Protein AF-0000000065790489 (afdb_homodimer)

Solvent-accessible surface area (backbone atoms only — not comparable to full-atom values): 38846 Å² total; per-residue (Å²): 137,84,80,76,77,76,76,76,74,68,75,75,71,74,74,35,59,48,75,38,65,21,32,31,65,16,25,44,58,20,50,25,44,67,69,70,43,40,60,61,49,50,52,52,49,49,54,53,41,60,65,63,57,48,46,33,74,35,44,62,78,34,26,41,40,29,33,64,33,27,44,32,36,67,71,39,66,35,41,21,32,50,19,26,28,32,6,52,31,33,36,32,28,53,80,32,83,47,56,38,61,50,28,33,89,83,52,92,50,84,59,44,51,48,56,62,89,64,18,79,54,50,44,82,49,91,49,67,46,75,47,51,32,74,89,24,43,41,27,41,33,31,29,32,22,26,35,34,52,54,97,80,45,66,34,73,77,38,57,30,37,39,27,57,43,54,27,66,58,57,9,70,38,94,50,21,36,36,41,14,59,22,28,58,73,36,21,68,89,75,42,66,22,57,58,77,68,44,37,87,67,28,70,38,48,27,34,18,40,41,35,44,73,70,86,52,41,54,57,45,39,84,34,32,36,38,20,40,21,37,72,52,72,84,47,25,49,86,66,62,53,70,41,63,46,76,38,77,35,40,58,21,24,64,30,49,29,42,33,38,69,91,46,71,48,68,46,91,37,43,28,23,50,21,54,22,20,43,37,29,24,30,24,57,56,47,49,40,53,51,27,60,64,59,63,37,43,80,35,78,82,76,70,42,38,29,32,59,45,90,43,26,79,68,43,57,42,45,28,38,24,42,81,88,40,80,47,70,37,55,23,59,54,36,37,39,61,38,67,52,71,94,59,30,15,34,43,46,60,40,65,34,22,17,51,60,91,43,49,46,30,35,42,6,40,35,51,33,32,50,23,19,40,34,46,29,62,77,73,50,27,41,28,40,16,51,40,54,57,95,118,136,84,78,76,78,78,75,75,75,69,74,75,70,74,73,37,57,46,76,38,65,21,31,30,66,15,26,43,58,20,49,25,44,69,69,71,43,39,58,62,49,49,52,52,48,51,54,53,42,58,66,65,58,47,48,32,73,37,44,62,78,34,28,42,39,28,34,63,33,28,44,32,35,67,70,39,64,34,41,22,32,49,19,27,28,33,6,51,32,34,38,32,28,51,81,32,83,47,56,37,62,49,29,34,89,83,51,93,46,84,58,42,50,48,55,63,90,64,17,78,55,50,42,81,49,89,50,66,47,75,46,51,31,74,88,24,44,40,27,39,32,31,31,31,22,27,37,35,53,54,96,81,46,66,34,72,77,37,56,31,37,39,27,57,42,54,28,68,58,55,9,69,40,92,50,23,35,37,41,15,57,23,28,57,72,35,20,68,89,74,42,65,22,57,57,75,68,44,37,88,67,27,70,38,49,28,35,18,40,40,36,43,74,71,88,52,41,52,56,44,39,86,34,32,36,38,20,40,22,37,71,50,72,85,46,24,48,85,67,64,54,70,40,63,46,76,38,78,35,41,57,21,25,65,31,48,29,42,34,36,70,90,46,71,48,68,45,90,39,41,28,22,49,23,53,23,19,42,37,29,25,29,24,58,58,48,48,42,52,50,28,60,64,61,64,37,42,81,35,76,82,77,69,42,38,28,32,60,44,88,41,26,78,68,43,59,41,46,30,38,26,41,82,86,39,81,48,69,37,56,22,58,55,36,35,41,62,39,67,50,71,93,59,30,14,34,43,46,60,39,66,34,21,18,51,60,92,43,48,46,30,36,42,6,39,37,50,31,33,50,24,18,40,33,45,30,64,77,75,48,28,42,28,41,15,51,42,54,57,97,118

InterPro domains:
  IPR001461 Aspartic peptidase A1 [PR00792] (71-91)
  IPR001461 Aspartic peptidase A1 [PR00792] (224-237)
  IPR001461 Aspartic peptidase A1 [PR00792] (271-282)
  IPR001461 Aspartic peptidase A1 [PR00792] (361-376)
  IPR001461 Aspartic peptidase A1 [PTHR47966] (35-386)
  IPR001969 Aspartic peptidase, active site [PS00141] (80-91)
  IPR021109 Aspartic peptidase domain superfamily [G3DSA:2.40.70.10] (54-385)
  IPR021109 Aspartic peptidase domain superfamily [G3DSA:2.40.70.10] (64-233)
  IPR021109 Aspartic peptidase domain superfamily [SSF50630] (3-389)
  IPR033121 Peptidase family A1 domain [PF00026] (65-386)
  IPR033121 Peptidase family A1 domain [PS51767] (65-385)
  IPR034164 Pepsin-like domain [cd05471] (65-385)

pLDDT: mean 83.77, std 15.77, range [38.12, 98.69]

Radius of gyration: 28.91 Å; Cα contacts (8 Å, |Δi|>4): 2079; chains: 2; bounding box: 65×139×71 Å

Organism: Caenorhabditis elegans (NCBI:txid6239)

Secondary structure (DSSP, 8-state):
-----------------EEEEEEE---HHHHHHHHT-HHHHHHHHHHHHHHHTTS-----SS--EEEEEEETTTTEEEEEEEETT----EEEBTT--SHHHH--TT---PPP-B-GGG-TT-EEEEEEEEEEETTEEEEEEEEEEEEEEETTEEEEEEEEEEEEEE-HHHHTSS-SEEEE-S-GGG-GGGPPPHHHHHGGGSSSSEEEEEE---SSTT--EEEEEEEETS--TTTB-S--EEEEEEETTTTEEEEEEEEETTEEEEEEEEEEE-TT-SSEEE-HHHHHHHHHHHT-EEETTTTEEEEEGGGTTTSPPEEEEETTEEEEE-HHHHEE----STTEEEE-EEE----TTS-SEEE-HHHHHHEEEEEETTTTEEEEEEBP---/-----------------EEEEEEE---HHHHHHHHT-HHHHHHHHHHHHHHHTTS-----SS--EEEEEEETTTTEEEEEEEETT----EEEBTT--SHHHH--TT---PPP-B-GGG-TT-EEEEEEEEEEETTEEEEEEEEEEEEEEETTEEEEEEEEEEEEEE-HHHHTSS-SEEEE-S-GGG-GGGPPPHHHHHGGGSSSSEEEEEE---SSTT--EEEEEEEETS--TTTB-S--EEEEEEETTTTEEEEEEEEETTEEEEEEEEEEE-TT-SSEEE-HHHHHHHHHHHT-EEETTTTEEEEEGGGTTTSPPEEEEETTEEEEE-HHHHEE----STTEEEE-EEE----TTS-SEEE-HHHHHHEEEEEETTTTEEEEEEBP---

Foldseek 3Di:
DDPPPPPPPPPPPPDPDDDDDDDDPPDPCVVCVVVVNNVVVVVVVVVVVLVVVLAQAFDLQADFDWAWKFWAVVTFIFIAGEKLRAFAWAFEAPPQDDLQLQAPVPQPAGGGGDHQVNHPFKDWDPAKDWHDHPPKIWIAGKIWTKMGRDPPQIQGTFIHHHTNDIDNSNRHDNGRIHQHDAFQSNDTPSGGHPLVSRQVVALASKKKKAFAQDQARPDDDDTIDIGGNDDDPPWWPPDKDKDAAPDRGSLKAWWQWKDFAVDIDGDTFIEHEIQSYQFKAAAPVVVVVLCVQQVWDQDPVVRFTKDALVCQQPGTWIWIQHPNDIQTQGSVLQFHPPPDPPRITTRRYHYDPDDDPDGRMYDYPSRCNQWMWMCHPPRNMIITTGTHYPD/DPPPPPPPPPPPPPDPDDDDDDDDPPDPCVVCVVVVNNVVVVVVVVVVVLVVVLAQAFDLQADFDWAWKFWAVVTFIFIAGEKLRAFAWAFEAPPQDDLQLQAPVPQPAGGGGDHQVNGPFKDWDPAKDWHDHPPKIWIAGKIWAKMGRDPPQIQGTFIHHHTNDIDNSNRHDNGRIHQHDAFQSNDTPSGGHPLVSRQVVALASKKKKAFAQDPARPDDDDTIDIGGNDDDPPWWPPDKDKDAAPDRGQLKAWWQWKDFQVDIDGDTFIEHEIASYQFKAAAPVVVVVLCVQQVWDQDPVVRFTKDALVCQQPGTWIWIQHPNDIQTQGSVLQFHPPPDPPRITTRRYHYDPDDDPDGRMYDYPSRCNQWMWMCHPPRNMIITTGTHYPD

Sequence (782 aa):
MHLIFLLFLAPFCSAAVFQLPTKSTGSLRAKLIRAGKYQEFLITQHAARLNTISQPISDYSDEVYLGNFTVGTPPQPVSLVLDTGSANMWVIDASCDNMFCNGWIGSNYTRQKFDTSKSSSFSRENRKFSIQYGKGLCSGYLGTDTVGLGGGLTIRKQELGIANKLDVDFAVQPMDGIFGLAWPALAVDQITPPMQNLISQLDVPVFSVWLDRKIQASHGGSAGMITYGGIDTKNCDAGVTYVPLTAKTYWQFKMDGFAVGTYSQYGYNQVISDTGSSWISAPYAMINDIATQTHATWDEMNEIYTVKCSTMKTQPDLVFTIGGALFPVKSVEYILDIGLDEGKCALAISPLMASGFGPSWILGDVFIRQYCNIYDIGNARIGFANAHHSFMHLIFLLFLAPFCSAAVFQLPTKSTGSLRAKLIRAGKYQEFLITQHAARLNTISQPISDYSDEVYLGNFTVGTPPQPVSLVLDTGSANMWVIDASCDNMFCNGWIGSNYTRQKFDTSKSSSFSRENRKFSIQYGKGLCSGYLGTDTVGLGGGLTIRKQELGIANKLDVDFAVQPMDGIFGLAWPALAVDQITPPMQNLISQLDVPVFSVWLDRKIQASHGGSAGMITYGGIDTKNCDAGVTYVPLTAKTYWQFKMDGFAVGTYSQYGYNQVISDTGSSWISAPYAMINDIATQTHATWDEMNEIYTVKCSTMKTQPDLVFTIGGALFPVKSVEYILDIGLDEGKCALAISPLMASGFGPSWILGDVFIRQYCNIYDIGNARIGFANAHHSF

Structure (mmCIF, N/CA/C/O backbone):
data_AF-0000000065790489-model_v1
#
loop_
_entity.id
_entity.type
_entity.pdbx_description
1 polymer 'Aspartic protease 17'
#
loop_
_atom_site.group_PDB
_atom_site.id
_atom_site.type_symbol
_atom_site.label_atom_id
_atom_site.label_alt_id
_atom_site.label_comp_id
_atom_site.label_asym_id
_atom_site.label_entity_id
_atom_site.label_seq_id
_atom_site.pdbx_PDB_ins_code
_atom_site.Cartn_x
_atom_site.Cartn_y
_atom_site.Cartn_z
_atom_site.occupancy
_atom_site.B_iso_or_equiv
_atom_site.auth_seq_id
_atom_site.auth_comp_id
_atom_site.auth_asym_id
_atom_site.auth_atom_id
_atom_site.pdbx_PDB_model_num
ATOM 1 N N . MET A 1 1 ? 32.594 71.812 21.078 1 38.12 1 MET A N 1
ATOM 2 C CA . MET A 1 1 ? 32.75 70.312 20.969 1 38.12 1 MET A CA 1
ATOM 3 C C . MET A 1 1 ? 31.391 69.625 21 1 38.12 1 MET A C 1
ATOM 5 O O . MET A 1 1 ? 30.766 69.562 22.062 1 38.12 1 MET A O 1
ATOM 9 N N . HIS A 1 2 ? 30.562 69.812 19.953 1 43.06 2 HIS A N 1
ATOM 10 C CA . HIS A 1 2 ? 29.203 69.312 19.719 1 43.06 2 HIS A CA 1
ATOM 11 C C . HIS A 1 2 ? 29.141 67.812 19.625 1 43.06 2 HIS A C 1
ATOM 13 O O . HIS A 1 2 ? 29.812 67.188 18.781 1 43.06 2 HIS A O 1
ATOM 19 N N . LEU A 1 3 ? 28.891 67.125 20.781 1 44.75 3 LEU A N 1
ATOM 20 C CA . LEU A 1 3 ? 28.641 65.688 20.906 1 44.75 3 LEU A CA 1
ATOM 21 C C . LEU A 1 3 ? 27.453 65.25 20.062 1 44.75 3 LEU A C 1
ATOM 23 O O . LEU A 1 3 ? 26.312 65.625 20.328 1 44.75 3 LEU A O 1
ATOM 27 N N . ILE A 1 4 ? 27.625 65 18.797 1 49.34 4 ILE A N 1
ATOM 28 C CA . ILE A 1 4 ? 26.594 64.375 17.938 1 49.34 4 ILE A CA 1
ATOM 29 C C . ILE A 1 4 ? 26.281 63 18.438 1 49.34 4 ILE A C 1
ATOM 31 O O . ILE A 1 4 ? 27.156 62.125 18.438 1 49.34 4 ILE A O 1
ATOM 35 N N . PHE A 1 5 ? 25.328 62.875 19.328 1 45.75 5 PHE A N 1
ATOM 36 C CA . PHE A 1 5 ? 24.75 61.562 19.672 1 45.75 5 PHE A CA 1
ATOM 37 C C . PHE A 1 5 ? 24.172 60.875 18.453 1 45.75 5 PHE A C 1
ATOM 39 O O . PHE A 1 5 ? 23.203 61.375 17.859 1 45.75 5 PHE A O 1
ATOM 46 N N . LEU A 1 6 ? 24.938 60.094 17.734 1 44.62 6 LEU A N 1
ATOM 47 C CA . LEU A 1 6 ? 24.406 59.219 16.688 1 44.62 6 LEU A CA 1
ATOM 48 C C . LEU A 1 6 ? 23.438 58.188 17.266 1 44.62 6 LEU A C 1
ATOM 50 O O . LEU A 1 6 ? 23.828 57.344 18.062 1 44.62 6 LEU A O 1
ATOM 54 N N . LEU A 1 7 ? 22.203 58.562 17.344 1 43.53 7 LEU A N 1
ATOM 55 C CA . LEU A 1 7 ? 21.156 57.594 17.625 1 43.53 7 LEU A CA 1
ATOM 56 C C . LEU A 1 7 ? 21.188 56.438 16.625 1 43.53 7 LEU A C 1
ATOM 58 O O . LEU A 1 7 ? 20.984 56.656 15.43 1 43.53 7 LEU A O 1
ATOM 62 N N . PHE A 1 8 ? 21.969 55.438 16.906 1 43 8 PHE A N 1
ATOM 63 C CA . PHE A 1 8 ? 21.859 54.188 16.156 1 43 8 PHE A CA 1
ATOM 64 C C . PHE A 1 8 ? 20.422 53.656 16.172 1 43 8 PHE A C 1
ATOM 66 O O . PHE A 1 8 ? 19.906 53.281 17.234 1 43 8 PHE A O 1
ATOM 73 N N . LEU A 1 9 ? 19.578 54.156 15.32 1 42.5 9 LEU A N 1
ATOM 74 C CA . LEU A 1 9 ? 18.312 53.469 15.102 1 42.5 9 LEU A CA 1
ATOM 75 C C . LEU A 1 9 ? 18.547 51.969 14.836 1 42.5 9 LEU A C 1
ATOM 77 O O . LEU A 1 9 ? 19.156 51.625 13.82 1 42.5 9 LEU A O 1
ATOM 81 N N . ALA A 1 10 ? 18.625 51.188 15.844 1 44.78 10 ALA A N 1
ATOM 82 C CA . ALA A 1 10 ? 18.578 49.75 15.641 1 44.78 10 ALA A CA 1
ATOM 83 C C . ALA A 1 10 ? 17.406 49.344 14.766 1 44.78 10 ALA A C 1
ATOM 85 O O . ALA A 1 10 ? 16.25 49.688 15.047 1 44.78 10 ALA A O 1
ATOM 86 N N . PRO A 1 11 ? 17.594 49.094 13.547 1 44.16 11 PRO A N 1
ATOM 87 C CA . PRO A 1 11 ? 16.422 48.562 12.836 1 44.16 11 PRO A CA 1
ATOM 88 C C . PRO A 1 11 ? 15.742 47.438 13.586 1 44.16 11 PRO A C 1
ATOM 90 O O . PRO A 1 11 ? 16.406 46.5 14.07 1 44.16 11 PRO A O 1
ATOM 93 N N . PHE A 1 12 ? 14.711 47.688 14.344 1 42 12 PHE A N 1
ATOM 94 C CA . PHE A 1 12 ? 13.852 46.562 14.75 1 42 12 PHE A CA 1
ATOM 95 C C . PHE A 1 12 ? 13.641 45.594 13.602 1 42 12 PHE A C 1
ATOM 97 O O . PHE A 1 12 ? 12.945 45.906 12.633 1 42 12 PHE A O 1
ATOM 104 N N . CYS A 1 13 ? 14.562 44.812 13.336 1 44.28 13 CYS A N 1
ATOM 105 C CA . CYS A 1 13 ? 14.312 43.75 12.391 1 44.28 13 CYS A CA 1
ATOM 106 C C . CYS A 1 13 ? 13.023 43 12.727 1 44.28 13 CYS A C 1
ATOM 108 O O . CYS A 1 13 ? 12.922 42.375 13.773 1 44.28 13 CYS A O 1
ATOM 110 N N . SER A 1 14 ? 11.867 43.531 12.469 1 48.19 14 SER A N 1
ATOM 111 C CA . SER A 1 14 ? 10.586 42.844 12.633 1 48.19 14 SER A CA 1
ATOM 112 C C . SER A 1 14 ? 10.727 41.344 12.359 1 48.19 14 SER A C 1
ATOM 114 O O . SER A 1 14 ? 11.234 40.938 11.305 1 48.19 14 SER A O 1
ATOM 116 N N . ALA A 1 15 ? 10.773 40.594 13.453 1 61.16 15 ALA A N 1
ATOM 117 C CA . ALA A 1 15 ? 10.844 39.125 13.43 1 61.16 15 ALA A CA 1
ATOM 118 C C . ALA A 1 15 ? 9.812 38.531 12.469 1 61.16 15 ALA A C 1
ATOM 120 O O . ALA A 1 15 ? 8.641 38.906 12.508 1 61.16 15 ALA A O 1
ATOM 121 N N . ALA A 1 16 ? 10.117 38 11.336 1 84.94 16 ALA A N 1
ATOM 122 C CA . ALA A 1 16 ? 9.273 37.438 10.281 1 84.94 16 ALA A CA 1
ATOM 123 C C . ALA A 1 16 ? 8.727 36.062 10.68 1 84.94 16 ALA A C 1
ATOM 125 O O . ALA A 1 16 ? 9.039 35.062 10.047 1 84.94 16 ALA A O 1
ATOM 126 N N . VAL A 1 17 ? 8.219 36.062 12.078 1 86.06 17 VAL A N 1
ATOM 127 C CA . VAL A 1 17 ? 7.441 34.906 12.523 1 86.06 17 VAL A CA 1
ATOM 128 C C . VAL A 1 17 ? 5.949 35.188 12.352 1 86.06 17 VAL A C 1
ATOM 130 O O . VAL A 1 17 ? 5.469 36.25 12.742 1 86.06 17 VAL A O 1
ATOM 133 N N . PHE A 1 18 ? 5.223 34.344 11.758 1 89.62 18 PHE A N 1
ATOM 134 C CA . PHE A 1 18 ? 3.797 34.469 11.484 1 89.62 18 PHE A CA 1
ATOM 135 C C . PHE A 1 18 ? 3.025 33.281 12.039 1 89.62 18 PHE A C 1
ATOM 137 O O . PHE A 1 18 ? 3.492 32.125 11.961 1 89.62 18 PHE A O 1
ATOM 144 N N . GLN A 1 19 ? 1.896 33.594 12.68 1 90.19 19 GLN A N 1
ATOM 145 C CA . GLN A 1 19 ? 1.068 32.531 13.234 1 90.19 19 GLN A CA 1
ATOM 146 C C . GLN A 1 19 ? -0.293 32.469 12.547 1 90.19 19 GLN A C 1
ATOM 148 O O . GLN A 1 19 ? -0.908 33.5 12.289 1 90.19 19 GLN A O 1
ATOM 153 N N . LEU A 1 20 ? -0.746 31.297 12.18 1 87 20 LEU A N 1
ATOM 154 C CA . LEU A 1 20 ? -2.055 31.016 11.594 1 87 20 LEU A CA 1
ATOM 155 C C . LEU A 1 20 ? -2.85 30.062 12.477 1 87 20 LEU A C 1
ATOM 157 O O . LEU A 1 20 ? -2.541 28.875 12.539 1 87 20 LEU A O 1
ATOM 161 N N . PRO A 1 21 ? -3.885 30.609 13.25 1 86.19 21 PRO A N 1
ATOM 162 C CA . PRO A 1 21 ? -4.734 29.672 13.992 1 86.19 21 PRO A CA 1
ATOM 163 C C . PRO A 1 21 ? -5.43 28.672 13.086 1 86.19 21 PRO A C 1
ATOM 165 O O . PRO A 1 21 ? -5.773 28.984 11.945 1 86.19 21 PRO A O 1
ATOM 168 N N . THR A 1 22 ? -5.57 27.422 13.609 1 85.75 22 THR A N 1
ATOM 169 C CA . THR A 1 22 ? -6.25 26.391 12.836 1 85.75 22 THR A CA 1
ATOM 170 C C . THR A 1 22 ? -7.551 25.969 13.516 1 85.75 22 THR A C 1
ATOM 172 O O . THR A 1 22 ? -7.715 26.156 14.727 1 85.75 22 THR A O 1
ATOM 175 N N . LYS A 1 23 ? -8.492 25.531 12.688 1 80.31 23 LYS A N 1
ATOM 176 C CA . LYS A 1 23 ? -9.781 25.031 13.156 1 80.31 23 LYS A CA 1
ATOM 177 C C . LYS A 1 23 ? -9.953 23.562 12.812 1 80.31 23 LYS A C 1
ATOM 179 O O . LYS A 1 23 ? -9.641 23.141 11.695 1 80.31 23 LYS A O 1
ATOM 184 N N . SER A 1 24 ? -10.305 22.7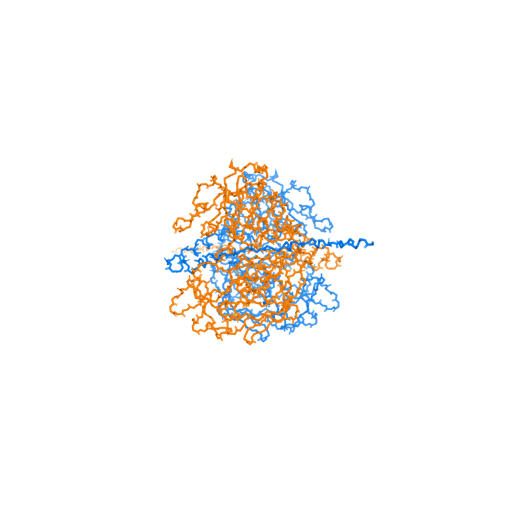81 13.805 1 78.56 24 SER A N 1
ATOM 185 C CA . SER A 1 24 ? -10.641 21.375 13.57 1 78.56 24 SER A CA 1
ATOM 186 C C . SER A 1 24 ? -12.039 21.234 12.969 1 78.56 24 SER A C 1
ATOM 188 O O . SER A 1 24 ? -12.961 21.938 13.359 1 78.56 24 SER A O 1
ATOM 190 N N . THR A 1 25 ? -12.211 20.344 12.031 1 77.06 25 THR A N 1
ATOM 191 C CA . THR A 1 25 ? -13.523 20.078 11.453 1 77.06 25 THR A CA 1
ATOM 192 C C . THR A 1 25 ? -14.352 19.188 12.391 1 77.06 25 THR A C 1
ATOM 194 O O . THR A 1 25 ? -15.562 19.047 12.203 1 77.06 25 THR A O 1
ATOM 197 N N . GLY A 1 26 ? -13.695 18.703 13.406 1 76.88 26 GLY A N 1
ATOM 198 C CA . GLY A 1 26 ? -14.312 17.609 14.141 1 76.88 26 GLY A CA 1
ATOM 199 C C . GLY A 1 26 ? -14.234 16.281 13.406 1 76.88 26 GLY A C 1
ATOM 200 O O . GLY A 1 26 ? -14.039 16.25 12.188 1 76.88 26 GLY A O 1
ATOM 201 N N . SER A 1 27 ? -14.383 15.172 14.117 1 76.75 27 SER A N 1
ATOM 202 C CA . SER A 1 27 ? -14.289 13.828 13.555 1 76.75 27 SER A CA 1
ATOM 203 C C . SER A 1 27 ? -15.492 13.516 12.672 1 76.75 27 SER A C 1
ATOM 205 O O . SER A 1 27 ? -16.641 13.547 13.141 1 76.75 27 SER A O 1
ATOM 207 N N . LEU A 1 28 ? -15.234 13.273 11.406 1 75.56 28 LEU A N 1
ATOM 208 C CA . LEU A 1 28 ? -16.297 12.844 10.5 1 75.56 28 LEU A CA 1
ATOM 209 C C . LEU A 1 28 ? -16.891 11.516 10.953 1 75.56 28 LEU A C 1
ATOM 211 O O . LEU A 1 28 ? -18.109 11.32 10.883 1 75.56 28 LEU A O 1
ATOM 215 N N . ARG A 1 29 ? -16.016 10.586 11.438 1 76.44 29 ARG A N 1
ATOM 216 C CA . ARG A 1 29 ? -16.484 9.32 11.977 1 76.44 29 ARG A CA 1
ATOM 217 C C . ARG A 1 29 ? -17.531 9.539 13.078 1 76.44 29 ARG A C 1
ATOM 219 O O . ARG A 1 29 ? -18.594 8.93 13.062 1 76.44 29 ARG A O 1
ATOM 226 N N . ALA A 1 30 ? -17.156 10.414 13.977 1 76.81 30 ALA A N 1
ATOM 227 C CA . ALA A 1 30 ? -18.047 10.695 15.094 1 76.81 30 ALA A CA 1
ATOM 228 C C . ALA A 1 30 ? -19.375 11.273 14.609 1 76.81 30 ALA A C 1
ATOM 230 O O . ALA A 1 30 ? -20.438 10.875 15.078 1 76.81 30 ALA A O 1
ATOM 231 N N . LYS A 1 31 ? -19.312 12.203 13.672 1 78.5 31 LYS A N 1
ATOM 232 C CA . LYS A 1 31 ? -20.516 12.844 13.141 1 78.5 31 LYS A CA 1
ATOM 233 C C . LYS A 1 31 ? -21.422 11.82 12.453 1 78.5 31 LYS A C 1
ATOM 235 O O . LYS A 1 31 ? -22.641 11.836 12.633 1 78.5 31 LYS A O 1
ATOM 240 N N . LEU A 1 32 ? -20.812 10.891 11.695 1 76.75 32 LEU A N 1
ATOM 241 C CA . LEU A 1 32 ? -21.578 9.898 10.945 1 76.75 32 LEU A CA 1
ATOM 242 C C . LEU A 1 32 ? -22.188 8.859 11.883 1 76.75 32 LEU A C 1
ATOM 244 O O . LEU A 1 32 ? -23.297 8.383 11.648 1 76.75 32 LEU A O 1
ATOM 248 N N . ILE A 1 33 ? -21.406 8.461 12.883 1 76.25 33 ILE A N 1
ATOM 249 C CA . ILE A 1 33 ? -21.922 7.504 13.867 1 76.25 33 ILE A CA 1
ATOM 250 C C . ILE A 1 33 ? -23.125 8.102 14.586 1 76.25 33 ILE A C 1
ATOM 252 O O . ILE A 1 33 ? -24.156 7.438 14.727 1 76.25 33 ILE A O 1
ATOM 256 N N . ARG A 1 34 ? -23.016 9.359 14.977 1 79.12 34 ARG A N 1
ATOM 257 C CA . ARG A 1 34 ? -24.125 10.039 15.648 1 79.12 34 ARG A CA 1
ATOM 258 C C . ARG A 1 34 ? -25.344 10.133 14.75 1 79.12 34 ARG A C 1
ATOM 260 O O . ARG A 1 34 ? -26.484 10 15.219 1 79.12 34 ARG A O 1
ATOM 267 N N . ALA A 1 35 ? -25.141 10.305 13.469 1 79.25 35 ALA A N 1
ATOM 268 C CA . ALA A 1 35 ? -26.234 10.461 12.5 1 79.25 35 ALA A CA 1
ATOM 269 C C . ALA A 1 35 ? -26.75 9.102 12.039 1 79.25 35 ALA A C 1
ATOM 271 O O . ALA A 1 35 ? -27.734 9.023 11.289 1 79.25 35 ALA A O 1
ATOM 272 N N . GLY A 1 36 ? -26.078 7.941 12.43 1 78.19 36 GLY A N 1
ATOM 273 C CA . GLY A 1 36 ? -26.484 6.609 12.008 1 78.19 36 GLY A CA 1
ATOM 274 C C . GLY A 1 36 ? -26.125 6.312 10.562 1 78.19 36 GLY A C 1
ATOM 275 O O . GLY A 1 36 ? -26.781 5.488 9.914 1 78.19 36 GLY A O 1
ATOM 276 N N . LYS A 1 37 ? -25.156 7.039 10.016 1 76.06 37 LYS A N 1
ATOM 277 C CA . LYS A 1 37 ? -24.844 6.934 8.594 1 76.06 37 LYS A CA 1
ATOM 278 C C . LYS A 1 37 ? -23.453 6.332 8.383 1 76.06 37 LYS A C 1
ATOM 280 O O . LYS A 1 37 ? -22.984 6.219 7.25 1 76.06 37 LYS A O 1
ATOM 285 N N . TYR A 1 38 ? -22.781 5.934 9.477 1 79.94 38 TYR A N 1
ATOM 286 C CA . TYR A 1 38 ? -21.391 5.492 9.383 1 79.94 38 TYR A CA 1
ATOM 287 C C . TYR A 1 38 ? -21.297 4.18 8.617 1 79.94 38 TYR A C 1
ATOM 289 O O . TYR A 1 38 ? -20.359 3.973 7.844 1 79.94 38 TYR A O 1
ATOM 297 N N . GLN A 1 39 ? -22.266 3.273 8.711 1 71.88 39 GLN A N 1
ATOM 298 C CA . GLN A 1 39 ? -22.234 2 7.996 1 71.88 39 GLN A CA 1
ATOM 299 C C . GLN A 1 39 ? -22.344 2.211 6.492 1 71.88 39 GLN A C 1
ATOM 301 O O . GLN A 1 39 ? -21.672 1.548 5.711 1 71.88 39 GLN A O 1
ATOM 306 N N . GLU A 1 40 ? -23.266 3.098 6.184 1 71.06 40 GLU A N 1
ATOM 307 C CA . GLU A 1 40 ? -23.406 3.43 4.77 1 71.06 40 GLU A CA 1
ATOM 308 C C . GLU A 1 40 ? -22.109 4.008 4.203 1 71.06 40 GLU A C 1
ATOM 310 O O . GLU A 1 40 ? -21.703 3.664 3.092 1 71.06 40 GLU A O 1
ATOM 315 N N . PHE A 1 41 ? -21.5 4.816 4.988 1 74.38 41 PHE A N 1
ATOM 316 C CA . PHE A 1 41 ? -20.219 5.406 4.602 1 74.38 41 PHE A CA 1
ATOM 317 C C . PHE A 1 41 ? -19.172 4.324 4.391 1 74.38 41 PHE A C 1
ATOM 319 O O . PHE A 1 41 ? -18.453 4.34 3.393 1 74.38 41 PHE A O 1
ATOM 326 N N . LEU A 1 42 ? -19.109 3.365 5.234 1 65.5 42 LEU A N 1
ATOM 327 C CA . LEU A 1 42 ? -18.141 2.277 5.141 1 65.5 42 LEU A CA 1
ATOM 328 C C . LEU A 1 42 ? -18.375 1.449 3.883 1 65.5 42 LEU A C 1
ATOM 330 O O . LEU A 1 42 ? -17.422 1.04 3.219 1 65.5 42 LEU A O 1
ATOM 334 N N . ILE A 1 43 ? -19.609 1.235 3.561 1 60.94 43 ILE A N 1
ATOM 335 C CA . ILE A 1 43 ? -19.953 0.472 2.367 1 60.94 43 ILE A CA 1
ATOM 336 C C . ILE A 1 43 ? -19.438 1.193 1.124 1 60.94 43 ILE A C 1
ATOM 338 O O . ILE A 1 43 ? -18.844 0.569 0.234 1 60.94 43 ILE A O 1
ATOM 342 N N . THR A 1 44 ? -19.656 2.523 1.151 1 62.22 44 THR A N 1
ATOM 343 C CA . THR A 1 44 ? -19.188 3.32 0.022 1 62.22 44 THR A CA 1
ATOM 344 C C . THR A 1 44 ? -17.656 3.305 -0.057 1 62.22 44 THR A C 1
ATOM 346 O O . THR A 1 44 ? -17.094 3.223 -1.147 1 62.22 44 THR A O 1
ATOM 349 N N . GLN A 1 45 ? -17.078 3.354 1.103 1 62.81 45 GLN A N 1
ATOM 350 C CA . GLN A 1 45 ? -15.625 3.324 1.15 1 62.81 45 GLN A CA 1
ATOM 351 C C . GLN A 1 45 ? -15.086 1.989 0.645 1 62.81 45 GLN A C 1
ATOM 353 O O . GLN A 1 45 ? -14.102 1.953 -0.093 1 62.81 45 GLN A O 1
ATOM 358 N N . HIS A 1 46 ? -15.703 0.992 1.03 1 56.38 46 HIS A N 1
ATOM 359 C CA . HIS A 1 46 ? -15.297 -0.337 0.594 1 56.38 46 HIS A CA 1
ATOM 360 C C . HIS A 1 46 ? -15.438 -0.491 -0.917 1 56.38 46 HIS A C 1
ATOM 362 O O . HIS A 1 46 ? -14.562 -1.057 -1.574 1 56.38 46 HIS A O 1
ATOM 368 N N . ALA A 1 47 ? -16.5 0.001 -1.373 1 51.69 47 ALA A N 1
ATOM 369 C CA . ALA A 1 47 ? -16.75 -0.059 -2.812 1 51.69 47 ALA A CA 1
ATOM 370 C C . ALA A 1 47 ? -15.68 0.721 -3.578 1 51.69 47 ALA A C 1
ATOM 372 O O . ALA A 1 47 ? -15.18 0.257 -4.605 1 51.69 47 ALA A O 1
ATOM 373 N N . ALA A 1 48 ? -15.391 1.904 -3.016 1 52.03 48 ALA A N 1
ATOM 374 C CA . ALA A 1 48 ? -14.375 2.748 -3.643 1 52.03 48 ALA A CA 1
ATOM 375 C C . ALA A 1 48 ? -13.008 2.066 -3.631 1 52.03 48 ALA A C 1
ATOM 377 O O . ALA A 1 48 ? -12.25 2.166 -4.598 1 52.03 48 ALA A O 1
ATOM 378 N N . ARG A 1 49 ? -12.75 1.38 -2.58 1 50.97 49 ARG A N 1
ATOM 379 C CA . ARG A 1 49 ? -11.492 0.661 -2.426 1 50.97 49 ARG A CA 1
ATOM 380 C C . ARG A 1 49 ? -11.383 -0.471 -3.441 1 50.97 49 ARG A C 1
ATOM 382 O O . ARG A 1 49 ? -10.297 -0.728 -3.975 1 50.97 49 ARG A O 1
ATOM 389 N N . LEU A 1 50 ? -12.406 -1.13 -3.51 1 44.53 50 LEU A N 1
ATOM 390 C CA . LEU A 1 50 ? -12.422 -2.217 -4.48 1 44.53 50 LEU A CA 1
ATOM 391 C C . LEU A 1 50 ? -12.055 -1.712 -5.871 1 44.53 50 LEU A C 1
ATOM 393 O O . LEU A 1 50 ? -11.383 -2.414 -6.633 1 44.53 50 LEU A O 1
ATOM 397 N N . ASN A 1 51 ? -12.398 -0.451 -6.051 1 45.03 51 ASN A N 1
ATOM 398 C CA . ASN A 1 51 ? -12.102 0.124 -7.355 1 45.03 51 ASN A CA 1
ATOM 399 C C . ASN A 1 51 ? -10.617 0.457 -7.5 1 45.03 51 ASN A C 1
ATOM 401 O O . ASN A 1 51 ? -10.094 0.514 -8.609 1 45.03 51 ASN A O 1
ATOM 405 N N . THR A 1 52 ? -10.008 0.697 -6.285 1 44.56 52 THR A N 1
ATOM 406 C CA . THR A 1 52 ? -8.594 1.06 -6.332 1 44.56 52 THR A CA 1
ATOM 407 C C . THR A 1 52 ? -7.711 -0.183 -6.25 1 44.56 52 THR A C 1
ATOM 409 O O . THR A 1 52 ? -6.559 -0.163 -6.688 1 44.56 52 THR A O 1
ATOM 412 N N . ILE A 1 53 ? -8.281 -1.275 -5.594 1 42.75 53 ILE A N 1
ATOM 413 C CA . ILE A 1 53 ? -7.559 -2.525 -5.391 1 42.75 53 ILE A CA 1
ATOM 414 C C . ILE A 1 53 ? -7.238 -3.166 -6.738 1 42.75 53 ILE A C 1
ATOM 416 O O . ILE A 1 53 ? -6.531 -4.176 -6.805 1 42.75 53 ILE A O 1
ATOM 420 N N . SER A 1 54 ? -7.543 -2.447 -7.719 1 47.03 54 SER A N 1
ATOM 421 C CA . SER A 1 54 ? -7.441 -3.211 -8.961 1 47.03 54 SER A CA 1
ATOM 422 C C . SER A 1 54 ? -5.984 -3.424 -9.359 1 47.03 54 SER A C 1
ATOM 424 O O . SER A 1 54 ? -5.703 -3.982 -10.422 1 47.03 54 SER A O 1
ATOM 426 N N . GLN A 1 55 ? -5.102 -3.16 -8.312 1 49.53 55 GLN A N 1
ATOM 427 C CA . GLN A 1 55 ? -3.779 -3.361 -8.891 1 49.53 55 GLN A CA 1
ATOM 428 C C . GLN A 1 55 ? -3.166 -4.68 -8.422 1 49.53 55 GLN A C 1
ATOM 430 O O . GLN A 1 55 ? -3.268 -5.031 -7.246 1 49.53 55 GLN A O 1
ATOM 435 N N . PRO A 1 56 ? -2.682 -5.496 -9.43 1 46.84 56 PRO A N 1
ATOM 436 C CA . PRO A 1 56 ? -1.98 -6.727 -9.062 1 46.84 56 PRO A CA 1
ATOM 437 C C . PRO A 1 56 ? -0.91 -6.5 -7.996 1 46.84 56 PRO A C 1
ATOM 439 O O . PRO A 1 56 ? -0.345 -5.41 -7.906 1 46.84 56 PRO A O 1
ATOM 442 N N . ILE A 1 57 ? -0.758 -7.34 -6.918 1 48.94 57 ILE A N 1
ATOM 443 C CA . ILE A 1 57 ? 0.181 -7.234 -5.805 1 48.94 57 ILE A CA 1
ATOM 444 C C . ILE A 1 57 ? 1.37 -8.164 -6.043 1 48.94 57 ILE A C 1
ATOM 446 O O . ILE A 1 57 ? 2.277 -8.242 -5.211 1 48.94 57 ILE A O 1
ATOM 450 N N . SER A 1 58 ? 1.625 -8.656 -7.223 1 53.53 58 SER A N 1
ATOM 451 C CA . SER A 1 58 ? 2.68 -9.641 -7.445 1 53.53 58 SER A CA 1
ATOM 452 C C . SER A 1 58 ? 4.051 -8.977 -7.504 1 53.53 58 SER A C 1
ATOM 454 O O . SER A 1 58 ? 4.184 -7.852 -7.992 1 53.53 58 SER A O 1
ATOM 456 N N . ASP A 1 59 ? 5.035 -9.531 -6.691 1 57.47 59 ASP A N 1
ATOM 457 C CA . ASP A 1 59 ? 6.438 -9.133 -6.754 1 57.47 59 ASP A CA 1
ATOM 458 C C . ASP A 1 59 ? 7.254 -10.117 -7.59 1 57.47 59 ASP A C 1
ATOM 460 O O . ASP A 1 59 ? 7.703 -11.141 -7.082 1 57.47 59 ASP A O 1
ATOM 464 N N . TYR A 1 60 ? 7.402 -9.711 -8.93 1 53.78 60 TYR A N 1
ATOM 465 C CA . TYR A 1 60 ? 8.133 -10.578 -9.852 1 53.78 60 TYR A CA 1
ATOM 466 C C . TYR A 1 60 ? 9.633 -10.352 -9.75 1 53.78 60 TYR A C 1
ATOM 468 O O . TYR A 1 60 ? 10.398 -10.812 -10.594 1 53.78 60 TYR A O 1
ATOM 476 N N . SER A 1 61 ? 9.984 -9.641 -8.648 1 61.06 61 SER A N 1
ATOM 477 C CA . SER A 1 61 ? 11.344 -9.109 -8.656 1 61.06 61 SER A CA 1
ATOM 478 C C . SER A 1 61 ? 12.352 -10.156 -8.18 1 61.06 61 SER A C 1
ATOM 480 O O . SER A 1 61 ? 13.492 -9.82 -7.859 1 61.06 61 SER A O 1
ATOM 482 N N . ASP A 1 62 ? 11.844 -11.406 -8.156 1 75.75 62 ASP A N 1
ATOM 483 C CA . ASP A 1 62 ? 12.766 -12.461 -7.77 1 75.75 62 ASP A CA 1
ATOM 484 C C . ASP A 1 62 ? 12.469 -13.758 -8.523 1 75.75 62 ASP A C 1
ATOM 486 O O . ASP A 1 62 ? 12.484 -13.781 -9.75 1 75.75 62 ASP A O 1
ATOM 490 N N . GLU A 1 63 ? 12.211 -14.781 -7.789 1 82.06 63 GLU A N 1
ATOM 491 C CA . GLU A 1 63 ? 11.93 -16.062 -8.422 1 82.06 63 GLU A CA 1
ATOM 492 C C . GLU A 1 63 ? 10.469 -16.156 -8.844 1 82.06 63 GLU A C 1
ATOM 494 O O . GLU A 1 63 ? 9.57 -15.742 -8.109 1 82.06 63 GLU A O 1
ATOM 499 N N . VAL A 1 64 ? 10.328 -16.594 -10.102 1 85.44 64 VAL A N 1
ATOM 500 C CA . VAL A 1 64 ? 8.977 -16.875 -10.57 1 85.44 64 VAL A CA 1
ATOM 501 C C . VAL A 1 64 ? 8.938 -18.266 -11.188 1 85.44 64 VAL A C 1
ATOM 503 O O . VAL A 1 64 ? 9.977 -18.828 -11.562 1 85.44 64 VAL A O 1
ATOM 506 N N . TYR A 1 65 ? 7.809 -18.859 -11.266 1 88.5 65 TYR A N 1
ATOM 507 C CA . TYR A 1 65 ? 7.582 -20.172 -11.859 1 88.5 65 TYR A CA 1
ATOM 508 C C . TYR A 1 65 ? 6.844 -20.047 -13.188 1 88.5 65 TYR A C 1
ATOM 510 O O . TYR A 1 65 ? 5.801 -19.391 -13.266 1 88.5 65 TYR A O 1
ATOM 518 N N . LEU A 1 66 ? 7.43 -20.688 -14.18 1 90.56 66 LEU A N 1
ATOM 519 C CA . LEU A 1 66 ? 6.957 -20.547 -15.555 1 90.56 66 LEU A CA 1
ATOM 520 C C . LEU A 1 66 ? 6.289 -21.844 -16.031 1 90.56 66 LEU A C 1
ATOM 522 O O . LEU A 1 66 ? 6.75 -22.938 -15.711 1 90.56 66 LEU A O 1
ATOM 526 N N . GLY A 1 67 ? 5.242 -21.672 -16.766 1 93.06 67 GLY A N 1
ATOM 527 C CA . GLY A 1 67 ? 4.652 -22.734 -17.578 1 93.06 67 GLY A CA 1
ATOM 528 C C . GLY A 1 67 ? 4.809 -22.5 -19.062 1 93.06 67 GLY A C 1
ATOM 529 O O . GLY A 1 67 ? 4.895 -21.359 -19.516 1 93.06 67 GLY A O 1
ATOM 530 N N . ASN A 1 68 ? 4.902 -23.625 -19.766 1 93.25 68 ASN A N 1
ATOM 531 C CA . ASN A 1 68 ? 4.988 -23.531 -21.219 1 93.25 68 ASN A CA 1
ATOM 532 C C . ASN A 1 68 ? 3.604 -23.562 -21.875 1 93.25 68 ASN A C 1
ATOM 534 O O . ASN A 1 68 ? 2.799 -24.453 -21.594 1 93.25 68 ASN A O 1
ATOM 538 N N . PHE A 1 69 ? 3.367 -22.531 -22.688 1 96.88 69 PHE A N 1
ATOM 539 C CA . PHE A 1 69 ? 2.111 -22.359 -23.406 1 96.88 69 PHE A CA 1
ATOM 540 C C . PHE A 1 69 ? 2.363 -22.156 -24.891 1 96.88 69 PHE A C 1
ATOM 542 O O . PHE A 1 69 ? 3.514 -22.078 -25.328 1 96.88 69 PHE A O 1
ATOM 549 N N . THR A 1 70 ? 1.324 -22.219 -25.625 1 97.62 70 THR A N 1
ATOM 550 C CA . THR A 1 70 ? 1.336 -21.75 -27.016 1 97.62 70 THR A CA 1
ATOM 551 C C . THR A 1 70 ? 0.213 -20.75 -27.25 1 97.62 70 THR A C 1
ATOM 553 O O . THR A 1 70 ? -0.825 -20.797 -26.578 1 97.62 70 THR A O 1
ATOM 556 N N . VAL A 1 71 ? 0.452 -19.812 -28.141 1 98.56 71 VAL A N 1
ATOM 557 C CA . VAL A 1 71 ? -0.559 -18.828 -28.516 1 98.56 71 VAL A CA 1
ATOM 558 C C . VAL A 1 71 ? -0.687 -18.781 -30.031 1 98.56 71 VAL A C 1
ATOM 560 O O . VAL A 1 71 ? 0.319 -18.75 -30.75 1 98.56 71 VAL A O 1
ATOM 563 N N . GLY A 1 72 ? -1.975 -18.875 -30.5 1 98.56 72 GLY A N 1
ATOM 564 C CA . GLY A 1 72 ? -2.23 -18.625 -31.906 1 98.56 72 GLY A CA 1
ATOM 565 C C . GLY A 1 72 ? -2.299 -19.906 -32.75 1 98.56 72 GLY A C 1
ATOM 566 O O . GLY A 1 72 ? -2.148 -21 -32.219 1 98.56 72 GLY A O 1
ATOM 567 N N . THR A 1 73 ? -2.627 -19.578 -34 1 98.19 73 THR A N 1
ATOM 568 C CA . THR A 1 73 ? -2.676 -20.594 -35.062 1 98.19 73 THR A CA 1
ATOM 569 C C . THR A 1 73 ? -1.852 -20.172 -36.25 1 98.19 73 THR A C 1
ATOM 571 O O . THR A 1 73 ? -2.23 -19.25 -37 1 98.19 73 THR A O 1
ATOM 574 N N . PRO A 1 74 ? -0.76 -21 -36.625 1 97.94 74 PRO A N 1
ATOM 575 C CA . PRO A 1 74 ? -0.266 -22.125 -35.844 1 97.94 74 PRO A CA 1
ATOM 576 C C . PRO A 1 74 ? 0.261 -21.719 -34.469 1 97.94 74 PRO A C 1
ATOM 578 O O . PRO A 1 74 ? 0.481 -20.531 -34.219 1 97.94 74 PRO A O 1
ATOM 581 N N . PRO A 1 75 ? 0.431 -22.688 -33.594 1 97.94 75 PRO A N 1
ATOM 582 C CA . PRO A 1 75 ? 0.858 -22.375 -32.219 1 97.94 75 PRO A CA 1
ATOM 583 C C . PRO A 1 75 ? 2.264 -21.781 -32.156 1 97.94 75 PRO A C 1
ATOM 585 O O . PRO A 1 75 ? 3.174 -22.281 -32.844 1 97.94 75 PRO A O 1
ATOM 588 N N . GLN A 1 76 ? 2.428 -20.672 -31.406 1 98.5 76 GLN A N 1
ATOM 589 C CA . GLN A 1 76 ? 3.709 -20.047 -31.078 1 98.5 76 GLN A CA 1
ATOM 590 C C . GLN A 1 76 ? 4.055 -20.234 -29.609 1 98.5 76 GLN A C 1
ATOM 592 O O . GLN A 1 76 ? 3.248 -19.906 -28.734 1 98.5 76 GLN A O 1
ATOM 597 N N . PRO A 1 77 ? 5.238 -20.766 -29.297 1 96.56 77 PRO A N 1
ATOM 598 C CA . PRO A 1 77 ? 5.57 -21.078 -27.906 1 96.56 77 PRO A CA 1
ATOM 599 C C . PRO A 1 77 ? 5.863 -19.828 -27.078 1 96.56 77 PRO A C 1
ATOM 601 O O . PRO A 1 77 ? 6.477 -18.891 -27.578 1 96.56 77 PRO A O 1
ATOM 604 N N . VAL A 1 78 ? 5.391 -19.797 -25.859 1 96.62 78 VAL A N 1
ATOM 605 C CA . VAL A 1 78 ? 5.684 -18.766 -24.875 1 96.62 78 VAL A CA 1
ATOM 606 C C . VAL A 1 78 ? 5.812 -19.391 -23.5 1 96.62 78 VAL A C 1
ATOM 608 O O . VAL A 1 78 ? 5.113 -20.359 -23.172 1 96.62 78 VAL A O 1
ATOM 611 N N . SER A 1 79 ? 6.664 -18.875 -22.656 1 93.19 79 SER A N 1
ATOM 612 C CA . SER A 1 79 ? 6.789 -19.234 -21.25 1 93.19 79 SER A CA 1
ATOM 613 C C . SER A 1 79 ? 6.199 -18.156 -20.344 1 93.19 79 SER A C 1
ATOM 615 O O . SER A 1 79 ? 6.688 -17.031 -20.328 1 93.19 79 SER A O 1
ATOM 617 N N . LEU A 1 80 ? 5.172 -18.516 -19.594 1 95.38 80 LEU A N 1
ATOM 618 C CA . LEU A 1 80 ? 4.414 -17.516 -18.859 1 95.38 80 LEU A CA 1
ATOM 619 C C . LEU A 1 80 ? 4.477 -17.781 -17.344 1 95.38 80 LEU A C 1
ATOM 621 O O . LEU A 1 80 ? 4.457 -18.922 -16.906 1 95.38 80 LEU A O 1
ATOM 625 N N . VAL A 1 81 ? 4.516 -16.672 -16.609 1 92.69 81 VAL A N 1
ATOM 626 C CA . VAL A 1 81 ? 4.426 -16.766 -15.156 1 92.69 81 VAL A CA 1
ATOM 627 C C . VAL A 1 81 ? 3.016 -17.188 -14.75 1 92.69 81 VAL A C 1
ATOM 629 O O . VAL A 1 81 ? 2.031 -16.609 -15.219 1 92.69 81 VAL A O 1
ATOM 632 N N . LEU A 1 82 ? 2.898 -18.203 -13.969 1 94 82 LEU A N 1
ATOM 633 C CA . LEU A 1 82 ? 1.631 -18.609 -13.375 1 94 82 LEU A CA 1
ATOM 634 C C . LEU A 1 82 ? 1.328 -17.797 -12.125 1 94 82 LEU A C 1
ATOM 636 O O . LEU A 1 82 ? 1.963 -18 -11.086 1 94 82 LEU A O 1
ATOM 640 N N . ASP A 1 83 ? 0.371 -16.922 -12.227 1 93.88 83 ASP A N 1
ATOM 641 C CA . ASP A 1 83 ? 0.264 -15.898 -11.188 1 93.88 83 ASP A CA 1
ATOM 642 C C . ASP A 1 83 ? -1.146 -15.852 -10.609 1 93.88 83 ASP A C 1
ATOM 644 O O . ASP A 1 83 ? -2.096 -15.469 -11.289 1 93.88 83 ASP A O 1
ATOM 648 N N . THR A 1 84 ? -1.269 -16.172 -9.352 1 95.25 84 THR A N 1
ATOM 649 C CA . THR A 1 84 ? -2.549 -16.094 -8.656 1 95.25 84 THR A CA 1
ATOM 650 C C . THR A 1 84 ? -2.746 -14.719 -8.047 1 95.25 84 THR A C 1
ATOM 652 O O . THR A 1 84 ? -3.771 -14.453 -7.41 1 95.25 84 THR A O 1
ATOM 655 N N . GLY A 1 85 ? -1.802 -13.836 -8.25 1 89.94 85 GLY A N 1
ATOM 656 C CA . GLY A 1 85 ? -1.905 -12.469 -7.766 1 89.94 85 GLY A CA 1
ATOM 657 C C . GLY A 1 85 ? -2.357 -11.492 -8.836 1 89.94 85 GLY A C 1
ATOM 658 O O . GLY A 1 85 ? -2.41 -10.289 -8.594 1 89.94 85 GLY A O 1
ATOM 659 N N . SER A 1 86 ? -2.613 -11.93 -9.984 1 89.31 86 SER A N 1
ATOM 660 C CA . SER A 1 86 ? -3.156 -11.141 -11.086 1 89.31 86 SER A CA 1
ATOM 661 C C . SER A 1 86 ? -4.098 -11.977 -11.945 1 89.31 86 SER A C 1
ATOM 663 O O . SER A 1 86 ? -4.055 -13.203 -11.914 1 89.31 86 SER A O 1
ATOM 665 N N . ALA A 1 87 ? -4.941 -11.266 -12.742 1 91.38 87 ALA A N 1
ATOM 666 C CA . ALA A 1 87 ? -6.004 -11.984 -13.445 1 91.38 87 ALA A CA 1
ATOM 667 C C . ALA A 1 87 ? -5.754 -12 -14.953 1 91.38 87 ALA A C 1
ATOM 669 O O . ALA A 1 87 ? -6.117 -12.961 -15.633 1 91.38 87 ALA A O 1
ATOM 670 N N . ASN A 1 88 ? -5.113 -11.008 -15.445 1 93.06 88 ASN A N 1
ATOM 671 C CA . ASN A 1 88 ? -4.957 -10.891 -16.891 1 93.06 88 ASN A CA 1
ATOM 672 C C . ASN A 1 88 ? -3.877 -11.844 -17.422 1 93.06 88 ASN A C 1
ATOM 674 O O . ASN A 1 88 ? -2.861 -12.055 -16.75 1 93.06 88 ASN A O 1
ATOM 678 N N . MET A 1 89 ? -4.184 -12.312 -18.594 1 96.75 89 MET A N 1
ATOM 679 C CA . MET A 1 89 ? -3.107 -12.891 -19.406 1 96.75 89 MET A CA 1
ATOM 680 C C . MET A 1 89 ? -2.539 -11.852 -20.375 1 96.75 89 MET A C 1
ATOM 682 O O . MET A 1 89 ? -3.289 -11.078 -20.969 1 96.75 89 MET A O 1
ATOM 686 N N . TRP A 1 90 ? -1.269 -11.852 -20.516 1 96.69 90 TRP A N 1
ATOM 687 C CA . TRP A 1 90 ? -0.667 -11.047 -21.578 1 96.69 90 TRP A CA 1
ATOM 688 C C . TRP A 1 90 ? 0.646 -11.656 -22.047 1 96.69 90 TRP A C 1
ATOM 690 O O . TRP A 1 90 ? 1.271 -12.438 -21.328 1 96.69 90 TRP A O 1
ATOM 700 N N . VAL A 1 91 ? 1.016 -11.406 -23.281 1 97.56 91 VAL A N 1
ATOM 701 C CA . VAL A 1 91 ? 2.264 -11.82 -23.922 1 97.56 91 VAL A CA 1
ATOM 702 C C . VAL A 1 91 ? 2.938 -10.617 -24.578 1 97.56 91 VAL A C 1
ATOM 704 O O . VAL A 1 91 ? 2.307 -9.57 -24.766 1 97.56 91 VAL A O 1
ATOM 707 N N . ILE A 1 92 ? 4.184 -10.805 -24.859 1 95.81 92 ILE A N 1
ATOM 708 C CA . ILE A 1 92 ? 4.945 -9.719 -25.469 1 95.81 92 ILE A CA 1
ATOM 709 C C . ILE A 1 92 ? 4.715 -9.711 -26.984 1 95.81 92 ILE A C 1
ATOM 711 O O . ILE A 1 92 ? 4.797 -10.758 -27.641 1 95.81 92 ILE A O 1
ATOM 715 N N . ASP A 1 93 ? 4.449 -8.523 -27.469 1 97.12 93 ASP A N 1
ATOM 716 C CA . ASP A 1 93 ? 4.254 -8.328 -28.906 1 97.12 93 ASP A CA 1
ATOM 717 C C . ASP A 1 93 ? 5.566 -8.484 -29.672 1 97.12 93 ASP A C 1
ATOM 719 O O . ASP A 1 93 ? 6.586 -7.906 -29.281 1 97.12 93 ASP A O 1
ATOM 723 N N . ALA A 1 94 ? 5.52 -9.25 -30.75 1 95.69 94 ALA A N 1
ATOM 724 C CA . ALA A 1 94 ? 6.723 -9.422 -31.562 1 95.69 94 ALA A CA 1
ATOM 725 C C . ALA A 1 94 ? 7.199 -8.094 -32.125 1 95.69 94 ALA A C 1
ATOM 727 O O . ALA A 1 94 ? 8.383 -7.926 -32.406 1 95.69 94 ALA A O 1
ATOM 728 N N . SER A 1 95 ? 6.371 -7.152 -32.25 1 93 95 SER A N 1
ATOM 729 C CA . SER A 1 95 ? 6.715 -5.852 -32.812 1 93 95 SER A CA 1
ATOM 730 C C . SER A 1 95 ? 7.41 -4.965 -31.781 1 93 95 SER A C 1
ATOM 732 O O . SER A 1 95 ? 7.988 -3.934 -32.125 1 93 95 SER A O 1
ATOM 734 N N . CYS A 1 96 ? 7.273 -5.344 -30.531 1 90.88 96 CYS A N 1
ATOM 735 C CA . CYS A 1 96 ? 7.961 -4.594 -29.484 1 90.88 96 CYS A CA 1
ATOM 736 C C . CYS A 1 96 ? 9.469 -4.789 -29.578 1 90.88 96 CYS A C 1
ATOM 738 O O . CYS A 1 96 ? 9.977 -5.883 -29.312 1 90.88 96 CYS A O 1
ATOM 740 N N . ASP A 1 97 ? 10.141 -3.721 -30 1 84.69 97 ASP A N 1
ATOM 741 C CA . ASP A 1 97 ? 11.57 -3.857 -30.266 1 84.69 97 ASP A CA 1
ATOM 742 C C . ASP A 1 97 ? 12.375 -2.834 -29.469 1 84.69 97 ASP A C 1
ATOM 744 O O . ASP A 1 97 ? 12.828 -1.828 -30.016 1 84.69 97 ASP A O 1
ATOM 748 N N . ASN A 1 98 ? 12.523 -3.062 -28.219 1 80.38 98 ASN A N 1
ATOM 749 C CA . ASN A 1 98 ? 13.375 -2.289 -27.328 1 80.38 98 ASN A CA 1
ATOM 750 C C . ASN A 1 98 ? 14 -3.168 -26.25 1 80.38 98 ASN A C 1
ATOM 752 O O . ASN A 1 98 ? 13.719 -4.367 -26.188 1 80.38 98 ASN A O 1
ATOM 756 N N . MET A 1 99 ? 14.812 -2.654 -25.516 1 71.44 99 MET A N 1
ATOM 757 C CA . MET A 1 99 ? 15.602 -3.428 -24.547 1 71.44 99 MET A CA 1
ATOM 758 C C . MET A 1 99 ? 14.703 -4.059 -23.5 1 71.44 99 MET A C 1
ATOM 760 O O . MET A 1 99 ? 15.008 -5.137 -22.984 1 71.44 99 MET A O 1
ATOM 764 N N . PHE A 1 100 ? 13.602 -3.496 -23.172 1 74.94 100 PHE A N 1
ATOM 765 C CA . PHE A 1 100 ? 12.711 -4.016 -22.156 1 74.94 100 PHE A CA 1
ATOM 766 C C . PHE A 1 100 ? 11.961 -5.242 -22.656 1 74.94 100 PHE A C 1
ATOM 768 O O . PHE A 1 100 ? 11.742 -6.199 -21.906 1 74.94 100 PHE A O 1
ATOM 775 N N . CYS A 1 101 ? 11.633 -5.199 -23.953 1 82.38 101 CYS A N 1
ATOM 776 C CA . CYS A 1 101 ? 10.883 -6.297 -24.547 1 82.38 101 CYS A CA 1
ATOM 777 C C . CYS A 1 101 ? 11.812 -7.43 -24.969 1 82.38 101 CYS A C 1
ATOM 779 O O . CYS A 1 101 ? 11.406 -8.594 -25 1 82.38 101 CYS A O 1
ATOM 781 N N . ASN A 1 102 ? 13.008 -7.102 -25.203 1 80.75 102 ASN A N 1
ATOM 782 C CA . ASN A 1 102 ? 13.969 -8.094 -25.672 1 80.75 102 ASN A CA 1
ATOM 783 C C . ASN A 1 102 ? 14.719 -8.734 -24.516 1 80.75 102 ASN A C 1
ATOM 785 O O . ASN A 1 102 ? 15.305 -9.812 -24.672 1 80.75 102 ASN A O 1
ATOM 789 N N . GLY A 1 103 ? 14.578 -8.125 -23.391 1 74.12 103 GLY A N 1
ATOM 790 C CA . GLY A 1 103 ? 15.367 -8.555 -22.25 1 74.12 103 GLY A CA 1
ATOM 791 C C . GLY A 1 103 ? 16.547 -7.656 -21.969 1 74.12 103 GLY A C 1
ATOM 792 O O . GLY A 1 103 ? 17.109 -7.051 -22.891 1 74.12 103 GLY A O 1
ATOM 793 N N . TRP A 1 104 ? 16.703 -7.461 -20.688 1 59.75 104 TRP A N 1
ATOM 794 C CA . TRP A 1 104 ? 17.797 -6.586 -20.281 1 59.75 104 TRP A CA 1
ATOM 795 C C . TRP A 1 104 ? 19.125 -7.078 -20.828 1 59.75 104 TRP A C 1
ATOM 797 O O . TRP A 1 104 ? 19.344 -8.289 -20.953 1 59.75 104 TRP A O 1
ATOM 807 N N . ILE A 1 105 ? 19.875 -6.047 -21.25 1 51.06 105 ILE A N 1
ATOM 808 C CA . ILE A 1 105 ? 21.188 -6.324 -21.828 1 51.06 105 ILE A CA 1
ATOM 809 C C . ILE A 1 105 ? 22 -7.188 -20.859 1 51.06 105 ILE A C 1
ATOM 811 O O . ILE A 1 105 ? 22.125 -6.852 -19.688 1 51.06 105 ILE A O 1
ATOM 815 N N . GLY A 1 106 ? 22.375 -8.242 -21.328 1 53.53 106 GLY A N 1
ATOM 816 C CA . GLY A 1 106 ? 23.172 -9.172 -20.562 1 53.53 106 GLY A CA 1
ATOM 817 C C . GLY A 1 106 ? 22.359 -10.273 -19.906 1 53.53 106 GLY A C 1
ATOM 818 O O . GLY A 1 106 ? 22.906 -11.148 -19.234 1 53.53 106 GLY A O 1
ATOM 819 N N . SER A 1 107 ? 21.125 -10.055 -20.156 1 59.53 107 SER A N 1
ATOM 820 C CA . SER A 1 107 ? 20.328 -11.172 -19.672 1 59.53 107 SER A CA 1
ATOM 821 C C . SER A 1 107 ? 20.5 -12.398 -20.547 1 59.53 107 SER A C 1
ATOM 823 O O . SER A 1 107 ? 20.766 -12.281 -21.75 1 59.53 107 SER A O 1
ATOM 825 N N . ASN A 1 108 ? 21.031 -13.445 -20.203 1 62.53 108 ASN A N 1
ATOM 826 C CA . ASN A 1 108 ? 21.266 -14.664 -20.969 1 62.53 108 ASN A CA 1
ATOM 827 C C . ASN A 1 108 ? 19.969 -15.367 -21.344 1 62.53 108 ASN A C 1
ATOM 829 O O . ASN A 1 108 ? 19.938 -16.594 -21.484 1 62.53 108 ASN A O 1
ATOM 833 N N . TYR A 1 109 ? 18.859 -14.586 -21.422 1 67.69 109 TYR A N 1
ATOM 834 C CA . TYR A 1 109 ? 17.656 -15.297 -21.828 1 67.69 109 TYR A CA 1
ATOM 835 C C . TYR A 1 109 ? 17.047 -14.664 -23.078 1 67.69 109 TYR A C 1
ATOM 837 O O . TYR A 1 109 ? 17.172 -13.461 -23.297 1 67.69 109 TYR A O 1
ATOM 845 N N . THR A 1 110 ? 16.672 -15.523 -24.016 1 75.12 110 THR A N 1
ATOM 846 C CA . THR A 1 110 ? 15.945 -15.117 -25.219 1 75.12 110 THR A CA 1
ATOM 847 C C . THR A 1 110 ? 14.438 -15.141 -24.984 1 75.12 110 THR A C 1
ATOM 849 O O . THR A 1 110 ? 13.883 -16.172 -24.578 1 75.12 110 THR A O 1
ATOM 852 N N . ARG A 1 111 ? 13.797 -14.055 -25.203 1 86.44 111 ARG A N 1
ATOM 853 C CA . ARG A 1 111 ? 12.359 -13.961 -24.984 1 86.44 111 ARG A CA 1
ATOM 854 C C . ARG A 1 111 ? 11.594 -14.453 -26.219 1 86.44 111 ARG A C 1
ATOM 856 O O . ARG A 1 111 ? 12 -14.203 -27.344 1 86.44 111 ARG A O 1
ATOM 863 N N . GLN A 1 112 ? 10.664 -15.242 -25.969 1 90.75 112 GLN A N 1
ATOM 864 C CA . GLN A 1 112 ? 9.703 -15.609 -27.016 1 90.75 112 GLN A CA 1
ATOM 865 C C . GLN A 1 112 ? 8.57 -14.594 -27.094 1 90.75 112 GLN A C 1
ATOM 867 O O . GLN A 1 112 ? 7.938 -14.273 -26.078 1 90.75 112 GLN A O 1
ATOM 872 N N . LYS A 1 113 ? 8.391 -14.039 -28.25 1 95.69 113 LYS A N 1
ATOM 873 C CA . LYS A 1 113 ? 7.363 -13.031 -28.469 1 95.69 113 LYS A CA 1
ATOM 874 C C . LYS A 1 113 ? 6.273 -13.555 -29.406 1 95.69 113 LYS A C 1
ATOM 876 O O . LYS A 1 113 ? 6.504 -14.484 -30.172 1 95.69 113 LYS A O 1
ATOM 881 N N . PHE A 1 114 ? 5.145 -12.953 -29.312 1 98.25 114 PHE A N 1
ATOM 882 C CA . PHE A 1 114 ? 4.004 -13.406 -30.094 1 98.25 114 PHE A CA 1
ATOM 883 C C . PHE A 1 114 ? 3.828 -12.555 -31.344 1 98.25 114 PHE A C 1
ATOM 885 O O . PHE A 1 114 ? 3.621 -11.344 -31.25 1 98.25 114 PHE A O 1
ATOM 892 N N . ASP A 1 115 ? 3.971 -13.219 -32.469 1 98.31 115 ASP A N 1
ATOM 893 C CA . ASP A 1 115 ? 3.74 -12.562 -33.75 1 98.31 115 ASP A CA 1
ATOM 894 C C . ASP A 1 115 ? 2.283 -12.695 -34.188 1 98.31 115 ASP A C 1
ATOM 896 O O . ASP A 1 115 ? 1.882 -13.727 -34.719 1 98.31 115 ASP A O 1
ATOM 900 N N . THR A 1 116 ? 1.509 -11.648 -34 1 98.12 116 THR A N 1
ATOM 901 C CA . THR A 1 116 ? 0.074 -11.68 -34.281 1 98.12 116 THR A CA 1
ATOM 902 C C . THR A 1 116 ? -0.203 -11.883 -35.75 1 98.12 116 THR A C 1
ATOM 904 O O . THR A 1 116 ? -1.235 -12.438 -36.125 1 98.12 116 THR A O 1
ATOM 907 N N . SER A 1 117 ? 0.66 -11.461 -36.594 1 97.75 117 SER A N 1
ATOM 908 C CA . SER A 1 117 ? 0.464 -11.555 -38.031 1 97.75 117 SER A CA 1
ATOM 909 C C . SER A 1 117 ? 0.565 -13 -38.531 1 97.75 117 SER A C 1
ATOM 911 O O . SER A 1 117 ? 0.112 -13.32 -39.625 1 97.75 117 SER A O 1
ATOM 913 N N . LYS A 1 118 ? 1.145 -13.82 -37.75 1 98.19 118 LYS A N 1
ATOM 914 C CA . LYS A 1 118 ? 1.342 -15.211 -38.125 1 98.19 118 LYS A CA 1
ATOM 915 C C . LYS A 1 118 ? 0.201 -16.094 -37.625 1 98.19 118 LYS A C 1
ATOM 917 O O . LYS A 1 118 ? 0.169 -17.297 -37.906 1 98.19 118 LYS A O 1
ATOM 922 N N . SER A 1 119 ? -0.665 -15.539 -36.875 1 98.5 119 SER A N 1
ATOM 923 C CA . SER A 1 119 ? -1.767 -16.312 -36.344 1 98.5 119 SER A CA 1
ATOM 924 C C . SER A 1 119 ? -3.061 -16.062 -37.094 1 98.5 119 SER A C 1
ATOM 926 O O . SER A 1 119 ? -3.586 -14.953 -37.094 1 98.5 119 SER A O 1
ATOM 928 N N . SER A 1 120 ? -3.654 -17.078 -37.656 1 98.44 120 SER A N 1
ATOM 929 C CA . SER A 1 120 ? -4.906 -16.969 -38.406 1 98.44 120 SER A CA 1
ATOM 930 C C . SER A 1 120 ? -6.094 -16.812 -37.469 1 98.44 120 SER A C 1
ATOM 932 O O . SER A 1 120 ? -7.176 -16.406 -37.875 1 98.44 120 SER A O 1
ATOM 934 N N . SER A 1 121 ? -5.953 -17.109 -36.188 1 98.31 121 SER A N 1
ATOM 935 C CA . SER A 1 121 ? -7.062 -17.031 -35.25 1 98.31 121 SER A CA 1
ATOM 936 C C . SER A 1 121 ? -7.023 -15.742 -34.438 1 98.31 121 SER A C 1
ATOM 938 O O . SER A 1 121 ? -7.914 -15.484 -33.656 1 98.31 121 SER A O 1
ATOM 940 N N . PHE A 1 122 ? -6.027 -14.945 -34.688 1 98.44 122 PHE A N 1
ATOM 941 C CA . PHE A 1 122 ? -5.891 -13.711 -33.938 1 98.44 122 PHE A CA 1
ATOM 942 C C . PHE A 1 122 ? -6.906 -12.672 -34.406 1 98.44 122 PHE A C 1
ATOM 944 O O . PHE A 1 122 ? -7.105 -12.484 -35.594 1 98.44 122 PHE A O 1
ATOM 951 N N . SER A 1 123 ? -7.535 -12.055 -33.438 1 98.12 123 SER A N 1
ATOM 952 C CA . SER A 1 123 ? -8.391 -10.898 -33.656 1 98.12 123 SER A CA 1
ATOM 953 C C . SER A 1 123 ? -8 -9.727 -32.781 1 98.12 123 SER A C 1
ATOM 955 O O . SER A 1 123 ? -8.086 -9.828 -31.547 1 98.12 123 SER A O 1
ATOM 957 N N . ARG A 1 124 ? -7.59 -8.672 -33.375 1 96.25 124 ARG A N 1
ATOM 958 C CA . ARG A 1 124 ? -7.211 -7.477 -32.625 1 96.25 124 ARG A CA 1
ATOM 959 C C . ARG A 1 124 ? -8.445 -6.719 -32.156 1 96.25 124 ARG A C 1
ATOM 961 O O . ARG A 1 124 ? -9.43 -6.598 -32.875 1 96.25 124 ARG A O 1
ATOM 968 N N . GLU A 1 125 ? -8.336 -6.32 -30.906 1 95.25 125 GLU A N 1
ATOM 969 C CA . GLU A 1 125 ? -9.383 -5.449 -30.391 1 95.25 125 GLU A CA 1
ATOM 970 C C . GLU A 1 125 ? -8.953 -3.986 -30.422 1 95.25 125 GLU A C 1
ATOM 972 O O . GLU A 1 125 ? -7.773 -3.684 -30.594 1 95.25 125 GLU A O 1
ATOM 977 N N . ASN A 1 126 ? -9.883 -3.057 -30.312 1 89.94 126 ASN A N 1
ATOM 978 C CA . ASN A 1 126 ? -9.578 -1.63 -30.25 1 89.94 126 ASN A CA 1
ATOM 979 C C . ASN A 1 126 ? -9.172 -1.2 -28.844 1 89.94 126 ASN A C 1
ATOM 981 O O . ASN A 1 126 ? -8.477 -0.198 -28.672 1 89.94 126 ASN A O 1
ATOM 985 N N . ARG A 1 127 ? -9.477 -2.01 -27.953 1 91 127 ARG A N 1
ATOM 986 C CA . ARG A 1 127 ? -9.18 -1.664 -26.562 1 91 127 ARG A CA 1
ATOM 987 C C . ARG A 1 127 ? -7.684 -1.774 -26.281 1 91 127 ARG A C 1
ATOM 989 O O . ARG A 1 127 ? -7.02 -2.689 -26.766 1 91 127 ARG A O 1
ATOM 996 N N . LYS A 1 128 ? -7.242 -0.756 -25.516 1 85.62 128 LYS A N 1
ATOM 997 C CA . LYS A 1 128 ? -5.891 -0.797 -24.969 1 85.62 128 LYS A CA 1
ATOM 998 C C . LYS A 1 128 ? -5.895 -1.282 -23.516 1 85.62 128 LYS A C 1
ATOM 1000 O O . LYS A 1 128 ? -6.953 -1.367 -22.891 1 85.62 128 LYS A O 1
ATOM 1005 N N . PHE A 1 129 ? -4.703 -1.876 -23.109 1 84.75 129 PHE A N 1
ATOM 1006 C CA . PHE A 1 129 ? -4.609 -2.221 -21.703 1 84.75 129 PHE A CA 1
ATOM 1007 C C . PHE A 1 129 ? -3.342 -1.641 -21.078 1 84.75 129 PHE A C 1
ATOM 1009 O O . PHE A 1 129 ? -2.367 -1.373 -21.781 1 84.75 129 PHE A O 1
ATOM 1016 N N . SER A 1 130 ? -3.418 -1.29 -19.812 1 81.44 130 SER A N 1
ATOM 1017 C CA . SER A 1 130 ? -2.307 -0.863 -18.969 1 81.44 130 SER A CA 1
ATOM 1018 C C . SER A 1 130 ? -2.445 -1.411 -17.547 1 81.44 130 SER A C 1
ATOM 1020 O O . SER A 1 130 ? -3.443 -1.152 -16.875 1 81.44 130 SER A O 1
ATOM 1022 N N . ILE A 1 131 ? -1.465 -2.209 -17.203 1 78.62 131 ILE A N 1
ATOM 1023 C CA . ILE A 1 131 ? -1.514 -2.818 -15.883 1 78.62 131 ILE A CA 1
ATOM 1024 C C . ILE A 1 131 ? -0.276 -2.418 -15.078 1 78.62 131 ILE A C 1
ATOM 1026 O O . ILE A 1 131 ? 0.85 -2.521 -15.578 1 78.62 131 ILE A O 1
ATOM 1030 N N . GLN A 1 132 ? -0.494 -1.96 -13.938 1 70.5 132 GLN A N 1
ATOM 1031 C CA . GLN A 1 132 ? 0.574 -1.669 -12.992 1 70.5 132 GLN A CA 1
ATOM 1032 C C . GLN A 1 132 ? 0.701 -2.779 -11.953 1 70.5 132 GLN A C 1
ATOM 1034 O O . GLN A 1 132 ? -0.271 -3.113 -11.266 1 70.5 132 GLN A O 1
ATOM 1039 N N . TYR A 1 133 ? 1.865 -3.41 -12.031 1 67.12 133 TYR A N 1
ATOM 1040 C CA . TYR A 1 133 ? 2.176 -4.449 -11.055 1 67.12 133 TYR A CA 1
ATOM 1041 C C . TYR A 1 133 ? 3.076 -3.906 -9.953 1 67.12 133 TYR A C 1
ATOM 1043 O O . TYR A 1 133 ? 4.305 -3.945 -10.07 1 67.12 133 TYR A O 1
ATOM 1051 N N . GLY A 1 134 ? 2.48 -3.52 -8.891 1 57.25 134 GLY A N 1
ATOM 1052 C CA . GLY A 1 134 ? 3.367 -2.879 -7.938 1 57.25 134 GLY A CA 1
ATOM 1053 C C . GLY A 1 134 ? 4.285 -1.851 -8.57 1 57.25 134 GLY A C 1
ATOM 1054 O O . GLY A 1 134 ? 3.893 -0.699 -8.773 1 57.25 134 GLY A O 1
ATOM 1055 N N . LYS A 1 135 ? 5.559 -2.529 -8.969 1 52.03 135 LYS A N 1
ATOM 1056 C CA . LYS A 1 135 ? 6.617 -1.644 -9.445 1 52.03 135 LYS A CA 1
ATOM 1057 C C . LYS A 1 135 ? 6.715 -1.668 -10.969 1 52.03 135 LYS A C 1
ATOM 1059 O O . LYS A 1 135 ? 7.453 -0.876 -11.562 1 52.03 135 LYS A O 1
ATOM 1064 N N . GLY A 1 136 ? 6.023 -2.52 -11.57 1 60.19 136 GLY A N 1
ATOM 1065 C CA . GLY A 1 136 ? 6.199 -2.654 -13.008 1 60.19 136 GLY A CA 1
ATOM 1066 C C . GLY A 1 136 ? 4.938 -2.357 -13.797 1 60.19 136 GLY A C 1
ATOM 1067 O O . GLY A 1 136 ? 3.83 -2.648 -13.336 1 60.19 136 GLY A O 1
ATOM 1068 N N . LEU A 1 137 ? 5.219 -1.627 -14.867 1 66.12 137 LEU A N 1
ATOM 1069 C CA . LEU A 1 137 ? 4.113 -1.31 -15.758 1 66.12 137 LEU A CA 1
ATOM 1070 C C . LEU A 1 137 ? 4.184 -2.15 -17.031 1 66.12 137 LEU A C 1
ATOM 1072 O O . LEU A 1 137 ? 5.27 -2.377 -17.562 1 66.12 137 LEU A O 1
ATOM 1076 N N . CYS A 1 138 ? 3.086 -2.633 -17.5 1 83 138 CYS A N 1
ATOM 1077 C CA . CYS A 1 138 ? 2.908 -3.318 -18.766 1 83 138 CYS A CA 1
ATOM 1078 C C . CYS A 1 138 ? 1.704 -2.766 -19.516 1 83 138 CYS A C 1
ATOM 1080 O O . CYS A 1 138 ? 0.629 -2.598 -18.938 1 83 138 CYS A O 1
ATOM 1082 N N . SER A 1 139 ? 2.002 -2.33 -20.75 1 87.06 139 SER A N 1
ATOM 1083 C CA . SER A 1 139 ? 0.87 -1.801 -21.516 1 87.06 139 SER A CA 1
ATOM 1084 C C . SER A 1 139 ? 0.951 -2.195 -22.984 1 87.06 139 SER A C 1
ATOM 1086 O O . SER A 1 139 ? 1.998 -2.645 -23.453 1 87.06 139 SER A O 1
ATOM 1088 N N . GLY A 1 140 ? -0.149 -2.094 -23.734 1 93.44 140 GLY A N 1
ATOM 1089 C CA . GLY A 1 140 ? -0.317 -2.43 -25.141 1 93.44 140 GLY A CA 1
ATOM 1090 C C . GLY A 1 140 ? -1.765 -2.406 -25.578 1 93.44 140 GLY A C 1
ATOM 1091 O O . GLY A 1 140 ? -2.498 -1.461 -25.281 1 93.44 140 GLY A O 1
ATOM 1092 N N . TYR A 1 141 ? -2.129 -3.4 -26.391 1 94 141 TYR A N 1
ATOM 1093 C CA . TYR A 1 141 ? -3.506 -3.516 -26.859 1 94 141 TYR A CA 1
ATOM 1094 C C . TYR A 1 141 ? -4.059 -4.91 -26.578 1 94 141 TYR A C 1
ATOM 1096 O O . TYR A 1 141 ? -3.305 -5.836 -26.281 1 94 141 TYR A O 1
ATOM 1104 N N . LEU A 1 142 ? -5.41 -5.031 -26.641 1 96.12 142 LEU A N 1
ATOM 1105 C CA . LEU A 1 142 ? -6.059 -6.312 -26.375 1 96.12 142 LEU A CA 1
ATOM 1106 C C . LEU A 1 142 ? -6.32 -7.066 -27.672 1 96.12 142 LEU A C 1
ATOM 1108 O O . LEU A 1 142 ? -6.457 -6.457 -28.734 1 96.12 142 LEU A O 1
ATOM 1112 N N . GLY A 1 143 ? -6.305 -8.344 -27.609 1 97.94 143 GLY A N 1
ATOM 1113 C CA . GLY A 1 143 ? -6.703 -9.25 -28.688 1 97.94 14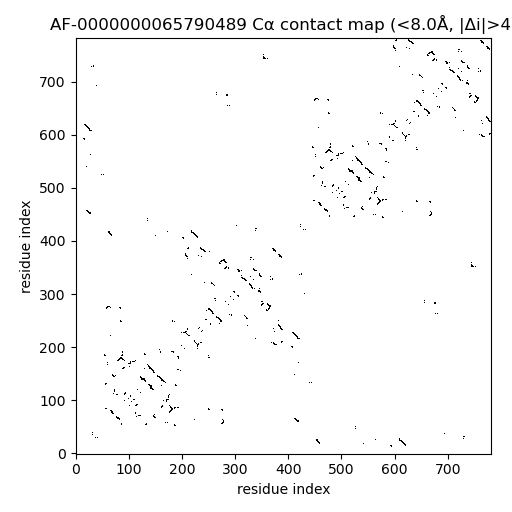3 GLY A CA 1
ATOM 1114 C C . GLY A 1 143 ? -7.246 -10.57 -28.172 1 97.94 143 GLY A C 1
ATOM 1115 O O . GLY A 1 143 ? -7.312 -10.797 -26.953 1 97.94 143 GLY A O 1
ATOM 1116 N N . THR A 1 144 ? -7.75 -11.312 -29.094 1 98.25 144 THR A N 1
ATOM 1117 C CA . THR A 1 144 ? -8.258 -12.648 -28.781 1 98.25 144 THR A CA 1
ATOM 1118 C C . THR A 1 144 ? -7.57 -13.703 -29.656 1 98.25 144 THR A C 1
ATOM 1120 O O . THR A 1 144 ? -7.352 -13.484 -30.844 1 98.25 144 THR A O 1
ATOM 1123 N N . ASP A 1 145 ? -7.172 -14.82 -29.031 1 98.69 145 ASP A N 1
ATOM 1124 C CA . ASP A 1 145 ? -6.551 -15.898 -29.797 1 98.69 145 ASP A CA 1
ATOM 1125 C C . ASP A 1 145 ? -6.648 -17.219 -29.062 1 98.69 145 ASP A C 1
ATOM 1127 O O . ASP A 1 145 ? -7.211 -17.297 -27.953 1 98.69 145 ASP A O 1
ATOM 1131 N N . THR A 1 146 ? -6.215 -18.25 -29.719 1 98.44 146 THR A N 1
ATOM 1132 C CA . THR A 1 146 ? -6.152 -19.594 -29.156 1 98.44 146 THR A CA 1
ATOM 1133 C C . THR A 1 146 ? -4.945 -19.719 -28.219 1 98.44 146 THR A C 1
ATOM 1135 O O . THR A 1 146 ? -3.855 -19.234 -28.547 1 98.44 146 THR A O 1
ATOM 1138 N N . VAL A 1 147 ? -5.156 -20.312 -27.047 1 98.44 147 VAL A N 1
ATOM 1139 C CA . VAL A 1 147 ? -4.078 -20.547 -26.094 1 98.44 147 VAL A CA 1
ATOM 1140 C C . VAL A 1 147 ? -4.004 -22.031 -25.766 1 98.44 147 VAL A C 1
ATOM 1142 O O . VAL A 1 147 ? -5.004 -22.641 -25.375 1 98.44 147 VAL A O 1
ATOM 1145 N N . GLY A 1 148 ? -2.834 -22.609 -25.984 1 97.25 148 GLY A N 1
ATOM 1146 C CA . GLY A 1 148 ? -2.6 -24 -25.625 1 97.25 148 GLY A CA 1
ATOM 1147 C C . GLY A 1 148 ? -1.832 -24.156 -24.328 1 97.25 148 GLY A C 1
ATOM 1148 O O . GLY A 1 148 ? -0.851 -23.453 -24.094 1 97.25 148 GLY A O 1
ATOM 1149 N N . LEU A 1 149 ? -2.283 -25.078 -23.438 1 95.25 149 LEU A N 1
ATOM 1150 C CA . LEU A 1 149 ? -1.64 -25.328 -22.156 1 95.25 149 LEU A CA 1
ATOM 1151 C C . LEU A 1 149 ? -0.9 -26.656 -22.156 1 95.25 149 LEU A C 1
ATOM 1153 O O . LEU A 1 149 ? -0.295 -27.031 -21.156 1 95.25 149 LEU A O 1
ATOM 1157 N N . GLY A 1 150 ? -0.917 -27.328 -23.219 1 85.31 150 GLY A N 1
ATOM 1158 C CA . GLY A 1 150 ? -0.312 -28.656 -23.297 1 85.31 150 GLY A CA 1
ATOM 1159 C C . GLY A 1 150 ? -1.294 -29.781 -23.031 1 85.31 150 GLY A C 1
ATOM 1160 O O . GLY A 1 150 ? -2.387 -29.547 -22.5 1 85.31 150 GLY A O 1
ATOM 1161 N N . GLY A 1 151 ? -1.019 -31.031 -23.375 1 81.31 151 GLY A N 1
ATOM 1162 C CA . GLY A 1 151 ? -1.817 -32.219 -23.109 1 81.31 151 GLY A CA 1
ATOM 1163 C C . GLY A 1 151 ? -3.191 -32.156 -23.75 1 81.31 151 GLY A C 1
ATOM 1164 O O . GLY A 1 151 ? -4.137 -32.781 -23.25 1 81.31 151 GLY A O 1
ATOM 1165 N N . GLY A 1 152 ? -3.34 -31.359 -24.641 1 85.94 152 GLY A N 1
ATOM 1166 C CA . GLY A 1 152 ? -4.609 -31.266 -25.344 1 85.94 152 GLY A CA 1
ATOM 1167 C C . GLY A 1 152 ? -5.535 -30.219 -24.781 1 85.94 152 GLY A C 1
ATOM 1168 O O . GLY A 1 152 ? -6.605 -29.953 -25.328 1 85.94 152 GLY A O 1
ATOM 1169 N N . LEU A 1 153 ? -5.188 -29.625 -23.703 1 92.31 153 LEU A N 1
ATOM 1170 C CA . LEU A 1 153 ? -5.996 -28.562 -23.109 1 92.31 153 LEU A CA 1
ATOM 1171 C C . LEU A 1 153 ? -5.785 -27.25 -23.859 1 92.31 153 LEU A C 1
ATOM 1173 O O . LEU A 1 153 ? -4.648 -26.797 -24 1 92.31 153 LEU A O 1
ATOM 1177 N N . THR A 1 154 ? -6.883 -26.719 -24.391 1 95.5 154 THR A N 1
ATOM 1178 C CA . THR A 1 154 ? -6.793 -25.516 -25.219 1 95.5 154 THR A CA 1
ATOM 1179 C C . THR A 1 154 ? -7.953 -24.578 -24.938 1 95.5 154 THR A C 1
ATOM 1181 O O . THR A 1 154 ? -9.086 -25.016 -24.75 1 95.5 154 THR A O 1
ATOM 1184 N N . ILE A 1 155 ? -7.66 -23.297 -24.859 1 97.38 155 ILE A N 1
ATOM 1185 C CA . ILE A 1 155 ? -8.672 -22.25 -24.875 1 97.38 155 ILE A CA 1
ATOM 1186 C C . ILE A 1 155 ? -8.789 -21.656 -26.281 1 97.38 155 ILE A C 1
ATOM 1188 O O . ILE A 1 155 ? -7.879 -20.969 -26.75 1 97.38 155 ILE A O 1
ATOM 1192 N N . ARG A 1 156 ? -9.875 -21.859 -26.891 1 96.56 156 ARG A N 1
ATOM 1193 C CA . ARG A 1 156 ? -10.016 -21.469 -28.297 1 96.56 156 ARG A CA 1
ATOM 1194 C C . ARG A 1 156 ? -10.102 -19.953 -28.438 1 96.56 156 ARG A C 1
ATOM 1196 O O . ARG A 1 156 ? -9.633 -19.406 -29.438 1 96.56 156 ARG A O 1
ATOM 1203 N N . LYS A 1 157 ? -10.758 -19.344 -27.469 1 97.12 157 LYS A N 1
ATOM 1204 C CA . LYS A 1 157 ? -10.922 -17.906 -27.5 1 97.12 157 LYS A CA 1
ATOM 1205 C C . LYS A 1 157 ? -10.547 -17.281 -26.156 1 97.12 157 LYS A C 1
ATOM 1207 O O . LYS A 1 157 ? -11.391 -17.125 -25.266 1 97.12 157 LYS A O 1
ATOM 1212 N N . GLN A 1 158 ? -9.336 -16.844 -26.062 1 98.25 158 GLN A N 1
ATOM 1213 C CA . GLN A 1 158 ? -8.852 -16.141 -24.875 1 98.25 158 GLN A CA 1
ATOM 1214 C C . GLN A 1 158 ? -8.523 -14.688 -25.188 1 98.25 158 GLN A C 1
ATOM 1216 O O . GLN A 1 158 ? -7.703 -14.398 -26.062 1 98.25 158 GLN A O 1
ATOM 1221 N N . GLU A 1 159 ? -9.234 -13.812 -24.516 1 97.44 159 GLU A N 1
ATOM 1222 C CA . GLU A 1 159 ? -8.812 -12.414 -24.562 1 97.44 159 GLU A CA 1
ATOM 1223 C C . GLU A 1 159 ? -7.523 -12.203 -23.766 1 97.44 159 GLU A C 1
ATOM 1225 O O . GLU A 1 159 ? -7.379 -12.719 -22.656 1 97.44 159 GLU A O 1
ATOM 1230 N N . LEU A 1 160 ? -6.566 -11.539 -24.391 1 97.88 160 LEU A N 1
ATOM 1231 C CA . LEU A 1 160 ? -5.277 -11.336 -23.75 1 97.88 160 LEU A CA 1
ATOM 1232 C C . LEU A 1 160 ? -4.668 -9.992 -24.141 1 97.88 160 LEU A C 1
ATOM 1234 O O . LEU A 1 160 ? -5.059 -9.414 -25.172 1 97.88 160 LEU A O 1
ATOM 1238 N N . GLY A 1 161 ? -3.791 -9.508 -23.312 1 97.31 161 GLY A N 1
ATOM 1239 C CA . GLY A 1 161 ? -3.01 -8.336 -23.656 1 97.31 161 GLY A CA 1
ATOM 1240 C C . GLY A 1 161 ? -1.839 -8.641 -24.578 1 97.31 161 GLY A C 1
ATOM 1241 O O . GLY A 1 161 ? -1.128 -9.625 -24.359 1 97.31 161 GLY A O 1
ATOM 1242 N N . ILE A 1 162 ? -1.732 -7.828 -25.562 1 97.81 162 ILE A N 1
ATOM 1243 C CA . ILE A 1 162 ? -0.553 -7.812 -26.422 1 97.81 162 ILE A CA 1
ATOM 1244 C C . ILE A 1 162 ? 0.333 -6.621 -26.062 1 97.81 162 ILE A C 1
ATOM 1246 O O . ILE A 1 162 ? 0.085 -5.496 -26.5 1 97.81 162 ILE A O 1
ATOM 1250 N N . ALA A 1 163 ? 1.376 -6.969 -25.266 1 95.12 163 ALA A N 1
ATOM 1251 C CA . ALA A 1 163 ? 2.174 -5.914 -24.641 1 95.12 163 ALA A CA 1
ATOM 1252 C C . ALA A 1 163 ? 3.219 -5.371 -25.609 1 95.12 163 ALA A C 1
ATOM 1254 O O . ALA A 1 163 ? 4.016 -6.133 -26.172 1 95.12 163 ALA A O 1
ATOM 1255 N N . ASN A 1 164 ? 3.273 -4.09 -25.781 1 92.25 164 ASN A N 1
ATOM 1256 C CA . ASN A 1 164 ? 4.305 -3.451 -26.594 1 92.25 164 ASN A CA 1
ATOM 1257 C C . ASN A 1 164 ? 5.059 -2.385 -25.812 1 92.25 164 ASN A C 1
ATOM 1259 O O . ASN A 1 164 ? 5.867 -1.646 -26.375 1 92.25 164 ASN A O 1
ATOM 1263 N N . LYS A 1 165 ? 4.789 -2.285 -24.562 1 86.31 165 LYS A N 1
ATOM 1264 C CA . LYS A 1 165 ? 5.539 -1.473 -23.609 1 86.31 165 LYS A CA 1
ATOM 1265 C C . LYS A 1 165 ? 5.707 -2.203 -22.281 1 86.31 165 LYS A C 1
ATOM 1267 O O . LYS A 1 165 ? 4.727 -2.658 -21.688 1 86.31 165 LYS A O 1
ATOM 1272 N N . LEU A 1 166 ? 6.922 -2.424 -21.844 1 83.69 166 LEU A N 1
ATOM 1273 C CA . LEU A 1 166 ? 7.262 -3.043 -20.578 1 83.69 166 LEU A CA 1
ATOM 1274 C C . LEU A 1 166 ? 8.203 -2.154 -19.766 1 83.69 166 LEU A C 1
ATOM 1276 O O . LEU A 1 166 ? 9.062 -1.479 -20.344 1 83.69 166 LEU A O 1
ATOM 1280 N N . ASP A 1 167 ? 7.996 -2.225 -18.5 1 71.31 167 ASP A N 1
ATOM 1281 C CA . ASP A 1 167 ? 8.938 -1.513 -17.641 1 71.31 167 ASP A CA 1
ATOM 1282 C C . ASP A 1 167 ? 10.133 -2.4 -17.281 1 71.31 167 ASP A C 1
ATOM 1284 O O . ASP A 1 167 ? 10.18 -3.57 -17.672 1 71.31 167 ASP A O 1
ATOM 1288 N N . VAL A 1 168 ? 11.039 -1.858 -16.578 1 64.56 168 VAL A N 1
ATOM 1289 C CA . VAL A 1 168 ? 12.344 -2.469 -16.312 1 64.56 168 VAL A CA 1
ATOM 1290 C C . VAL A 1 168 ? 12.156 -3.723 -15.453 1 64.56 168 VAL A C 1
ATOM 1292 O O . VAL A 1 168 ? 12.898 -4.699 -15.609 1 64.56 168 VAL A O 1
ATOM 1295 N N . ASP A 1 169 ? 11.172 -3.789 -14.641 1 66.19 169 ASP A N 1
ATOM 1296 C CA . ASP A 1 169 ? 10.977 -4.922 -13.75 1 66.19 169 ASP A CA 1
ATOM 1297 C C . ASP A 1 169 ? 10.703 -6.203 -14.531 1 66.19 169 ASP A C 1
ATOM 1299 O O . ASP A 1 169 ? 11.094 -7.293 -14.117 1 66.19 169 ASP A O 1
ATOM 1303 N N . PHE A 1 170 ? 10.039 -5.992 -15.648 1 75.38 170 PHE A N 1
ATOM 1304 C CA . PHE A 1 170 ? 9.734 -7.164 -16.453 1 75.38 170 PHE A CA 1
ATOM 1305 C C . PHE A 1 170 ? 10.883 -7.488 -17.406 1 75.38 170 PHE A C 1
ATOM 1307 O O . PHE A 1 170 ? 11.023 -8.625 -17.859 1 75.38 170 PHE A O 1
ATOM 1314 N N . ALA A 1 171 ? 11.711 -6.523 -17.594 1 70.19 171 ALA A N 1
ATOM 1315 C CA . ALA A 1 171 ? 12.797 -6.688 -18.562 1 70.19 171 ALA A CA 1
ATOM 1316 C C . ALA A 1 171 ? 13.875 -7.621 -18.016 1 70.19 171 ALA A C 1
ATOM 1318 O O . ALA A 1 171 ? 14.57 -8.289 -18.797 1 70.19 171 ALA A O 1
ATOM 1319 N N . VAL A 1 172 ? 13.914 -7.703 -16.734 1 71.31 172 VAL A N 1
ATOM 1320 C CA . VAL A 1 172 ? 15.031 -8.438 -16.156 1 71.31 172 VAL A CA 1
ATOM 1321 C C . VAL A 1 172 ? 14.609 -9.867 -15.844 1 71.31 172 VAL A C 1
ATOM 1323 O O . VAL A 1 172 ? 15.422 -10.68 -15.398 1 71.31 172 VAL A O 1
ATOM 1326 N N . GLN A 1 173 ? 13.406 -10.195 -16 1 77.19 173 GLN A N 1
ATOM 1327 C CA . GLN A 1 173 ? 12.898 -11.531 -15.719 1 77.19 173 GLN A CA 1
ATOM 1328 C C . GLN A 1 173 ? 12.781 -12.359 -17 1 77.19 173 GLN A C 1
ATOM 1330 O O . GLN A 1 173 ? 12.336 -11.852 -18.031 1 77.19 173 GLN A O 1
ATOM 1335 N N . PRO A 1 174 ? 13.344 -13.578 -16.953 1 81.19 174 PRO A N 1
ATOM 1336 C CA . PRO A 1 174 ? 13.203 -14.445 -18.125 1 81.19 174 PRO A CA 1
ATOM 1337 C C . PRO A 1 174 ? 11.789 -14.977 -18.312 1 81.19 174 PRO A C 1
ATOM 1339 O O . PRO A 1 174 ? 11.555 -16.188 -18.188 1 81.19 174 PRO A O 1
ATOM 1342 N N . MET A 1 175 ? 10.859 -14.141 -18.578 1 87.69 175 MET A N 1
ATOM 1343 C CA . MET A 1 175 ? 9.445 -14.453 -18.781 1 87.69 175 MET A CA 1
ATOM 1344 C C . MET A 1 175 ? 8.938 -13.836 -20.078 1 87.69 175 MET A C 1
ATOM 1346 O O . MET A 1 175 ? 9.461 -12.812 -20.531 1 87.69 175 MET A O 1
ATOM 1350 N N . ASP A 1 176 ? 8 -14.484 -20.672 1 93.31 176 ASP A N 1
ATOM 1351 C CA . ASP A 1 176 ? 7.434 -13.992 -21.938 1 93.31 176 ASP A CA 1
ATOM 1352 C C . ASP A 1 176 ? 6.07 -13.352 -21.703 1 93.31 176 ASP A C 1
ATOM 1354 O O . ASP A 1 176 ? 5.418 -12.914 -22.656 1 93.31 176 ASP A O 1
ATOM 1358 N N . GLY A 1 177 ? 5.625 -13.375 -20.484 1 94.06 177 GLY A N 1
ATOM 1359 C CA . GLY A 1 177 ? 4.32 -12.844 -20.125 1 94.06 177 GLY A CA 1
ATOM 1360 C C . GLY A 1 177 ? 3.773 -13.43 -18.844 1 94.06 177 GLY A C 1
ATOM 1361 O O . GLY A 1 177 ? 4.52 -14.008 -18.047 1 94.06 177 GLY A O 1
ATOM 1362 N N . ILE A 1 178 ? 2.518 -13.18 -18.641 1 94.19 178 ILE A N 1
ATOM 1363 C CA . ILE A 1 178 ? 1.862 -13.648 -17.422 1 94.19 178 ILE A CA 1
ATOM 1364 C C . ILE A 1 178 ? 0.588 -14.414 -17.781 1 94.19 178 ILE A C 1
ATOM 1366 O O . ILE A 1 178 ? -0.154 -14.008 -18.672 1 94.19 178 ILE A O 1
ATOM 1370 N N . PHE A 1 179 ? 0.416 -15.539 -17.188 1 96.25 179 PHE A N 1
ATOM 1371 C CA . PHE A 1 179 ? -0.837 -16.281 -17.172 1 96.25 179 PHE A CA 1
ATOM 1372 C C . PHE A 1 179 ? -1.586 -16.062 -15.859 1 96.25 179 PHE A C 1
ATOM 1374 O O . PHE A 1 179 ? -1.346 -16.766 -14.875 1 96.25 179 PHE A O 1
ATOM 1381 N N . GLY A 1 180 ? -2.502 -15.133 -15.867 1 96 180 GLY A N 1
ATOM 1382 C CA . GLY A 1 180 ? -3.213 -14.75 -14.656 1 96 180 GLY A CA 1
ATOM 1383 C C . GLY A 1 180 ? -4.168 -15.82 -14.164 1 96 180 GLY A C 1
ATOM 1384 O O . GLY A 1 180 ? -4.957 -16.359 -14.938 1 96 180 GLY A O 1
ATOM 1385 N N . LEU A 1 181 ? -4.098 -16.078 -12.875 1 96.56 181 LEU A N 1
ATOM 1386 C CA . LEU A 1 181 ? -4.871 -17.172 -12.281 1 96.56 181 LEU A CA 1
ATOM 1387 C C . LEU A 1 181 ? -5.77 -16.656 -11.164 1 96.56 181 LEU A C 1
ATOM 1389 O O . LEU A 1 181 ? -6.375 -17.438 -10.43 1 96.56 181 LEU A O 1
ATOM 1393 N N . ALA A 1 182 ? -5.812 -15.312 -11.039 1 94.69 182 ALA A N 1
ATOM 1394 C CA . ALA A 1 182 ? -6.668 -14.727 -10.008 1 94.69 182 ALA A CA 1
ATOM 1395 C C . ALA A 1 182 ? -8.109 -14.617 -10.492 1 94.69 182 ALA A C 1
ATOM 1397 O O . ALA A 1 182 ? -8.477 -15.211 -11.508 1 94.69 182 ALA A O 1
ATOM 1398 N N . TRP A 1 183 ? -8.945 -14.023 -9.727 1 92.69 183 TRP A N 1
ATOM 1399 C CA . TRP A 1 183 ? -10.375 -13.938 -9.984 1 92.69 183 TRP A CA 1
ATOM 1400 C C . TRP A 1 183 ? -10.688 -12.797 -10.953 1 92.69 183 TRP A C 1
ATOM 1402 O O . TRP A 1 183 ? -9.914 -11.852 -11.078 1 92.69 183 TRP A O 1
ATOM 1412 N N . PRO A 1 184 ? -11.852 -12.852 -11.57 1 89.81 184 PRO A N 1
ATOM 1413 C CA . PRO A 1 184 ? -12.25 -11.844 -12.555 1 89.81 184 PRO A CA 1
ATOM 1414 C C . PRO A 1 184 ? -12.297 -10.438 -11.969 1 89.81 184 PRO A C 1
ATOM 1416 O O . PRO A 1 184 ? -12.047 -9.461 -12.688 1 89.81 184 PRO A O 1
ATOM 1419 N N . ALA A 1 185 ? -12.461 -10.352 -10.727 1 83.25 185 ALA A N 1
ATOM 1420 C CA . ALA A 1 185 ? -12.562 -9.047 -10.078 1 83.25 185 ALA A CA 1
ATOM 1421 C C . ALA A 1 185 ? -11.266 -8.258 -10.227 1 83.25 185 ALA A C 1
ATOM 1423 O O . ALA A 1 185 ? -11.266 -7.023 -10.125 1 83.25 185 ALA A O 1
ATOM 1424 N N . LEU A 1 186 ? -10.195 -8.938 -10.516 1 82.06 186 LEU A N 1
ATOM 1425 C CA . LEU A 1 186 ? -8.898 -8.281 -10.648 1 82.06 186 LEU A CA 1
ATOM 1426 C C . LEU A 1 186 ? -8.562 -8.031 -12.109 1 82.06 186 LEU A C 1
ATOM 1428 O O . LEU A 1 186 ? -7.52 -7.445 -12.422 1 82.06 186 LEU A O 1
ATOM 1432 N N . ALA A 1 187 ? -9.406 -8.461 -12.969 1 86.31 187 ALA A N 1
ATOM 1433 C CA . ALA A 1 187 ? -9.109 -8.336 -14.391 1 86.31 187 ALA A CA 1
ATOM 1434 C C . ALA A 1 187 ? -9.219 -6.883 -14.844 1 86.31 187 ALA A C 1
ATOM 1436 O O . ALA A 1 187 ? -10.227 -6.215 -14.578 1 86.31 187 ALA A O 1
ATOM 1437 N N . VAL A 1 188 ? -8.195 -6.461 -15.391 1 78.25 188 VAL A N 1
ATOM 1438 C CA . VAL A 1 188 ? -8.203 -5.125 -15.977 1 78.25 188 VAL A CA 1
ATOM 1439 C C . VAL A 1 188 ? -8.93 -5.156 -17.312 1 78.25 188 VAL A C 1
ATOM 1441 O O . VAL A 1 188 ? -8.805 -6.117 -18.078 1 78.25 188 VAL A O 1
ATOM 1444 N N . ASP A 1 189 ? -9.742 -4.09 -17.547 1 78.12 189 ASP A N 1
ATOM 1445 C CA . ASP A 1 189 ? -10.492 -3.898 -18.797 1 78.12 189 ASP A CA 1
ATOM 1446 C C . ASP A 1 189 ? -11.57 -4.961 -18.953 1 78.12 189 ASP A C 1
ATOM 1448 O O . ASP A 1 189 ? -11.945 -5.309 -20.078 1 78.12 189 ASP A O 1
ATOM 1452 N N . GLN A 1 190 ? -11.969 -5.617 -17.922 1 81.25 190 GLN A N 1
ATOM 1453 C CA . GLN A 1 190 ? -13.102 -6.531 -17.828 1 81.25 190 GLN A CA 1
ATOM 1454 C C . GLN A 1 190 ? -12.891 -7.746 -18.734 1 81.25 190 GLN A C 1
ATOM 1456 O O . GLN A 1 190 ? -13.82 -8.203 -19.406 1 81.25 190 GLN A O 1
ATOM 1461 N N . ILE A 1 191 ? -11.727 -8.188 -18.828 1 90.06 191 ILE A N 1
ATOM 1462 C CA . ILE A 1 191 ? -11.477 -9.406 -19.594 1 90.06 191 ILE A CA 1
ATOM 1463 C C . ILE A 1 191 ? -11.781 -10.633 -18.734 1 90.06 191 ILE A C 1
ATOM 1465 O O . ILE A 1 191 ? -11.789 -10.547 -17.516 1 90.06 191 ILE A O 1
ATOM 1469 N N . THR A 1 192 ? -12.062 -11.703 -19.391 1 93 192 THR A N 1
ATOM 1470 C CA . THR A 1 192 ? -12.234 -12.977 -18.688 1 93 192 THR A CA 1
ATOM 1471 C C . THR A 1 192 ? -10.891 -13.664 -18.484 1 93 192 THR A C 1
ATOM 1473 O O . THR A 1 192 ? -10.18 -13.961 -19.453 1 93 192 THR A O 1
ATOM 1476 N N . PRO A 1 193 ? -10.547 -13.922 -17.234 1 96.06 193 PRO A N 1
ATOM 1477 C CA . PRO A 1 193 ? -9.273 -14.617 -17 1 96.06 193 PRO A CA 1
ATOM 1478 C C . PRO A 1 193 ? -9.258 -16.031 -17.562 1 96.06 193 PRO A C 1
ATOM 1480 O O . PRO A 1 193 ? -10.32 -16.609 -17.812 1 96.06 193 PRO A O 1
ATOM 1483 N N . PRO A 1 194 ? -8.094 -16.609 -17.781 1 97.25 194 PRO A N 1
ATOM 1484 C CA . PRO A 1 194 ? -7.949 -17.906 -18.453 1 97.25 194 PRO A CA 1
ATOM 1485 C C . PRO A 1 194 ? -8.703 -19.031 -17.75 1 97.25 194 PRO A C 1
ATOM 1487 O O . PRO A 1 194 ? -9.336 -19.859 -18.406 1 97.25 194 PRO A O 1
ATOM 1490 N N . MET A 1 195 ? -8.711 -19.062 -16.438 1 96.44 195 MET A N 1
ATOM 1491 C CA . MET A 1 195 ? -9.328 -20.188 -15.742 1 96.44 195 MET A CA 1
ATOM 1492 C C . MET A 1 195 ? -10.828 -20.234 -16 1 96.44 195 MET A C 1
ATOM 1494 O O . MET A 1 195 ? -11.406 -21.312 -16.125 1 96.44 195 MET A O 1
ATOM 1498 N N . GLN A 1 196 ? -11.422 -19.078 -16.094 1 96.25 196 GLN A N 1
ATOM 1499 C CA . GLN A 1 196 ? -12.859 -19.016 -16.359 1 96.25 196 GLN A CA 1
ATOM 1500 C C . GLN A 1 196 ? -13.188 -19.578 -17.734 1 96.25 196 GLN A C 1
ATOM 1502 O O . GLN A 1 196 ? -14.273 -20.125 -17.953 1 96.25 196 GLN A O 1
ATOM 1507 N N . ASN A 1 197 ? -12.273 -19.5 -18.625 1 96.62 197 ASN A N 1
ATOM 1508 C CA . ASN A 1 197 ? -12.469 -20.062 -19.953 1 96.62 197 ASN A CA 1
ATOM 1509 C C . ASN A 1 197 ? -12.109 -21.547 -20 1 96.62 197 ASN A C 1
ATOM 1511 O O . ASN A 1 197 ? -12.453 -22.25 -20.953 1 96.62 197 ASN A O 1
ATOM 1515 N N . LEU A 1 198 ? -11.461 -22.062 -18.984 1 95.69 198 LEU A N 1
ATOM 1516 C CA . LEU A 1 198 ? -10.969 -23.438 -18.969 1 95.69 198 LEU A CA 1
ATOM 1517 C C . LEU A 1 198 ? -11.914 -24.344 -18.188 1 95.69 198 LEU A C 1
ATOM 1519 O O . LEU A 1 198 ? -11.93 -25.547 -18.391 1 95.69 198 LEU A O 1
ATOM 1523 N N . ILE A 1 199 ? -12.688 -23.812 -17.312 1 95.19 199 ILE A N 1
ATOM 1524 C CA . ILE A 1 199 ? -13.391 -24.562 -16.281 1 95.19 199 ILE A CA 1
ATOM 1525 C C . ILE A 1 199 ? -14.312 -25.594 -16.922 1 95.19 199 ILE A C 1
ATOM 1527 O O . ILE A 1 199 ? -14.477 -26.703 -16.406 1 95.19 199 ILE A O 1
ATOM 1531 N N . SER A 1 200 ? -14.938 -25.297 -18.062 1 94.19 200 SER A N 1
ATOM 1532 C CA . SER A 1 200 ? -15.914 -26.172 -18.703 1 94.19 200 SER A CA 1
ATOM 1533 C C . SER A 1 200 ? -15.25 -27.438 -19.219 1 94.19 200 SER A C 1
ATOM 1535 O O . SER A 1 200 ? -15.922 -28.438 -19.5 1 94.19 200 SER A O 1
ATOM 1537 N N . GLN A 1 201 ? -13.953 -27.438 -19.328 1 94.31 201 GLN A N 1
ATOM 1538 C CA . GLN A 1 201 ? -13.219 -28.578 -19.891 1 94.31 201 GLN A CA 1
ATOM 1539 C C . GLN A 1 201 ? -12.656 -29.453 -18.766 1 94.31 201 GLN A C 1
ATOM 1541 O O . GLN A 1 201 ? -12.078 -30.516 -19.047 1 94.31 201 GLN A O 1
ATOM 1546 N N . LEU A 1 202 ? -12.812 -29.062 -17.547 1 95 202 LEU A N 1
ATOM 1547 C CA . LEU A 1 202 ? -12.188 -29.734 -16.422 1 95 202 LEU A CA 1
ATOM 1548 C C . LEU A 1 202 ? -13.195 -30.594 -15.664 1 95 202 LEU A C 1
ATOM 1550 O O . LEU A 1 202 ? -14.391 -30.297 -15.656 1 95 202 LEU A O 1
ATOM 1554 N N . ASP A 1 203 ? -12.719 -31.641 -15.031 1 93.75 203 ASP A N 1
ATOM 1555 C CA . ASP A 1 203 ? -13.578 -32.5 -14.219 1 93.75 203 ASP A CA 1
ATOM 1556 C C . ASP A 1 203 ? -14.227 -31.734 -13.078 1 93.75 203 ASP A C 1
ATOM 1558 O O . ASP A 1 203 ? -15.414 -31.891 -12.805 1 93.75 203 ASP A O 1
ATOM 1562 N N . VAL A 1 204 ? -13.383 -30.938 -12.43 1 95.31 204 VAL A N 1
ATOM 1563 C CA . VAL A 1 204 ? -13.852 -30.078 -11.352 1 95.31 204 VAL A CA 1
ATOM 1564 C C . VAL A 1 204 ? -13.219 -28.688 -11.492 1 95.31 204 VAL A C 1
ATOM 1566 O O . VAL A 1 204 ? -12.109 -28.562 -12.008 1 95.31 204 VAL A O 1
ATOM 1569 N N . PRO A 1 205 ? -13.852 -27.625 -11.086 1 97 205 PRO A N 1
ATOM 1570 C CA . PRO A 1 205 ? -13.344 -26.266 -11.234 1 97 205 PRO A CA 1
ATOM 1571 C C . PRO A 1 205 ? -12.273 -25.922 -10.203 1 97 205 PRO A C 1
ATOM 1573 O O . PRO A 1 205 ? -12.445 -24.984 -9.422 1 97 205 PRO A O 1
ATOM 1576 N N . VAL A 1 206 ? -11.25 -26.734 -10.219 1 97.06 206 VAL A N 1
ATOM 1577 C CA . VAL A 1 206 ? -10.148 -26.641 -9.266 1 97.06 206 VAL A CA 1
ATOM 1578 C C . VAL A 1 206 ? -8.82 -26.672 -10.016 1 97.06 206 VAL A C 1
ATOM 1580 O O . VAL A 1 206 ? -8.703 -27.312 -11.062 1 97.06 206 VAL A O 1
ATOM 1583 N N . PHE A 1 207 ? -7.891 -25.906 -9.531 1 97.25 207 PHE A N 1
ATOM 1584 C CA . PHE A 1 207 ? -6.5 -26.188 -9.875 1 97.25 207 PHE A CA 1
ATOM 1585 C C . PHE A 1 207 ? -5.629 -26.203 -8.625 1 97.25 207 PHE A C 1
ATOM 1587 O O . PHE A 1 207 ? -5.969 -25.578 -7.613 1 97.25 207 PHE A O 1
ATOM 1594 N N . SER A 1 208 ? -4.582 -26.938 -8.664 1 97.69 208 SER A N 1
ATOM 1595 C CA . SER A 1 208 ? -3.658 -27.031 -7.535 1 97.69 208 SER A CA 1
ATOM 1596 C C . SER A 1 208 ? -2.225 -26.734 -7.969 1 97.69 208 SER A C 1
ATOM 1598 O O . SER A 1 208 ? -1.875 -26.922 -9.133 1 97.69 208 SER A O 1
ATOM 1600 N N . VAL A 1 209 ? -1.473 -26.203 -7.062 1 97.25 209 VAL A N 1
ATOM 1601 C CA . VAL A 1 209 ? -0.085 -25.844 -7.324 1 97.25 209 VAL A CA 1
ATOM 1602 C C . VAL A 1 209 ? 0.833 -26.531 -6.32 1 97.25 209 VAL A C 1
ATOM 1604 O O . VAL A 1 209 ? 0.625 -26.438 -5.109 1 97.25 209 VAL A O 1
ATOM 1607 N N . TRP A 1 210 ? 1.753 -27.266 -6.84 1 95.69 210 TRP A N 1
ATOM 1608 C CA . TRP A 1 210 ? 2.857 -27.844 -6.086 1 95.69 210 TRP A CA 1
ATOM 1609 C C . TRP A 1 210 ? 4.191 -27.234 -6.512 1 95.69 210 TRP A C 1
ATOM 1611 O O . TRP A 1 210 ? 4.465 -27.109 -7.703 1 95.69 210 TRP A O 1
ATOM 1621 N N . LEU A 1 211 ? 4.941 -26.75 -5.535 1 92.44 211 LEU A N 1
ATOM 1622 C CA . LEU A 1 211 ? 6.301 -26.297 -5.789 1 92.44 211 LEU A CA 1
ATOM 1623 C C . LEU A 1 211 ? 7.316 -27.156 -5.047 1 92.44 211 LEU A C 1
ATOM 1625 O O . LEU A 1 211 ? 7.09 -27.547 -3.896 1 92.44 211 LEU A O 1
ATOM 1629 N N . ASP A 1 212 ? 8.32 -27.516 -5.703 1 88.06 212 ASP A N 1
ATOM 1630 C CA . ASP A 1 212 ? 9.344 -28.359 -5.098 1 88.06 212 ASP A CA 1
ATOM 1631 C C . ASP A 1 212 ? 10.328 -27.516 -4.273 1 88.06 212 ASP A C 1
ATOM 1633 O O . ASP A 1 212 ? 10.383 -26.297 -4.414 1 88.06 212 ASP A O 1
ATOM 1637 N N . ARG A 1 213 ? 11.023 -28.266 -3.357 1 77.94 213 ARG A N 1
ATOM 1638 C CA . ARG A 1 213 ? 11.992 -27.609 -2.488 1 77.94 213 ARG A CA 1
ATOM 1639 C C . ARG A 1 213 ? 13.258 -27.234 -3.258 1 77.94 213 ARG A C 1
ATOM 1641 O O . ARG A 1 213 ? 13.727 -28 -4.094 1 77.94 213 ARG A O 1
ATOM 1648 N N . LYS A 1 214 ? 13.57 -25.859 -3.145 1 62.22 214 LYS A N 1
ATOM 1649 C CA . LYS A 1 214 ? 14.781 -25.344 -3.781 1 62.22 214 LYS A CA 1
ATOM 1650 C C . LYS A 1 214 ? 16 -25.594 -2.912 1 62.22 214 LYS A C 1
ATOM 1652 O O . LYS A 1 214 ? 16 -25.297 -1.715 1 62.22 214 LYS A O 1
ATOM 1657 N N . ILE A 1 215 ? 16.984 -26.453 -3.318 1 57.66 215 ILE A N 1
ATOM 1658 C CA . ILE A 1 215 ? 18.172 -26.5 -2.479 1 57.66 215 ILE A CA 1
ATOM 1659 C C . ILE A 1 215 ? 19.172 -25.438 -2.936 1 57.66 215 ILE A C 1
ATOM 1661 O O . ILE A 1 215 ? 19.844 -24.812 -2.111 1 57.66 215 ILE A O 1
ATOM 1665 N N . GLN A 1 216 ? 19.125 -25.172 -4.246 1 62.44 216 GLN A N 1
ATOM 1666 C CA . GLN A 1 216 ? 20.031 -24.109 -4.691 1 62.44 216 GLN A CA 1
ATOM 1667 C C . GLN A 1 216 ? 19.25 -22.953 -5.32 1 62.44 216 GLN A C 1
ATOM 1669 O O . GLN A 1 216 ? 18.719 -23.094 -6.434 1 62.44 216 GLN A O 1
ATOM 1674 N N . ALA A 1 217 ? 19.188 -21.797 -4.688 1 62.75 217 ALA A N 1
ATOM 1675 C CA . ALA A 1 217 ? 18.297 -20.688 -4.996 1 62.75 217 ALA A CA 1
ATOM 1676 C C . ALA A 1 217 ? 18.594 -20.109 -6.371 1 62.75 217 ALA A C 1
ATOM 1678 O O . ALA A 1 217 ? 17.703 -19.641 -7.078 1 62.75 217 ALA A O 1
ATOM 1679 N N . SER A 1 218 ? 19.828 -20.188 -6.785 1 60.12 218 SER A N 1
ATOM 1680 C CA . SER A 1 218 ? 20.219 -19.484 -8.008 1 60.12 218 SER A CA 1
ATOM 1681 C C . SER A 1 218 ? 19.969 -20.344 -9.234 1 60.12 218 SER A C 1
ATOM 1683 O O . SER A 1 218 ? 19.953 -19.844 -10.359 1 60.12 218 SER A O 1
ATOM 1685 N N . HIS A 1 219 ? 19.719 -21.625 -8.914 1 62.34 219 HIS A N 1
ATOM 1686 C CA . HIS A 1 219 ? 19.594 -22.484 -10.078 1 62.34 219 HIS A CA 1
ATOM 1687 C C . HIS A 1 219 ? 18.125 -22.766 -10.406 1 62.34 219 HIS A C 1
ATOM 1689 O O . HIS A 1 219 ? 17.344 -23.125 -9.523 1 62.34 219 HIS A O 1
ATOM 1695 N N . GLY A 1 220 ? 17.703 -22.203 -11.461 1 63.5 220 GLY A N 1
ATOM 1696 C CA . GLY A 1 220 ? 16.375 -22.484 -11.977 1 63.5 220 GLY A CA 1
ATOM 1697 C C . GLY A 1 220 ? 16.219 -23.906 -12.461 1 63.5 220 GLY A C 1
ATOM 1698 O O . GLY A 1 220 ? 17.094 -24.75 -12.234 1 63.5 220 GLY A O 1
ATOM 1699 N N . GLY A 1 221 ? 15.055 -24.406 -12.789 1 66.69 221 GLY A N 1
ATOM 1700 C CA . GLY A 1 221 ? 14.758 -25.719 -13.352 1 66.69 221 GLY A CA 1
ATOM 1701 C C . GLY A 1 221 ? 13.398 -26.25 -12.945 1 66.69 221 GLY A C 1
ATOM 1702 O O . GLY A 1 221 ? 12.547 -25.484 -12.477 1 66.69 221 GLY A O 1
ATOM 1703 N N . SER A 1 222 ? 13.305 -27.516 -13.312 1 68.31 222 SER A N 1
ATOM 1704 C CA . SER A 1 222 ? 12.023 -28.141 -13 1 68.31 222 SER A CA 1
ATOM 1705 C C . SER A 1 222 ? 11.711 -28.047 -11.508 1 68.31 222 SER A C 1
ATOM 1707 O O . SER A 1 222 ? 12.5 -28.469 -10.672 1 68.31 222 SER A O 1
ATOM 1709 N N . ALA A 1 223 ? 10.562 -27.312 -11.25 1 79.25 223 ALA A N 1
ATOM 1710 C CA . ALA A 1 223 ? 10.461 -27.047 -9.82 1 79.25 223 ALA A CA 1
ATOM 1711 C C . ALA A 1 223 ? 9 -27 -9.375 1 79.25 223 ALA A C 1
ATOM 1713 O O . ALA A 1 223 ? 8.695 -26.5 -8.289 1 79.25 223 ALA A O 1
ATOM 1714 N N . GLY A 1 224 ? 8.086 -27.547 -10.203 1 90.19 224 GLY A N 1
ATOM 1715 C CA . GLY A 1 224 ? 6.707 -27.5 -9.734 1 90.19 224 GLY A CA 1
ATOM 1716 C C . GLY A 1 224 ? 5.711 -28.062 -10.727 1 90.19 224 GLY A C 1
ATOM 1717 O O . GLY A 1 224 ? 6.098 -28.547 -11.789 1 90.19 224 GLY A O 1
ATOM 1718 N N . MET A 1 225 ? 4.504 -28.109 -10.289 1 92.44 225 MET A N 1
ATOM 1719 C CA . MET A 1 225 ? 3.408 -28.641 -11.086 1 92.44 225 MET A CA 1
ATOM 1720 C C . MET A 1 225 ? 2.113 -27.891 -10.812 1 92.44 225 MET A C 1
ATOM 1722 O O . MET A 1 225 ? 1.796 -27.578 -9.664 1 92.44 225 MET A O 1
ATOM 1726 N N . ILE A 1 226 ? 1.521 -27.422 -11.859 1 95.19 226 ILE A N 1
ATOM 1727 C CA . ILE A 1 226 ? 0.13 -27 -11.727 1 95.19 226 ILE A CA 1
ATOM 1728 C C . ILE A 1 226 ? -0.791 -28.078 -12.281 1 95.19 226 ILE A C 1
ATOM 1730 O O . ILE A 1 226 ? -0.525 -28.656 -13.344 1 95.19 226 ILE A O 1
ATOM 1734 N N . THR A 1 227 ? -1.761 -28.469 -11.539 1 95.25 227 THR A N 1
ATOM 1735 C CA . THR A 1 227 ? -2.758 -29.453 -11.93 1 95.25 227 THR A CA 1
ATOM 1736 C C . THR A 1 227 ? -4.129 -28.797 -12.094 1 95.25 227 THR A C 1
ATOM 1738 O O . THR A 1 227 ? -4.691 -28.266 -11.141 1 95.25 227 THR A O 1
ATOM 1741 N N . TYR A 1 228 ? -4.598 -28.844 -13.312 1 95.88 228 TYR A N 1
ATOM 1742 C CA . TYR A 1 228 ? -5.926 -28.312 -13.609 1 95.88 228 TYR A CA 1
ATOM 1743 C C . TYR A 1 228 ? -6.98 -29.406 -13.516 1 95.88 228 TYR A C 1
ATOM 1745 O O . TYR A 1 228 ? -6.762 -30.531 -13.984 1 95.88 228 TYR A O 1
ATOM 1753 N N . GLY A 1 229 ? -8.078 -29.141 -12.883 1 95.81 229 GLY A N 1
ATOM 1754 C CA . GLY A 1 229 ? -9.188 -30.078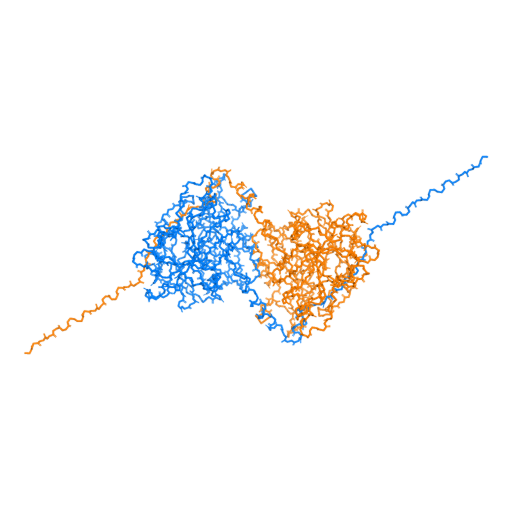 -12.805 1 95.81 229 GLY A CA 1
ATOM 1755 C C . GLY A 1 229 ? -9.047 -31.062 -11.664 1 95.81 229 GLY A C 1
ATOM 1756 O O . GLY A 1 229 ? -9.773 -32.062 -11.609 1 95.81 229 GLY A O 1
ATOM 1757 N N . GLY A 1 230 ? -8.047 -30.797 -10.82 1 94.69 230 GLY A N 1
ATOM 1758 C CA . GLY A 1 230 ? -7.863 -31.719 -9.711 1 94.69 230 GLY A CA 1
ATOM 1759 C C . GLY A 1 230 ? -6.668 -31.359 -8.844 1 94.69 230 GLY A C 1
ATOM 1760 O O . GLY A 1 230 ? -6.133 -30.266 -8.922 1 94.69 230 GLY A O 1
ATOM 1761 N N . ILE A 1 231 ? -6.375 -32.312 -7.918 1 94.56 231 ILE A N 1
ATOM 1762 C CA . ILE A 1 231 ? -5.246 -32.188 -7 1 94.56 231 ILE A CA 1
ATOM 1763 C C . ILE A 1 231 ? -4.102 -33.094 -7.461 1 94.56 231 ILE A C 1
ATOM 1765 O O . ILE A 1 231 ? -4.332 -34.188 -7.941 1 94.56 231 ILE A O 1
ATOM 1769 N N . ASP A 1 232 ? -2.912 -32.625 -7.402 1 94.12 232 ASP A N 1
ATOM 1770 C CA . ASP A 1 232 ? -1.722 -33.438 -7.637 1 94.12 232 ASP A CA 1
ATOM 1771 C C . ASP A 1 232 ? -1.595 -34.531 -6.586 1 94.12 232 ASP A C 1
ATOM 1773 O O . ASP A 1 232 ? -1.006 -34.344 -5.523 1 94.12 232 ASP A O 1
ATOM 1777 N N . THR A 1 233 ? -2.018 -35.688 -6.871 1 92.44 233 THR A N 1
ATOM 1778 C CA . THR A 1 233 ? -2.078 -36.781 -5.883 1 92.44 233 THR A CA 1
ATOM 1779 C C . THR A 1 233 ? -0.696 -37.375 -5.656 1 92.44 233 THR A C 1
ATOM 1781 O O . THR A 1 233 ? -0.493 -38.125 -4.703 1 92.44 233 THR A O 1
ATOM 1784 N N . LYS A 1 234 ? 0.206 -37.125 -6.48 1 91.5 234 LYS A N 1
ATOM 1785 C CA . LYS A 1 234 ? 1.564 -37.625 -6.324 1 91.5 234 LYS A CA 1
ATOM 1786 C C . LYS A 1 234 ? 2.369 -36.75 -5.355 1 91.5 234 LYS A C 1
ATOM 1788 O O . LYS A 1 234 ? 3.014 -37.281 -4.441 1 91.5 234 LYS A O 1
ATOM 1793 N N . ASN A 1 235 ? 2.279 -35.438 -5.484 1 93.88 235 ASN A N 1
ATOM 1794 C CA . ASN A 1 235 ? 3.18 -34.531 -4.77 1 93.88 235 ASN A CA 1
ATOM 1795 C C . ASN A 1 235 ? 2.498 -33.906 -3.562 1 93.88 235 ASN A C 1
ATOM 1797 O O . ASN A 1 235 ? 3.146 -33.219 -2.762 1 93.88 235 ASN A O 1
ATOM 1801 N N . CYS A 1 236 ? 1.193 -34.094 -3.432 1 95.88 236 CYS A N 1
ATOM 1802 C CA . CYS A 1 236 ? 0.443 -33.469 -2.338 1 95.88 236 CYS A CA 1
ATOM 1803 C C . CYS A 1 236 ? -0.248 -34.531 -1.495 1 95.88 236 CYS A C 1
ATOM 1805 O O . CYS A 1 236 ? -0.712 -35.562 -2.023 1 95.88 236 CYS A O 1
ATOM 1807 N N . ASP A 1 237 ? -0.363 -34.281 -0.224 1 96.19 237 ASP A N 1
ATOM 1808 C CA . ASP A 1 237 ? -1.134 -35.156 0.647 1 96.19 237 ASP A CA 1
ATOM 1809 C C . ASP A 1 237 ? -2.607 -35.156 0.25 1 96.19 237 ASP A C 1
ATOM 1811 O O . ASP A 1 237 ? -3.111 -34.188 -0.319 1 96.19 237 ASP A O 1
ATOM 1815 N N . ALA A 1 238 ? -3.23 -36.25 0.642 1 92.94 238 ALA A N 1
ATOM 1816 C CA . ALA A 1 238 ? -4.656 -36.406 0.373 1 92.94 238 ALA A CA 1
ATOM 1817 C C . ALA A 1 238 ? -5.488 -35.531 1.302 1 92.94 238 ALA A C 1
ATOM 1819 O O . ALA A 1 238 ? -6.559 -35.031 0.92 1 92.94 238 ALA A O 1
ATOM 1820 N N . GLY A 1 239 ? -5.004 -35.406 2.516 1 95.06 239 GLY A N 1
ATOM 1821 C CA . GLY A 1 239 ? -5.723 -34.562 3.459 1 95.06 239 GLY A CA 1
ATOM 1822 C C . GLY A 1 239 ? -5.566 -33.062 3.172 1 95.06 239 GLY A C 1
ATOM 1823 O O . GLY A 1 239 ? -4.457 -32.531 3.221 1 95.06 239 GLY A O 1
ATOM 1824 N N . VAL A 1 240 ? -6.699 -32.469 2.811 1 97.12 240 VAL A N 1
ATOM 1825 C CA . VAL A 1 240 ? -6.699 -31.031 2.496 1 97.12 240 VAL A CA 1
ATOM 1826 C C . VAL A 1 240 ? -7.527 -30.266 3.533 1 97.12 240 VAL A C 1
ATOM 1828 O O . VAL A 1 240 ? -8.641 -30.688 3.869 1 97.12 240 VAL A O 1
ATOM 1831 N N . THR A 1 241 ? -6.98 -29.25 4.082 1 97.75 241 THR A N 1
ATOM 1832 C CA . THR A 1 241 ? -7.73 -28.328 4.922 1 97.75 241 THR A CA 1
ATOM 1833 C C . THR A 1 241 ? -8.219 -27.125 4.102 1 97.75 241 THR A C 1
ATOM 1835 O O . THR A 1 241 ? -7.406 -26.344 3.596 1 97.75 241 THR A O 1
ATOM 1838 N N . TYR A 1 242 ? -9.523 -26.984 4.051 1 98 242 TYR A N 1
ATOM 1839 C CA . TYR A 1 242 ? -10.102 -25.906 3.262 1 98 242 TYR A CA 1
ATOM 1840 C C . TYR A 1 242 ? -10.57 -24.766 4.16 1 98 242 TYR A C 1
ATOM 1842 O O . TYR A 1 242 ? -11.031 -25 5.281 1 98 242 TYR A O 1
ATOM 1850 N N . VAL A 1 243 ? -10.445 -23.547 3.654 1 97.62 243 VAL A N 1
ATOM 1851 C CA . VAL A 1 243 ? -11.039 -22.375 4.281 1 97.62 243 VAL A CA 1
ATOM 1852 C C . VAL A 1 243 ? -11.734 -21.516 3.219 1 97.62 243 VAL A C 1
ATOM 1854 O O . VAL A 1 243 ? -11.281 -21.453 2.076 1 97.62 243 VAL A O 1
ATOM 1857 N N . PRO A 1 244 ? -12.836 -20.859 3.59 1 96.12 244 PRO A N 1
ATOM 1858 C CA . PRO A 1 244 ? -13.492 -19.984 2.615 1 96.12 244 PRO A CA 1
ATOM 1859 C C . PRO A 1 244 ? -12.68 -18.719 2.309 1 96.12 244 PRO A C 1
ATOM 1861 O O . PRO A 1 244 ? -11.945 -18.234 3.17 1 96.12 244 PRO A O 1
ATOM 1864 N N . LEU A 1 245 ? -12.828 -18.234 1.1 1 92.62 245 LEU A N 1
ATOM 1865 C CA . LEU A 1 245 ? -12.258 -16.938 0.761 1 92.62 245 LEU A CA 1
ATOM 1866 C C . LEU A 1 245 ? -13.047 -15.812 1.411 1 92.62 245 LEU A C 1
ATOM 1868 O O . LEU A 1 245 ? -14.273 -15.891 1.523 1 92.62 245 LEU A O 1
ATOM 1872 N N . THR A 1 246 ? -12.336 -14.805 1.816 1 86.19 246 THR A N 1
ATOM 1873 C CA . THR A 1 246 ? -13 -13.586 2.279 1 86.19 246 THR A CA 1
ATOM 1874 C C . THR A 1 246 ? -13.227 -12.625 1.122 1 86.19 246 THR A C 1
ATOM 1876 O O . THR A 1 246 ? -14.086 -11.75 1.197 1 86.19 246 THR A O 1
ATOM 1879 N N . ALA A 1 247 ? -12.422 -12.781 0.113 1 82 247 ALA A N 1
ATOM 1880 C CA . ALA A 1 247 ? -12.609 -11.992 -1.102 1 82 247 ALA A CA 1
ATOM 1881 C C . ALA A 1 247 ? -12.18 -12.773 -2.338 1 82 247 ALA A C 1
ATOM 1883 O O . ALA A 1 247 ? -11.102 -13.383 -2.354 1 82 247 ALA A O 1
ATOM 1884 N N . LYS A 1 248 ? -13.039 -12.75 -3.408 1 88.06 248 LYS A N 1
ATOM 1885 C CA . LYS A 1 248 ? -12.734 -13.344 -4.703 1 88.06 248 LYS A CA 1
ATOM 1886 C C . LYS A 1 248 ? -11.93 -12.383 -5.574 1 88.06 248 LYS A C 1
ATOM 1888 O O . LYS A 1 248 ? -12.398 -11.945 -6.625 1 88.06 248 LYS A O 1
ATOM 1893 N N . THR A 1 249 ? -10.727 -12.102 -5.082 1 86.69 249 THR A N 1
ATOM 1894 C CA . THR A 1 249 ? -9.75 -11.242 -5.742 1 86.69 249 THR A CA 1
ATOM 1895 C C . THR A 1 249 ? -8.406 -11.945 -5.871 1 86.69 249 THR A C 1
ATOM 1897 O O . THR A 1 249 ? -8.211 -12.789 -6.754 1 86.69 249 THR A O 1
ATOM 1900 N N . TYR A 1 250 ? -7.555 -11.773 -4.773 1 84.56 250 TYR A N 1
ATOM 1901 C CA . TYR A 1 250 ? -6.242 -12.398 -4.695 1 84.56 250 TYR A CA 1
ATOM 1902 C C . TYR A 1 250 ? -6.297 -13.688 -3.881 1 84.56 250 TYR A C 1
ATOM 1904 O O . TYR A 1 250 ? -5.434 -13.938 -3.039 1 84.56 250 TYR A O 1
ATOM 1912 N N . TRP A 1 251 ? -7.355 -14.406 -4.133 1 93.75 251 TRP A N 1
ATOM 1913 C CA . TRP A 1 251 ? -7.465 -15.602 -3.299 1 93.75 251 TRP A CA 1
ATOM 1914 C C . TRP A 1 251 ? -7.23 -15.258 -1.831 1 93.75 251 TRP A C 1
ATOM 1916 O O . TRP A 1 251 ? -6.406 -15.891 -1.165 1 93.75 251 TRP A O 1
ATOM 1926 N N . GLN A 1 252 ? -7.988 -14.289 -1.357 1 89.44 252 GLN A N 1
ATOM 1927 C CA . GLN A 1 252 ? -7.824 -13.734 -0.017 1 89.44 252 GLN A CA 1
ATOM 1928 C C . GLN A 1 252 ? -8.602 -14.547 1.012 1 89.44 252 GLN A C 1
ATOM 1930 O O . GLN A 1 252 ? -9.742 -14.953 0.762 1 89.44 252 GLN A O 1
ATOM 1935 N N . PHE A 1 253 ? -7.969 -14.758 2.168 1 91.81 253 PHE A N 1
ATOM 1936 C CA . PHE A 1 253 ? -8.602 -15.516 3.242 1 91.81 253 PHE A CA 1
ATOM 1937 C C . PHE A 1 253 ? -8.125 -15.023 4.605 1 91.81 253 PHE A C 1
ATOM 1939 O O . PHE A 1 253 ? -7.23 -14.18 4.688 1 91.81 253 PHE A O 1
ATOM 1946 N N . LYS A 1 254 ? -8.773 -15.578 5.578 1 87.12 254 LYS A N 1
ATOM 1947 C CA . LYS A 1 254 ? -8.508 -15.148 6.945 1 87.12 254 LYS A CA 1
ATOM 1948 C C . LYS A 1 254 ? -7.379 -15.961 7.57 1 87.12 254 LYS A C 1
ATOM 1950 O O . LYS A 1 254 ? -7.312 -17.188 7.395 1 87.12 254 LYS A O 1
ATOM 1955 N N . MET A 1 255 ? -6.465 -15.281 8.18 1 90 255 MET A N 1
ATOM 1956 C CA . MET A 1 255 ? -5.477 -15.875 9.078 1 90 255 MET A CA 1
ATOM 1957 C C . MET A 1 255 ? -5.754 -15.484 10.523 1 90 255 MET A C 1
ATOM 1959 O O . MET A 1 255 ? -5.828 -14.297 10.852 1 90 255 MET A O 1
ATOM 1963 N N . ASP A 1 256 ? -5.793 -16.5 11.398 1 86.19 256 ASP A N 1
ATOM 1964 C CA . ASP A 1 256 ? -6.242 -16.312 12.773 1 86.19 256 ASP A CA 1
ATOM 1965 C C . ASP A 1 256 ? -5.074 -15.945 13.688 1 86.19 256 ASP A C 1
ATOM 1967 O O . ASP A 1 256 ? -5.273 -15.367 14.758 1 86.19 256 ASP A O 1
ATOM 1971 N N . GLY A 1 257 ? -3.951 -16.375 13.273 1 88.12 257 GLY A N 1
ATOM 1972 C CA . GLY A 1 257 ? -2.811 -16.141 14.141 1 88.12 257 GLY A CA 1
ATOM 1973 C C . GLY A 1 257 ? -1.484 -16.5 13.492 1 88.12 257 GLY A C 1
ATOM 1974 O O . GLY A 1 257 ? -1.454 -17.078 12.406 1 88.12 257 GLY A O 1
ATOM 1975 N N . PHE A 1 258 ? -0.429 -16.047 14.195 1 92.38 258 PHE A N 1
ATOM 1976 C CA . PHE A 1 258 ? 0.943 -16.297 13.773 1 92.38 258 PHE A CA 1
ATOM 1977 C C . PHE A 1 258 ? 1.852 -16.5 14.984 1 92.38 258 PHE A C 1
ATOM 1979 O O . PHE A 1 258 ? 1.68 -15.836 16.016 1 92.38 258 PHE A O 1
ATOM 1986 N N . ALA A 1 259 ? 2.789 -17.469 14.789 1 94.38 259 ALA A N 1
ATOM 1987 C CA . ALA A 1 259 ? 3.74 -17.688 15.875 1 94.38 259 ALA A CA 1
ATOM 1988 C C . ALA A 1 259 ? 5.117 -18.047 15.328 1 94.38 259 ALA A C 1
ATOM 1990 O O . ALA A 1 259 ? 5.234 -18.625 14.25 1 94.38 259 ALA A O 1
ATOM 1991 N N . VAL A 1 260 ? 6.152 -17.688 16.094 1 96.12 260 VAL A N 1
ATOM 1992 C CA . VAL A 1 260 ? 7.539 -18.047 15.812 1 96.12 260 VAL A CA 1
ATOM 1993 C C . VAL A 1 260 ? 8.352 -18.031 17.109 1 96.12 260 VAL A C 1
ATOM 1995 O O . VAL A 1 260 ? 8.359 -17.031 17.828 1 96.12 260 VAL A O 1
ATOM 1998 N N . GLY A 1 261 ? 9 -19.172 17.359 1 95.88 261 GLY A N 1
ATOM 1999 C CA . GLY A 1 261 ? 9.688 -19.25 18.641 1 95.88 261 GLY A CA 1
ATOM 2000 C C . GLY A 1 261 ? 8.766 -19.016 19.812 1 95.88 261 GLY A C 1
ATOM 2001 O O . GLY A 1 261 ? 7.762 -19.719 19.984 1 95.88 261 GLY A O 1
ATOM 2002 N N . THR A 1 262 ? 9.094 -17.984 20.578 1 93.06 262 THR A N 1
ATOM 2003 C CA . THR A 1 262 ? 8.297 -17.703 21.781 1 93.06 262 THR A CA 1
ATOM 2004 C C . THR A 1 262 ? 7.27 -16.609 21.484 1 93.06 262 THR A C 1
ATOM 2006 O O . THR A 1 262 ? 6.461 -16.266 22.359 1 93.06 262 THR A O 1
ATOM 2009 N N . TYR A 1 263 ? 7.355 -16.141 20.328 1 86.38 263 TYR A N 1
ATOM 2010 C CA . TYR A 1 263 ? 6.414 -15.086 19.953 1 86.38 263 TYR A CA 1
ATOM 2011 C C . TYR A 1 263 ? 5.137 -15.68 19.375 1 86.38 263 TYR A C 1
ATOM 2013 O O . TYR A 1 263 ? 5.191 -16.641 18.594 1 86.38 263 TYR A O 1
ATOM 2021 N N . SER A 1 264 ? 3.988 -15.117 19.797 1 87.5 264 SER A N 1
ATOM 2022 C CA . SER A 1 264 ? 2.711 -15.484 19.203 1 87.5 264 SER A CA 1
ATOM 2023 C C . SER A 1 264 ? 1.746 -14.297 19.188 1 87.5 264 SER A C 1
ATOM 2025 O O . SER A 1 264 ? 1.79 -13.453 20.094 1 87.5 264 SER A O 1
ATOM 2027 N N . GLN A 1 265 ? 1.022 -14.188 18.125 1 76.12 265 GLN A N 1
ATOM 2028 C CA . GLN A 1 265 ? -0.016 -13.172 17.984 1 76.12 265 GLN A CA 1
ATOM 2029 C C . GLN A 1 265 ? -1.298 -13.773 17.422 1 76.12 265 GLN A C 1
ATOM 2031 O O . GLN A 1 265 ? -1.249 -14.609 16.516 1 76.12 265 GLN A O 1
ATOM 2036 N N . TYR A 1 266 ? -2.359 -13.43 18.094 1 75.75 266 TYR A N 1
ATOM 2037 C CA . TYR A 1 266 ? -3.672 -13.805 17.578 1 75.75 266 TYR A CA 1
ATOM 2038 C C . TYR A 1 266 ? -4.469 -12.578 17.156 1 75.75 266 TYR A C 1
ATOM 2040 O O . TYR A 1 266 ? -4.355 -11.516 17.781 1 75.75 266 TYR A O 1
ATOM 2048 N N . GLY A 1 267 ? -5.168 -12.734 16.047 1 70.56 267 GLY A N 1
ATOM 2049 C CA . GLY A 1 267 ? -6.008 -11.664 15.531 1 70.56 267 GLY A CA 1
ATOM 2050 C C . GLY A 1 267 ? -6.422 -11.883 14.086 1 70.56 267 GLY A C 1
ATOM 2051 O O . GLY A 1 267 ? -6.105 -12.914 13.492 1 70.56 267 GLY A O 1
ATOM 2052 N N . TYR A 1 268 ? -7.199 -10.953 13.648 1 63.09 268 TYR A N 1
ATOM 2053 C CA . TYR A 1 268 ? -7.762 -11.047 12.305 1 63.09 268 TYR A CA 1
ATOM 2054 C C . TYR A 1 268 ? -6.816 -10.438 11.273 1 63.09 268 TYR A C 1
ATOM 2056 O O . TYR A 1 268 ? -6.438 -9.266 11.391 1 63.09 268 TYR A O 1
ATOM 2064 N N . ASN A 1 269 ? -6.273 -11.305 10.469 1 74 269 ASN A N 1
ATOM 2065 C CA . ASN A 1 269 ? -5.48 -10.859 9.328 1 74 269 ASN A CA 1
ATOM 2066 C C . ASN A 1 269 ? -6.07 -11.352 8.008 1 74 269 ASN A C 1
ATOM 2068 O O . ASN A 1 269 ? -6.676 -12.422 7.953 1 74 269 ASN A O 1
ATOM 2072 N N . GLN A 1 270 ? -6.023 -10.469 7.051 1 79.69 270 GLN A N 1
ATOM 2073 C CA . GLN A 1 270 ? -6.332 -10.883 5.688 1 79.69 270 GLN A CA 1
ATOM 2074 C C . GLN A 1 270 ? -5.059 -11.211 4.91 1 79.69 270 GLN A C 1
ATOM 2076 O O . GLN A 1 270 ? -4.117 -10.422 4.883 1 79.69 270 GLN A O 1
ATOM 2081 N N . VAL A 1 271 ? -5.098 -12.43 4.402 1 89.25 271 VAL A N 1
ATOM 2082 C CA . VAL A 1 271 ? -3.893 -12.961 3.777 1 89.25 271 VAL A CA 1
ATOM 2083 C C . VAL A 1 271 ? -4.223 -13.477 2.375 1 89.25 271 VAL A C 1
ATOM 2085 O O . VAL A 1 271 ? -5.371 -13.82 2.088 1 89.25 271 VAL A O 1
ATOM 2088 N N . ILE A 1 272 ? -3.191 -13.453 1.465 1 91.31 272 ILE A N 1
ATOM 2089 C CA . ILE A 1 272 ? -3.393 -14.016 0.132 1 91.31 272 ILE A CA 1
ATOM 2090 C C . ILE A 1 272 ? -2.334 -15.078 -0.149 1 91.31 272 ILE A C 1
ATOM 2092 O O . ILE A 1 272 ? -1.253 -15.055 0.445 1 91.31 272 ILE A O 1
ATOM 2096 N N . SER A 1 273 ? -2.73 -16.031 -0.933 1 93.12 273 SER A N 1
ATOM 2097 C CA . SER A 1 273 ? -1.781 -16.922 -1.589 1 93.12 273 SER A CA 1
ATOM 2098 C C . SER A 1 273 ? -1.381 -16.391 -2.961 1 93.12 273 SER A C 1
ATOM 2100 O O . SER A 1 273 ? -2.236 -16.172 -3.818 1 93.12 273 SER A O 1
ATOM 2102 N N . ASP A 1 274 ? -0.125 -16.219 -3.131 1 93 274 ASP A N 1
ATOM 2103 C CA . ASP A 1 274 ? 0.325 -15.602 -4.375 1 93 274 ASP A CA 1
ATOM 2104 C C . ASP A 1 274 ? 1.512 -16.359 -4.965 1 93 274 ASP A C 1
ATOM 2106 O O . ASP A 1 274 ? 2.637 -16.234 -4.473 1 93 274 ASP A O 1
ATOM 2110 N N . THR A 1 275 ? 1.271 -17 -6.094 1 94.06 275 THR A N 1
ATOM 2111 C CA . THR A 1 275 ? 2.311 -17.781 -6.758 1 94.06 275 THR A CA 1
ATOM 2112 C C . THR A 1 275 ? 3.299 -16.859 -7.473 1 94.06 275 THR A C 1
ATOM 2114 O O . THR A 1 275 ? 4.371 -17.312 -7.895 1 94.06 275 THR A O 1
ATOM 2117 N N . GLY A 1 276 ? 3.021 -15.648 -7.559 1 89 276 GLY A N 1
ATOM 2118 C CA . GLY A 1 276 ? 3.91 -14.703 -8.211 1 89 276 GLY A CA 1
ATOM 2119 C C . GLY A 1 276 ? 4.895 -14.047 -7.262 1 89 276 GLY A C 1
ATOM 2120 O O . GLY A 1 276 ? 5.73 -13.242 -7.68 1 89 276 GLY A O 1
ATOM 2121 N N . SER A 1 277 ? 4.812 -14.391 -5.996 1 87.75 277 SER A N 1
ATOM 2122 C CA . SER A 1 277 ? 5.703 -13.836 -4.984 1 87.75 277 SER A CA 1
ATOM 2123 C C . SER A 1 277 ? 6.648 -14.898 -4.438 1 87.75 277 SER A C 1
ATOM 2125 O O . SER A 1 277 ? 6.207 -15.93 -3.916 1 87.75 277 SER A O 1
ATOM 2127 N N . SER A 1 278 ? 7.938 -14.625 -4.5 1 87.75 278 SER A N 1
ATOM 2128 C CA . SER A 1 278 ? 8.938 -15.633 -4.145 1 87.75 278 SER A CA 1
ATOM 2129 C C . SER A 1 278 ? 9.055 -15.781 -2.633 1 87.75 278 SER A C 1
ATOM 2131 O O . SER A 1 278 ? 9.398 -16.859 -2.139 1 87.75 278 SER A O 1
ATOM 2133 N N . TRP A 1 279 ? 8.906 -14.68 -1.902 1 90.62 279 TRP A N 1
ATOM 2134 C CA . TRP A 1 279 ? 9.055 -14.688 -0.451 1 90.62 279 TRP A CA 1
ATOM 2135 C C . TRP A 1 279 ? 7.711 -14.484 0.236 1 90.62 279 TRP A C 1
ATOM 2137 O O . TRP A 1 279 ? 6.699 -14.234 -0.426 1 90.62 279 TRP A O 1
ATOM 2147 N N . ILE A 1 280 ? 7.695 -14.68 1.525 1 93.44 280 ILE A N 1
ATOM 2148 C CA . ILE A 1 280 ? 6.574 -14.234 2.342 1 93.44 280 ILE A CA 1
ATOM 2149 C C . ILE A 1 280 ? 6.66 -12.727 2.557 1 93.44 280 ILE A C 1
ATOM 2151 O O . ILE A 1 280 ? 7.742 -12.188 2.799 1 93.44 280 ILE A O 1
ATOM 2155 N N . SER A 1 281 ? 5.551 -12.07 2.314 1 87.75 281 SER A N 1
ATOM 2156 C CA . SER A 1 281 ? 5.469 -10.656 2.658 1 87.75 281 SER A CA 1
ATOM 2157 C C . SER A 1 281 ? 4.602 -10.43 3.893 1 87.75 281 SER A C 1
ATOM 2159 O O . SER A 1 281 ? 3.52 -11.016 4.008 1 87.75 281 SER A O 1
ATOM 2161 N N . ALA A 1 282 ? 5.176 -9.648 4.797 1 84.31 282 ALA A N 1
ATOM 2162 C CA . ALA A 1 282 ? 4.512 -9.414 6.078 1 84.31 282 ALA A CA 1
ATOM 2163 C C . ALA A 1 282 ? 4.648 -7.961 6.512 1 84.31 282 ALA A C 1
ATOM 2165 O O . ALA A 1 282 ? 5.48 -7.223 5.98 1 84.31 282 ALA A O 1
ATOM 2166 N N . PRO A 1 283 ? 3.77 -7.566 7.465 1 72.12 283 PRO A N 1
ATOM 2167 C CA . PRO A 1 283 ? 3.971 -6.242 8.055 1 72.12 283 PRO A CA 1
ATOM 2168 C C . PRO A 1 283 ? 5.328 -6.098 8.734 1 72.12 283 PRO A C 1
ATOM 2170 O O . PRO A 1 283 ? 5.852 -7.066 9.289 1 72.12 283 PRO A O 1
ATOM 2173 N N . TYR A 1 284 ? 5.836 -4.855 8.727 1 65.19 284 TYR A N 1
ATOM 2174 C CA . TYR A 1 284 ? 7.148 -4.578 9.297 1 65.19 284 TYR A CA 1
ATOM 2175 C C . TYR A 1 284 ? 7.238 -5.078 10.734 1 65.19 284 TYR A C 1
ATOM 2177 O O . TYR A 1 284 ? 8.25 -5.648 11.133 1 65.19 284 TYR A O 1
ATOM 2185 N N . ALA A 1 285 ? 6.227 -4.793 11.523 1 68.38 285 ALA A N 1
ATOM 2186 C CA . ALA A 1 285 ? 6.234 -5.211 12.922 1 68.38 285 ALA A CA 1
ATOM 2187 C C . ALA A 1 285 ? 6.445 -6.719 13.047 1 68.38 285 ALA A C 1
ATOM 2189 O O . ALA A 1 285 ? 7.18 -7.18 13.922 1 68.38 285 ALA A O 1
ATOM 2190 N N . MET A 1 286 ? 5.805 -7.449 12.172 1 80.12 286 MET A N 1
ATOM 2191 C CA . MET A 1 286 ? 5.938 -8.898 12.195 1 80.12 286 MET A CA 1
ATOM 2192 C C . MET A 1 286 ? 7.34 -9.328 11.766 1 80.12 286 MET A C 1
ATOM 2194 O O . MET A 1 286 ? 7.902 -10.266 12.32 1 80.12 286 MET A O 1
ATOM 2198 N N . ILE A 1 287 ? 7.848 -8.648 10.797 1 81.94 287 ILE A N 1
ATOM 2199 C CA . ILE A 1 287 ? 9.195 -8.953 10.32 1 81.94 287 ILE A CA 1
ATOM 2200 C C . ILE A 1 287 ? 10.203 -8.742 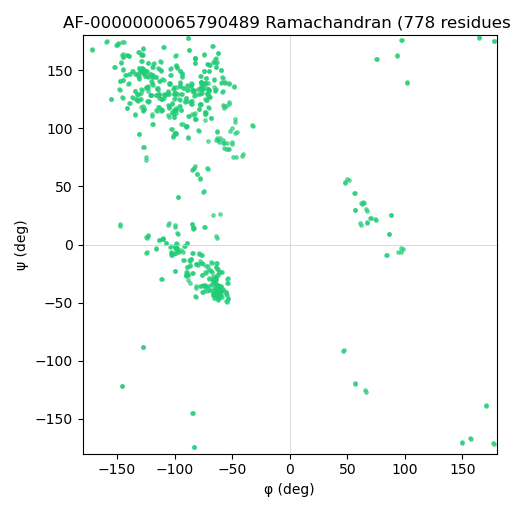11.445 1 81.94 287 ILE A C 1
ATOM 2202 O O . ILE A 1 287 ? 11.125 -9.547 11.617 1 81.94 287 ILE A O 1
ATOM 2206 N N . ASN A 1 288 ? 9.992 -7.68 12.164 1 74.31 288 ASN A N 1
ATOM 2207 C CA . ASN A 1 288 ? 10.883 -7.41 13.289 1 74.31 288 ASN A CA 1
ATOM 2208 C C . ASN A 1 288 ? 10.805 -8.516 14.336 1 74.31 288 ASN A C 1
ATOM 2210 O O . ASN A 1 288 ? 11.828 -8.922 14.898 1 74.31 288 ASN A O 1
ATOM 2214 N N . ASP A 1 289 ? 9.625 -9 14.664 1 81.81 289 ASP A N 1
ATOM 2215 C CA . ASP A 1 289 ? 9.469 -10.086 15.625 1 81.81 289 ASP A CA 1
ATOM 2216 C C . ASP A 1 289 ? 10.117 -11.367 15.109 1 81.81 289 ASP A C 1
ATOM 2218 O O . ASP A 1 289 ? 10.766 -12.094 15.875 1 81.81 289 ASP A O 1
ATOM 2222 N N . ILE A 1 290 ? 9.953 -11.656 13.844 1 91.62 290 ILE A N 1
ATOM 2223 C CA . ILE A 1 290 ? 10.594 -12.828 13.242 1 91.62 290 ILE A CA 1
ATOM 2224 C C . ILE A 1 290 ? 12.109 -12.688 13.328 1 91.62 290 ILE A C 1
ATOM 2226 O O . ILE A 1 290 ? 12.805 -13.641 13.688 1 91.62 290 ILE A O 1
ATOM 2230 N N . ALA A 1 291 ? 12.539 -11.461 13.008 1 88.75 291 ALA A N 1
ATOM 2231 C CA . ALA A 1 291 ? 13.977 -11.203 13.062 1 88.75 291 ALA A CA 1
ATOM 2232 C C . ALA A 1 291 ? 14.516 -11.422 14.477 1 88.75 291 ALA A C 1
ATOM 2234 O O . ALA A 1 291 ? 15.578 -12.016 14.648 1 88.75 291 ALA A O 1
ATOM 2235 N N . THR A 1 292 ? 13.805 -10.953 15.422 1 86.81 292 THR A N 1
ATOM 2236 C CA . THR A 1 292 ? 14.219 -11.125 16.812 1 86.81 292 THR A CA 1
ATOM 2237 C C . THR A 1 292 ? 14.281 -12.602 17.188 1 86.81 292 THR A C 1
ATOM 2239 O O . THR A 1 292 ? 15.273 -13.055 17.766 1 86.81 292 THR A O 1
ATOM 2242 N N . GLN A 1 293 ? 13.25 -13.422 16.859 1 93.31 293 GLN A N 1
ATOM 2243 C CA . GLN A 1 293 ? 13.141 -14.82 17.25 1 93.31 293 GLN A CA 1
ATOM 2244 C C . GLN A 1 293 ? 14.164 -15.68 16.5 1 93.31 293 GLN A C 1
ATOM 2246 O O . GLN A 1 293 ? 14.57 -16.734 17 1 93.31 293 GLN A O 1
ATOM 2251 N N . THR A 1 294 ? 14.664 -15.211 15.359 1 95.88 294 THR A N 1
ATOM 2252 C CA . THR A 1 294 ? 15.633 -15.961 14.57 1 95.88 294 THR A CA 1
ATOM 2253 C C . THR A 1 294 ? 17.047 -15.406 14.766 1 95.88 294 THR A C 1
ATOM 2255 O O . THR A 1 294 ? 18 -15.914 14.18 1 95.88 294 THR A O 1
ATOM 2258 N N . HIS A 1 295 ? 17.125 -14.273 15.469 1 94.38 295 HIS A N 1
ATOM 2259 C CA . HIS A 1 295 ? 18.375 -13.562 15.664 1 94.38 295 HIS A CA 1
ATOM 2260 C C . HIS A 1 295 ? 18.953 -13.062 14.344 1 94.38 295 HIS A C 1
ATOM 2262 O O . HIS A 1 295 ? 20.156 -13.141 14.117 1 94.38 295 HIS A O 1
ATOM 2268 N N . ALA A 1 296 ? 18.016 -12.703 13.5 1 92.81 296 ALA A N 1
ATOM 2269 C CA . ALA A 1 296 ? 18.438 -12.164 12.203 1 92.81 296 ALA A CA 1
ATOM 2270 C C . ALA A 1 296 ? 18.969 -10.742 12.359 1 92.81 296 ALA A C 1
ATOM 2272 O O . ALA A 1 296 ? 18.578 -10.016 13.273 1 92.81 296 ALA A O 1
ATOM 2273 N N . THR A 1 297 ? 19.891 -10.383 11.508 1 86.94 297 THR A N 1
ATOM 2274 C CA . THR A 1 297 ? 20.453 -9.039 11.469 1 86.94 297 THR A CA 1
ATOM 2275 C C . THR A 1 297 ? 20.141 -8.352 10.148 1 86.94 297 THR A C 1
ATOM 2277 O O . THR A 1 297 ? 20.141 -8.984 9.094 1 86.94 297 THR A O 1
ATOM 2280 N N . TRP A 1 298 ? 19.922 -7.137 10.258 1 79.44 298 TRP A N 1
ATOM 2281 C CA . TRP A 1 298 ? 19.609 -6.359 9.062 1 79.44 298 TRP A CA 1
ATOM 2282 C C . TRP A 1 298 ? 20.875 -6.066 8.258 1 79.44 298 TRP A C 1
ATOM 2284 O O . TRP A 1 298 ? 21.859 -5.539 8.789 1 79.44 298 TRP A O 1
ATOM 2294 N N . ASP A 1 299 ? 20.859 -6.539 7.012 1 78.56 299 ASP A N 1
ATOM 2295 C CA . ASP A 1 299 ? 21.906 -6.215 6.047 1 78.56 299 ASP A CA 1
ATOM 2296 C C . ASP A 1 299 ? 21.547 -4.957 5.254 1 78.56 299 ASP A C 1
ATOM 2298 O O . ASP A 1 299 ? 20.766 -5.012 4.312 1 78.56 299 ASP A O 1
ATOM 2302 N N . GLU A 1 300 ? 22.141 -3.842 5.609 1 64.25 300 GLU A N 1
ATOM 2303 C CA . GLU A 1 300 ? 21.828 -2.545 5.02 1 64.25 300 GLU A CA 1
ATOM 2304 C C . GLU A 1 300 ? 22.156 -2.52 3.529 1 64.25 300 GLU A C 1
ATOM 2306 O O . GLU A 1 300 ? 21.438 -1.899 2.738 1 64.25 300 GLU A O 1
ATOM 2311 N N . MET A 1 301 ? 23.234 -3.139 3.236 1 64.94 301 MET A N 1
ATOM 2312 C CA . MET A 1 301 ? 23.719 -3.119 1.856 1 64.94 301 MET A CA 1
ATOM 2313 C C . MET A 1 301 ? 22.734 -3.838 0.931 1 64.94 301 MET A C 1
ATOM 2315 O O . MET A 1 301 ? 22.453 -3.357 -0.167 1 64.94 301 MET A O 1
ATOM 2319 N N . ASN A 1 302 ? 22.25 -4.977 1.381 1 74.81 302 ASN A N 1
ATOM 2320 C CA . ASN A 1 302 ? 21.375 -5.785 0.541 1 74.81 302 ASN A CA 1
ATOM 2321 C C . ASN A 1 302 ? 19.906 -5.586 0.907 1 74.81 302 ASN A C 1
ATOM 2323 O O . ASN A 1 302 ? 19.016 -6.086 0.216 1 74.81 302 ASN A O 1
ATOM 2327 N N . GLU A 1 303 ? 19.656 -4.887 1.961 1 72.5 303 GLU A N 1
ATOM 2328 C CA . GLU A 1 303 ? 18.312 -4.57 2.439 1 72.5 303 GLU A CA 1
ATOM 2329 C C . GLU A 1 303 ? 17.5 -5.836 2.68 1 72.5 303 GLU A C 1
ATOM 2331 O O . GLU A 1 303 ? 16.359 -5.949 2.207 1 72.5 303 GLU A O 1
ATOM 2336 N N . ILE A 1 304 ? 18.141 -6.785 3.312 1 80 304 ILE A N 1
ATOM 2337 C CA . ILE A 1 304 ? 17.5 -8.047 3.68 1 80 304 ILE A CA 1
ATOM 2338 C C . ILE A 1 304 ? 17.953 -8.461 5.074 1 80 304 ILE A C 1
ATOM 2340 O O . ILE A 1 304 ? 19.062 -8.117 5.508 1 80 304 ILE A O 1
ATOM 2344 N N . TYR A 1 305 ? 17.125 -9.086 5.812 1 85.81 305 TYR A N 1
ATOM 2345 C CA . TYR A 1 305 ? 17.531 -9.727 7.059 1 85.81 305 TYR A CA 1
ATOM 2346 C C . TYR A 1 305 ? 18.312 -11.008 6.781 1 85.81 305 TYR A C 1
ATOM 2348 O O . TYR A 1 305 ? 17.953 -11.781 5.891 1 85.81 305 TYR A O 1
ATOM 2356 N N . THR A 1 306 ? 19.422 -11.211 7.57 1 91.44 306 THR A N 1
ATOM 2357 C CA . THR A 1 306 ? 20.281 -12.359 7.344 1 91.44 306 THR A CA 1
ATOM 2358 C C . THR A 1 306 ? 20.484 -13.156 8.633 1 91.44 306 THR A C 1
ATOM 2360 O O . THR A 1 306 ? 20.312 -12.609 9.734 1 91.44 306 THR A O 1
ATOM 2363 N N . VAL A 1 307 ? 20.703 -14.406 8.484 1 95.69 307 VAL A N 1
ATOM 2364 C CA . VAL A 1 307 ? 21.109 -15.328 9.539 1 95.69 307 VAL A CA 1
ATOM 2365 C C . VAL A 1 307 ? 22.297 -16.156 9.07 1 95.69 307 VAL A C 1
ATOM 2367 O O . VAL A 1 307 ? 22.656 -16.125 7.895 1 95.69 307 VAL A O 1
ATOM 2370 N N . LYS A 1 308 ? 22.938 -16.828 10.078 1 96.19 308 LYS A N 1
ATOM 2371 C CA . LYS A 1 308 ? 23.969 -17.781 9.68 1 96.19 308 LYS A CA 1
ATOM 2372 C C . LYS A 1 308 ? 23.375 -18.953 8.906 1 96.19 308 LYS A C 1
ATOM 2374 O O . LYS A 1 308 ? 22.375 -19.547 9.328 1 96.19 308 LYS A O 1
ATOM 2379 N N . CYS A 1 309 ? 24 -19.344 7.832 1 93.81 309 CYS A N 1
ATOM 2380 C CA . CYS A 1 309 ? 23.5 -20.438 7.008 1 93.81 309 CYS A CA 1
ATOM 2381 C C . CYS A 1 309 ? 23.484 -21.75 7.789 1 93.81 309 CYS A C 1
ATOM 2383 O O . CYS A 1 309 ? 22.656 -22.609 7.539 1 93.81 309 CYS A O 1
ATOM 2385 N N . SER A 1 310 ? 24.328 -21.797 8.711 1 95.88 310 SER A N 1
ATOM 2386 C CA . SER A 1 310 ? 24.422 -23.016 9.523 1 95.88 310 SER A CA 1
ATOM 2387 C C . SER A 1 310 ? 23.125 -23.25 10.297 1 95.88 310 SER A C 1
ATOM 2389 O O . SER A 1 310 ? 22.891 -24.344 10.797 1 95.88 310 SER A O 1
ATOM 2391 N N . THR A 1 311 ? 22.266 -22.203 10.406 1 95.62 311 THR A N 1
ATOM 2392 C CA . THR A 1 311 ? 21.047 -22.344 11.18 1 95.62 311 THR A CA 1
ATOM 2393 C C . THR A 1 311 ? 19.859 -22.656 10.266 1 95.62 311 THR A C 1
ATOM 2395 O O . THR A 1 311 ? 18.719 -22.688 10.711 1 95.62 311 THR A O 1
ATOM 2398 N N . MET A 1 312 ? 20.062 -22.938 9.055 1 93.56 312 MET A N 1
ATOM 2399 C CA . MET A 1 312 ? 19.047 -23.141 8.023 1 93.56 312 MET A CA 1
ATOM 2400 C C . MET A 1 312 ? 18.031 -24.188 8.453 1 93.56 312 MET A C 1
ATOM 2402 O O . MET A 1 312 ? 16.844 -24.047 8.172 1 93.56 312 MET A O 1
ATOM 2406 N N . LYS A 1 313 ? 18.484 -25.172 9.203 1 93.88 313 LYS A N 1
ATOM 2407 C CA . LYS A 1 313 ? 17.578 -26.281 9.508 1 93.88 313 LYS A CA 1
ATOM 2408 C C . LYS A 1 313 ? 17.172 -26.266 10.977 1 93.88 313 LYS A C 1
ATOM 2410 O O . LYS A 1 313 ? 16.438 -27.156 11.438 1 93.88 313 LYS A O 1
ATOM 2415 N N . THR A 1 314 ? 17.578 -25.219 11.727 1 96.56 314 THR A N 1
ATOM 2416 C CA . THR A 1 314 ? 17.391 -25.312 13.172 1 96.56 314 THR A CA 1
ATOM 2417 C C . THR A 1 314 ? 16.594 -24.109 13.68 1 96.56 314 THR A C 1
ATOM 2419 O O . THR A 1 314 ? 16.25 -24.031 14.859 1 96.56 314 THR A O 1
ATOM 2422 N N . GLN A 1 315 ? 16.359 -23.188 12.812 1 97.44 315 GLN A N 1
ATOM 2423 C CA . GLN A 1 315 ? 15.547 -22.062 13.234 1 97.44 315 GLN A CA 1
ATOM 2424 C C . GLN A 1 315 ? 14.117 -22.5 13.539 1 97.44 315 GLN A C 1
ATOM 2426 O O . GLN A 1 315 ? 13.664 -23.547 13.062 1 97.44 315 GLN A O 1
ATOM 2431 N N . PRO A 1 316 ? 13.406 -21.719 14.367 1 98.06 316 PRO A N 1
ATOM 2432 C CA . PRO A 1 316 ? 12.023 -22.094 14.68 1 98.06 316 PRO A CA 1
ATOM 2433 C C . PRO A 1 316 ? 11.117 -22.062 13.445 1 98.06 316 PRO A C 1
ATOM 2435 O O . PRO A 1 316 ? 11.383 -21.312 12.5 1 98.06 316 PRO A O 1
ATOM 2438 N N . ASP A 1 317 ? 10.078 -22.891 13.516 1 98.12 317 ASP A N 1
ATOM 2439 C CA . ASP A 1 317 ? 9.07 -22.859 12.461 1 98.12 317 ASP A CA 1
ATOM 2440 C C . ASP A 1 317 ? 8.312 -21.531 12.461 1 98.12 317 ASP A C 1
ATOM 2442 O O . ASP A 1 317 ? 8.109 -20.922 13.516 1 98.12 317 ASP A O 1
ATOM 2446 N N . LEU A 1 318 ? 7.984 -21.016 11.289 1 98.19 318 LEU A N 1
ATOM 2447 C CA . LEU A 1 318 ? 6.914 -20.031 11.164 1 98.19 318 LEU A CA 1
ATOM 2448 C C . LEU A 1 318 ? 5.551 -20.703 11.188 1 98.19 318 LEU A C 1
ATOM 2450 O O . LEU A 1 318 ? 5.211 -21.453 10.266 1 98.19 318 LEU A O 1
ATOM 2454 N N . VAL A 1 319 ? 4.746 -20.422 12.172 1 98 319 VAL A N 1
ATOM 2455 C CA . VAL A 1 319 ? 3.496 -21.156 12.32 1 98 319 VAL A CA 1
ATOM 2456 C C . VAL A 1 319 ? 2.312 -20.234 12.023 1 98 319 VAL A C 1
ATOM 2458 O O . VAL A 1 319 ? 2.039 -19.297 12.781 1 98 319 VAL A O 1
ATOM 2461 N N . PHE A 1 320 ? 1.613 -20.547 11.023 1 97.5 320 PHE A N 1
ATOM 2462 C CA . PHE A 1 320 ? 0.406 -19.828 10.633 1 97.5 320 PHE A CA 1
ATOM 2463 C C . PHE A 1 320 ? -0.84 -20.562 11.102 1 97.5 320 PHE A C 1
ATOM 2465 O O . PHE A 1 320 ? -0.956 -21.781 10.922 1 97.5 320 PHE A O 1
ATOM 2472 N N . THR A 1 321 ? -1.7 -19.875 11.727 1 96.31 321 THR A N 1
ATOM 2473 C CA . THR A 1 321 ? -2.988 -20.438 12.102 1 96.31 321 THR A CA 1
ATOM 2474 C C . THR A 1 321 ? -4.074 -20.031 11.109 1 96.31 321 THR A C 1
ATOM 2476 O O . THR A 1 321 ? -4.426 -18.844 11.031 1 96.31 321 THR A O 1
ATOM 2479 N N . ILE A 1 322 ? -4.59 -21 10.453 1 96.44 322 ILE A N 1
ATOM 2480 C CA . ILE A 1 322 ? -5.59 -20.75 9.414 1 96.44 322 ILE A CA 1
ATOM 2481 C C . ILE A 1 322 ? -6.758 -21.719 9.594 1 96.44 322 ILE A C 1
ATOM 2483 O O . ILE A 1 322 ? -6.57 -22.938 9.609 1 96.44 322 ILE A O 1
ATOM 2487 N N . GLY A 1 323 ? -7.941 -21.188 9.695 1 93.19 323 GLY A N 1
ATOM 2488 C CA . GLY A 1 323 ? -9.102 -22.047 9.906 1 93.19 323 GLY A CA 1
ATOM 2489 C C . GLY A 1 323 ? -8.984 -22.922 11.133 1 93.19 323 GLY A C 1
ATOM 2490 O O . GLY A 1 323 ? -9.414 -24.078 11.117 1 93.19 323 GLY A O 1
ATOM 2491 N N . GLY A 1 324 ? -8.297 -22.453 12.062 1 92.5 324 GLY A N 1
ATOM 2492 C CA . GLY A 1 324 ? -8.141 -23.203 13.305 1 92.5 324 GLY A CA 1
ATOM 2493 C C . GLY A 1 324 ? -7.027 -24.234 13.242 1 92.5 324 GLY A C 1
ATOM 2494 O O . GLY A 1 324 ? -6.656 -24.812 14.266 1 92.5 324 GLY A O 1
ATOM 2495 N N . ALA A 1 325 ? -6.473 -24.484 12.117 1 96.31 325 ALA A N 1
ATOM 2496 C CA . ALA A 1 325 ? -5.395 -25.453 11.953 1 96.31 325 ALA A CA 1
ATOM 2497 C C . ALA A 1 325 ? -4.035 -24.766 11.93 1 96.31 325 ALA A C 1
ATOM 2499 O O . ALA A 1 325 ? -3.932 -23.594 11.547 1 96.31 325 ALA A O 1
ATOM 2500 N N . LEU A 1 326 ? -3.025 -25.484 12.344 1 97.62 326 LEU A N 1
ATOM 2501 C CA . LEU A 1 326 ? -1.661 -24.953 12.352 1 97.62 326 LEU A CA 1
ATOM 2502 C C . LEU A 1 326 ? -0.924 -25.359 11.078 1 97.62 326 LEU A C 1
ATOM 2504 O O . LEU A 1 326 ? -1.01 -26.516 10.641 1 97.62 326 LEU A O 1
ATOM 2508 N N . PHE A 1 327 ? -0.246 -24.469 10.539 1 98.31 327 PHE A N 1
ATOM 2509 C CA . PHE A 1 327 ? 0.564 -24.688 9.344 1 98.31 327 PHE A CA 1
ATOM 2510 C C . PHE A 1 327 ? 1.999 -24.234 9.578 1 98.31 327 PHE A C 1
ATOM 2512 O O . PHE A 1 327 ? 2.363 -23.109 9.203 1 98.31 327 PHE A O 1
ATOM 2519 N N . PRO A 1 328 ? 2.805 -25.031 10.148 1 98.44 328 PRO A N 1
ATOM 2520 C CA . PRO A 1 328 ? 4.215 -24.688 10.336 1 98.44 328 PRO A CA 1
ATOM 2521 C C . PRO A 1 328 ? 5.004 -24.703 9.023 1 98.44 328 PRO A C 1
ATOM 2523 O O . PRO A 1 328 ? 4.855 -25.641 8.227 1 98.44 328 PRO A O 1
ATOM 2526 N N . VAL A 1 329 ? 5.785 -23.719 8.781 1 97.5 329 VAL A N 1
ATOM 2527 C CA . VAL A 1 329 ? 6.758 -23.672 7.695 1 97.5 329 VAL A CA 1
ATOM 2528 C C . VAL A 1 329 ? 8.164 -23.859 8.25 1 97.5 329 VAL A C 1
ATOM 2530 O O . VAL A 1 329 ? 8.633 -23.062 9.062 1 97.5 329 VAL A O 1
ATOM 2533 N N . LYS A 1 330 ? 8.781 -24.859 7.793 1 95.38 330 LYS A N 1
ATOM 2534 C CA . LYS A 1 330 ? 10.117 -25.188 8.289 1 95.38 330 LYS A CA 1
ATOM 2535 C C . LYS A 1 330 ? 11.148 -24.156 7.836 1 95.38 330 LYS A C 1
ATOM 2537 O O . LYS A 1 330 ? 11.008 -23.562 6.77 1 95.38 330 LYS A O 1
ATOM 2542 N N . SER A 1 331 ? 12.203 -24.062 8.625 1 95.44 331 SER A N 1
ATOM 2543 C CA . SER A 1 331 ? 13.188 -23.016 8.383 1 95.44 331 SER A CA 1
ATOM 2544 C C . SER A 1 331 ? 13.938 -23.234 7.078 1 95.44 331 SER A C 1
ATOM 2546 O O . SER A 1 331 ? 14.398 -22.281 6.449 1 95.44 331 SER A O 1
ATOM 2548 N N . VAL A 1 332 ? 14.008 -24.453 6.582 1 92.06 332 VAL A N 1
ATOM 2549 C CA . VAL A 1 332 ? 14.688 -24.75 5.32 1 92.06 332 VAL A CA 1
ATOM 2550 C C . VAL A 1 332 ? 13.984 -24.016 4.18 1 92.06 332 VAL A C 1
ATOM 2552 O O . VAL A 1 332 ? 14.594 -23.734 3.148 1 92.06 332 VAL A O 1
ATOM 2555 N N . GLU A 1 333 ? 12.711 -23.641 4.406 1 92.69 333 GLU A N 1
ATOM 2556 C CA . GLU A 1 333 ? 11.945 -22.984 3.354 1 92.69 333 GLU A CA 1
ATOM 2557 C C . GLU A 1 333 ? 12.141 -21.469 3.404 1 92.69 333 GLU A C 1
ATOM 2559 O O . GLU A 1 333 ? 12.016 -20.781 2.385 1 92.69 333 GLU A O 1
ATOM 2564 N N . TYR A 1 334 ? 12.461 -20.938 4.617 1 94.62 334 TYR A N 1
ATOM 2565 C CA . TYR A 1 334 ? 12.469 -19.469 4.676 1 94.62 334 TYR A CA 1
ATOM 2566 C C . TYR A 1 334 ? 13.859 -18.938 4.965 1 94.62 334 TYR A C 1
ATOM 2568 O O . TYR A 1 334 ? 14.078 -17.734 4.992 1 94.62 334 TYR A O 1
ATOM 2576 N N . ILE A 1 335 ? 14.805 -19.812 5.184 1 93.69 335 ILE A N 1
ATOM 2577 C CA . ILE A 1 335 ? 16.219 -19.453 5.191 1 93.69 335 ILE A CA 1
ATOM 2578 C C . ILE A 1 335 ? 16.859 -19.891 3.875 1 93.69 335 ILE A C 1
ATOM 2580 O O . ILE A 1 335 ? 17.016 -21.078 3.609 1 93.69 335 ILE A O 1
ATOM 2584 N N . LEU A 1 336 ? 17.297 -18.938 3.049 1 90 336 LEU A N 1
ATOM 2585 C CA . LEU A 1 336 ? 17.719 -19.234 1.688 1 90 336 LEU A CA 1
ATOM 2586 C C . LEU A 1 336 ? 19.172 -18.812 1.473 1 90 336 LEU A C 1
ATOM 2588 O O . LEU A 1 336 ? 19.547 -17.688 1.799 1 90 336 LEU A O 1
ATOM 2592 N N . ASP A 1 337 ? 19.938 -19.688 0.988 1 89.12 337 ASP A N 1
ATOM 2593 C CA . ASP A 1 337 ? 21.281 -19.344 0.552 1 89.12 337 ASP A CA 1
ATOM 2594 C C . ASP A 1 337 ? 21.266 -18.672 -0.821 1 89.12 337 ASP A C 1
ATOM 2596 O O . ASP A 1 337 ? 21.219 -19.359 -1.848 1 89.12 337 ASP A O 1
ATOM 2600 N N . ILE A 1 338 ? 21.312 -17.375 -0.775 1 84.38 338 ILE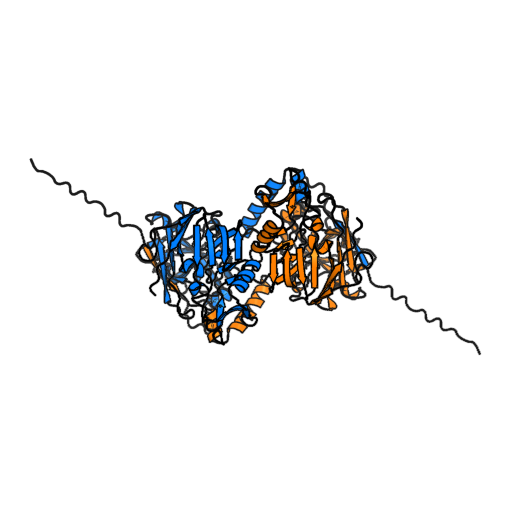 A N 1
ATOM 2601 C CA . ILE A 1 338 ? 21.266 -16.656 -2.039 1 84.38 338 ILE A CA 1
ATOM 2602 C C . ILE A 1 338 ? 22.656 -16.125 -2.396 1 84.38 338 ILE A C 1
ATOM 2604 O O . ILE A 1 338 ? 22.781 -15.172 -3.162 1 84.38 338 ILE A O 1
ATOM 2608 N N . GLY A 1 339 ? 23.641 -16.672 -1.783 1 83.19 339 GLY A N 1
ATOM 2609 C CA . GLY A 1 339 ? 25.031 -16.375 -2.146 1 83.19 339 GLY A CA 1
ATOM 2610 C C . GLY A 1 339 ? 25.594 -15.172 -1.425 1 83.19 339 GLY A C 1
ATOM 2611 O O . GLY A 1 339 ? 26.5 -14.508 -1.928 1 83.19 339 GLY A O 1
ATOM 2612 N N . LEU A 1 340 ? 25.031 -14.891 -0.262 1 83.75 340 LEU A N 1
ATOM 2613 C CA . LEU A 1 340 ? 25.562 -13.789 0.533 1 83.75 340 LEU A CA 1
ATOM 2614 C C . LEU A 1 340 ? 26.922 -14.148 1.114 1 83.75 340 LEU A C 1
ATOM 2616 O O . LEU A 1 340 ? 27.25 -15.328 1.265 1 83.75 340 LEU A O 1
ATOM 2620 N N . ASP A 1 341 ? 27.734 -13.188 1.407 1 84.25 341 ASP A N 1
ATOM 2621 C CA . ASP A 1 341 ? 29.078 -13.383 1.945 1 84.25 341 ASP A CA 1
ATOM 2622 C C . ASP A 1 341 ? 29.031 -13.797 3.414 1 84.25 341 ASP A C 1
ATOM 2624 O O . ASP A 1 341 ? 27.969 -13.742 4.043 1 84.25 341 ASP A O 1
ATOM 2628 N N . GLU A 1 342 ? 30.188 -14.352 3.924 1 87.94 342 GLU A N 1
ATOM 2629 C CA . GLU A 1 342 ? 30.438 -14.594 5.34 1 87.94 342 GLU A CA 1
ATOM 2630 C C . GLU A 1 342 ? 29.516 -15.672 5.891 1 87.94 342 GLU A C 1
ATOM 2632 O O . GLU A 1 342 ? 29.094 -15.609 7.055 1 87.94 342 GLU A O 1
ATOM 2637 N N . GLY A 1 343 ? 29.094 -16.609 5.004 1 92.25 343 GLY A N 1
ATOM 2638 C CA . GLY A 1 343 ? 28.281 -17.703 5.473 1 92.25 343 GLY A CA 1
ATOM 2639 C C . GLY A 1 343 ? 26.875 -17.281 5.863 1 92.25 343 GLY A C 1
ATOM 2640 O O . GLY A 1 343 ? 26.219 -17.953 6.668 1 92.25 343 GLY A O 1
ATOM 2641 N N . LYS A 1 344 ? 26.406 -16.172 5.336 1 92.25 344 LYS A N 1
ATOM 2642 C CA . LYS A 1 344 ? 25.078 -15.6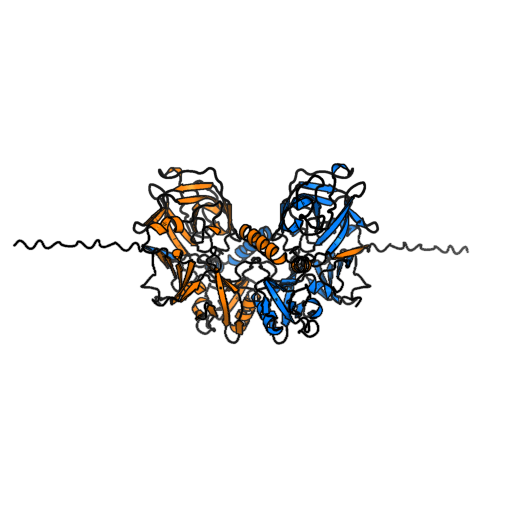56 5.676 1 92.25 344 LYS A CA 1
ATOM 2643 C C . LYS A 1 344 ? 24.031 -16.141 4.676 1 92.25 344 LYS A C 1
ATOM 2645 O O . LYS A 1 344 ? 24.328 -16.297 3.49 1 92.25 344 LYS A O 1
ATOM 2650 N N . CYS A 1 345 ? 22.875 -16.375 5.191 1 93.19 345 CYS A N 1
ATOM 2651 C CA . CYS A 1 345 ? 21.672 -16.688 4.406 1 93.19 345 CYS A CA 1
ATOM 2652 C C . CYS A 1 345 ? 20.594 -15.641 4.629 1 93.19 345 CYS A C 1
ATOM 2654 O O . CYS A 1 345 ? 20.609 -14.93 5.637 1 93.19 345 CYS A O 1
ATOM 2656 N N . ALA A 1 346 ? 19.734 -15.539 3.639 1 91 346 ALA A N 1
ATOM 2657 C CA . ALA A 1 346 ? 18.656 -14.562 3.711 1 91 346 ALA A CA 1
ATOM 2658 C C . ALA A 1 346 ? 17.453 -15.125 4.453 1 91 346 ALA A C 1
ATOM 2660 O O . ALA A 1 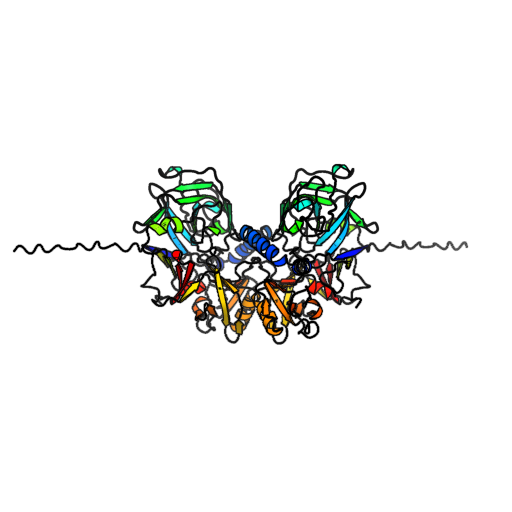346 ? 17.094 -16.297 4.273 1 91 346 ALA A O 1
ATOM 2661 N N . LEU A 1 347 ? 16.891 -14.312 5.305 1 93.56 347 LEU A N 1
ATOM 2662 C CA . LEU A 1 347 ? 15.516 -14.531 5.75 1 93.56 347 LEU A CA 1
ATOM 2663 C C . LEU A 1 347 ? 14.523 -14.164 4.648 1 93.56 347 LEU A C 1
ATOM 2665 O O . LEU A 1 347 ? 14.422 -12.992 4.266 1 93.56 347 LEU A O 1
ATOM 2669 N N . ALA A 1 348 ? 13.805 -15.156 4.086 1 92.12 348 ALA A N 1
ATOM 2670 C CA . ALA A 1 348 ? 12.953 -14.953 2.92 1 92.12 348 ALA A CA 1
ATOM 2671 C C . ALA A 1 348 ? 11.609 -14.352 3.318 1 92.12 348 ALA A C 1
ATOM 2673 O O . ALA A 1 348 ? 10.555 -14.938 3.057 1 92.12 348 ALA A O 1
ATOM 2674 N N . ILE A 1 349 ? 11.68 -13.195 3.891 1 90.44 349 ILE A N 1
ATOM 2675 C CA . ILE A 1 349 ? 10.531 -12.398 4.312 1 90.44 349 ILE A CA 1
ATOM 2676 C C . ILE A 1 349 ? 10.758 -10.938 3.932 1 90.44 349 ILE A C 1
ATOM 2678 O O . ILE A 1 349 ? 11.836 -10.391 4.152 1 90.44 349 ILE A O 1
ATOM 2682 N N . SER A 1 350 ? 9.781 -10.461 3.25 1 81.88 350 SER A N 1
ATOM 2683 C CA . SER A 1 350 ? 9.891 -9.078 2.811 1 81.88 350 SER A CA 1
ATOM 2684 C C . SER A 1 350 ? 8.75 -8.227 3.373 1 81.88 350 SER A C 1
ATOM 2686 O O . SER A 1 350 ? 7.684 -8.75 3.703 1 81.88 350 SER A O 1
ATOM 2688 N N . PRO A 1 351 ? 9.039 -7.023 3.502 1 72.94 351 PRO A N 1
ATOM 2689 C CA . PRO A 1 351 ? 7.965 -6.164 4.004 1 72.94 351 PRO A CA 1
ATOM 2690 C C . PRO A 1 351 ? 6.852 -5.949 2.982 1 72.94 351 PRO A C 1
ATOM 2692 O O . PRO A 1 351 ? 7.125 -5.848 1.782 1 72.94 351 PRO A O 1
ATOM 2695 N N . LEU A 1 352 ? 5.66 -6.199 3.418 1 69.62 352 LEU A N 1
ATOM 2696 C CA . LEU A 1 352 ? 4.496 -5.848 2.609 1 69.62 352 LEU A CA 1
ATOM 2697 C C . LEU A 1 352 ? 3.955 -4.477 3.004 1 69.62 352 LEU A C 1
ATOM 2699 O O . LEU A 1 352 ? 3.645 -4.242 4.172 1 69.62 352 LEU A O 1
ATOM 2703 N N . MET A 1 353 ? 4.109 -3.672 1.958 1 49.5 353 MET A N 1
ATOM 2704 C CA . MET A 1 353 ? 3.559 -2.338 2.184 1 49.5 353 MET A CA 1
ATOM 2705 C C . MET A 1 353 ? 2.057 -2.318 1.929 1 49.5 353 MET A C 1
ATOM 2707 O O . MET A 1 353 ? 1.617 -2.379 0.779 1 49.5 353 MET A O 1
ATOM 2711 N N . ALA A 1 354 ? 1.339 -3.008 2.781 1 48.19 354 ALA A N 1
ATOM 2712 C CA . ALA A 1 354 ? -0.096 -3.145 2.545 1 48.19 354 ALA A CA 1
ATOM 2713 C C . ALA A 1 354 ? -0.771 -1.777 2.467 1 48.19 354 ALA A C 1
ATOM 2715 O O . ALA A 1 354 ? -0.352 -0.832 3.139 1 48.19 354 ALA A O 1
ATOM 2716 N N . SER A 1 355 ? -1.364 -1.523 1.361 1 42.59 355 SER A N 1
ATOM 2717 C CA . SER A 1 355 ? -2.227 -0.357 1.2 1 42.59 355 SER A CA 1
ATOM 2718 C C . SER A 1 355 ? -3.643 -0.644 1.688 1 42.59 355 SER A C 1
ATOM 2720 O O . SER A 1 355 ? -4.297 -1.569 1.203 1 42.59 355 SER A O 1
ATOM 2722 N N . GLY A 1 356 ? -4.137 0.006 2.842 1 42.84 356 GLY A N 1
ATOM 2723 C CA . GLY A 1 356 ? -5.539 0.007 3.227 1 42.84 356 GLY A CA 1
ATOM 2724 C C . GLY A 1 356 ? -6.059 -1.371 3.59 1 42.84 356 GLY A C 1
ATOM 2725 O O . GLY A 1 356 ? -5.5 -2.041 4.461 1 42.84 356 GLY A O 1
ATOM 2726 N N . PHE A 1 357 ? -7.141 -1.72 2.887 1 45.19 357 PHE A N 1
ATOM 2727 C CA . PHE A 1 357 ? -7.934 -2.926 3.078 1 45.19 357 PHE A CA 1
ATOM 2728 C C . PHE A 1 357 ? -7.336 -4.098 2.309 1 45.19 357 PHE A C 1
ATOM 2730 O O . PHE A 1 357 ? -7.941 -5.168 2.227 1 45.19 357 PHE A O 1
ATOM 2737 N N . GLY A 1 358 ? -6.199 -3.859 2.018 1 59.78 358 GLY A N 1
ATOM 2738 C CA . GLY A 1 358 ? -5.605 -4.961 1.277 1 59.78 358 GLY A CA 1
ATOM 2739 C C . GLY A 1 358 ? -4.984 -6.016 2.174 1 59.78 358 GLY A C 1
ATOM 2740 O O . GLY A 1 358 ? -5.004 -5.883 3.4 1 59.78 358 GLY A O 1
ATOM 2741 N N . PRO A 1 359 ? -4.691 -7.078 1.622 1 72.25 359 PRO A N 1
ATOM 2742 C CA . PRO A 1 359 ? -4.066 -8.156 2.391 1 72.25 359 PRO A CA 1
ATOM 2743 C C . PRO A 1 359 ? -2.824 -7.695 3.152 1 72.25 359 PRO A C 1
ATOM 2745 O O . PRO A 1 359 ? -2.07 -6.852 2.658 1 72.25 359 PRO A O 1
ATOM 2748 N N . SER A 1 360 ? -2.764 -8.211 4.383 1 75.38 360 SER A N 1
ATOM 2749 C CA . SER A 1 360 ? -1.636 -7.832 5.227 1 75.38 360 SER A CA 1
ATOM 2750 C C . SER A 1 360 ? -0.46 -8.781 5.043 1 75.38 360 SER A C 1
ATOM 2752 O O . SER A 1 360 ? 0.66 -8.484 5.461 1 75.38 360 SER A O 1
ATOM 2754 N N . TRP A 1 361 ? -0.775 -9.953 4.516 1 86.88 361 TRP A N 1
ATOM 2755 C CA . TRP A 1 361 ? 0.263 -10.945 4.258 1 86.88 361 TRP A CA 1
ATOM 2756 C C . TRP A 1 361 ? 0.147 -11.5 2.842 1 86.88 361 TRP A C 1
ATOM 2758 O O . TRP A 1 361 ? -0.958 -11.656 2.318 1 86.88 361 TRP A O 1
ATOM 2768 N N . ILE A 1 362 ? 1.259 -11.781 2.285 1 90.06 362 ILE A N 1
ATOM 2769 C CA . ILE A 1 362 ? 1.33 -12.602 1.081 1 90.06 362 ILE A CA 1
ATOM 2770 C C . ILE A 1 362 ? 2.076 -13.898 1.385 1 90.06 362 ILE A C 1
ATOM 2772 O O . ILE A 1 362 ? 3.238 -13.867 1.796 1 90.06 362 ILE A O 1
ATOM 2776 N N . LEU A 1 363 ? 1.361 -14.938 1.273 1 95.56 363 LEU A N 1
ATOM 2777 C CA . LEU A 1 363 ? 1.996 -16.25 1.373 1 95.56 363 LEU A CA 1
ATOM 2778 C C . LEU A 1 363 ? 2.477 -16.719 0.006 1 95.56 363 LEU A C 1
ATOM 2780 O O . LEU A 1 363 ? 1.736 -17.391 -0.716 1 95.56 363 LEU A O 1
ATOM 2784 N N . GLY A 1 364 ? 3.703 -16.422 -0.304 1 94.38 364 GLY A N 1
ATOM 2785 C CA . GLY A 1 364 ? 4.305 -16.75 -1.587 1 94.38 364 GLY A CA 1
ATOM 2786 C C . GLY A 1 364 ? 4.867 -18.156 -1.637 1 94.38 364 GLY A C 1
ATOM 2787 O O . GLY A 1 364 ? 4.328 -19.062 -1.01 1 94.38 364 GLY A O 1
ATOM 2788 N N . ASP A 1 365 ? 6 -18.297 -2.383 1 92.44 365 ASP A N 1
ATOM 2789 C CA . ASP A 1 365 ? 6.586 -19.594 -2.693 1 92.44 365 ASP A CA 1
ATOM 2790 C C . ASP A 1 365 ? 7.051 -20.312 -1.425 1 92.44 365 ASP A C 1
ATOM 2792 O O . ASP A 1 365 ? 6.996 -21.531 -1.341 1 92.44 365 ASP A O 1
ATOM 2796 N N . VAL A 1 366 ? 7.535 -19.484 -0.511 1 93.5 366 VAL A N 1
ATOM 2797 C CA . VAL A 1 366 ? 8.031 -20.062 0.74 1 93.5 366 VAL A CA 1
ATOM 2798 C C . VAL A 1 366 ? 6.945 -20.906 1.389 1 93.5 366 VAL A C 1
ATOM 2800 O O . VAL A 1 366 ? 7.219 -22 1.88 1 93.5 366 VAL A O 1
ATOM 2803 N N . PHE A 1 367 ? 5.734 -20.438 1.402 1 96.94 367 PHE A N 1
ATOM 2804 C CA . PHE A 1 367 ? 4.605 -21.156 1.971 1 96.94 367 PHE A CA 1
ATOM 2805 C C . PHE A 1 367 ? 4.152 -22.266 1.033 1 96.94 367 PHE A C 1
ATOM 2807 O O . PHE A 1 367 ? 3.857 -23.391 1.477 1 96.94 367 PHE A O 1
ATOM 2814 N N . ILE A 1 368 ? 4.125 -22 -0.212 1 96.12 368 ILE A N 1
ATOM 2815 C CA . ILE A 1 368 ? 3.576 -22.922 -1.198 1 96.12 368 ILE A CA 1
ATOM 2816 C C . ILE A 1 368 ? 4.5 -24.125 -1.343 1 96.12 368 ILE A C 1
ATOM 2818 O O . ILE A 1 368 ? 4.039 -25.25 -1.61 1 96.12 368 ILE A O 1
ATOM 2822 N N . ARG A 1 369 ? 5.77 -23.984 -1.122 1 93.69 369 ARG A N 1
ATOM 2823 C CA . ARG A 1 369 ? 6.68 -25.109 -1.147 1 93.69 369 ARG A CA 1
ATOM 2824 C C . ARG A 1 369 ? 6.391 -26.078 0.001 1 93.69 369 ARG A C 1
ATOM 2826 O O . ARG A 1 369 ? 6.605 -27.281 -0.122 1 93.69 369 ARG A O 1
ATOM 2833 N N . GLN A 1 370 ? 5.926 -25.531 1.098 1 95.56 370 GLN A N 1
ATOM 2834 C CA . GLN A 1 370 ? 5.602 -26.375 2.248 1 95.56 370 GLN A CA 1
ATOM 2835 C C . GLN A 1 370 ? 4.23 -27.016 2.088 1 95.56 370 GLN A C 1
ATOM 2837 O O . GLN A 1 370 ? 4.023 -28.172 2.498 1 95.56 370 GLN A O 1
ATOM 2842 N N . TYR A 1 371 ? 3.314 -26.312 1.515 1 97.56 371 TYR A N 1
ATOM 2843 C CA . TYR A 1 371 ? 1.941 -26.781 1.361 1 97.56 371 TYR A CA 1
ATOM 2844 C C . TYR A 1 371 ? 1.466 -26.609 -0.078 1 97.56 371 TYR A C 1
ATOM 2846 O O . TYR A 1 371 ? 1.47 -25.5 -0.614 1 97.56 371 TYR A O 1
ATOM 2854 N N . CYS A 1 372 ? 1 -27.766 -0.634 1 97.56 372 CYS A N 1
ATOM 2855 C CA . CYS A 1 372 ? 0.243 -27.609 -1.871 1 97.56 372 CYS A CA 1
ATOM 2856 C C . CYS A 1 372 ? -0.969 -26.703 -1.657 1 97.56 372 CYS A C 1
ATOM 2858 O O . CYS A 1 372 ? -1.673 -26.828 -0.653 1 97.56 372 CYS A O 1
ATOM 2860 N N . ASN A 1 373 ? -1.104 -25.781 -2.549 1 98.56 373 ASN A N 1
ATOM 2861 C CA . ASN A 1 373 ? -2.287 -24.922 -2.494 1 98.56 373 ASN A CA 1
ATOM 2862 C C . ASN A 1 373 ? -3.342 -25.359 -3.506 1 98.56 373 ASN A C 1
ATOM 2864 O O . ASN A 1 373 ? -3.027 -25.594 -4.676 1 98.56 373 ASN A O 1
ATOM 2868 N N . ILE A 1 374 ? -4.539 -25.594 -3.037 1 98.56 374 ILE A N 1
ATOM 2869 C CA . ILE A 1 374 ? -5.676 -26 -3.855 1 98.56 374 ILE A CA 1
ATOM 2870 C C . ILE A 1 374 ? -6.633 -24.828 -4.035 1 98.56 374 ILE A C 1
ATOM 2872 O O . ILE A 1 374 ? -7.238 -24.359 -3.07 1 98.56 374 ILE A O 1
ATOM 2876 N N . TYR A 1 375 ? -6.703 -24.312 -5.207 1 98.44 375 TYR A N 1
ATOM 2877 C CA . TYR A 1 375 ? -7.562 -23.188 -5.566 1 98.44 375 TYR A CA 1
ATOM 2878 C C . TYR A 1 375 ? -8.898 -23.688 -6.109 1 98.44 375 TYR A C 1
ATOM 2880 O O . TYR A 1 375 ? -8.984 -24.141 -7.25 1 98.44 375 TYR A O 1
ATOM 2888 N N . ASP A 1 376 ? -9.898 -23.609 -5.312 1 98.5 376 ASP A N 1
ATOM 2889 C CA . ASP A 1 376 ? -11.219 -24.141 -5.621 1 98.5 376 ASP A CA 1
ATOM 2890 C C . ASP A 1 376 ? -12.18 -23.047 -6.055 1 98.5 376 ASP A C 1
ATOM 2892 O O . ASP A 1 376 ? -12.875 -22.453 -5.227 1 98.5 376 ASP A O 1
ATOM 2896 N N . ILE A 1 377 ? -12.203 -22.875 -7.336 1 97.56 377 ILE A N 1
ATOM 2897 C CA . ILE A 1 377 ? -13.023 -21.812 -7.918 1 97.56 377 ILE A CA 1
ATOM 2898 C C . ILE A 1 377 ? -14.5 -22.109 -7.684 1 97.56 377 ILE A C 1
ATOM 2900 O O . ILE A 1 377 ? -15.281 -21.219 -7.355 1 97.56 377 ILE A O 1
ATOM 2904 N N . GLY A 1 378 ? -14.93 -23.328 -7.832 1 96.88 378 GLY A N 1
ATOM 2905 C CA . GLY A 1 378 ? -16.312 -23.75 -7.719 1 96.88 378 GLY A CA 1
ATOM 2906 C C . GLY A 1 378 ? -16.922 -23.422 -6.367 1 96.88 378 GLY A C 1
ATOM 2907 O O . GLY A 1 378 ? -18.094 -23.031 -6.281 1 96.88 378 GLY A O 1
ATOM 2908 N N . ASN A 1 379 ? -16.125 -23.578 -5.359 1 97.31 379 ASN A N 1
ATOM 2909 C CA . ASN A 1 379 ? -16.656 -23.391 -4.012 1 97.31 379 ASN A CA 1
ATOM 2910 C C . ASN A 1 379 ? -16.109 -22.125 -3.359 1 97.31 379 ASN A C 1
ATOM 2912 O O . ASN A 1 379 ? -16.328 -21.891 -2.172 1 97.31 379 ASN A O 1
ATOM 2916 N N . ALA A 1 380 ? -15.367 -21.344 -4.043 1 96.5 380 ALA A N 1
ATOM 2917 C CA . ALA A 1 380 ? -14.773 -20.109 -3.555 1 96.5 380 ALA A CA 1
ATOM 2918 C C . ALA A 1 380 ? -14.031 -20.328 -2.242 1 96.5 380 ALA A C 1
ATOM 2920 O O . ALA A 1 380 ? -14.289 -19.656 -1.249 1 96.5 380 ALA A O 1
ATOM 2921 N N . ARG A 1 381 ? -13.141 -21.25 -2.311 1 98.06 381 ARG A N 1
ATOM 2922 C CA . ARG A 1 381 ? -12.328 -21.578 -1.148 1 98.06 381 ARG A CA 1
ATOM 2923 C C . ARG A 1 381 ? -10.914 -21.969 -1.566 1 98.06 381 ARG A C 1
ATOM 2925 O O . ARG A 1 381 ? -10.648 -22.203 -2.75 1 98.06 381 ARG A O 1
ATOM 2932 N N . ILE A 1 382 ? -10.023 -21.969 -0.631 1 98.56 382 ILE A N 1
ATOM 2933 C CA . ILE A 1 382 ? -8.648 -22.406 -0.854 1 98.56 382 ILE A CA 1
ATOM 2934 C C . ILE A 1 382 ? -8.305 -23.531 0.125 1 98.56 382 ILE A C 1
ATOM 2936 O O . ILE A 1 382 ? -8.797 -23.547 1.254 1 98.56 382 ILE A O 1
ATOM 2940 N N . GLY A 1 383 ? -7.496 -24.484 -0.336 1 98.56 383 GLY A N 1
ATOM 2941 C CA . GLY A 1 383 ? -7.07 -25.609 0.476 1 98.56 383 GLY A CA 1
ATOM 2942 C C . GLY A 1 383 ? -5.562 -25.734 0.585 1 98.56 383 GLY A C 1
ATOM 2943 O O . GLY A 1 383 ? -4.832 -25.281 -0.3 1 98.56 383 GLY A O 1
ATOM 2944 N N . PHE A 1 384 ? -5.176 -26.391 1.65 1 98.56 384 PHE A N 1
ATOM 2945 C CA . PHE A 1 384 ? -3.756 -26.609 1.902 1 98.56 384 PHE A CA 1
ATOM 2946 C C . PHE A 1 384 ? -3.486 -28.062 2.273 1 98.56 384 PHE A C 1
ATOM 2948 O O . PHE A 1 384 ? -4.188 -28.641 3.111 1 98.56 384 PHE A O 1
ATOM 2955 N N . ALA A 1 385 ? -2.521 -28.656 1.607 1 97.88 385 ALA A N 1
ATOM 2956 C CA . ALA A 1 385 ? -2.047 -30 1.881 1 97.88 385 ALA A CA 1
ATOM 2957 C C . ALA A 1 385 ? -0.524 -30.047 1.967 1 97.88 385 ALA A C 1
ATOM 2959 O O . ALA A 1 385 ? 0.164 -29.297 1.266 1 97.88 385 ALA A O 1
ATOM 2960 N N . ASN A 1 386 ? -0.052 -30.891 2.777 1 97 386 ASN A N 1
ATOM 2961 C CA . ASN A 1 386 ? 1.398 -31.031 2.861 1 97 386 ASN A CA 1
ATOM 2962 C C . ASN A 1 386 ? 2.006 -31.406 1.51 1 97 386 ASN A C 1
ATOM 2964 O O . ASN A 1 386 ? 1.456 -32.219 0.785 1 97 386 ASN A O 1
ATOM 2968 N N . ALA A 1 387 ? 3.121 -30.812 1.217 1 95.75 387 ALA A N 1
ATOM 2969 C CA . ALA A 1 387 ? 3.836 -31.094 -0.023 1 95.75 387 ALA A CA 1
ATOM 2970 C C . ALA A 1 387 ? 4.891 -32.188 0.193 1 95.75 387 ALA A C 1
ATOM 2972 O O . ALA A 1 387 ? 5.527 -32.219 1.248 1 95.75 387 ALA A O 1
ATOM 2973 N N . HIS A 1 388 ? 5.059 -32.906 -0.846 1 92.31 388 HIS A N 1
ATOM 2974 C CA . HIS A 1 388 ? 6.152 -33.875 -0.89 1 92.31 388 HIS A CA 1
ATOM 2975 C C . HIS A 1 388 ? 7.34 -33.344 -1.672 1 92.31 388 HIS A C 1
ATOM 2977 O O . HIS A 1 388 ? 7.16 -32.656 -2.691 1 92.31 388 HIS A O 1
ATOM 2983 N N . HIS A 1 389 ? 8.477 -33.594 -1.02 1 86 389 HIS A N 1
ATOM 2984 C CA . HIS A 1 389 ? 9.672 -33.125 -1.719 1 86 389 HIS A CA 1
ATOM 2985 C C . HIS A 1 389 ? 10.602 -34.281 -2.057 1 86 389 HIS A C 1
ATOM 2987 O O . HIS A 1 389 ? 10.547 -35.344 -1.417 1 86 389 HIS A O 1
ATOM 2993 N N . SER A 1 390 ? 11.273 -34.188 -3.193 1 64.19 390 SER A N 1
ATOM 2994 C CA . SER A 1 390 ? 12.188 -35.25 -3.654 1 64.19 390 SER A CA 1
ATOM 2995 C C . SER A 1 390 ? 13.359 -35.406 -2.688 1 64.19 390 SER A C 1
ATOM 2997 O O . SER A 1 390 ? 13.938 -36.5 -2.6 1 64.19 390 SER A O 1
ATOM 2999 N N . PHE A 1 391 ? 13.805 -34.375 -2.098 1 58.59 391 PHE A N 1
ATOM 3000 C CA . PHE A 1 391 ? 14.93 -34.531 -1.185 1 58.59 391 PHE A CA 1
ATOM 3001 C C . PHE A 1 391 ? 14.656 -33.844 0.145 1 58.59 391 PHE A C 1
ATOM 3003 O O . PHE A 1 391 ? 13.828 -32.938 0.217 1 58.59 391 PHE A O 1
ATOM 3010 N N . MET B 1 1 ? -32.625 -69.438 -26.312 1 38.75 1 MET B N 1
ATOM 3011 C CA . MET B 1 1 ? -32.594 -68.375 -25.328 1 38.75 1 MET B CA 1
ATOM 3012 C C . MET B 1 1 ? -31.234 -67.688 -25.344 1 38.75 1 MET B C 1
ATOM 3014 O O . MET B 1 1 ? -30.234 -68.188 -24.891 1 38.75 1 MET B O 1
ATOM 3018 N N . HIS B 1 2 ? -30.938 -66.875 -26.406 1 44.53 2 HIS B N 1
ATOM 3019 C CA . HIS B 1 2 ? -29.719 -66.188 -26.766 1 44.53 2 HIS B CA 1
ATOM 3020 C C . HIS B 1 2 ? -29.453 -65 -25.781 1 44.53 2 HIS B C 1
ATOM 3022 O O . HIS B 1 2 ? -30.281 -64.125 -25.641 1 44.53 2 HIS B O 1
ATOM 3028 N N . LEU B 1 3 ? -28.75 -65.312 -24.688 1 47.03 3 LEU B N 1
ATOM 3029 C CA . LEU B 1 3 ? -28.266 -64.375 -23.719 1 47.03 3 LEU B CA 1
ATOM 3030 C C . LEU B 1 3 ? -27.406 -63.281 -24.375 1 47.03 3 LEU B C 1
ATOM 3032 O O . LEU B 1 3 ? -26.328 -63.594 -24.891 1 47.03 3 LEU B O 1
ATOM 3036 N N . ILE B 1 4 ? -28 -62.281 -24.922 1 48.66 4 ILE B N 1
ATOM 3037 C CA . ILE B 1 4 ? -27.281 -61.094 -25.422 1 48.66 4 ILE B CA 1
ATOM 3038 C C . ILE B 1 4 ? -26.594 -60.375 -24.25 1 48.66 4 ILE B C 1
ATOM 3040 O O . ILE B 1 4 ? -27.266 -59.938 -23.328 1 48.66 4 ILE B O 1
ATOM 3044 N N . PHE B 1 5 ? -25.375 -60.75 -23.969 1 46.47 5 PHE B N 1
ATOM 3045 C CA . PHE B 1 5 ? -24.516 -60 -23.062 1 46.47 5 PHE B CA 1
ATOM 3046 C C . PHE B 1 5 ? -24.328 -58.562 -23.547 1 46.47 5 PHE B C 1
ATOM 3048 O O . PHE B 1 5 ? -23.75 -58.344 -24.609 1 46.47 5 PHE B O 1
ATOM 3055 N N . LEU B 1 6 ? -25.219 -57.625 -23.188 1 44.94 6 LEU B N 1
ATOM 3056 C CA . LEU B 1 6 ? -24.984 -56.219 -23.438 1 44.94 6 LEU B CA 1
ATOM 3057 C C . LEU B 1 6 ? -23.719 -55.75 -22.719 1 44.94 6 LEU B C 1
ATOM 3059 O O . LEU B 1 6 ? -23.672 -55.75 -21.484 1 44.94 6 LEU B O 1
ATOM 3063 N N . LEU B 1 7 ? -22.609 -55.812 -23.375 1 42.75 7 LEU B N 1
ATOM 3064 C CA . LEU B 1 7 ? -21.406 -55.156 -22.906 1 42.75 7 LEU B CA 1
ATOM 3065 C C . LEU B 1 7 ? -21.641 -53.656 -22.719 1 42.75 7 LEU B C 1
ATOM 3067 O O . LEU B 1 7 ? -21.922 -52.938 -23.672 1 42.75 7 LEU B O 1
ATOM 3071 N N . PHE B 1 8 ? -22.125 -53.25 -21.547 1 45.22 8 PHE B N 1
ATOM 3072 C CA . PHE B 1 8 ? -22.109 -51.844 -21.188 1 45.22 8 PHE B CA 1
ATOM 3073 C C . PHE B 1 8 ? -20.719 -51.25 -21.344 1 45.22 8 PHE B C 1
ATOM 3075 O O . PHE B 1 8 ? -19.797 -51.594 -20.609 1 45.22 8 PHE B O 1
ATOM 3082 N N . LEU B 1 9 ? -20.359 -50.875 -22.562 1 44.34 9 LEU B N 1
ATOM 3083 C CA . LEU B 1 9 ? -19.188 -50.031 -22.672 1 44.34 9 LEU B CA 1
ATOM 3084 C C . LEU B 1 9 ? -19.281 -48.844 -21.719 1 44.34 9 LEU B C 1
ATOM 3086 O O . LEU B 1 9 ? -20.156 -48 -21.875 1 44.34 9 LEU B O 1
ATOM 3090 N N . ALA B 1 10 ? -18.844 -48.969 -20.547 1 47.91 10 ALA B N 1
ATOM 3091 C CA . ALA B 1 10 ? -18.672 -47.844 -19.656 1 47.91 10 ALA B CA 1
ATOM 3092 C C . ALA B 1 10 ? -17.844 -46.75 -20.344 1 47.91 10 ALA B C 1
ATOM 3094 O O . ALA B 1 10 ? -16.719 -46.969 -20.781 1 47.91 10 ALA B O 1
ATOM 3095 N N . PRO B 1 11 ? -18.422 -45.812 -20.875 1 43.91 11 PRO B N 1
ATOM 3096 C CA . PRO B 1 11 ? -17.531 -44.75 -21.359 1 43.91 11 PRO B CA 1
ATOM 3097 C C . PRO B 1 11 ? -16.453 -44.344 -20.359 1 43.91 11 PRO B C 1
ATOM 3099 O O . PRO B 1 11 ? -16.75 -44.156 -19.172 1 43.91 11 PRO B O 1
ATOM 3102 N N . PHE B 1 12 ? -15.25 -44.875 -20.469 1 41.03 12 PHE B N 1
ATOM 3103 C CA . PHE B 1 12 ? -14.156 -44.25 -19.734 1 41.03 12 PHE B CA 1
ATOM 3104 C C . PHE B 1 12 ? -14.25 -42.75 -19.812 1 41.03 12 PHE B C 1
ATOM 3106 O O . PHE B 1 12 ? -14.023 -42.156 -20.859 1 41.03 12 PHE B O 1
ATOM 3113 N N . CYS B 1 13 ? -15.125 -42.188 -19.078 1 44.12 13 CYS B N 1
ATOM 3114 C CA . CYS B 1 13 ? -15.094 -40.75 -18.969 1 44.12 13 CYS B CA 1
ATOM 3115 C C . CYS B 1 13 ? -13.68 -40.25 -18.719 1 44.12 13 CYS B C 1
ATOM 3117 O O . CYS B 1 13 ? -13.086 -40.531 -17.688 1 44.12 13 CYS B O 1
ATOM 3119 N N . SER B 1 14 ? -12.82 -40.219 -19.688 1 48.22 14 SER B N 1
ATOM 3120 C CA . SER B 1 14 ? -11.484 -39.625 -19.578 1 48.22 14 SER B CA 1
ATOM 3121 C C . SER B 1 14 ? -11.477 -38.438 -18.625 1 48.22 14 SER B C 1
ATOM 3123 O O . SER B 1 14 ? -12.289 -37.531 -18.766 1 48.22 14 SER B O 1
ATOM 3125 N N . ALA B 1 15 ? -10.977 -38.719 -17.453 1 60.88 15 ALA B N 1
ATOM 3126 C CA . ALA B 1 15 ? -10.797 -37.75 -16.391 1 60.88 15 ALA B CA 1
ATOM 3127 C C . ALA B 1 15 ? -10.133 -36.469 -16.922 1 60.88 15 ALA B C 1
ATOM 3129 O O . ALA B 1 15 ? -9.102 -36.531 -17.578 1 60.88 15 ALA B O 1
ATOM 3130 N N . ALA B 1 16 ? -10.727 -35.344 -17.125 1 84.88 16 ALA B N 1
ATOM 3131 C CA . ALA B 1 16 ? -10.258 -34.062 -17.672 1 84.88 16 ALA B CA 1
ATOM 3132 C C . ALA B 1 16 ? -9.383 -33.312 -16.672 1 84.88 16 ALA B C 1
ATOM 3134 O O . ALA B 1 16 ? -9.75 -32.219 -16.203 1 84.88 16 ALA B O 1
ATOM 3135 N N . VAL B 1 17 ? -8.391 -34.188 -16.047 1 86.19 17 VAL B N 1
ATOM 3136 C CA . VAL B 1 17 ? -7.324 -33.594 -15.25 1 86.19 17 VAL B CA 1
ATOM 3137 C C . VAL B 1 17 ? -6.086 -33.375 -16.125 1 86.19 17 VAL B C 1
ATOM 3139 O O . VAL B 1 17 ? -5.672 -34.281 -16.844 1 86.19 17 VAL B O 1
ATOM 3142 N N . PHE B 1 18 ? -5.523 -32.25 -16.141 1 89.81 18 PHE B N 1
ATOM 3143 C CA . PHE B 1 18 ? -4.359 -31.875 -16.938 1 89.81 18 PHE B CA 1
ATOM 3144 C C . PHE B 1 18 ? -3.246 -31.328 -16.047 1 89.81 18 PHE B C 1
ATOM 3146 O O . PHE B 1 18 ? -3.51 -30.594 -15.086 1 89.81 18 PHE B O 1
ATOM 3153 N N . GLN B 1 19 ? -2.025 -31.797 -16.312 1 90.44 19 GLN B N 1
ATOM 3154 C CA . GLN B 1 19 ? -0.882 -31.344 -15.539 1 90.44 19 GLN B CA 1
ATOM 3155 C C . GLN B 1 19 ? 0.097 -30.562 -16.406 1 90.44 19 GLN B C 1
ATOM 3157 O O . GLN B 1 19 ? 0.385 -30.953 -17.547 1 90.44 19 GLN B O 1
ATOM 3162 N N . LEU B 1 20 ? 0.55 -29.422 -15.953 1 87.75 20 LEU B N 1
ATOM 3163 C CA . LEU B 1 20 ? 1.557 -28.578 -16.594 1 87.75 20 LEU B CA 1
ATOM 3164 C C . LEU B 1 20 ? 2.779 -28.422 -15.688 1 87.75 20 LEU B C 1
ATOM 3166 O O . LEU B 1 20 ? 2.727 -27.734 -14.68 1 87.75 20 LEU B O 1
ATOM 3170 N N . PRO B 1 21 ? 3.92 -29.172 -16.031 1 86.62 21 PRO B N 1
ATOM 3171 C CA . PRO B 1 21 ? 5.137 -28.922 -15.25 1 86.62 21 PRO B CA 1
ATOM 3172 C C . PRO B 1 21 ? 5.59 -27.469 -15.305 1 86.62 21 PRO B C 1
ATOM 3174 O O . PRO B 1 21 ? 5.406 -26.797 -16.328 1 86.62 21 PRO B O 1
ATOM 3177 N N . THR B 1 22 ? 6.121 -26.984 -14.156 1 86.19 22 THR B N 1
ATOM 3178 C CA . THR B 1 22 ? 6.609 -25.609 -14.109 1 86.19 22 THR B CA 1
ATOM 3179 C C . THR B 1 22 ? 8.125 -25.578 -13.914 1 86.19 22 THR B C 1
ATOM 3181 O O . THR B 1 22 ? 8.703 -26.547 -13.422 1 86.19 22 THR B O 1
ATOM 3184 N N . LYS B 1 23 ? 8.719 -24.516 -14.438 1 81 23 LYS B N 1
ATOM 3185 C CA . LYS B 1 23 ? 10.148 -24.281 -14.297 1 81 23 LYS B CA 1
ATOM 3186 C C . LYS B 1 23 ? 10.422 -23.016 -13.492 1 81 23 LYS B C 1
ATOM 3188 O O . LYS B 1 23 ? 9.773 -21.984 -13.703 1 81 23 LYS B O 1
ATOM 3193 N N . SER B 1 24 ? 11.266 -23.141 -12.484 1 79.25 24 SER B N 1
ATOM 3194 C CA . SER B 1 24 ? 11.711 -21.969 -11.734 1 79.25 24 SER B CA 1
ATOM 3195 C C . SER B 1 24 ? 12.766 -21.188 -12.516 1 79.25 24 SER B C 1
ATOM 3197 O O . SER B 1 24 ? 13.641 -21.781 -13.148 1 79.25 24 SER B O 1
ATOM 3199 N N . THR B 1 25 ? 12.703 -19.875 -12.484 1 77.31 25 THR B N 1
ATOM 3200 C CA . THR B 1 25 ? 13.711 -19.047 -13.125 1 77.31 25 THR B CA 1
ATOM 3201 C C . THR B 1 25 ? 14.969 -18.969 -12.266 1 77.31 25 THR B C 1
ATOM 3203 O O . THR B 1 25 ? 16.016 -18.516 -12.727 1 77.31 25 THR B O 1
ATOM 3206 N N . GLY B 1 26 ? 14.867 -19.516 -11.078 1 77.12 26 GLY B N 1
ATOM 3207 C CA . GLY B 1 26 ? 15.898 -19.188 -10.102 1 77.12 26 GLY B CA 1
ATOM 3208 C C . GLY B 1 26 ? 15.758 -17.781 -9.523 1 77.12 26 GLY B C 1
ATOM 3209 O O . GLY B 1 26 ? 15.109 -16.922 -10.125 1 77.12 26 GLY B O 1
ATOM 3210 N N . SER B 1 27 ? 16.344 -17.531 -8.375 1 77.25 27 SER B N 1
ATOM 3211 C CA . SER B 1 27 ? 16.281 -16.25 -7.691 1 77.25 27 SER B CA 1
ATOM 3212 C C . SER B 1 27 ? 17.078 -15.18 -8.422 1 77.25 27 SER B C 1
ATOM 3214 O O . SER B 1 27 ? 18.297 -15.328 -8.609 1 77.25 27 SER B O 1
ATOM 3216 N N . LEU B 1 28 ? 16.391 -14.148 -8.875 1 75.88 28 LEU B N 1
ATOM 3217 C CA . LEU B 1 28 ? 17.078 -13.016 -9.492 1 75.88 28 LEU B CA 1
ATOM 3218 C C . LEU B 1 28 ? 18.016 -12.344 -8.492 1 75.88 28 LEU B C 1
ATOM 3220 O O . LEU B 1 28 ? 19.125 -11.938 -8.859 1 75.88 28 LEU B O 1
ATOM 3224 N N . ARG B 1 29 ? 17.562 -12.242 -7.207 1 76.69 29 ARG B N 1
ATOM 3225 C CA . ARG B 1 29 ? 18.422 -11.688 -6.16 1 76.69 29 ARG B CA 1
ATOM 3226 C C . ARG B 1 29 ? 19.75 -12.438 -6.086 1 76.69 29 ARG B C 1
ATOM 3228 O O . ARG B 1 29 ? 20.812 -11.82 -6.066 1 76.69 29 ARG B O 1
ATOM 3235 N N . ALA B 1 30 ? 19.609 -13.742 -6.055 1 77.12 30 ALA B N 1
ATOM 3236 C CA . ALA B 1 30 ? 20.812 -14.578 -5.957 1 77.12 30 ALA B CA 1
ATOM 3237 C C . ALA B 1 30 ? 21.719 -14.375 -7.164 1 77.12 30 ALA B C 1
ATOM 3239 O O . ALA B 1 30 ? 22.938 -14.25 -7.016 1 77.12 30 ALA B O 1
ATOM 3240 N N . LYS B 1 31 ? 21.156 -14.328 -8.344 1 78.56 31 LYS B N 1
ATOM 3241 C CA . LYS B 1 31 ? 21.922 -14.156 -9.57 1 78.56 31 LYS B CA 1
ATOM 3242 C C . LYS B 1 31 ? 22.641 -12.805 -9.578 1 78.56 31 LYS B C 1
ATOM 3244 O O . LYS B 1 31 ? 23.812 -12.727 -9.945 1 78.56 31 LYS B O 1
ATOM 3249 N N . LEU B 1 32 ? 21.969 -11.758 -9.109 1 76.88 32 LEU B N 1
ATOM 3250 C CA . LEU B 1 32 ? 22.531 -10.414 -9.125 1 76.88 32 LEU B CA 1
ATOM 3251 C C . LEU B 1 32 ? 23.609 -10.281 -8.055 1 76.88 32 LEU B C 1
ATOM 3253 O O . LEU B 1 32 ? 24.609 -9.586 -8.273 1 76.88 32 LEU B O 1
ATOM 3257 N N . ILE B 1 33 ? 23.359 -10.891 -6.902 1 76.5 33 ILE B N 1
ATOM 3258 C CA . ILE B 1 33 ? 24.359 -10.859 -5.844 1 76.5 33 ILE B CA 1
ATOM 3259 C C . ILE B 1 33 ? 25.641 -11.555 -6.316 1 76.5 33 ILE B C 1
ATOM 3261 O O . ILE B 1 33 ? 26.734 -11.023 -6.152 1 76.5 33 ILE B O 1
ATOM 3265 N N . ARG B 1 34 ? 25.5 -12.695 -6.965 1 79.31 34 ARG B N 1
ATOM 3266 C CA . ARG B 1 34 ? 26.641 -13.438 -7.488 1 79.31 34 ARG B CA 1
ATO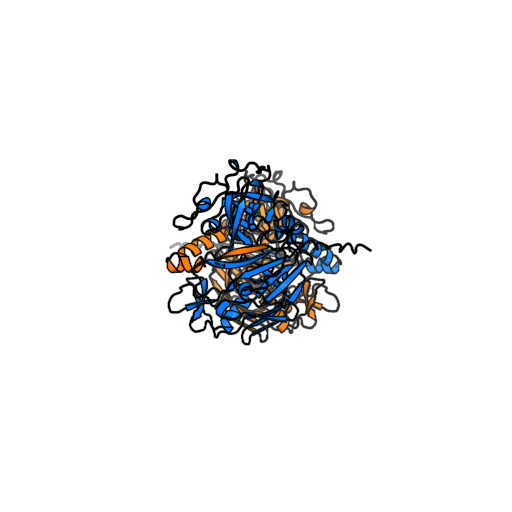M 3267 C C . ARG B 1 34 ? 27.375 -12.625 -8.539 1 79.31 34 ARG B C 1
ATOM 3269 O O . ARG B 1 34 ? 28.609 -12.664 -8.609 1 79.31 34 ARG B O 1
ATOM 3276 N N . ALA B 1 35 ? 26.672 -11.859 -9.328 1 79.44 35 ALA B N 1
ATOM 3277 C CA . ALA B 1 35 ? 27.25 -11.07 -10.414 1 79.44 35 ALA B CA 1
ATOM 3278 C C . ALA B 1 35 ? 27.781 -9.727 -9.898 1 79.44 35 ALA B C 1
ATOM 3280 O O . ALA B 1 35 ? 28.391 -8.961 -10.648 1 79.44 35 ALA B O 1
ATOM 3281 N N . GLY B 1 36 ? 27.531 -9.344 -8.578 1 78.25 36 GLY B N 1
ATOM 3282 C CA . GLY B 1 36 ? 27.953 -8.078 -8.016 1 78.25 36 GLY B CA 1
ATOM 3283 C C . GLY B 1 36 ? 27.125 -6.902 -8.492 1 78.25 36 GLY B C 1
ATOM 3284 O O . GLY B 1 36 ? 27.594 -5.766 -8.523 1 78.25 36 GLY B O 1
ATOM 3285 N N . LYS B 1 37 ? 25.906 -7.176 -8.953 1 76.31 37 LYS B N 1
ATOM 3286 C CA . LYS B 1 37 ? 25.078 -6.145 -9.578 1 76.31 37 LYS B CA 1
ATOM 3287 C C . LYS B 1 37 ? 23.844 -5.844 -8.734 1 76.31 37 LYS B C 1
ATOM 3289 O O . LYS B 1 37 ? 23 -5.039 -9.125 1 76.31 37 LYS B O 1
ATOM 3294 N N . TYR B 1 38 ? 23.734 -6.48 -7.555 1 80.06 38 TYR B N 1
ATOM 3295 C CA . TYR B 1 38 ? 22.516 -6.367 -6.762 1 80.06 38 TYR B CA 1
ATOM 3296 C C . TYR B 1 38 ? 22.344 -4.953 -6.219 1 80.06 38 TYR B C 1
ATOM 3298 O O . TYR B 1 38 ? 21.219 -4.434 -6.156 1 80.06 38 TYR B O 1
ATOM 3306 N N . GLN B 1 39 ? 23.422 -4.25 -5.867 1 71.44 39 GLN B N 1
ATOM 3307 C CA . GLN B 1 39 ? 23.328 -2.891 -5.344 1 71.44 39 GLN B CA 1
ATOM 3308 C C . GLN B 1 39 ? 22.812 -1.926 -6.414 1 71.44 39 GLN B C 1
ATOM 3310 O O . GLN B 1 39 ? 22 -1.046 -6.125 1 71.44 39 GLN B O 1
ATOM 3315 N N . GLU B 1 40 ? 23.375 -2.129 -7.582 1 71.12 40 GLU B N 1
ATOM 3316 C CA . GLU B 1 40 ? 22.906 -1.31 -8.695 1 71.12 40 GLU B CA 1
ATOM 3317 C C . GLU B 1 40 ? 21.406 -1.53 -8.945 1 71.12 40 GLU B C 1
ATOM 3319 O O . GLU B 1 40 ? 20.672 -0.575 -9.18 1 71.12 40 GLU B O 1
ATOM 3324 N N . PHE B 1 41 ? 21.016 -2.746 -8.844 1 74.44 41 PHE B N 1
ATOM 3325 C CA . PHE B 1 41 ? 19.625 -3.098 -9.008 1 74.44 41 PHE B CA 1
ATOM 3326 C C . PHE B 1 41 ? 18.766 -2.416 -7.949 1 74.44 41 PHE B C 1
ATOM 3328 O O . PHE B 1 41 ? 17.719 -1.847 -8.258 1 74.44 41 PHE B O 1
ATOM 3335 N N . LEU B 1 42 ? 19.203 -2.396 -6.738 1 65.69 42 LEU B N 1
ATOM 3336 C CA . LEU B 1 42 ? 18.469 -1.776 -5.637 1 65.69 42 LEU B CA 1
ATOM 3337 C C . LEU B 1 42 ? 18.328 -0.273 -5.859 1 65.69 42 LEU B C 1
ATOM 3339 O O . LEU B 1 42 ? 17.266 0.302 -5.586 1 65.69 42 LEU B O 1
ATOM 3343 N N . ILE B 1 43 ? 19.344 0.324 -6.367 1 61.06 43 ILE B N 1
ATOM 3344 C CA . ILE B 1 43 ? 19.328 1.758 -6.637 1 61.06 43 ILE B CA 1
ATOM 3345 C C . ILE B 1 43 ? 18.25 2.07 -7.676 1 61.06 43 ILE B C 1
ATOM 3347 O O . ILE B 1 43 ? 17.484 3.021 -7.52 1 61.06 43 ILE B O 1
ATOM 3351 N N . THR B 1 44 ? 18.234 1.206 -8.711 1 62.22 44 THR B N 1
ATOM 3352 C CA . THR B 1 44 ? 17.234 1.397 -9.758 1 62.22 44 THR B CA 1
ATOM 3353 C C . THR B 1 44 ? 15.82 1.184 -9.211 1 62.22 44 THR B C 1
ATOM 3355 O O . THR B 1 44 ? 14.898 1.916 -9.562 1 62.22 44 THR B O 1
ATOM 3358 N N . GLN B 1 45 ? 15.75 0.218 -8.352 1 62.84 45 GLN B N 1
ATOM 3359 C CA . GLN B 1 45 ? 14.453 -0.066 -7.742 1 62.84 45 GLN B CA 1
ATOM 3360 C C . GLN B 1 45 ? 13.992 1.094 -6.863 1 62.84 45 GLN B C 1
ATOM 3362 O O . GLN B 1 45 ? 12.812 1.466 -6.887 1 62.84 45 GLN B O 1
ATOM 3367 N N . HIS B 1 46 ? 14.875 1.593 -6.164 1 56.59 46 HIS B N 1
ATOM 3368 C CA . HIS B 1 46 ? 14.555 2.725 -5.301 1 56.59 46 HIS B CA 1
ATOM 3369 C C . HIS B 1 46 ? 14.125 3.938 -6.121 1 56.59 46 HIS B C 1
ATOM 3371 O O . HIS B 1 46 ? 13.172 4.629 -5.758 1 56.59 46 HIS B O 1
ATOM 3377 N N . ALA B 1 47 ? 14.828 4.137 -7.152 1 51.91 47 ALA B N 1
ATOM 3378 C CA . ALA B 1 47 ? 14.492 5.25 -8.039 1 51.91 47 ALA B CA 1
ATOM 3379 C C . ALA B 1 47 ? 13.102 5.074 -8.633 1 51.91 47 ALA B C 1
ATOM 3381 O O . ALA B 1 47 ? 12.328 6.031 -8.711 1 51.91 47 ALA B O 1
ATOM 3382 N N . ALA B 1 48 ? 12.883 3.848 -9.047 1 52.72 48 ALA B N 1
ATOM 3383 C CA . ALA B 1 48 ? 11.578 3.545 -9.633 1 52.72 48 ALA B CA 1
ATOM 3384 C C . ALA B 1 48 ? 10.461 3.744 -8.609 1 52.72 48 ALA B C 1
ATOM 3386 O O . ALA B 1 48 ? 9.383 4.238 -8.953 1 52.72 48 ALA B O 1
ATOM 3387 N N . ARG B 1 49 ? 10.75 3.387 -7.418 1 51.09 49 ARG B N 1
ATOM 3388 C CA . ARG B 1 49 ? 9.789 3.529 -6.332 1 51.09 49 ARG B CA 1
ATOM 3389 C C . ARG B 1 49 ? 9.484 5 -6.059 1 51.09 49 ARG B C 1
ATOM 3391 O O . ARG B 1 49 ? 8.336 5.359 -5.77 1 51.09 49 ARG B O 1
ATOM 3398 N N . LEU B 1 50 ? 10.492 5.668 -6.016 1 44.75 50 LEU B N 1
ATOM 3399 C CA . LEU B 1 50 ? 10.312 7.102 -5.801 1 44.75 50 LEU B CA 1
ATOM 3400 C C . LEU B 1 50 ? 9.367 7.691 -6.836 1 44.75 50 LEU B C 1
ATOM 3402 O O . LEU B 1 50 ? 8.578 8.586 -6.52 1 44.75 50 LEU B O 1
ATOM 3406 N N . ASN B 1 51 ? 9.406 7.047 -7.977 1 44.88 51 ASN B N 1
ATOM 3407 C CA . ASN B 1 51 ? 8.539 7.543 -9.039 1 44.88 51 ASN B CA 1
ATOM 3408 C C . ASN B 1 51 ? 7.086 7.152 -8.805 1 44.88 51 ASN B C 1
ATOM 3410 O O . ASN B 1 51 ? 6.172 7.816 -9.297 1 44.88 51 ASN B O 1
ATOM 3414 N N . THR B 1 52 ? 6.965 6.016 -8.047 1 44.53 52 THR B N 1
ATOM 3415 C CA . THR B 1 52 ? 5.602 5.551 -7.801 1 44.53 52 THR B CA 1
ATOM 3416 C C . THR B 1 52 ? 5.043 6.172 -6.523 1 44.53 52 THR B C 1
ATOM 3418 O O . THR B 1 52 ? 3.824 6.262 -6.355 1 44.53 52 THR B O 1
ATOM 3421 N N . ILE B 1 53 ? 5.992 6.535 -5.57 1 42.75 53 ILE B N 1
ATOM 3422 C CA . ILE B 1 53 ? 5.621 7.094 -4.277 1 42.75 53 ILE B CA 1
ATOM 3423 C C . ILE B 1 53 ? 4.922 8.438 -4.477 1 42.75 53 ILE B C 1
ATOM 3425 O O . ILE B 1 53 ? 4.434 9.039 -3.516 1 42.75 53 ILE B O 1
ATOM 3429 N N . SER B 1 54 ? 4.688 8.695 -5.695 1 46.66 54 SER B N 1
ATOM 3430 C CA . SER B 1 54 ? 4.242 10.078 -5.828 1 46.66 54 SER B CA 1
ATOM 3431 C C . SER B 1 54 ? 2.818 10.25 -5.316 1 46.66 54 SER B C 1
ATOM 3433 O O . SER B 1 54 ? 2.242 11.336 -5.422 1 46.66 54 SER B O 1
ATOM 3435 N N . GLN B 1 55 ? 2.395 9.164 -4.555 1 49.16 55 GLN B N 1
ATOM 3436 C CA . GLN B 1 55 ? 1.013 9.492 -4.219 1 49.16 55 GLN B CA 1
ATOM 3437 C C . GLN B 1 55 ? 0.888 9.906 -2.758 1 49.16 55 GLN B C 1
ATOM 3439 O O . GLN B 1 55 ? 1.503 9.305 -1.877 1 49.16 55 GLN B O 1
ATOM 3444 N N . PRO B 1 56 ? 0.216 11.102 -2.549 1 46.12 56 PRO B N 1
ATOM 3445 C CA . PRO B 1 56 ? -0.04 11.523 -1.172 1 46.12 56 PRO B CA 1
ATOM 3446 C C . PRO B 1 56 ? -0.638 10.414 -0.312 1 46.12 56 PRO B C 1
ATOM 3448 O O . PRO B 1 56 ? -1.313 9.523 -0.831 1 46.12 56 PRO B O 1
ATOM 3451 N N . ILE B 1 57 ? -0.213 10.172 0.979 1 48.16 57 ILE B N 1
ATOM 3452 C CA . ILE B 1 57 ? -0.654 9.133 1.9 1 48.16 57 ILE B CA 1
ATOM 3453 C C . ILE B 1 57 ? -1.658 9.711 2.893 1 48.16 57 ILE B C 1
ATOM 3455 O O . ILE B 1 57 ? -2.15 9 3.773 1 48.16 57 ILE B O 1
ATOM 3459 N N . SER B 1 58 ? -2.23 10.867 2.689 1 53 58 SER B N 1
ATOM 3460 C CA . SER B 1 58 ? -3.088 11.508 3.686 1 53 58 SER B CA 1
ATOM 3461 C C . SER B 1 58 ? -4.477 10.875 3.699 1 53 58 SER B C 1
ATOM 3463 O O . SER B 1 58 ? -4.992 10.469 2.654 1 53 58 SER B O 1
ATOM 3465 N N . ASP B 1 59 ? -4.949 10.5 4.934 1 56.53 59 ASP B N 1
ATOM 3466 C CA . ASP B 1 59 ? -6.316 10.039 5.152 1 56.53 59 ASP B CA 1
ATOM 3467 C C . ASP B 1 59 ? -7.191 11.164 5.695 1 56.53 59 ASP B C 1
ATOM 3469 O O . ASP B 1 59 ? -7.215 11.414 6.902 1 56.53 59 ASP B O 1
ATOM 3473 N N . TYR B 1 60 ? -7.914 11.828 4.703 1 52.66 60 TYR B N 1
ATOM 3474 C CA . TYR B 1 60 ? -8.758 12.953 5.082 1 52.66 60 TYR B CA 1
ATOM 3475 C C . TYR B 1 60 ? -10.125 12.477 5.562 1 52.66 60 TYR B C 1
ATOM 3477 O O . TYR B 1 60 ? -11.055 13.273 5.711 1 52.66 60 TYR B O 1
ATOM 3485 N N . SER B 1 61 ? -10.164 11.148 5.816 1 60.25 61 SER B N 1
ATOM 3486 C CA . SER B 1 61 ? -11.5 10.578 5.957 1 60.25 61 SER B CA 1
ATOM 3487 C C . SER B 1 61 ? -12.031 10.766 7.371 1 60.25 61 SER B C 1
ATOM 3489 O O . SER B 1 61 ? -13.008 10.117 7.762 1 60.25 61 SER B O 1
ATOM 3491 N N . ASP B 1 62 ? -11.336 11.664 8.086 1 75.25 62 ASP B N 1
ATOM 3492 C CA . ASP B 1 62 ? -11.836 11.938 9.43 1 75.25 62 ASP B CA 1
ATOM 3493 C C . ASP B 1 62 ? -11.617 13.398 9.812 1 75.25 62 ASP B C 1
ATOM 3495 O O . ASP B 1 62 ? -12.102 14.305 9.125 1 75.25 62 ASP B O 1
ATOM 3499 N N . GLU B 1 63 ? -10.914 13.602 10.859 1 81.5 63 GLU B N 1
ATOM 3500 C CA . GLU B 1 63 ? -10.664 14.969 11.312 1 81.5 63 GLU B CA 1
ATOM 3501 C C . GLU B 1 63 ? -9.484 15.594 10.57 1 81.5 63 GLU B C 1
ATOM 3503 O O . GLU B 1 63 ? -8.469 14.93 10.344 1 81.5 63 GLU B O 1
ATOM 3508 N N . VAL B 1 64 ? -9.75 16.812 10.094 1 85.19 64 VAL B N 1
ATOM 3509 C CA . VAL B 1 64 ? -8.648 17.578 9.508 1 85.19 64 VAL B CA 1
ATOM 3510 C C . VAL B 1 64 ? -8.594 18.953 10.141 1 85.19 64 VAL B C 1
ATOM 3512 O O . VAL B 1 64 ? -9.578 19.422 10.719 1 85.19 64 VAL B O 1
ATOM 3515 N N . TYR B 1 65 ? -7.492 19.594 10.086 1 88.38 65 TYR B N 1
ATOM 3516 C CA . TYR B 1 65 ? -7.277 20.938 10.594 1 88.38 65 TYR B CA 1
ATOM 3517 C C . TYR B 1 65 ? -7.137 21.938 9.453 1 88.38 65 TYR B C 1
ATOM 3519 O O . TYR B 1 65 ? -6.34 21.734 8.539 1 88.38 65 TYR B O 1
ATOM 3527 N N . LEU B 1 66 ? -7.93 23.016 9.578 1 90.44 66 LEU B N 1
ATOM 3528 C CA . LEU B 1 66 ? -8.039 23.984 8.5 1 90.44 66 LEU B CA 1
ATOM 3529 C C . LEU B 1 66 ? -7.383 25.312 8.898 1 90.44 66 LEU B C 1
ATOM 3531 O O . LEU B 1 66 ? -7.477 25.734 10.047 1 90.44 66 LEU B O 1
ATOM 3535 N N . GLY B 1 67 ? -6.75 25.906 7.949 1 92.88 67 GLY B N 1
ATOM 3536 C CA . GLY B 1 67 ? -6.328 27.297 8.023 1 92.88 67 GLY B CA 1
ATOM 3537 C C . GLY B 1 67 ? -7.074 28.188 7.059 1 92.88 67 GLY B C 1
ATOM 3538 O O . GLY B 1 67 ? -7.527 27.75 6.004 1 92.88 67 GLY B O 1
ATOM 3539 N N . ASN B 1 68 ? -7.215 29.453 7.492 1 93.25 68 ASN B N 1
ATOM 3540 C CA . ASN B 1 68 ? -7.859 30.422 6.617 1 93.25 68 ASN B CA 1
ATOM 3541 C C . ASN B 1 68 ? -6.844 31.141 5.723 1 93.25 68 ASN B C 1
ATOM 3543 O O . ASN B 1 68 ? -5.844 31.672 6.211 1 93.25 68 ASN B O 1
ATOM 3547 N N . PHE B 1 69 ? -7.133 31.078 4.422 1 96.81 69 PHE B N 1
ATOM 3548 C CA . PHE B 1 69 ? -6.297 31.688 3.4 1 96.81 69 PHE B CA 1
ATOM 3549 C C . PHE B 1 69 ? -7.125 32.594 2.488 1 96.81 69 PHE B C 1
ATOM 3551 O O . PHE B 1 69 ? -8.352 32.656 2.621 1 96.81 69 PHE B O 1
ATOM 3558 N N . THR B 1 70 ? -6.445 33.344 1.713 1 97.62 70 THR B N 1
ATOM 3559 C CA . THR B 1 70 ? -7.066 34.031 0.58 1 97.62 70 THR B CA 1
ATOM 3560 C C . THR B 1 70 ? -6.32 33.688 -0.714 1 97.62 70 THR B C 1
ATOM 3562 O O . THR B 1 70 ? -5.121 33.438 -0.693 1 97.62 70 THR B O 1
ATOM 3565 N N . VAL B 1 71 ? -7.055 33.688 -1.812 1 98.56 71 VAL B N 1
ATOM 3566 C CA . VAL B 1 71 ? -6.457 33.469 -3.127 1 98.56 71 VAL B CA 1
ATOM 3567 C C . VAL B 1 71 ? -6.93 34.531 -4.098 1 98.56 71 VAL B C 1
ATOM 3569 O O . VAL B 1 71 ? -8.117 34.875 -4.137 1 98.56 71 VAL B O 1
ATOM 3572 N N . GLY B 1 72 ? -5.918 35.156 -4.793 1 98.56 72 GLY B N 1
ATOM 3573 C CA . GLY B 1 72 ? -6.266 36.062 -5.887 1 98.56 72 GLY B CA 1
ATOM 3574 C C . GLY B 1 72 ? -6.285 37.531 -5.477 1 98.56 72 GLY B C 1
ATOM 3575 O O . GLY B 1 72 ? -6.012 37.844 -4.32 1 98.56 72 GLY B O 1
ATOM 3576 N N . THR B 1 73 ? -6.535 38.281 -6.559 1 98.19 73 THR B N 1
ATOM 3577 C CA . THR B 1 73 ? -6.695 39.719 -6.449 1 98.19 73 THR B CA 1
ATOM 3578 C C . THR B 1 73 ? -7.977 40.188 -7.137 1 98.19 73 THR B C 1
ATOM 3580 O O . THR B 1 73 ? -8.07 40.156 -8.367 1 98.19 73 THR B O 1
ATOM 3583 N N . PRO B 1 74 ? -8.945 40.812 -6.336 1 97.94 74 PRO B N 1
ATOM 3584 C CA . PRO B 1 74 ? -8.891 40.906 -4.875 1 97.94 74 PRO B CA 1
ATOM 3585 C C . PRO B 1 74 ? -8.93 39.562 -4.18 1 97.94 74 PRO B C 1
ATOM 3587 O O . PRO B 1 74 ? -9.25 38.562 -4.805 1 97.94 74 PRO B O 1
ATOM 3590 N N . PRO B 1 75 ? -8.57 39.562 -2.906 1 97.94 75 PRO B N 1
ATOM 3591 C CA . PRO B 1 75 ? -8.492 38.281 -2.178 1 97.94 75 PRO B CA 1
ATOM 3592 C C . PRO B 1 75 ? -9.852 37.594 -2.027 1 97.94 75 PRO B C 1
ATOM 3594 O O . PRO B 1 75 ? -10.844 38.281 -1.71 1 97.94 75 PRO B O 1
ATOM 3597 N N . GLN B 1 76 ? -9.938 36.281 -2.32 1 98.44 76 GLN B N 1
ATOM 3598 C CA . GLN B 1 76 ? -11.086 35.438 -2.084 1 98.44 76 GLN B CA 1
ATOM 3599 C C . GLN B 1 76 ? -10.805 34.406 -0.968 1 98.44 76 GLN B C 1
ATOM 3601 O O . GLN B 1 76 ? -9.805 33.719 -1.006 1 98.44 76 GLN B O 1
ATOM 3606 N N . PRO B 1 77 ? -11.648 34.375 0.055 1 96.44 77 PRO B N 1
ATOM 3607 C CA . PRO B 1 77 ? -11.367 33.5 1.21 1 96.44 77 PRO B CA 1
ATOM 3608 C C . PRO B 1 77 ? -11.547 32.031 0.903 1 96.44 77 PRO B C 1
ATOM 3610 O O . PRO B 1 77 ? -12.469 31.641 0.177 1 96.44 77 PRO B O 1
ATOM 3613 N N . VAL B 1 78 ? -10.664 31.203 1.399 1 96.56 78 VAL B N 1
ATOM 3614 C CA . VAL B 1 78 ? -10.75 29.75 1.338 1 96.56 78 VAL B CA 1
ATOM 3615 C C . VAL B 1 78 ? -10.219 29.141 2.637 1 96.56 78 VAL B C 1
ATOM 3617 O O . VAL B 1 78 ? -9.289 29.672 3.244 1 96.56 78 VAL B O 1
ATOM 3620 N N . SER B 1 79 ? -10.773 28.047 3.086 1 93 79 SER B N 1
ATOM 3621 C CA . SER B 1 79 ? -10.289 27.25 4.203 1 93 79 SER B CA 1
ATOM 3622 C C . SER B 1 79 ? -9.609 25.969 3.713 1 93 79 SER B C 1
ATOM 3624 O O . SER B 1 79 ? -10.25 25.125 3.104 1 93 79 SER B O 1
ATOM 3626 N N . LEU B 1 80 ? -8.32 25.844 4.02 1 95.19 80 LEU B N 1
ATOM 3627 C CA . LEU B 1 80 ? -7.539 24.766 3.43 1 95.19 80 LEU B CA 1
ATOM 3628 C C . LEU B 1 80 ? -6.98 23.844 4.508 1 95.19 80 LEU B C 1
ATOM 3630 O O . LEU B 1 80 ? -6.59 24.297 5.582 1 95.19 80 LEU B O 1
ATOM 3634 N N . VAL B 1 81 ? -6.941 22.562 4.156 1 92.56 81 VAL B N 1
ATOM 3635 C CA . VAL B 1 81 ? -6.289 21.578 5.027 1 92.56 81 VAL B CA 1
ATOM 3636 C C . VAL B 1 81 ? -4.777 21.812 5.016 1 92.56 81 VAL B C 1
ATOM 3638 O O . VAL B 1 81 ? -4.168 21.938 3.951 1 92.56 81 VAL B O 1
ATOM 3641 N N . LEU B 1 82 ? -4.188 21.953 6.152 1 93.88 82 LEU B N 1
ATOM 3642 C CA . LEU B 1 82 ? -2.738 22.016 6.301 1 93.88 82 LEU B CA 1
ATOM 3643 C C . LEU B 1 82 ? -2.141 20.609 6.32 1 93.88 82 LEU B C 1
ATOM 3645 O O . LEU B 1 82 ? -2.281 19.891 7.309 1 93.88 82 LEU B O 1
ATOM 3649 N N . ASP B 1 83 ? -1.466 20.25 5.266 1 93.88 83 ASP B N 1
ATOM 3650 C CA . ASP B 1 83 ? -1.167 18.844 5.082 1 93.88 83 ASP B CA 1
ATOM 3651 C C . ASP B 1 83 ? 0.324 18.625 4.84 1 93.88 83 ASP B C 1
ATOM 3653 O O . ASP B 1 83 ? 0.854 19.016 3.797 1 93.88 83 ASP B O 1
ATOM 3657 N N . THR B 1 84 ? 0.973 17.953 5.762 1 95.19 84 THR B N 1
ATOM 3658 C CA . THR B 1 84 ? 2.383 17.609 5.609 1 95.19 84 THR B CA 1
ATOM 3659 C C . THR B 1 84 ? 2.539 16.266 4.891 1 95.19 84 THR B C 1
ATOM 3661 O O . THR B 1 84 ? 3.66 15.805 4.664 1 95.19 84 THR B O 1
ATOM 3664 N N . GLY B 1 85 ? 1.442 15.664 4.512 1 89.88 85 GLY B N 1
ATOM 3665 C CA . GLY B 1 85 ? 1.467 14.422 3.764 1 89.88 85 GLY B CA 1
ATOM 3666 C C . GLY B 1 85 ? 1.295 14.617 2.268 1 89.88 85 GLY B C 1
ATOM 3667 O O . GLY B 1 85 ? 1.224 13.641 1.513 1 89.88 85 GLY B O 1
ATOM 3668 N N . SER B 1 86 ? 1.165 15.781 1.816 1 89.31 86 SER B N 1
ATOM 3669 C CA . SER B 1 86 ? 1.096 16.141 0.403 1 89.31 86 SER B CA 1
ATOM 3670 C C . SER B 1 86 ? 1.775 17.469 0.138 1 89.31 86 SER B C 1
ATOM 3672 O O . SER B 1 86 ? 1.972 18.266 1.06 1 89.31 86 SER B O 1
ATOM 3674 N N . ALA B 1 87 ? 2.119 17.719 -1.161 1 91.31 87 ALA B N 1
ATOM 3675 C CA . ALA B 1 87 ? 2.951 18.875 -1.46 1 91.31 87 ALA B CA 1
ATOM 3676 C C . ALA B 1 87 ? 2.156 19.938 -2.219 1 91.31 87 ALA B C 1
ATOM 3678 O O . ALA B 1 87 ? 2.41 21.141 -2.068 1 91.31 87 ALA B O 1
ATOM 3679 N N . ASN B 1 88 ? 1.205 19.531 -2.967 1 92.88 88 ASN B N 1
ATOM 3680 C CA . ASN B 1 88 ? 0.492 20.469 -3.822 1 92.88 88 ASN B CA 1
ATOM 3681 C C . ASN B 1 88 ? -0.51 21.297 -3.027 1 92.88 88 ASN B C 1
ATOM 3683 O O . ASN B 1 88 ? -1.138 20.797 -2.094 1 92.88 88 ASN B O 1
ATOM 3687 N N . MET B 1 89 ? -0.595 22.516 -3.486 1 96.62 89 MET B N 1
ATOM 3688 C CA . MET B 1 89 ? -1.77 23.312 -3.121 1 96.62 89 MET B CA 1
ATOM 3689 C C . MET B 1 89 ? -2.84 23.219 -4.203 1 96.62 89 MET B C 1
ATOM 3691 O O . MET B 1 89 ? -2.527 23.25 -5.395 1 96.62 89 MET B O 1
ATOM 3695 N N . TRP B 1 90 ? -4.051 23.125 -3.809 1 96.56 90 TRP B N 1
ATOM 3696 C CA . TRP B 1 90 ? -5.145 23.25 -4.766 1 96.56 90 TRP B CA 1
ATOM 3697 C C . TRP B 1 90 ? -6.406 23.781 -4.094 1 96.56 90 TRP B C 1
ATOM 3699 O O . TRP B 1 90 ? -6.555 23.672 -2.873 1 96.56 90 TRP B O 1
ATOM 3709 N N . VAL B 1 91 ? -7.258 24.453 -4.84 1 97.5 91 VAL B N 1
ATOM 3710 C CA . VAL B 1 91 ? -8.555 24.984 -4.422 1 97.5 91 VAL B CA 1
ATOM 3711 C C . VAL B 1 91 ? -9.633 24.531 -5.402 1 97.5 91 VAL B C 1
ATOM 3713 O O . VAL B 1 91 ? -9.328 24.094 -6.516 1 97.5 91 VAL B O 1
ATOM 3716 N N . ILE B 1 92 ? -10.844 24.656 -4.961 1 95.81 92 ILE B N 1
ATOM 3717 C CA . ILE B 1 92 ? -11.961 24.25 -5.797 1 95.81 92 ILE B CA 1
ATOM 3718 C C . ILE B 1 92 ? -12.328 25.375 -6.758 1 95.81 92 ILE B C 1
ATOM 3720 O O . ILE B 1 92 ? -12.461 26.531 -6.348 1 95.81 92 ILE B O 1
ATOM 3724 N N . ASP B 1 93 ? -12.492 24.969 -7.988 1 97.12 93 ASP B N 1
ATOM 3725 C CA . ASP B 1 93 ? -12.891 25.922 -9.031 1 97.12 93 ASP B CA 1
ATOM 3726 C C . ASP B 1 93 ? -14.344 26.344 -8.844 1 97.12 93 ASP B C 1
ATOM 3728 O O . ASP B 1 93 ? -15.227 25.516 -8.648 1 97.12 93 ASP B O 1
ATOM 3732 N N . ALA B 1 94 ? -14.578 27.641 -8.938 1 95.69 94 ALA B N 1
ATOM 3733 C CA . ALA B 1 94 ? -15.938 28.156 -8.812 1 95.69 94 ALA B CA 1
ATOM 3734 C C . ALA B 1 94 ? -16.828 27.594 -9.914 1 95.69 94 ALA B C 1
ATOM 3736 O O . ALA B 1 94 ? -18.047 27.484 -9.742 1 95.69 94 ALA B O 1
ATOM 3737 N N . SER B 1 95 ? -16.297 27.188 -10.977 1 93 95 SER B N 1
ATOM 3738 C CA . SER B 1 95 ? -17.062 26.656 -12.109 1 93 95 SER B CA 1
ATOM 3739 C C . SER B 1 95 ? -17.469 25.203 -11.883 1 93 95 SER B C 1
ATOM 3741 O O . SER B 1 95 ? -18.312 24.672 -12.602 1 93 95 SER B O 1
ATOM 3743 N N . CYS B 1 96 ? -16.797 24.578 -10.945 1 90.94 96 CYS B N 1
ATOM 3744 C CA . CYS B 1 96 ? -17.156 23.203 -10.617 1 90.94 96 CYS B CA 1
ATOM 3745 C C . CYS B 1 96 ? -18.531 23.156 -9.945 1 90.94 96 CYS B C 1
ATOM 3747 O O . CYS B 1 96 ? -18.688 23.609 -8.812 1 90.94 96 CYS B O 1
ATOM 3749 N N . ASP B 1 97 ? -19.484 22.641 -10.688 1 84.62 97 ASP B N 1
ATOM 3750 C CA . ASP B 1 97 ? -20.859 22.688 -10.188 1 84.62 97 ASP B CA 1
ATOM 3751 C C . ASP B 1 97 ? -21.484 21.297 -10.148 1 84.62 97 ASP B C 1
ATOM 3753 O O . ASP B 1 97 ? -22.312 20.953 -11 1 84.62 97 ASP B O 1
ATOM 3757 N N . ASN B 1 98 ? -21.078 20.516 -9.242 1 80.38 98 ASN B N 1
ATOM 3758 C CA . ASN B 1 98 ? -21.672 19.203 -8.953 1 80.38 98 ASN B CA 1
ATOM 3759 C C . ASN B 1 98 ? -21.656 18.906 -7.453 1 80.38 98 ASN B C 1
ATOM 3761 O O . ASN B 1 98 ? -21.156 19.703 -6.66 1 80.38 98 ASN B O 1
ATOM 3765 N N . MET B 1 99 ? -22.219 17.891 -7.078 1 71.56 99 MET B N 1
ATOM 3766 C CA . MET B 1 99 ? -22.422 17.594 -5.668 1 71.56 99 MET B CA 1
ATOM 3767 C C . MET B 1 99 ? -21.094 17.391 -4.949 1 71.56 99 MET B C 1
ATOM 3769 O O . MET B 1 99 ? -20.969 17.688 -3.762 1 71.56 99 MET B O 1
ATOM 3773 N N . PHE B 1 100 ? -20.078 16.953 -5.59 1 74.88 100 PHE B N 1
ATOM 3774 C CA . PHE B 1 100 ? -18.781 16.703 -4.973 1 74.88 100 PHE B CA 1
ATOM 3775 C C . PHE B 1 100 ? -18.062 18.016 -4.672 1 74.88 100 PHE B C 1
ATOM 3777 O O . PHE B 1 100 ? -17.406 18.141 -3.641 1 74.88 100 PHE B O 1
ATOM 3784 N N . CYS B 1 101 ? -18.281 18.984 -5.582 1 82.38 101 CYS B N 1
ATOM 3785 C CA . CYS B 1 101 ? -17.625 20.281 -5.426 1 82.38 101 CYS B CA 1
ATOM 3786 C C . CYS B 1 101 ? -18.422 21.188 -4.492 1 82.38 101 CYS B C 1
ATOM 3788 O O . CYS B 1 101 ? -17.844 22.047 -3.828 1 82.38 101 CYS B O 1
ATOM 3790 N N . ASN B 1 102 ? -19.641 20.938 -4.391 1 80.75 102 ASN B N 1
ATOM 3791 C CA . ASN B 1 102 ? -20.516 21.781 -3.574 1 80.75 102 ASN B CA 1
ATOM 3792 C C . ASN B 1 102 ? -20.641 21.25 -2.152 1 80.75 102 ASN B C 1
ATOM 3794 O O . ASN B 1 102 ? -21.016 21.984 -1.237 1 80.75 102 ASN B O 1
ATOM 3798 N N . GLY B 1 103 ? -20.188 20.047 -2.006 1 74.31 103 GLY B N 1
ATOM 3799 C CA . GLY B 1 103 ? -20.391 19.375 -0.732 1 74.31 103 GLY B CA 1
ATOM 3800 C C . GLY B 1 103 ? -21.531 18.359 -0.765 1 74.31 103 GLY B C 1
ATOM 3801 O O . GLY B 1 103 ? -22.5 18.531 -1.508 1 74.31 103 GLY B O 1
ATOM 3802 N N . TRP B 1 104 ? -21.219 17.297 -0.108 1 59.75 104 TRP B N 1
ATOM 3803 C CA . TRP B 1 104 ? -22.203 16.219 -0.078 1 59.75 104 TRP B CA 1
ATOM 3804 C C . TRP B 1 104 ? -23.531 16.734 0.476 1 59.75 104 TRP B C 1
ATOM 3806 O O . TRP B 1 104 ? -23.562 17.594 1.356 1 59.75 104 TRP B O 1
ATOM 3816 N N . ILE B 1 105 ? -24.562 16.234 -0.229 1 51.06 105 ILE B N 1
ATOM 3817 C CA . ILE B 1 105 ? -25.906 16.625 0.155 1 51.06 105 ILE B CA 1
ATOM 3818 C C . ILE B 1 105 ? -26.125 16.359 1.646 1 51.06 105 ILE B C 1
ATOM 3820 O O . ILE B 1 105 ? -25.859 15.258 2.133 1 51.06 105 ILE B O 1
ATOM 3824 N N . GLY B 1 106 ? -26.422 17.344 2.283 1 53.5 106 GLY B N 1
ATOM 3825 C CA . GLY B 1 106 ? -26.672 17.266 3.715 1 53.5 106 GLY B CA 1
ATOM 3826 C C . GLY B 1 106 ? -25.469 17.672 4.555 1 53.5 106 GLY B C 1
ATOM 3827 O O . GLY B 1 106 ? -25.547 17.672 5.785 1 53.5 106 GLY B O 1
ATOM 3828 N N . SER B 1 107 ? -24.5 17.906 3.764 1 59.53 107 SER B N 1
ATOM 3829 C CA . SER B 1 107 ? -23.375 18.422 4.531 1 59.53 107 SER B CA 1
ATOM 3830 C C . SER B 1 107 ? -23.625 19.859 4.977 1 59.53 107 SER B C 1
ATOM 3832 O O . SER B 1 107 ? -24.344 20.609 4.309 1 59.53 107 SER B O 1
ATOM 3834 N N . ASN B 1 108 ? -23.875 20.203 6.113 1 62 108 ASN B N 1
ATOM 3835 C CA . ASN B 1 108 ? -24.156 21.531 6.648 1 62 108 ASN B CA 1
ATOM 3836 C C . ASN B 1 108 ? -22.984 22.484 6.434 1 62 108 ASN B C 1
ATOM 3838 O O . ASN B 1 108 ? -22.797 23.438 7.195 1 62 108 ASN B O 1
ATOM 3842 N N . TYR B 1 109 ? -22.156 22.219 5.391 1 67.88 109 TYR B N 1
ATOM 3843 C CA . TYR B 1 109 ? -21.062 23.172 5.203 1 67.88 109 TYR B CA 1
ATOM 3844 C C . TYR B 1 109 ? -21.094 23.766 3.805 1 67.88 109 TYR B C 1
ATOM 3846 O O . TYR B 1 109 ? -21.531 23.109 2.852 1 67.88 109 TYR B O 1
ATOM 3854 N N . THR B 1 110 ? -20.984 25.094 3.75 1 75.19 110 THR B N 1
ATOM 3855 C CA . THR B 1 110 ? -20.859 25.828 2.492 1 75.19 110 THR B CA 1
ATOM 3856 C C . THR B 1 110 ? -19.406 25.922 2.066 1 75.19 110 THR B C 1
ATOM 3858 O O . THR B 1 110 ? -18.562 26.438 2.812 1 75.19 110 THR B O 1
ATOM 3861 N N . ARG B 1 111 ? -19.094 25.453 0.911 1 86.38 111 ARG B N 1
ATOM 3862 C CA . ARG B 1 111 ? -17.734 25.484 0.412 1 86.38 111 ARG B CA 1
ATOM 3863 C C . ARG B 1 111 ? -17.406 26.812 -0.24 1 86.38 111 ARG B C 1
ATOM 3865 O O . ARG B 1 111 ? -18.25 27.406 -0.925 1 86.38 111 ARG B O 1
ATOM 3872 N N . GLN B 1 112 ? -16.328 27.344 0.106 1 90.88 112 GLN B N 1
ATOM 3873 C CA . GLN B 1 112 ? -15.789 28.5 -0.603 1 90.88 112 GLN B CA 1
ATOM 3874 C C . GLN B 1 112 ? -14.977 28.062 -1.818 1 90.88 112 GLN B C 1
ATOM 3876 O O . GLN B 1 112 ? -14.086 27.219 -1.705 1 90.88 112 GLN B O 1
ATOM 3881 N N . LYS B 1 113 ? -15.344 28.547 -2.957 1 95.62 113 LYS B N 1
ATOM 3882 C CA . LYS B 1 113 ? -14.68 28.219 -4.215 1 95.62 113 LYS B CA 1
ATOM 3883 C C . LYS B 1 113 ? -13.945 29.422 -4.793 1 95.62 113 LYS B C 1
ATOM 3885 O O . LYS B 1 113 ? -14.273 30.562 -4.469 1 95.62 113 LYS B O 1
ATOM 3890 N N . PHE B 1 114 ? -13.008 29.156 -5.59 1 98.19 114 PHE B N 1
ATOM 3891 C CA . PHE B 1 114 ? -12.18 30.219 -6.16 1 98.19 114 PHE B CA 1
ATOM 3892 C C . PHE B 1 114 ? -12.656 30.578 -7.562 1 98.19 114 PHE B C 1
ATOM 3894 O O . PHE B 1 114 ? -12.648 29.734 -8.461 1 98.19 114 PHE B O 1
ATOM 3901 N N . ASP B 1 115 ? -13.086 31.812 -7.695 1 98.31 115 ASP B N 1
ATOM 3902 C CA . ASP B 1 115 ? -13.484 32.344 -9 1 98.31 115 ASP B CA 1
ATOM 3903 C C . ASP B 1 115 ? -12.305 32.969 -9.719 1 98.31 115 ASP B C 1
ATOM 3905 O O . ASP B 1 115 ? -11.953 34.125 -9.438 1 98.31 115 ASP B O 1
ATOM 3909 N N . THR B 1 116 ? -11.742 32.281 -10.656 1 98.12 116 THR B N 1
ATOM 3910 C CA . THR B 1 116 ? -10.531 32.719 -11.336 1 98.12 116 THR B CA 1
ATOM 3911 C C . THR B 1 116 ? -10.812 33.969 -12.164 1 98.12 116 THR B C 1
ATOM 3913 O O . THR B 1 116 ? -9.914 34.781 -12.375 1 98.12 116 THR B O 1
ATOM 3916 N N . SER B 1 117 ? -11.977 34.188 -12.609 1 97.69 117 SER B N 1
ATOM 3917 C CA . SER B 1 117 ? -12.336 35.312 -13.453 1 97.69 117 SER B CA 1
ATOM 3918 C C . SER B 1 117 ? -12.344 36.594 -12.648 1 97.69 117 SER B C 1
ATOM 3920 O O . SER B 1 117 ? -12.281 37.688 -13.227 1 97.69 117 SER B O 1
ATOM 3922 N N . LYS B 1 118 ? -12.414 36.5 -11.391 1 98.19 118 LYS B N 1
ATOM 3923 C CA . LYS B 1 118 ? -12.492 37.688 -10.539 1 98.19 118 LYS B CA 1
ATOM 3924 C C . LYS B 1 118 ? -11.102 38.094 -10.062 1 98.19 118 LYS B C 1
ATOM 3926 O O . LYS B 1 118 ? -10.961 39.125 -9.375 1 98.19 118 LYS B O 1
ATOM 3931 N N . SER B 1 119 ? -10.133 37.344 -10.367 1 98.5 119 SER B N 1
ATOM 3932 C CA . SER B 1 119 ? -8.781 37.625 -9.914 1 98.5 119 SER B CA 1
ATOM 3933 C C . SER B 1 119 ? -7.945 38.25 -11.031 1 98.5 119 SER B C 1
ATOM 3935 O O . SER B 1 119 ? -7.668 37.594 -12.039 1 98.5 119 SER B O 1
ATOM 3937 N N . SER B 1 120 ? -7.422 39.438 -10.852 1 98.44 120 SER B N 1
ATOM 3938 C CA . SER B 1 120 ? -6.586 40.125 -11.836 1 98.44 120 SER B CA 1
ATOM 3939 C C . SER B 1 120 ? -5.184 39.531 -11.875 1 98.44 120 SER B C 1
ATOM 3941 O O . SER B 1 120 ? -4.438 39.719 -12.828 1 98.44 120 SER B O 1
ATOM 3943 N N . SER B 1 121 ? -4.781 38.781 -10.875 1 98.31 121 SER B N 1
ATOM 3944 C CA . SER B 1 121 ? -3.432 38.219 -10.812 1 98.31 121 SER B CA 1
ATOM 3945 C C . SER B 1 121 ? -3.398 36.781 -11.258 1 98.31 121 SER B C 1
ATOM 3947 O O . SER B 1 121 ? -2.33 36.156 -11.328 1 98.31 121 SER B O 1
ATOM 3949 N N . PHE B 1 122 ? -4.543 36.25 -11.609 1 98.38 122 PHE B N 1
ATOM 3950 C CA . PHE B 1 122 ? -4.602 34.844 -12 1 98.38 122 PHE B CA 1
ATOM 3951 C C . PHE B 1 122 ? -4.047 34.656 -13.406 1 98.38 122 PHE B C 1
ATOM 3953 O O . PHE B 1 122 ? -4.359 35.438 -14.312 1 98.38 122 PHE B O 1
ATOM 3960 N N . SER B 1 123 ? -3.219 33.656 -13.531 1 98.06 123 SER B N 1
ATOM 3961 C CA . SER B 1 123 ? -2.746 33.188 -14.828 1 98.06 123 SER B CA 1
ATOM 3962 C C . SER B 1 123 ? -2.98 31.688 -15.008 1 98.06 123 SER B C 1
ATOM 3964 O O . SER B 1 123 ? -2.428 30.875 -14.258 1 98.06 123 SER B O 1
ATOM 3966 N N . ARG B 1 124 ? -3.783 31.359 -15.961 1 96.19 124 ARG B N 1
ATOM 3967 C CA . ARG B 1 124 ? -4.07 29.969 -16.25 1 96.19 124 ARG B CA 1
ATOM 3968 C C . ARG B 1 124 ? -2.91 29.312 -16.984 1 96.19 124 ARG B C 1
ATOM 3970 O O . ARG B 1 124 ? -2.309 29.922 -17.875 1 96.19 124 ARG B O 1
ATOM 3977 N N . GLU B 1 125 ? -2.609 28.125 -16.516 1 95.19 125 GLU B N 1
ATOM 3978 C CA . GLU B 1 125 ? -1.622 27.328 -17.25 1 95.19 125 GLU B CA 1
ATOM 3979 C C . GLU B 1 125 ? -2.295 26.297 -18.141 1 95.19 125 GLU B C 1
ATOM 3981 O O . GLU B 1 125 ? -3.488 26.031 -18 1 95.19 125 GLU B O 1
ATOM 3986 N N . ASN B 1 126 ? -1.592 25.766 -19.109 1 89.69 126 ASN B N 1
ATOM 3987 C CA . ASN B 1 126 ? -2.107 24.719 -19.984 1 89.69 126 ASN B CA 1
ATOM 3988 C C . ASN B 1 126 ? -2.016 23.344 -19.328 1 89.69 126 ASN B C 1
ATOM 3990 O O . ASN B 1 126 ? -2.754 22.422 -19.688 1 89.69 126 ASN B O 1
ATOM 3994 N N . ARG B 1 127 ? -1.252 23.281 -18.359 1 90.81 127 ARG B N 1
ATOM 3995 C CA . ARG B 1 127 ? -1.056 22 -17.688 1 90.81 127 ARG B CA 1
ATOM 3996 C C . ARG B 1 127 ? -2.283 21.625 -16.875 1 90.81 127 ARG B C 1
ATOM 3998 O O . ARG B 1 127 ? -2.906 22.469 -16.234 1 90.81 127 ARG B O 1
ATOM 4005 N N . LYS B 1 128 ? -2.576 20.312 -16.984 1 85.44 128 LYS B N 1
ATOM 4006 C CA . LYS B 1 128 ? -3.588 19.703 -16.125 1 85.44 128 LYS B CA 1
ATOM 4007 C C . LYS B 1 128 ? -2.943 18.984 -14.938 1 85.44 128 LYS B C 1
ATOM 4009 O O . LYS B 1 128 ? -1.73 18.766 -14.93 1 85.44 128 LYS B O 1
ATOM 4014 N N . PHE B 1 129 ? -3.752 18.891 -13.812 1 84.5 129 PHE B N 1
ATOM 4015 C CA . PHE B 1 129 ? -3.238 18.078 -12.711 1 84.5 129 PHE B CA 1
ATOM 4016 C C . PHE B 1 129 ? -4.262 17.031 -12.281 1 84.5 129 PHE B C 1
ATOM 4018 O O . PHE B 1 129 ? -5.461 17.203 -12.516 1 84.5 129 PHE B O 1
ATOM 4025 N N . SER B 1 130 ? -3.787 15.898 -11.836 1 81.12 130 SER B N 1
ATOM 4026 C CA . SER B 1 130 ? -4.551 14.812 -11.227 1 81.12 130 SER B CA 1
ATOM 4027 C C . SER B 1 130 ? -3.785 14.18 -10.07 1 81.12 130 SER B C 1
ATOM 4029 O O . SER B 1 130 ? -2.67 13.688 -10.25 1 81.12 130 SER B O 1
ATOM 4031 N N . ILE B 1 131 ? -4.402 14.312 -8.914 1 78.31 131 ILE B N 1
ATOM 4032 C CA . ILE B 1 131 ? -3.74 13.773 -7.734 1 78.31 131 ILE B CA 1
ATOM 4033 C C . ILE B 1 131 ? -4.633 12.719 -7.082 1 78.31 131 ILE B C 1
ATOM 4035 O O . ILE B 1 131 ? -5.82 12.961 -6.848 1 78.31 131 ILE B O 1
ATOM 4039 N N . GLN B 1 132 ? -4.09 11.609 -6.84 1 70 132 GLN B N 1
ATOM 4040 C CA . GLN B 1 132 ? -4.75 10.547 -6.086 1 70 132 GLN B CA 1
ATOM 4041 C C . GLN B 1 132 ? -4.27 10.523 -4.641 1 70 132 GLN B C 1
ATOM 4043 O O . GLN B 1 132 ? -3.066 10.422 -4.383 1 70 132 GLN B O 1
ATOM 4048 N N . TYR B 1 133 ? -5.242 10.805 -3.781 1 67.06 133 TYR B N 1
ATOM 4049 C CA . TYR B 1 133 ? -4.961 10.742 -2.352 1 67.06 133 TYR B CA 1
ATOM 4050 C C . TYR B 1 133 ? -5.461 9.43 -1.755 1 67.06 133 TYR B C 1
ATOM 4052 O O . TYR B 1 133 ? -6.609 9.344 -1.313 1 67.06 133 TYR B O 1
ATOM 4060 N N . GLY B 1 134 ? -4.594 8.508 -1.655 1 56.81 134 GLY B N 1
ATOM 4061 C CA . GLY B 1 134 ? -5.152 7.238 -1.22 1 56.81 134 GLY B CA 1
ATOM 4062 C C . GLY B 1 134 ? -6.414 6.852 -1.969 1 56.81 134 GLY B C 1
ATOM 4063 O O . GLY B 1 134 ? -6.344 6.289 -3.064 1 56.81 134 GLY B O 1
ATOM 4064 N N . LYS B 1 135 ? -7.602 7.391 -1.211 1 52.19 135 LYS B N 1
ATOM 4065 C CA . LYS B 1 135 ? -8.898 6.957 -1.715 1 52.19 135 LYS B CA 1
ATOM 4066 C C . LYS B 1 135 ? -9.562 8.062 -2.535 1 52.19 135 LYS B C 1
ATOM 4068 O O . LYS B 1 135 ? -10.609 7.84 -3.152 1 52.19 135 LYS B O 1
ATOM 4073 N N . GLY B 1 136 ? -9.008 9.18 -2.541 1 60.12 136 GLY B N 1
ATOM 4074 C CA . GLY B 1 136 ? -9.695 10.273 -3.209 1 60.12 136 GLY B CA 1
ATOM 4075 C C . GLY B 1 136 ? -8.898 10.859 -4.363 1 60.12 136 GLY B C 1
ATOM 4076 O O . GLY B 1 136 ? -7.664 10.906 -4.312 1 60.12 136 GLY B O 1
ATOM 4077 N N . LEU B 1 137 ? -9.688 11.102 -5.402 1 66 137 LEU B N 1
ATOM 4078 C CA . LEU B 1 137 ? -9.086 11.727 -6.574 1 66 137 LEU B CA 1
ATOM 4079 C C . LEU B 1 137 ? -9.477 13.195 -6.676 1 66 137 LEU B C 1
ATOM 4081 O O . LEU B 1 137 ? -10.625 13.555 -6.41 1 66 137 LEU B O 1
ATOM 4085 N N . CYS B 1 138 ? -8.555 14.031 -7.012 1 82.94 138 CYS B N 1
ATOM 4086 C CA . CYS B 1 138 ? -8.75 15.445 -7.316 1 82.94 138 CYS B CA 1
ATOM 4087 C C . CYS B 1 138 ? -8.047 15.828 -8.617 1 82.94 138 CYS B C 1
ATOM 4089 O O . CYS B 1 138 ? -6.883 15.484 -8.82 1 82.94 138 CYS B O 1
ATOM 4091 N N . SER B 1 139 ? -8.859 16.375 -9.531 1 86.81 139 SER B N 1
ATOM 4092 C CA . SER B 1 139 ? -8.219 16.75 -10.781 1 86.81 139 SER B CA 1
ATOM 4093 C C . SER B 1 139 ? -8.781 18.062 -11.312 1 86.81 139 SER B C 1
ATOM 4095 O O . SER B 1 139 ? -9.828 18.531 -10.859 1 86.81 139 SER B O 1
ATOM 4097 N N . GLY B 1 140 ? -8.094 18.734 -12.25 1 93.38 140 GLY B N 1
ATOM 4098 C CA . GLY B 1 140 ? -8.406 20 -12.883 1 93.38 140 GLY B CA 1
ATOM 4099 C C . GLY B 1 140 ? -7.27 20.547 -13.719 1 93.38 140 GLY B C 1
ATOM 4100 O O . GLY B 1 140 ? -6.668 19.828 -14.516 1 93.38 140 GLY B O 1
ATOM 4101 N N . TYR B 1 141 ? -7.059 21.859 -13.602 1 93.94 141 TYR B N 1
ATOM 4102 C CA . TYR B 1 141 ? -5.961 22.5 -14.32 1 93.94 141 TYR B CA 1
ATOM 4103 C C . TYR B 1 141 ? -5.102 23.328 -13.375 1 93.94 141 TYR B C 1
ATOM 4105 O O . TYR B 1 141 ? -5.5 23.609 -12.242 1 93.94 141 TYR B O 1
ATOM 4113 N N . LEU B 1 142 ? -3.869 23.672 -13.852 1 96 142 LEU B N 1
ATOM 4114 C CA . LEU B 1 142 ? -2.949 24.438 -13.023 1 96 142 LEU B CA 1
ATOM 4115 C C . LEU B 1 142 ? -3.064 25.922 -13.328 1 96 142 LEU B C 1
ATOM 4117 O O . LEU B 1 142 ? -3.459 26.312 -14.438 1 96 142 LEU B O 1
ATOM 4121 N N . GLY B 1 143 ? -2.824 26.75 -12.367 1 97.88 143 GLY B N 1
ATOM 4122 C CA . GLY B 1 143 ? -2.699 28.188 -12.484 1 97.88 143 GLY B CA 1
ATOM 4123 C C . GLY B 1 143 ? -1.771 28.797 -11.453 1 97.88 143 GLY B C 1
ATOM 4124 O O . GLY B 1 143 ? -1.206 28.078 -10.625 1 97.88 143 GLY B O 1
ATOM 4125 N N . THR B 1 144 ? -1.527 30.047 -11.648 1 98.25 144 THR B N 1
ATOM 4126 C CA . THR B 1 144 ? -0.706 30.797 -10.711 1 98.25 144 THR B CA 1
ATOM 4127 C C . THR B 1 144 ? -1.467 32 -10.188 1 98.25 144 THR B C 1
ATOM 4129 O O . THR B 1 144 ? -2.162 32.688 -10.938 1 98.25 144 THR B O 1
ATOM 4132 N N . ASP B 1 145 ? -1.382 32.25 -8.867 1 98.69 145 ASP B N 1
ATOM 4133 C CA . ASP B 1 145 ? -2.037 33.438 -8.297 1 98.69 145 ASP B CA 1
ATOM 4134 C C . ASP B 1 145 ? -1.418 33.781 -6.949 1 98.69 145 ASP B C 1
ATOM 4136 O O . ASP B 1 145 ? -0.479 33.156 -6.488 1 98.69 145 ASP B O 1
ATOM 4140 N N . THR B 1 146 ? -1.883 34.906 -6.438 1 98.44 146 THR B N 1
ATOM 4141 C CA . THR B 1 146 ? -1.478 35.375 -5.113 1 98.44 146 THR B CA 1
ATOM 4142 C C . THR B 1 146 ? -2.199 34.594 -4.02 1 98.44 146 THR B C 1
ATOM 4144 O O . THR B 1 146 ? -3.398 34.312 -4.125 1 98.44 146 THR B O 1
ATOM 4147 N N . VAL B 1 147 ? -1.448 34.156 -3.006 1 98.44 147 VAL B N 1
ATOM 4148 C CA . VAL B 1 147 ? -2.021 33.438 -1.866 1 98.44 147 VAL B CA 1
ATOM 4149 C C . VAL B 1 147 ? -1.691 34.188 -0.574 1 98.44 147 VAL B C 1
ATOM 4151 O O . VAL B 1 147 ? -0.524 34.469 -0.297 1 98.44 147 VAL B O 1
ATOM 4154 N N . GLY B 1 148 ? -2.734 34.531 0.169 1 97.31 148 GLY B N 1
ATOM 4155 C CA . GLY B 1 148 ? -2.557 35.188 1.465 1 97.31 148 GLY B CA 1
ATOM 4156 C C . GLY B 1 148 ? -2.729 34.219 2.627 1 97.31 148 GLY B C 1
ATOM 4157 O O . GLY B 1 148 ? -3.656 33.406 2.639 1 97.31 148 GLY B O 1
ATOM 4158 N N . LEU B 1 149 ? -1.812 34.25 3.633 1 95.31 149 LEU B N 1
ATOM 4159 C CA . LEU B 1 149 ? -1.862 33.375 4.797 1 95.31 149 LEU B CA 1
ATOM 4160 C C . LEU B 1 149 ? -2.287 34.156 6.043 1 95.31 149 LEU B C 1
ATOM 4162 O O . LEU B 1 149 ? -2.375 33.594 7.133 1 95.31 149 LEU B O 1
ATOM 4166 N N . GLY B 1 150 ? -2.551 35.375 5.91 1 85.38 150 GLY B N 1
ATOM 4167 C CA . GLY B 1 150 ? -2.889 36.219 7.047 1 85.38 150 GLY B CA 1
ATOM 4168 C C . GLY B 1 150 ? -1.689 36.938 7.633 1 85.38 150 GLY B C 1
ATOM 4169 O O . GLY B 1 150 ? -0.544 36.594 7.34 1 85.38 150 GLY B O 1
ATOM 4170 N N . GLY B 1 151 ? -1.844 38 8.438 1 81.62 151 GLY B N 1
ATOM 4171 C CA . GLY B 1 151 ? -0.805 38.75 9.133 1 81.62 151 GLY B CA 1
ATOM 4172 C C . GLY B 1 151 ? 0.188 39.406 8.195 1 81.62 151 GLY B C 1
ATOM 4173 O O . GLY B 1 151 ? 1.341 39.625 8.562 1 81.62 151 GLY B O 1
ATOM 4174 N N . GLY B 1 152 ? -0.163 39.5 7.047 1 86.06 152 GLY B N 1
ATOM 4175 C CA . GLY B 1 152 ? 0.704 40.188 6.082 1 86.06 152 GLY B CA 1
ATOM 4176 C C . GLY B 1 152 ? 1.57 39.219 5.297 1 86.06 152 GLY B C 1
ATOM 4177 O O . GLY B 1 152 ? 2.279 39.625 4.375 1 86.06 152 GLY B O 1
ATOM 4178 N N . LEU B 1 153 ? 1.56 37.969 5.633 1 92.38 153 LEU B N 1
ATOM 4179 C CA . LEU B 1 153 ? 2.32 36.969 4.895 1 92.38 153 LEU B CA 1
ATOM 4180 C C . LEU B 1 153 ? 1.605 36.594 3.604 1 92.38 153 LEU B C 1
ATOM 4182 O O . LEU B 1 153 ? 0.439 36.188 3.629 1 92.38 153 LEU B O 1
ATOM 4186 N N . THR B 1 154 ? 2.305 36.812 2.486 1 95.5 154 THR B N 1
ATOM 4187 C CA . THR B 1 154 ? 1.687 36.594 1.183 1 95.5 154 THR B CA 1
ATOM 4188 C C . THR B 1 154 ? 2.674 35.938 0.216 1 95.5 154 THR B C 1
ATOM 4190 O O . THR B 1 154 ? 3.855 36.312 0.201 1 95.5 154 THR B O 1
ATOM 4193 N N . ILE B 1 155 ? 2.193 35 -0.556 1 97.38 155 ILE B N 1
ATOM 4194 C CA . ILE B 1 155 ? 2.916 34.469 -1.71 1 97.38 155 ILE B CA 1
ATOM 4195 C C . ILE B 1 155 ? 2.381 35.094 -2.988 1 97.38 155 ILE B C 1
ATOM 4197 O O . ILE B 1 155 ? 1.254 34.844 -3.404 1 97.38 155 ILE B O 1
ATOM 4201 N N . ARG B 1 156 ? 3.174 35.875 -3.613 1 96.56 156 ARG B N 1
ATOM 4202 C CA . ARG B 1 156 ? 2.703 36.656 -4.75 1 96.56 156 ARG B CA 1
ATOM 4203 C C . ARG B 1 156 ? 2.449 35.75 -5.961 1 96.56 156 ARG B C 1
ATOM 4205 O O . ARG B 1 156 ? 1.544 36.031 -6.754 1 96.56 156 ARG B O 1
ATOM 4212 N N . LYS B 1 157 ? 3.297 34.75 -6.086 1 97 157 LYS B N 1
ATOM 4213 C CA . LYS B 1 157 ? 3.176 33.844 -7.211 1 97 157 LYS B CA 1
ATOM 4214 C C . LYS B 1 157 ? 3.219 32.375 -6.742 1 97 157 LYS B C 1
ATOM 4216 O O . LYS B 1 157 ? 4.289 31.766 -6.688 1 97 157 LYS B O 1
ATOM 4221 N N . GLN B 1 158 ? 2.078 31.812 -6.543 1 98.25 158 GLN B N 1
ATOM 4222 C CA . GLN B 1 158 ? 1.958 30.406 -6.172 1 98.25 158 GLN B CA 1
ATOM 4223 C C . GLN B 1 158 ? 1.277 29.609 -7.273 1 98.25 158 GLN B C 1
ATOM 4225 O O . GLN B 1 158 ? 0.147 29.906 -7.664 1 98.25 158 GLN B O 1
ATOM 4230 N N . GLU B 1 159 ? 2.012 28.656 -7.785 1 97.38 159 GLU B N 1
ATOM 4231 C CA . GLU B 1 159 ? 1.359 27.688 -8.648 1 97.38 159 GLU B CA 1
ATOM 4232 C C . GLU B 1 159 ? 0.45 26.75 -7.852 1 97.38 159 GLU B C 1
ATOM 4234 O O . GLU B 1 159 ? 0.832 26.281 -6.781 1 97.38 159 GLU B O 1
ATOM 4239 N N . LEU B 1 160 ? -0.781 26.594 -8.32 1 97.81 160 LEU B N 1
ATOM 4240 C CA . LEU B 1 160 ? -1.744 25.781 -7.594 1 97.81 160 LEU B CA 1
ATOM 4241 C C . LEU B 1 160 ? -2.693 25.078 -8.555 1 97.81 160 LEU B C 1
ATOM 4243 O O . LEU B 1 160 ? -2.838 25.484 -9.703 1 97.81 160 LEU B O 1
ATOM 4247 N N . GLY B 1 161 ? -3.254 24 -8.086 1 97.25 161 GLY B N 1
ATOM 4248 C CA . GLY B 1 161 ? -4.312 23.328 -8.828 1 97.25 161 GLY B CA 1
ATOM 4249 C C . GLY B 1 161 ? -5.664 24 -8.68 1 97.25 161 GLY B C 1
ATOM 4250 O O . GLY B 1 161 ? -6.051 24.391 -7.574 1 97.25 161 GLY B O 1
ATOM 4251 N N . ILE B 1 162 ? -6.285 24.156 -9.781 1 97.81 162 ILE B N 1
ATOM 4252 C CA . ILE B 1 162 ? -7.68 24.562 -9.836 1 97.81 162 ILE B CA 1
ATOM 4253 C C . ILE B 1 162 ? -8.57 23.359 -10.133 1 97.81 162 ILE B C 1
ATOM 4255 O O . ILE B 1 162 ? -8.719 22.969 -11.297 1 97.81 162 ILE B O 1
ATOM 4259 N N . ALA B 1 163 ? -9.156 22.844 -9.039 1 95.06 163 ALA B N 1
ATOM 4260 C CA . ALA B 1 163 ? -9.836 21.547 -9.125 1 95.06 163 ALA B CA 1
ATOM 4261 C C . ALA B 1 163 ? -11.25 21.719 -9.664 1 95.06 163 ALA B C 1
ATOM 4263 O O . ALA B 1 163 ? -12.047 22.5 -9.133 1 95.06 163 ALA B O 1
ATOM 4264 N N . ASN B 1 164 ? -11.602 20.984 -10.664 1 92.19 164 ASN B N 1
ATOM 4265 C CA . ASN B 1 164 ? -12.961 20.969 -11.188 1 92.19 164 ASN B CA 1
ATOM 4266 C C . ASN B 1 164 ? -13.547 19.562 -11.203 1 92.19 164 ASN B C 1
ATOM 4268 O O . ASN B 1 164 ? -14.633 19.344 -11.75 1 92.19 164 ASN B O 1
ATOM 4272 N N . LYS B 1 165 ? -12.852 18.641 -10.68 1 86.12 165 LYS B N 1
ATOM 4273 C CA . LYS B 1 165 ? -13.32 17.281 -10.422 1 86.12 165 LYS B CA 1
ATOM 4274 C C . LYS B 1 165 ? -12.828 16.781 -9.062 1 86.12 165 LYS B C 1
ATOM 4276 O O . LYS B 1 165 ? -11.633 16.828 -8.781 1 86.12 165 LYS B O 1
ATOM 4281 N N . LEU B 1 166 ? -13.727 16.406 -8.188 1 83.69 166 LEU B N 1
ATOM 4282 C CA . LEU B 1 166 ? -13.438 15.844 -6.871 1 83.69 166 LEU B CA 1
ATOM 4283 C C . LEU B 1 166 ? -14.148 14.516 -6.68 1 83.69 166 LEU B C 1
ATOM 4285 O O . LEU B 1 166 ? -15.266 14.328 -7.168 1 83.69 166 LEU B O 1
ATOM 4289 N N . ASP B 1 167 ? -13.461 13.672 -5.973 1 71.25 167 ASP B N 1
ATOM 4290 C CA . ASP B 1 167 ? -14.117 12.422 -5.621 1 71.25 167 ASP B CA 1
ATOM 4291 C C . ASP B 1 167 ? -14.898 12.555 -4.312 1 71.25 167 ASP B C 1
ATOM 4293 O O . ASP B 1 167 ? -14.867 13.609 -3.676 1 71.25 167 ASP B O 1
ATOM 4297 N N . VAL B 1 168 ? -15.555 11.523 -3.943 1 64.5 168 VAL B N 1
ATOM 4298 C CA . VAL B 1 168 ? -16.516 11.523 -2.848 1 64.5 168 VAL B CA 1
ATOM 4299 C C . VAL B 1 168 ? -15.797 11.773 -1.525 1 64.5 168 VAL B C 1
ATOM 4301 O O . VAL B 1 168 ? -16.344 12.422 -0.626 1 64.5 168 VAL B O 1
ATOM 4304 N N . ASP B 1 169 ? -14.578 11.391 -1.396 1 66.12 169 ASP B N 1
ATOM 4305 C CA . ASP B 1 169 ? -13.852 11.539 -0.138 1 66.12 169 ASP B CA 1
ATOM 4306 C C . ASP B 1 169 ? -13.664 13.016 0.217 1 66.12 169 ASP B C 1
ATOM 4308 O O . ASP B 1 169 ? -13.656 13.375 1.395 1 66.12 169 ASP B O 1
ATOM 4312 N N . PHE B 1 170 ? -13.531 13.789 -0.831 1 75.25 170 PHE B N 1
ATOM 4313 C CA . PHE B 1 170 ? -13.344 15.211 -0.58 1 75.25 170 PHE B CA 1
ATOM 4314 C C . PHE B 1 170 ? -14.688 15.914 -0.444 1 75.25 170 PHE B C 1
ATOM 4316 O O . PHE B 1 170 ? -14.773 16.984 0.167 1 75.25 170 PHE B O 1
ATOM 4323 N N . ALA B 1 171 ? -15.688 15.273 -0.931 1 69.81 171 ALA B N 1
ATOM 4324 C CA . ALA B 1 171 ? -17.016 15.898 -0.947 1 69.81 171 ALA B CA 1
ATOM 4325 C C . ALA B 1 171 ? -17.609 15.945 0.455 1 69.81 171 ALA B C 1
ATOM 4327 O O . ALA B 1 171 ? -18.406 16.828 0.765 1 69.81 171 ALA B O 1
ATOM 4328 N N . VAL B 1 172 ? -17.141 15.062 1.257 1 71.12 172 VAL B N 1
ATOM 4329 C CA . VAL B 1 172 ? -17.797 14.945 2.553 1 71.12 172 VAL B CA 1
ATOM 4330 C C . VAL B 1 172 ? -17.031 15.75 3.598 1 71.12 172 VAL B C 1
ATOM 4332 O O . VAL B 1 172 ? -17.469 15.859 4.75 1 71.12 172 VAL B O 1
ATOM 4335 N N . GLN B 1 173 ? -15.945 16.266 3.287 1 77.12 173 GLN B N 1
ATOM 4336 C CA . GLN B 1 173 ? -15.125 17.047 4.211 1 77.12 173 GLN B CA 1
ATOM 4337 C C . GLN B 1 173 ? -15.367 18.547 4.023 1 77.12 173 GLN B C 1
ATOM 4339 O O . GLN B 1 173 ? -15.445 19.016 2.893 1 77.12 173 GLN B O 1
ATOM 4344 N N . PRO B 1 174 ? -15.633 19.234 5.148 1 81 174 PRO B N 1
ATOM 4345 C CA . PRO B 1 174 ? -15.805 20.688 5.043 1 81 174 PRO B CA 1
ATOM 4346 C C . PRO B 1 174 ? -14.484 21.406 4.773 1 81 174 PRO B C 1
ATOM 4348 O O . PRO B 1 174 ? -14.016 22.172 5.625 1 81 174 PRO B O 1
ATOM 4351 N N . MET B 1 175 ? -13.898 21.203 3.662 1 87.56 175 MET B N 1
ATOM 4352 C CA . MET B 1 175 ? -12.641 21.812 3.225 1 87.56 175 MET B CA 1
ATOM 4353 C C . MET B 1 175 ? -12.781 22.422 1.832 1 87.56 175 MET B C 1
ATOM 4355 O O . MET B 1 175 ? -13.617 21.984 1.042 1 87.56 175 MET B O 1
ATOM 4359 N N . ASP B 1 176 ? -12.039 23.453 1.588 1 93.25 176 ASP B N 1
ATOM 4360 C CA . ASP B 1 176 ? -12.094 24.125 0.297 1 93.25 176 ASP B CA 1
ATOM 4361 C C . ASP B 1 176 ? -10.891 23.766 -0.566 1 93.25 176 ASP B C 1
ATOM 4363 O O . ASP B 1 176 ? -10.742 24.266 -1.685 1 93.25 176 ASP B O 1
ATOM 4367 N N . GLY B 1 177 ? -10.016 22.969 -0.023 1 93.88 177 GLY B N 1
ATOM 4368 C CA . GLY B 1 177 ? -8.797 22.562 -0.701 1 93.88 177 GLY B CA 1
ATOM 4369 C C . GLY B 1 177 ? -7.699 22.125 0.253 1 93.88 177 GLY B C 1
ATOM 4370 O O . GLY B 1 177 ? -7.969 21.812 1.416 1 93.88 177 GLY B O 1
ATOM 4371 N N . ILE B 1 178 ? -6.527 22.031 -0.294 1 94.06 178 ILE B N 1
ATOM 4372 C CA . ILE B 1 178 ? -5.383 21.578 0.49 1 94.06 178 ILE B CA 1
ATOM 4373 C C . ILE B 1 178 ? -4.227 22.562 0.336 1 94.06 178 ILE B C 1
ATOM 4375 O O . ILE B 1 178 ? -3.967 23.047 -0.763 1 94.06 178 ILE B O 1
ATOM 4379 N N . PHE B 1 179 ? -3.629 22.906 1.426 1 96.19 179 PHE B N 1
ATOM 4380 C CA . PHE B 1 179 ? -2.352 23.609 1.484 1 96.19 179 PHE B CA 1
ATOM 4381 C C . PHE B 1 179 ? -1.217 22.641 1.79 1 96.19 179 PHE B C 1
ATOM 4383 O O . PHE B 1 179 ? -0.933 22.359 2.955 1 96.19 179 PHE B O 1
ATOM 4390 N N . GLY B 1 180 ? -0.562 22.172 0.759 1 95.94 180 GLY B N 1
ATOM 4391 C CA . GLY B 1 180 ? 0.471 21.156 0.906 1 95.94 180 GLY B CA 1
ATOM 4392 C C . GLY B 1 180 ? 1.722 21.672 1.59 1 95.94 180 GLY B C 1
ATOM 4393 O O . GLY B 1 180 ? 2.246 22.734 1.222 1 95.94 180 GLY B O 1
ATOM 4394 N N . LEU B 1 181 ? 2.193 20.906 2.551 1 96.56 181 LEU B N 1
ATOM 4395 C CA . LEU B 1 181 ? 3.32 21.344 3.371 1 96.56 181 LEU B CA 1
ATOM 4396 C C . LEU B 1 181 ? 4.461 20.328 3.297 1 96.56 181 LEU B C 1
ATOM 4398 O O . LEU B 1 181 ? 5.438 20.438 4.043 1 96.56 181 LEU B O 1
ATOM 4402 N N . ALA B 1 182 ? 4.297 19.344 2.389 1 94.69 182 ALA B N 1
ATOM 4403 C CA . ALA B 1 182 ? 5.355 18.344 2.234 1 94.69 182 ALA B CA 1
ATOM 4404 C C . ALA B 1 182 ? 6.457 18.859 1.315 1 94.69 182 ALA B C 1
ATOM 4406 O O . ALA B 1 182 ? 6.516 20.047 1.005 1 94.69 182 ALA B O 1
ATOM 4407 N N . TRP B 1 183 ? 7.387 18.047 1.005 1 92.62 183 TRP B N 1
ATOM 4408 C CA . TRP B 1 183 ? 8.578 18.406 0.242 1 92.62 183 TRP B CA 1
ATOM 4409 C C . TRP B 1 183 ? 8.289 18.406 -1.255 1 92.62 183 TRP B C 1
ATOM 4411 O O . TRP B 1 183 ? 7.363 17.719 -1.71 1 92.62 183 TRP B O 1
ATOM 4421 N N . PRO B 1 184 ? 9.117 19.094 -2.018 1 89.62 184 PRO B N 1
ATOM 4422 C CA . PRO B 1 184 ? 8.922 19.188 -3.467 1 89.62 184 PRO B CA 1
ATOM 4423 C C . PRO B 1 184 ? 8.93 17.828 -4.16 1 89.62 184 PRO B C 1
ATOM 4425 O O . PRO B 1 184 ? 8.258 17.656 -5.18 1 89.62 184 PRO B O 1
ATOM 4428 N N . ALA B 1 185 ? 9.539 16.891 -3.564 1 83 185 ALA B N 1
ATOM 4429 C CA . ALA B 1 185 ? 9.633 15.562 -4.172 1 83 185 ALA B CA 1
ATOM 4430 C C . ALA B 1 185 ? 8.258 14.93 -4.32 1 83 185 ALA B C 1
ATOM 4432 O O . ALA B 1 185 ? 8.062 14.039 -5.152 1 83 185 ALA B O 1
ATOM 4433 N N . LEU B 1 186 ? 7.301 15.414 -3.58 1 81.94 186 LEU B N 1
ATOM 4434 C CA . LEU B 1 186 ? 5.953 14.852 -3.623 1 81.94 186 LEU B CA 1
ATOM 4435 C C . LEU B 1 186 ? 5.043 15.695 -4.516 1 81.94 186 LEU B C 1
ATOM 4437 O O . LEU B 1 186 ? 3.875 15.352 -4.711 1 81.94 186 LEU B O 1
ATOM 4441 N N . ALA B 1 187 ? 5.566 16.734 -5.02 1 86.06 187 ALA B N 1
ATOM 4442 C CA . ALA B 1 187 ? 4.734 17.641 -5.82 1 86.06 187 ALA B CA 1
ATOM 4443 C C . ALA B 1 187 ? 4.398 17.016 -7.172 1 86.06 187 ALA B C 1
ATOM 4445 O O . ALA B 1 187 ? 5.289 16.547 -7.887 1 86.06 187 ALA B O 1
ATOM 4446 N N . VAL B 1 188 ? 3.186 16.953 -7.398 1 77.75 188 VAL B N 1
ATOM 4447 C CA . VAL B 1 188 ? 2.725 16.484 -8.703 1 77.75 188 VAL B CA 1
ATOM 4448 C C . VAL B 1 188 ? 2.881 17.594 -9.734 1 77.75 188 VAL B C 1
ATOM 4450 O O . VAL B 1 188 ? 2.652 18.766 -9.438 1 77.75 188 VAL B O 1
ATOM 4453 N N . ASP B 1 189 ? 3.33 17.188 -10.953 1 77.62 189 ASP B N 1
ATOM 4454 C CA . ASP B 1 189 ? 3.498 18.078 -12.102 1 77.62 189 ASP B CA 1
ATOM 4455 C C . ASP B 1 189 ? 4.621 19.078 -11.852 1 77.62 189 ASP B C 1
ATOM 4457 O O . ASP B 1 189 ? 4.602 20.188 -12.391 1 77.62 189 ASP B O 1
ATOM 4461 N N . GLN B 1 190 ? 5.496 18.828 -10.922 1 80.62 190 GLN B N 1
ATOM 4462 C CA . GLN B 1 190 ? 6.723 19.578 -10.664 1 80.62 190 GLN B CA 1
ATOM 4463 C C . GLN B 1 190 ? 6.418 21 -10.227 1 80.62 190 GLN B C 1
ATOM 4465 O O . GLN B 1 190 ? 7.094 21.953 -10.641 1 80.62 190 GLN B O 1
ATOM 4470 N N . ILE B 1 191 ? 5.402 21.172 -9.516 1 89.75 191 ILE B N 1
ATOM 4471 C CA . ILE B 1 191 ? 5.105 22.5 -8.992 1 89.75 191 ILE B CA 1
ATOM 4472 C C . ILE B 1 191 ? 5.93 22.75 -7.73 1 89.75 191 ILE B C 1
ATOM 4474 O O . ILE B 1 191 ? 6.387 21.812 -7.082 1 89.75 191 ILE B O 1
ATOM 4478 N N . THR B 1 192 ? 6.145 24 -7.445 1 92.94 192 THR B N 1
ATOM 4479 C CA . THR B 1 192 ? 6.797 24.375 -6.195 1 92.94 192 THR B CA 1
ATOM 4480 C C . THR B 1 192 ? 5.785 24.469 -5.059 1 92.94 192 THR B C 1
ATOM 4482 O O . THR B 1 192 ? 4.832 25.234 -5.129 1 92.94 192 THR B O 1
ATOM 4485 N N . PRO B 1 193 ? 5.992 23.672 -4.016 1 96.06 193 PRO B N 1
ATOM 4486 C CA . PRO B 1 193 ? 5.059 23.75 -2.893 1 96.06 193 PRO B CA 1
ATOM 4487 C C . PRO B 1 193 ? 5.094 25.109 -2.191 1 96.06 193 PRO B C 1
ATOM 4489 O O . PRO B 1 193 ? 6.07 25.859 -2.328 1 96.06 193 PRO B O 1
ATOM 4492 N N . PRO B 1 194 ? 4.059 25.453 -1.443 1 97.25 194 PRO B N 1
ATOM 4493 C CA . PRO B 1 194 ? 3.908 26.797 -0.853 1 97.25 194 PRO B CA 1
ATOM 4494 C C . PRO B 1 194 ? 5.066 27.156 0.07 1 97.25 194 PRO B C 1
ATOM 4496 O O . PRO B 1 194 ? 5.543 28.297 0.047 1 97.25 194 PRO B O 1
ATOM 4499 N N . MET B 1 195 ? 5.562 26.234 0.849 1 96.44 195 MET B N 1
ATOM 4500 C CA . MET B 1 195 ? 6.594 26.578 1.822 1 96.44 195 MET B CA 1
ATOM 4501 C C . MET B 1 195 ? 7.863 27.062 1.123 1 96.44 195 MET B C 1
ATOM 4503 O O . MET B 1 195 ? 8.555 27.953 1.614 1 96.44 195 MET B O 1
ATOM 4507 N N . GLN B 1 196 ? 8.164 26.453 0.003 1 96.31 196 GLN B N 1
ATOM 4508 C CA . GLN B 1 196 ? 9.352 26.844 -0.749 1 96.31 196 GLN B CA 1
ATOM 4509 C C . GLN B 1 196 ? 9.227 28.281 -1.264 1 96.31 196 GLN B C 1
ATOM 4511 O O . GLN B 1 196 ? 10.234 28.984 -1.403 1 96.31 196 GLN B O 1
ATOM 4516 N N . ASN B 1 197 ? 8.047 28.703 -1.476 1 96.62 197 ASN B N 1
ATOM 4517 C CA . ASN B 1 197 ? 7.828 30.078 -1.916 1 96.62 197 ASN B CA 1
ATOM 4518 C C . ASN B 1 197 ? 7.75 31.047 -0.734 1 96.62 197 ASN B C 1
ATOM 4520 O O . ASN B 1 197 ? 7.828 32.25 -0.913 1 96.62 197 ASN B O 1
ATOM 4524 N N . LEU B 1 198 ? 7.633 30.547 0.467 1 95.75 198 LEU B N 1
ATOM 4525 C CA . LEU B 1 198 ? 7.445 31.375 1.659 1 95.75 198 LEU B CA 1
ATOM 4526 C C . LEU B 1 198 ? 8.766 31.562 2.395 1 95.75 198 LEU B C 1
ATOM 4528 O O . LEU B 1 198 ? 8.93 32.531 3.143 1 95.75 198 LEU B O 1
ATOM 4532 N N . ILE B 1 199 ? 9.703 30.719 2.227 1 95.19 199 ILE B N 1
ATOM 4533 C CA . ILE B 1 199 ? 10.867 30.578 3.096 1 95.19 199 ILE B CA 1
ATOM 4534 C C . ILE B 1 199 ? 11.656 31.891 3.105 1 95.19 199 ILE B C 1
ATOM 4536 O O . ILE B 1 199 ? 12.203 32.281 4.137 1 95.19 199 ILE B O 1
ATOM 4540 N N . SER B 1 200 ? 11.734 32.625 1.988 1 94.12 200 SER B N 1
ATOM 4541 C CA . SER B 1 200 ? 12.547 33.844 1.883 1 94.12 200 SER B CA 1
ATOM 4542 C C . SER B 1 200 ? 11.977 34.969 2.748 1 94.12 200 SER B C 1
ATOM 4544 O O . SER B 1 200 ? 12.672 35.938 3.053 1 94.12 200 SER B O 1
ATOM 4546 N N . GLN B 1 201 ? 10.766 34.812 3.18 1 94.38 201 GLN B N 1
ATOM 4547 C CA . GLN B 1 201 ? 10.102 35.875 3.961 1 94.38 201 GLN B CA 1
ATOM 4548 C C . GLN B 1 201 ? 10.172 35.562 5.453 1 94.38 201 GLN B C 1
ATOM 4550 O O . GLN B 1 201 ? 9.734 36.344 6.281 1 94.38 201 GLN B O 1
ATOM 4555 N N . LEU B 1 202 ? 10.711 34.438 5.812 1 95.12 202 LEU B N 1
ATOM 4556 C CA . LEU B 1 202 ? 10.688 33.969 7.195 1 95.12 202 LEU B CA 1
ATOM 4557 C C . LEU B 1 202 ? 12.047 34.156 7.855 1 95.12 202 LEU B C 1
ATOM 4559 O O . LEU B 1 202 ? 13.086 34.156 7.184 1 95.12 202 LEU B O 1
ATOM 4563 N N . ASP B 1 203 ? 12.047 34.344 9.164 1 93.81 203 ASP B N 1
ATOM 4564 C CA . ASP B 1 203 ? 13.289 34.469 9.922 1 93.81 203 ASP B CA 1
ATOM 4565 C C . ASP B 1 203 ? 14.164 33.25 9.773 1 93.81 203 ASP B C 1
ATOM 4567 O O . ASP B 1 203 ? 15.383 33.344 9.602 1 93.81 203 ASP B O 1
ATOM 4571 N N . VAL B 1 204 ? 13.5 32.094 9.898 1 95.38 204 VAL B N 1
ATOM 4572 C CA . VAL B 1 204 ? 14.18 30.797 9.711 1 95.38 204 VAL B CA 1
ATOM 4573 C C . VAL B 1 204 ? 13.297 29.875 8.875 1 95.38 204 VAL B C 1
ATOM 4575 O O . VAL B 1 204 ? 12.07 29.969 8.922 1 95.38 204 VAL B O 1
ATOM 4578 N N . PRO B 1 205 ? 13.828 28.984 8.102 1 97 205 PRO B N 1
ATOM 4579 C CA . PRO B 1 205 ? 13.062 28.094 7.23 1 97 205 PRO B CA 1
ATOM 4580 C C . PRO B 1 205 ? 12.422 26.938 7.992 1 97 205 PRO B C 1
ATOM 4582 O O . PRO B 1 205 ? 12.703 25.766 7.699 1 97 205 PRO B O 1
ATOM 4585 N N . VAL B 1 206 ? 11.633 27.312 8.977 1 97.06 206 VAL B N 1
ATOM 4586 C CA . VAL B 1 206 ? 10.977 26.375 9.883 1 97.06 206 VAL B CA 1
ATOM 4587 C C . VAL B 1 206 ? 9.492 26.719 9.992 1 97.06 206 VAL B C 1
ATOM 4589 O O . VAL B 1 206 ? 9.109 27.891 9.891 1 97.06 206 VAL B O 1
ATOM 4592 N N . PHE B 1 207 ? 8.703 25.703 10.078 1 97.31 207 PHE B N 1
ATOM 4593 C CA . PHE B 1 207 ? 7.359 25.906 10.625 1 97.31 207 PHE B CA 1
ATOM 4594 C C . PHE B 1 207 ? 7.051 24.859 11.695 1 97.31 207 PHE B C 1
ATOM 4596 O O . PHE B 1 207 ? 7.625 23.781 11.695 1 97.31 207 PHE B O 1
ATOM 4603 N N . SER B 1 208 ? 6.219 25.219 12.602 1 97.69 208 SER B N 1
ATOM 4604 C CA . SER B 1 208 ? 5.828 24.312 13.68 1 97.69 208 SER B CA 1
ATOM 4605 C C . SER B 1 208 ? 4.309 24.188 13.773 1 97.69 208 SER B C 1
ATOM 4607 O O . SER B 1 208 ? 3.582 25.094 13.367 1 97.69 208 SER B O 1
ATOM 4609 N N . VAL B 1 209 ? 3.865 23.047 14.203 1 97.25 209 VAL B N 1
ATOM 4610 C CA . VAL B 1 209 ? 2.441 22.75 14.328 1 97.25 209 VAL B CA 1
ATOM 4611 C C . VAL B 1 209 ? 2.119 22.344 15.758 1 97.25 209 VAL B C 1
ATOM 4613 O O . VAL B 1 209 ? 2.75 21.438 16.312 1 97.25 209 VAL B O 1
ATOM 4616 N N . TRP B 1 210 ? 1.228 23.047 16.344 1 95.62 210 TRP B N 1
ATOM 4617 C CA . TRP B 1 210 ? 0.624 22.719 17.625 1 95.62 210 TRP B CA 1
ATOM 4618 C C . TRP B 1 210 ? -0.858 22.391 17.469 1 95.62 210 TRP B C 1
ATOM 4620 O O . TRP B 1 210 ? -1.587 23.109 16.781 1 95.62 210 TRP B O 1
ATOM 4630 N N . LEU B 1 211 ? -1.257 21.234 17.953 1 92.38 211 LEU B N 1
ATOM 4631 C CA . LEU B 1 211 ? -2.67 20.875 18.016 1 92.38 211 LEU B CA 1
ATOM 4632 C C . LEU B 1 211 ? -3.145 20.75 19.453 1 92.38 211 LEU B C 1
ATOM 4634 O O . LEU B 1 211 ? -2.43 20.219 20.297 1 92.38 211 LEU B O 1
ATOM 4638 N N . ASP B 1 212 ? -4.254 21.297 19.719 1 87.88 212 ASP B N 1
ATOM 4639 C CA . ASP B 1 212 ? -4.801 21.25 21.062 1 87.88 212 ASP B CA 1
ATOM 4640 C C . ASP B 1 212 ? -5.516 19.922 21.312 1 87.88 212 ASP B C 1
ATOM 4642 O O . ASP B 1 212 ? -5.828 19.188 20.375 1 87.88 212 ASP B O 1
ATOM 4646 N N . ARG B 1 213 ? -5.676 19.656 22.641 1 77.81 213 ARG B N 1
ATOM 4647 C CA . ARG B 1 213 ? -6.34 18.422 23.047 1 77.81 213 ARG B CA 1
ATOM 4648 C C . ARG B 1 213 ? -7.836 18.484 22.766 1 77.81 213 ARG B C 1
ATOM 4650 O O . ARG B 1 213 ? -8.469 19.531 22.953 1 77.81 213 ARG B O 1
ATOM 4657 N N . LYS B 1 214 ? -8.289 17.312 22.031 1 62.28 214 LYS B N 1
ATOM 4658 C CA . LYS B 1 214 ? -9.703 17.156 21.703 1 62.28 214 LYS B CA 1
ATOM 4659 C C . LYS B 1 214 ? -10.484 16.594 22.891 1 62.28 214 LYS B C 1
ATOM 4661 O O . LYS B 1 214 ? -10.109 15.57 23.469 1 62.28 214 LYS B O 1
ATOM 4666 N N . ILE B 1 215 ? -11.367 17.344 23.641 1 57.16 215 ILE B N 1
ATOM 4667 C CA . ILE B 1 215 ? -12.141 16.609 24.625 1 57.16 215 ILE B CA 1
ATOM 4668 C C . ILE B 1 215 ? -13.406 16.047 23.984 1 57.16 215 ILE B C 1
ATOM 4670 O O . ILE B 1 215 ? -13.812 14.922 24.266 1 57.16 215 ILE B O 1
ATOM 4674 N N . GLN B 1 216 ? -13.922 16.828 23.016 1 61.47 216 GLN B N 1
ATOM 4675 C CA . GLN B 1 216 ? -15.102 16.297 22.344 1 61.47 216 GLN B CA 1
ATOM 4676 C C . GLN B 1 216 ? -14.836 16.109 20.844 1 61.47 216 GLN B C 1
ATOM 4678 O O . GLN B 1 216 ? -14.734 17.078 20.094 1 61.47 216 GLN B O 1
ATOM 4683 N N . ALA B 1 217 ? -14.797 14.859 20.375 1 62.25 217 ALA B N 1
ATOM 4684 C CA . ALA B 1 217 ? -14.305 14.484 19.062 1 62.25 217 ALA B CA 1
ATOM 4685 C C . ALA B 1 217 ? -15.211 15.039 17.953 1 62.25 217 ALA B C 1
ATOM 4687 O O . ALA B 1 217 ? -14.734 15.406 16.875 1 62.25 217 ALA B O 1
ATOM 4688 N N . SER B 1 218 ? -16.453 15.188 18.25 1 59.44 218 SER B N 1
ATOM 4689 C CA . SER B 1 218 ? -17.391 15.555 17.188 1 59.44 218 SER B CA 1
ATOM 4690 C C . SER B 1 218 ? -17.469 17.062 17 1 59.44 218 SER B C 1
ATOM 4692 O O . SER B 1 218 ? -17.953 17.547 15.984 1 59.44 218 SER B O 1
ATOM 4694 N N . HIS B 1 219 ? -16.922 17.719 18 1 61.5 219 HIS B N 1
ATOM 4695 C CA . HIS B 1 219 ? -17.078 19.156 17.922 1 61.5 219 HIS B CA 1
ATOM 4696 C C . HIS B 1 219 ? -15.812 19.828 17.391 1 61.5 219 HIS B C 1
ATOM 4698 O O . HIS B 1 219 ? -14.711 19.578 17.875 1 61.5 219 HIS B O 1
ATOM 4704 N N . GLY B 1 220 ? -15.93 20.312 16.219 1 63 220 GLY B N 1
ATOM 4705 C CA . GLY B 1 220 ? -14.859 21.094 15.617 1 63 220 GLY B CA 1
ATOM 4706 C C . GLY B 1 220 ? -14.641 22.438 16.312 1 63 220 GLY B C 1
ATOM 4707 O O . GLY B 1 220 ? -15.211 22.688 17.375 1 63 220 GLY B O 1
ATOM 4708 N N . GLY B 1 221 ? -13.617 23.203 16.031 1 65.75 221 GLY B N 1
ATOM 4709 C CA . GLY B 1 221 ? -13.328 24.531 16.531 1 65.75 221 GLY B CA 1
ATOM 4710 C C . GLY B 1 221 ? -11.836 24.812 16.625 1 65.75 221 GLY B C 1
ATOM 4711 O O . GLY B 1 221 ? -11.023 24.125 16.016 1 65.75 221 GLY B O 1
ATOM 4712 N N . SER B 1 222 ? -11.664 25.953 17.281 1 67 222 SER B N 1
ATOM 4713 C CA . SER B 1 222 ? -10.266 26.359 17.406 1 67 222 SER B CA 1
ATOM 4714 C C . SER B 1 222 ? -9.43 25.266 18.062 1 67 222 SER B C 1
ATOM 4716 O O . SER B 1 222 ? -9.758 24.797 19.156 1 67 222 SER B O 1
ATOM 4718 N N . ALA B 1 223 ? -8.422 24.797 17.25 1 78.69 223 ALA B N 1
ATOM 4719 C CA . ALA B 1 223 ? -7.844 23.594 17.828 1 78.69 223 ALA B CA 1
ATOM 4720 C C . ALA B 1 223 ? -6.359 23.484 17.5 1 78.69 223 ALA B C 1
ATOM 4722 O O . ALA B 1 223 ? -5.754 22.422 17.672 1 78.69 223 ALA B O 1
ATOM 4723 N N . GLY B 1 224 ? -5.742 24.625 17.047 1 90.06 224 GLY B N 1
ATOM 4724 C CA . GLY B 1 224 ? -4.328 24.469 16.766 1 90.06 224 GLY B CA 1
ATOM 4725 C C . GLY B 1 224 ? -3.695 25.734 16.203 1 90.06 224 GLY B C 1
ATOM 4726 O O . GLY B 1 224 ? -4.359 26.766 16.094 1 90.06 224 GLY B O 1
ATOM 4727 N N . MET B 1 225 ? -2.43 25.656 16.031 1 92.44 225 MET B N 1
ATOM 4728 C CA . MET B 1 225 ? -1.641 26.766 15.539 1 92.44 225 MET B CA 1
ATOM 4729 C C . MET B 1 225 ? -0.5 26.281 14.648 1 92.44 225 MET B C 1
ATOM 4731 O O . MET B 1 225 ? 0.169 25.297 14.977 1 92.44 225 MET B O 1
ATOM 4735 N N . ILE B 1 226 ? -0.451 26.828 13.477 1 95.19 226 ILE B N 1
ATOM 4736 C CA . ILE B 1 226 ? 0.782 26.688 12.711 1 95.19 226 ILE B CA 1
ATOM 4737 C C . ILE B 1 226 ? 1.607 27.969 12.82 1 95.19 226 ILE B C 1
ATOM 4739 O O . ILE B 1 226 ? 1.067 29.078 12.719 1 95.19 226 ILE B O 1
ATOM 4743 N N . THR B 1 227 ? 2.842 27.844 13.148 1 95.31 227 THR B N 1
ATOM 4744 C CA . THR B 1 227 ? 3.781 28.953 13.242 1 95.31 227 THR B CA 1
ATOM 4745 C C . THR B 1 227 ? 4.84 28.875 12.148 1 95.31 227 THR B C 1
ATOM 4747 O O . THR B 1 227 ? 5.613 27.922 12.094 1 95.31 227 THR B O 1
ATOM 4750 N N . TYR B 1 228 ? 4.809 29.859 11.281 1 95.88 228 TYR B N 1
ATOM 4751 C CA . TYR B 1 228 ? 5.809 29.938 10.219 1 95.88 228 TYR B CA 1
ATOM 4752 C C . TYR B 1 228 ? 7 30.781 10.656 1 95.88 228 TYR B C 1
ATOM 4754 O O . TYR B 1 228 ? 6.836 31.828 11.281 1 95.88 228 TYR B O 1
ATOM 4762 N N . GLY B 1 229 ? 8.188 30.312 10.398 1 95.81 229 GLY B N 1
ATOM 4763 C CA . GLY B 1 229 ? 9.391 31.078 10.688 1 95.81 229 GLY B CA 1
ATOM 4764 C C . GLY B 1 229 ? 9.883 30.891 12.117 1 95.81 229 GLY B C 1
ATOM 4765 O O . GLY B 1 229 ? 10.742 31.641 12.586 1 95.81 229 GLY B O 1
ATOM 4766 N N . GLY B 1 230 ? 9.242 29.922 12.781 1 94.69 230 GLY B N 1
ATOM 4767 C CA . GLY B 1 230 ? 9.672 29.703 14.156 1 94.69 230 GLY B CA 1
ATOM 4768 C C . GLY B 1 230 ? 8.852 28.641 14.875 1 94.69 230 GLY B C 1
ATOM 4769 O O . GLY B 1 230 ? 8.141 27.875 14.234 1 94.69 230 GLY B O 1
ATOM 4770 N N . ILE B 1 231 ? 9.109 28.562 16.203 1 94.62 231 ILE B N 1
ATOM 4771 C CA . ILE B 1 231 ? 8.414 27.625 17.078 1 94.62 231 ILE B CA 1
ATOM 4772 C C . ILE B 1 231 ? 7.363 28.375 17.906 1 94.62 231 ILE B C 1
ATOM 4774 O O . ILE B 1 231 ? 7.594 29.516 18.328 1 94.62 231 ILE B O 1
ATOM 4778 N N . ASP B 1 232 ? 6.23 27.828 18.078 1 94.12 232 ASP B N 1
ATOM 4779 C CA . ASP B 1 232 ? 5.211 28.344 19 1 94.12 232 ASP B CA 1
ATOM 4780 C C . ASP B 1 232 ? 5.695 28.312 20.438 1 94.12 232 ASP B C 1
ATOM 4782 O O . ASP B 1 232 ? 5.531 27.297 21.125 1 94.12 232 ASP B O 1
ATOM 4786 N N . THR B 1 233 ? 6.18 29.359 20.938 1 92.5 233 THR B N 1
ATOM 4787 C CA . THR B 1 233 ? 6.809 29.375 22.25 1 92.5 233 THR B CA 1
ATOM 4788 C C . THR B 1 233 ? 5.75 29.391 23.359 1 92.5 233 THR B C 1
ATOM 4790 O O . THR B 1 233 ? 6.066 29.172 24.531 1 92.5 233 THR B O 1
ATOM 4793 N N . LYS B 1 234 ? 4.574 29.656 23.047 1 91.56 234 LYS B N 1
ATOM 4794 C CA . LYS B 1 234 ? 3.494 29.656 24.031 1 91.56 234 LYS B CA 1
ATOM 4795 C C . LYS B 1 234 ? 2.973 28.25 24.266 1 91.56 234 LYS B C 1
ATOM 4797 O O . LYS B 1 234 ? 2.824 27.812 25.422 1 91.56 234 LYS B O 1
ATOM 4802 N N . ASN B 1 235 ? 2.766 27.469 23.219 1 93.88 235 ASN B N 1
ATOM 4803 C CA . ASN B 1 235 ? 2.055 26.203 23.328 1 93.88 235 ASN B CA 1
ATOM 4804 C C . ASN B 1 235 ? 3.016 25.016 23.297 1 93.88 235 ASN B C 1
ATOM 4806 O O . ASN B 1 235 ? 2.609 23.875 23.516 1 93.88 235 ASN B O 1
ATOM 4810 N N . CYS B 1 236 ? 4.281 25.25 23 1 95.88 236 CYS B N 1
ATOM 4811 C CA . CYS B 1 236 ? 5.266 24.188 22.906 1 95.88 236 CYS B CA 1
ATOM 4812 C C . CYS B 1 236 ? 6.406 24.391 23.891 1 95.88 236 CYS B C 1
ATOM 4814 O O . CYS B 1 236 ? 6.812 25.531 24.125 1 95.88 236 CYS B O 1
ATOM 4816 N N . ASP B 1 237 ? 6.934 23.328 24.391 1 96.25 237 ASP B N 1
ATOM 4817 C CA . ASP B 1 237 ? 8.125 23.406 25.219 1 96.25 237 ASP B CA 1
ATOM 4818 C C . ASP B 1 237 ? 9.32 23.953 24.422 1 96.25 237 ASP B C 1
ATOM 4820 O O . ASP B 1 237 ? 9.383 23.781 23.203 1 96.25 237 ASP B O 1
ATOM 4824 N N . ALA B 1 238 ? 10.227 24.484 25.188 1 93.12 238 ALA B N 1
ATOM 4825 C CA . ALA B 1 238 ? 11.445 25.016 24.594 1 93.12 238 ALA B CA 1
ATOM 4826 C C . ALA B 1 238 ? 12.391 23.891 24.188 1 93.12 238 ALA B C 1
ATOM 4828 O O . ALA B 1 238 ? 13.125 24.016 23.203 1 93.12 238 ALA B O 1
ATOM 4829 N N . GLY B 1 239 ? 12.391 22.844 24.984 1 95.12 239 GLY B N 1
ATOM 4830 C CA . GLY B 1 239 ? 13.242 21.719 24.641 1 95.12 239 GLY B CA 1
ATOM 4831 C C . GLY B 1 239 ? 12.727 20.906 23.469 1 95.12 239 GLY B C 1
ATOM 4832 O O . GLY B 1 239 ? 11.641 20.328 23.547 1 95.12 239 GLY B O 1
ATOM 4833 N N . VAL B 1 240 ? 13.5 20.953 22.375 1 97.19 240 VAL B N 1
ATOM 4834 C CA . VAL B 1 240 ? 13.117 20.234 21.172 1 97.19 240 VAL B CA 1
ATOM 4835 C C . VAL B 1 240 ? 14.125 19.109 20.906 1 97.19 240 VAL B C 1
ATOM 4837 O O . VAL B 1 240 ? 15.336 19.328 20.984 1 97.19 240 VAL B O 1
ATOM 4840 N N . THR B 1 241 ? 13.648 17.938 20.688 1 97.75 241 THR B N 1
ATOM 4841 C CA . THR B 1 241 ? 14.477 16.828 20.219 1 97.75 241 THR B CA 1
ATOM 4842 C C . THR B 1 241 ? 14.383 16.703 18.703 1 97.75 241 THR B C 1
ATOM 4844 O O . THR B 1 241 ? 13.312 16.422 18.156 1 97.75 241 THR B O 1
ATOM 4847 N N . TYR B 1 242 ? 15.523 16.859 18.062 1 98 242 TYR B N 1
ATOM 4848 C CA . TYR B 1 242 ? 15.547 16.812 16.609 1 98 242 TYR B CA 1
ATOM 4849 C C . TYR B 1 242 ? 16.109 15.469 16.125 1 98 242 TYR B C 1
ATOM 4851 O O . TYR B 1 242 ? 17 14.898 16.75 1 98 242 TYR B O 1
ATOM 4859 N N . VAL B 1 243 ? 15.578 15 15 1 97.62 243 VAL B N 1
ATOM 4860 C CA . VAL B 1 243 ? 16.141 13.859 14.281 1 97.62 243 VAL B CA 1
ATOM 4861 C C . VAL B 1 243 ? 16.219 14.18 12.789 1 97.62 243 VAL B C 1
ATOM 4863 O O . VAL B 1 243 ? 15.352 14.875 12.25 1 97.62 243 VAL B O 1
ATOM 4866 N N . PRO B 1 244 ? 17.234 13.656 12.102 1 96.12 244 PRO B N 1
ATOM 4867 C CA . PRO B 1 244 ? 17.297 13.883 10.656 1 96.12 244 PRO B CA 1
ATOM 4868 C C . PRO B 1 244 ? 16.219 13.125 9.891 1 96.12 244 PRO B C 1
ATOM 4870 O O . PRO B 1 244 ? 15.797 12.047 10.32 1 96.12 244 PRO B O 1
ATOM 4873 N N . LEU B 1 245 ? 15.805 13.695 8.789 1 92.62 245 LEU B N 1
ATOM 4874 C CA . LEU B 1 245 ? 14.922 12.977 7.879 1 92.62 245 LEU B CA 1
ATOM 4875 C C . LEU B 1 245 ? 15.672 11.883 7.133 1 92.62 245 LEU B C 1
ATOM 4877 O O . LEU B 1 245 ? 16.844 12.062 6.773 1 92.62 245 LEU B O 1
ATOM 4881 N N . THR B 1 246 ? 15 10.805 6.922 1 86 246 THR B N 1
ATOM 4882 C CA . THR B 1 246 ? 15.555 9.766 6.059 1 86 246 THR B CA 1
ATOM 4883 C C . THR B 1 246 ? 15.141 9.992 4.605 1 86 246 THR B C 1
ATOM 4885 O O . THR B 1 246 ? 15.789 9.492 3.688 1 86 246 THR B O 1
ATOM 4888 N N . ALA B 1 247 ? 14.062 10.68 4.453 1 82 247 ALA B N 1
ATOM 4889 C CA . ALA B 1 247 ? 13.625 11.062 3.113 1 82 247 ALA B CA 1
ATOM 4890 C C . ALA B 1 247 ? 12.906 12.414 3.133 1 82 247 ALA B C 1
ATOM 4892 O O . ALA B 1 247 ? 12.047 12.648 3.98 1 82 247 ALA B O 1
ATOM 4893 N N . LYS B 1 248 ? 13.289 13.32 2.16 1 88.12 248 LYS B N 1
ATOM 4894 C CA . LYS B 1 248 ? 12.625 14.609 1.962 1 88.12 248 LYS B CA 1
ATOM 4895 C C . LYS B 1 248 ? 11.383 14.453 1.082 1 88.12 248 LYS B C 1
ATOM 4897 O O . LYS B 1 248 ? 11.328 15 -0.021 1 88.12 248 LYS B O 1
ATOM 4902 N N . THR B 1 249 ? 10.43 13.711 1.626 1 86.69 249 THR B N 1
ATOM 4903 C CA . THR B 1 249 ? 9.141 13.445 1.001 1 86.69 249 THR B CA 1
ATOM 4904 C C . THR B 1 249 ? 7.996 13.781 1.955 1 86.69 249 THR B C 1
ATOM 4906 O O . THR B 1 249 ? 7.641 14.953 2.121 1 86.69 249 THR B O 1
ATOM 4909 N N . TYR B 1 250 ? 7.605 12.727 2.797 1 84.56 250 TYR B N 1
ATOM 4910 C CA . TYR B 1 250 ? 6.555 12.867 3.801 1 84.56 250 TYR B CA 1
ATOM 4911 C C . TYR B 1 250 ? 7.152 13.156 5.176 1 84.56 250 TYR B C 1
ATOM 4913 O O . TYR B 1 250 ? 6.73 12.57 6.176 1 84.56 250 TYR B O 1
ATOM 4921 N N . TRP B 1 251 ? 8.156 14 5.125 1 93.81 251 TRP B N 1
ATOM 4922 C CA . TRP B 1 251 ? 8.789 14.219 6.418 1 93.81 251 TRP B CA 1
ATOM 4923 C C . TRP B 1 251 ? 9.078 12.891 7.113 1 93.81 251 TRP B C 1
ATOM 4925 O O . TRP B 1 251 ? 8.695 12.688 8.266 1 93.81 251 TRP B O 1
ATOM 4935 N N . GLN B 1 252 ? 9.75 12.023 6.391 1 89.44 252 GLN B N 1
ATOM 4936 C CA . GLN B 1 252 ? 10.016 10.656 6.828 1 89.44 252 GLN B CA 1
ATOM 4937 C C . GLN B 1 252 ? 11.258 10.586 7.707 1 89.44 252 GLN B C 1
ATOM 4939 O O . GLN B 1 252 ? 12.266 11.227 7.414 1 89.44 252 GLN B O 1
ATOM 4944 N N . PHE B 1 253 ? 11.164 9.789 8.773 1 91.88 253 PHE B N 1
ATOM 4945 C CA . PHE B 1 253 ? 12.281 9.625 9.695 1 91.88 253 PHE B CA 1
ATOM 4946 C C . PHE B 1 253 ? 12.273 8.227 10.312 1 91.88 253 PHE B C 1
ATOM 4948 O O . PHE B 1 253 ? 11.336 7.457 10.102 1 91.88 253 PHE B O 1
ATOM 4955 N N . LYS B 1 254 ? 13.344 8 11.008 1 87.06 254 LYS B N 1
ATOM 4956 C CA . LYS B 1 254 ? 13.547 6.672 11.586 1 87.06 254 LYS B CA 1
ATOM 4957 C C . LYS B 1 254 ? 12.906 6.578 12.977 1 87.06 254 LYS B C 1
ATOM 4959 O O . LYS B 1 254 ? 13 7.516 13.773 1 87.06 254 LYS B O 1
ATOM 4964 N N . MET B 1 255 ? 12.188 5.527 13.188 1 90 255 MET B N 1
ATOM 4965 C CA . MET B 1 255 ? 11.742 5.113 14.516 1 90 255 MET B CA 1
ATOM 4966 C C . MET B 1 255 ? 12.469 3.852 14.969 1 90 255 MET B C 1
ATOM 4968 O O . MET B 1 255 ? 12.445 2.834 14.273 1 90 255 MET B O 1
ATOM 4972 N N . ASP B 1 256 ? 13.031 3.922 16.188 1 86.12 256 ASP B N 1
ATOM 4973 C CA . ASP B 1 256 ? 13.93 2.873 16.672 1 86.12 256 ASP B CA 1
ATOM 4974 C C . ASP B 1 256 ? 13.156 1.773 17.391 1 86.12 256 ASP B C 1
ATOM 4976 O O . ASP B 1 256 ? 13.641 0.647 17.516 1 86.12 256 ASP B O 1
ATOM 4980 N N . GLY B 1 257 ? 12.047 2.162 17.875 1 87.88 257 GLY B N 1
ATOM 4981 C CA . GLY B 1 257 ? 11.305 1.188 18.672 1 87.88 257 GLY B CA 1
ATOM 4982 C C . GLY B 1 257 ? 9.922 1.669 19.047 1 87.88 257 GLY B C 1
ATOM 4983 O O . GLY B 1 257 ? 9.586 2.838 18.859 1 87.88 257 GLY B O 1
ATOM 4984 N N . PHE B 1 258 ? 9.148 0.688 19.531 1 92.38 258 PHE B N 1
ATOM 4985 C CA . PHE B 1 258 ? 7.789 0.932 20 1 92.38 258 PHE B CA 1
ATOM 4986 C C . PHE B 1 258 ? 7.461 0.037 21.188 1 92.38 258 PHE B C 1
ATOM 4988 O O . PHE B 1 258 ? 7.891 -1.117 21.25 1 92.38 258 PHE B O 1
ATOM 4995 N N . ALA B 1 259 ? 6.711 0.668 22.156 1 94.19 259 ALA B N 1
ATOM 4996 C CA . ALA B 1 259 ? 6.305 -0.13 23.297 1 94.19 259 ALA B CA 1
ATOM 4997 C C . ALA B 1 259 ? 4.914 0.274 23.781 1 94.19 259 ALA B C 1
ATOM 4999 O O . ALA B 1 259 ? 4.5 1.424 23.609 1 94.19 259 ALA B O 1
ATOM 5000 N N . VAL B 1 260 ? 4.191 -0.697 24.359 1 96.06 260 VAL B N 1
ATOM 5001 C CA . VAL B 1 260 ? 2.895 -0.487 25 1 96.06 260 VAL B CA 1
ATOM 5002 C C . VAL B 1 260 ? 2.652 -1.568 26.047 1 96.06 260 VAL B C 1
ATOM 5004 O O . VAL B 1 260 ? 2.725 -2.762 25.75 1 96.06 260 VAL B O 1
ATOM 5007 N N . GLY B 1 261 ? 2.375 -1.087 27.266 1 95.88 261 GLY B N 1
ATOM 5008 C CA . GLY B 1 261 ? 2.256 -2.074 28.328 1 95.88 261 GLY B CA 1
ATOM 5009 C C . GLY B 1 261 ? 3.496 -2.932 28.484 1 95.88 261 GLY B C 1
ATOM 5010 O O . GLY B 1 261 ? 4.598 -2.412 28.672 1 95.88 261 GLY B O 1
ATOM 5011 N N . THR B 1 262 ? 3.307 -4.234 28.297 1 92.88 262 THR B N 1
ATOM 5012 C CA . THR B 1 262 ? 4.426 -5.156 28.469 1 92.88 262 THR B CA 1
ATOM 5013 C C . THR B 1 262 ? 5.051 -5.504 27.125 1 92.88 262 THR B C 1
ATOM 5015 O O . THR B 1 262 ? 6.047 -6.227 27.062 1 92.88 262 THR B O 1
ATOM 5018 N N . TYR B 1 263 ? 4.426 -4.988 26.156 1 86.12 263 TYR B N 1
ATOM 5019 C CA . TYR B 1 263 ? 4.945 -5.266 24.812 1 86.12 263 TYR B CA 1
ATOM 5020 C C . TYR B 1 263 ? 5.988 -4.23 24.406 1 86.12 263 TYR B C 1
ATOM 5022 O O . TYR B 1 263 ? 5.824 -3.039 24.672 1 86.12 263 TYR B O 1
ATOM 5030 N N . SER B 1 264 ? 7.094 -4.73 23.812 1 87.5 264 SER B N 1
ATOM 5031 C CA . SER B 1 264 ? 8.086 -3.836 23.234 1 87.5 264 SER B CA 1
ATOM 5032 C C . SER B 1 264 ? 8.75 -4.465 22.016 1 87.5 264 SER B C 1
ATOM 5034 O O . SER B 1 264 ? 8.891 -5.688 21.938 1 87.5 264 SER B O 1
ATOM 5036 N N . GLN B 1 265 ? 8.984 -3.648 21.031 1 76 265 GLN B N 1
ATOM 5037 C CA . GLN B 1 265 ? 9.688 -4.051 19.828 1 76 265 GLN B CA 1
ATOM 5038 C C . GLN B 1 265 ? 10.742 -3.021 19.438 1 76 265 GLN B C 1
ATOM 5040 O O . GLN B 1 265 ? 10.5 -1.815 19.531 1 76 265 GLN B O 1
ATOM 5045 N N . TYR B 1 266 ? 11.898 -3.561 19.172 1 75.38 266 TYR B N 1
ATOM 5046 C CA . TYR B 1 266 ? 12.961 -2.715 18.641 1 75.38 266 TYR B CA 1
ATOM 5047 C C . TYR B 1 266 ? 13.297 -3.104 17.203 1 75.38 266 TYR B C 1
ATOM 5049 O O . TYR B 1 266 ? 13.219 -4.277 16.844 1 75.38 266 TYR B O 1
ATOM 5057 N N . GLY B 1 267 ? 13.539 -2.082 16.406 1 70.75 267 GLY B N 1
ATOM 5058 C CA . GLY B 1 267 ? 13.906 -2.279 15.023 1 70.75 267 GLY B CA 1
ATOM 5059 C C . GLY B 1 267 ? 13.773 -1.02 14.188 1 70.75 267 GLY B C 1
ATOM 5060 O O . GLY B 1 267 ? 13.477 0.053 14.711 1 70.75 267 GLY B O 1
ATOM 5061 N N . TYR B 1 268 ? 14.133 -1.19 12.977 1 63.66 268 TYR B N 1
ATOM 5062 C CA . TYR B 1 268 ? 14.148 -0.061 12.047 1 63.66 268 TYR B CA 1
ATOM 5063 C C . TYR B 1 268 ? 12.797 0.111 11.375 1 63.66 268 TYR B C 1
ATOM 5065 O O . TYR B 1 268 ? 12.289 -0.818 10.734 1 63.66 268 TYR B O 1
ATOM 5073 N N . ASN B 1 269 ? 12.148 1.19 11.742 1 74.12 269 ASN B N 1
ATOM 5074 C CA . ASN B 1 269 ? 10.914 1.581 11.062 1 74.12 269 ASN B CA 1
ATOM 5075 C C . ASN B 1 269 ? 11.039 2.963 10.43 1 74.12 269 ASN B C 1
ATOM 5077 O O . ASN B 1 269 ? 11.758 3.824 10.938 1 74.12 269 ASN B O 1
ATOM 5081 N N . GLN B 1 270 ? 10.469 3.043 9.266 1 79.56 270 GLN B N 1
ATOM 5082 C CA . GLN B 1 270 ? 10.312 4.355 8.648 1 79.56 270 GLN B CA 1
ATOM 5083 C C . GLN B 1 270 ? 8.922 4.93 8.938 1 79.56 270 GLN B C 1
ATOM 5085 O O . GLN B 1 270 ? 7.91 4.262 8.711 1 79.56 270 GLN B O 1
ATOM 5090 N N . VAL B 1 271 ? 8.992 6.121 9.5 1 89.19 271 VAL B N 1
ATOM 5091 C CA . VAL B 1 271 ? 7.762 6.73 9.992 1 89.19 271 VAL B CA 1
ATOM 5092 C C . VAL B 1 271 ? 7.621 8.141 9.422 1 89.19 271 VAL B C 1
ATOM 5094 O O . VAL B 1 271 ? 8.617 8.766 9.047 1 89.19 271 VAL B O 1
ATOM 5097 N N . ILE B 1 272 ? 6.324 8.609 9.281 1 91.25 272 ILE B N 1
ATOM 5098 C CA . ILE B 1 272 ? 6.102 9.984 8.828 1 91.25 272 ILE B CA 1
ATOM 5099 C C . ILE B 1 272 ? 5.227 10.719 9.836 1 91.25 272 ILE B C 1
ATOM 5101 O O . ILE B 1 272 ? 4.473 10.102 10.586 1 91.25 272 ILE B O 1
ATOM 5105 N N . SER B 1 273 ? 5.465 11.992 9.922 1 93.06 273 SER B N 1
ATOM 5106 C CA . SER B 1 273 ? 4.523 12.906 10.555 1 93.06 273 SER B CA 1
ATOM 5107 C C . SER B 1 273 ? 3.543 13.484 9.539 1 93.06 273 SER B C 1
ATOM 5109 O O . SER B 1 273 ? 3.953 14.102 8.555 1 93.06 273 SER B O 1
ATOM 5111 N N . ASP B 1 274 ? 2.303 13.273 9.797 1 92.94 274 ASP B N 1
ATOM 5112 C CA . ASP B 1 274 ? 1.308 13.688 8.812 1 92.94 274 ASP B CA 1
ATOM 5113 C C . ASP B 1 274 ? 0.149 14.422 9.484 1 92.94 274 ASP B C 1
ATOM 5115 O O . ASP B 1 274 ? -0.7 13.805 10.125 1 92.94 274 ASP B O 1
ATOM 5119 N N . THR B 1 275 ? 0.048 15.711 9.188 1 94 275 THR B N 1
ATOM 5120 C CA . THR B 1 275 ? -1.004 16.531 9.773 1 94 275 THR B CA 1
ATOM 5121 C C . THR B 1 275 ? -2.342 16.281 9.086 1 94 275 THR B C 1
ATOM 5123 O O . THR B 1 275 ? -3.391 16.703 9.578 1 94 275 THR B O 1
ATOM 5126 N N . GLY B 1 276 ? -2.348 15.578 8.055 1 88.81 276 GLY B N 1
ATOM 5127 C CA . GLY B 1 276 ? -3.578 15.266 7.344 1 88.81 276 GLY B CA 1
ATOM 5128 C C . GLY B 1 276 ? -4.227 13.977 7.809 1 88.81 276 GLY B C 1
ATOM 5129 O O . GLY B 1 276 ? -5.297 13.609 7.328 1 88.81 276 GLY B O 1
ATOM 5130 N N . SER B 1 277 ? -3.6 13.305 8.742 1 87.69 277 SER B N 1
ATOM 5131 C CA . SER B 1 277 ? -4.121 12.047 9.273 1 87.69 277 SER B CA 1
ATOM 5132 C C . SER B 1 277 ? -4.578 12.211 10.719 1 87.69 277 SER B C 1
ATOM 5134 O O . SER B 1 277 ? -3.787 12.586 11.586 1 87.69 277 SER B O 1
ATOM 5136 N N . SER B 1 278 ? -5.809 11.852 10.992 1 87.62 278 SER B N 1
ATOM 5137 C CA . SER B 1 278 ? -6.398 12.102 12.297 1 87.62 278 SER B CA 1
ATOM 5138 C C . SER B 1 278 ? -5.902 11.094 13.328 1 87.62 278 SER B C 1
ATOM 5140 O O . SER B 1 278 ? -5.828 11.398 14.523 1 87.62 278 SER B O 1
ATOM 5142 N N . TRP B 1 279 ? -5.695 9.852 12.898 1 90.5 279 TRP B N 1
ATOM 5143 C CA . TRP B 1 279 ? -5.277 8.781 13.797 1 90.5 279 TRP B CA 1
ATOM 5144 C C . TRP B 1 279 ? -3.834 8.375 13.523 1 90.5 279 TRP B C 1
ATOM 5146 O O . TRP B 1 279 ? -3.219 8.844 12.57 1 90.5 279 TRP B O 1
ATOM 5156 N N . ILE B 1 280 ? -3.289 7.574 14.406 1 93.31 280 ILE B N 1
ATOM 5157 C CA . ILE B 1 280 ? -2.043 6.871 14.125 1 93.31 280 ILE B CA 1
ATOM 5158 C C . ILE B 1 280 ? -2.32 5.688 13.195 1 93.31 280 ILE B C 1
ATOM 5160 O O . ILE B 1 280 ? -3.311 4.973 13.367 1 93.31 280 ILE B O 1
ATOM 5164 N N . SER B 1 281 ? -1.532 5.609 12.148 1 87.69 281 SER B N 1
ATOM 5165 C CA . SER B 1 281 ? -1.587 4.426 11.297 1 87.69 281 SER B CA 1
ATOM 5166 C C . SER B 1 281 ? -0.371 3.529 11.516 1 87.69 281 SER B C 1
ATOM 5168 O O . SER B 1 281 ? 0.76 4.016 11.578 1 87.69 281 SER B O 1
ATOM 5170 N N . ALA B 1 282 ? -0.695 2.254 11.688 1 83.94 282 ALA B N 1
ATOM 5171 C CA . ALA B 1 282 ? 0.354 1.286 12 1 83.94 282 ALA B CA 1
ATOM 5172 C C . ALA B 1 282 ? 0.131 -0.025 11.25 1 83.94 282 ALA B C 1
ATOM 5174 O O . ALA B 1 282 ? -0.962 -0.276 10.742 1 83.94 282 ALA B O 1
ATOM 5175 N N . PRO B 1 283 ? 1.22 -0.828 11.18 1 72 283 PRO B N 1
ATOM 5176 C CA . PRO B 1 283 ? 1.021 -2.176 10.641 1 72 283 PRO B CA 1
ATOM 5177 C C . PRO B 1 283 ? 0.025 -2.996 11.453 1 72 283 PRO B C 1
ATOM 5179 O O . PRO B 1 283 ? -0.059 -2.838 12.672 1 72 283 PRO B O 1
ATOM 5182 N N . TYR B 1 284 ? -0.667 -3.906 10.758 1 64.75 284 TYR B N 1
ATOM 5183 C CA . TYR B 1 284 ? -1.689 -4.73 11.391 1 64.75 284 TYR B CA 1
ATOM 5184 C C . TYR B 1 284 ? -1.13 -5.449 12.609 1 64.75 284 TYR B C 1
ATOM 5186 O O . TYR B 1 284 ? -1.793 -5.535 13.648 1 64.75 284 TYR B O 1
ATOM 5194 N N . ALA B 1 285 ? 0.03 -6.043 12.469 1 68.19 285 ALA B N 1
ATOM 5195 C CA . ALA B 1 285 ? 0.63 -6.777 13.578 1 68.19 285 ALA B CA 1
ATOM 5196 C C . ALA B 1 285 ? 0.765 -5.895 14.82 1 68.19 285 ALA B C 1
ATOM 5198 O O . ALA B 1 285 ? 0.52 -6.344 15.938 1 68.19 285 ALA B O 1
ATOM 5199 N N . MET B 1 286 ? 1.148 -4.668 14.594 1 80.12 286 MET B N 1
ATOM 5200 C CA . MET B 1 286 ? 1.304 -3.734 15.703 1 80.12 286 MET B CA 1
ATOM 5201 C C . MET B 1 286 ? -0.05 -3.373 16.312 1 80.12 286 MET B C 1
ATOM 5203 O O . MET B 1 286 ? -0.179 -3.242 17.531 1 80.12 286 MET B O 1
ATOM 5207 N N . ILE B 1 287 ? -1.008 -3.213 15.453 1 81.75 287 ILE B N 1
ATOM 5208 C CA . ILE B 1 287 ? -2.348 -2.885 15.922 1 81.75 287 ILE B CA 1
ATOM 5209 C C . ILE B 1 287 ? -2.873 -4.012 16.812 1 81.75 287 ILE B C 1
ATOM 5211 O O . ILE B 1 287 ? -3.502 -3.76 17.844 1 81.75 287 ILE B O 1
ATOM 5215 N N . ASN B 1 288 ? -2.613 -5.207 16.375 1 74.06 288 ASN B N 1
ATOM 5216 C CA . ASN B 1 288 ? -3.037 -6.352 17.172 1 74.06 288 ASN B CA 1
ATOM 5217 C C . ASN B 1 288 ? -2.367 -6.359 18.547 1 74.06 288 ASN B C 1
ATOM 5219 O O . ASN B 1 288 ? -3.008 -6.668 19.547 1 74.06 288 ASN B O 1
ATOM 5223 N N . ASP B 1 289 ? -1.084 -6.07 18.625 1 81.62 289 ASP B N 1
ATOM 5224 C CA . ASP B 1 289 ? -0.377 -6.008 19.891 1 81.62 289 ASP B CA 1
ATOM 5225 C C . ASP B 1 289 ? -0.932 -4.891 20.781 1 81.62 289 ASP B C 1
ATOM 5227 O O . ASP B 1 289 ? -1.092 -5.066 21.984 1 81.62 289 ASP B O 1
ATOM 5231 N N . ILE B 1 290 ? -1.214 -3.758 20.188 1 91.56 290 ILE B N 1
ATOM 5232 C CA . ILE B 1 290 ? -1.809 -2.648 20.922 1 91.56 290 ILE B CA 1
ATOM 5233 C C . ILE B 1 290 ? -3.176 -3.062 21.469 1 91.56 290 ILE B C 1
ATOM 5235 O O . ILE B 1 290 ? -3.498 -2.803 22.625 1 91.56 290 ILE B O 1
ATOM 5239 N N . ALA B 1 291 ? -3.914 -3.717 20.562 1 88.69 291 ALA B N 1
ATOM 5240 C CA . ALA B 1 291 ? -5.242 -4.172 20.969 1 88.69 291 ALA B CA 1
ATOM 5241 C C . ALA B 1 291 ? -5.156 -5.133 22.156 1 88.69 291 ALA B C 1
ATOM 5243 O O . ALA B 1 291 ? -5.949 -5.043 23.094 1 88.69 291 ALA B O 1
ATOM 5244 N N . THR B 1 292 ? -4.234 -6.008 22.094 1 87.06 292 THR B N 1
ATOM 5245 C CA . THR B 1 292 ? -4.047 -6.969 23.172 1 87.06 292 THR B CA 1
ATOM 5246 C C . THR B 1 292 ? -3.695 -6.258 24.484 1 87.06 292 THR B C 1
ATOM 5248 O O . THR B 1 292 ? -4.285 -6.539 25.516 1 87.06 292 THR B O 1
ATOM 5251 N N . GLN B 1 293 ? -2.723 -5.305 24.484 1 93.25 293 GLN B N 1
ATOM 5252 C CA . GLN B 1 293 ? -2.219 -4.625 25.672 1 93.25 293 GLN B CA 1
ATOM 5253 C C . GLN B 1 293 ? -3.271 -3.686 26.25 1 93.25 293 GLN B C 1
ATOM 5255 O O . GLN B 1 293 ? -3.26 -3.404 27.453 1 93.25 293 GLN B O 1
ATOM 5260 N N . THR B 1 294 ? -4.25 -3.264 25.453 1 95.94 294 THR B N 1
ATOM 5261 C CA . THR B 1 294 ? -5.293 -2.348 25.906 1 95.94 294 THR B CA 1
ATOM 5262 C C . THR B 1 294 ? -6.598 -3.098 26.156 1 95.94 294 THR B C 1
ATOM 5264 O O . THR B 1 294 ? -7.598 -2.496 26.547 1 95.94 294 THR B O 1
ATOM 5267 N N . HIS B 1 295 ? -6.613 -4.379 25.797 1 94.44 295 HIS B N 1
ATOM 5268 C CA . HIS B 1 295 ? -7.805 -5.211 25.875 1 94.44 295 HIS B CA 1
ATOM 5269 C C . HIS B 1 295 ? -8.922 -4.684 24.984 1 94.44 295 HIS B C 1
ATOM 5271 O O . HIS B 1 295 ? -10.086 -4.664 25.375 1 94.44 295 HIS B O 1
ATOM 5277 N N . ALA B 1 296 ? -8.469 -4.168 23.875 1 92.81 296 ALA B N 1
ATOM 5278 C CA . ALA B 1 296 ? -9.438 -3.67 22.906 1 92.81 296 ALA B CA 1
ATOM 5279 C C . ALA B 1 296 ? -10.125 -4.82 22.172 1 92.81 296 ALA B C 1
ATOM 5281 O O . ALA B 1 296 ? -9.562 -5.906 22.031 1 92.81 296 ALA B O 1
ATOM 5282 N N . THR B 1 297 ? -11.352 -4.602 21.781 1 87 297 THR B N 1
ATOM 5283 C CA . THR B 1 297 ? -12.125 -5.57 21.016 1 87 297 THR B CA 1
ATOM 5284 C C . THR B 1 297 ? -12.461 -5.02 19.625 1 87 297 THR B C 1
ATOM 5286 O O . THR B 1 297 ? -12.75 -3.83 19.484 1 87 297 THR B O 1
ATOM 5289 N N . TRP B 1 298 ? -12.461 -5.875 18.719 1 79.44 298 TRP B N 1
ATOM 5290 C CA . TRP B 1 298 ? -12.773 -5.477 17.359 1 79.44 298 TRP B CA 1
ATOM 5291 C C . TRP B 1 298 ? -14.273 -5.301 17.172 1 79.44 298 TRP B C 1
ATOM 5293 O O . TRP B 1 298 ? -15.055 -6.207 17.469 1 79.44 298 TRP B O 1
ATOM 5303 N N . ASP B 1 299 ? -14.648 -4.078 16.797 1 78.62 299 ASP B N 1
ATOM 5304 C CA . ASP B 1 299 ? -16.016 -3.777 16.422 1 78.62 299 ASP B CA 1
ATOM 5305 C C . ASP B 1 299 ? -16.234 -3.99 14.914 1 78.62 299 ASP B C 1
ATOM 5307 O O . ASP B 1 299 ? -15.883 -3.133 14.109 1 78.62 299 ASP B O 1
ATOM 5311 N N . GLU B 1 300 ? -16.844 -5.098 14.547 1 64.25 300 GLU B N 1
ATOM 5312 C CA . GLU B 1 300 ? -17.016 -5.488 13.156 1 64.25 300 GLU B CA 1
ATOM 5313 C C . GLU B 1 300 ? -17.891 -4.48 12.406 1 64.25 300 GLU B C 1
ATOM 5315 O O . GLU B 1 300 ? -17.656 -4.207 11.227 1 64.25 300 GLU B O 1
ATOM 5320 N N . MET B 1 301 ? -18.859 -4.031 13.102 1 65.06 301 MET B N 1
ATOM 5321 C CA . MET B 1 301 ? -19.812 -3.131 12.477 1 65.06 301 MET B CA 1
ATOM 5322 C C . MET B 1 301 ? -19.156 -1.816 12.086 1 65.06 301 MET B C 1
ATOM 5324 O O . MET B 1 301 ? -19.406 -1.294 10.992 1 65.06 301 MET B O 1
ATOM 5328 N N . ASN B 1 302 ? -18.344 -1.278 12.977 1 74.44 302 ASN B N 1
ATOM 5329 C CA . ASN B 1 302 ? -17.703 0.017 12.734 1 74.44 302 ASN B CA 1
ATOM 5330 C C . ASN B 1 302 ? -16.281 -0.139 12.234 1 74.44 302 ASN B C 1
ATOM 5332 O O . ASN B 1 302 ? -15.641 0.842 11.844 1 74.44 302 ASN B O 1
ATOM 5336 N N . GLU B 1 303 ? -15.781 -1.33 12.234 1 72.19 303 GLU B N 1
ATOM 5337 C CA . GLU B 1 303 ? -14.438 -1.667 11.766 1 72.19 303 GLU B CA 1
ATOM 5338 C C . GLU B 1 303 ? -13.375 -0.855 12.5 1 72.19 303 GLU B C 1
ATOM 5340 O O . GLU B 1 303 ? -12.5 -0.251 11.867 1 72.19 303 GLU B O 1
ATOM 5345 N N . ILE B 1 304 ? -13.539 -0.771 13.789 1 79.81 304 ILE B N 1
ATOM 5346 C CA . ILE B 1 304 ? -12.594 -0.085 14.664 1 79.81 304 ILE B CA 1
ATOM 5347 C C . ILE B 1 304 ? -12.398 -0.891 15.945 1 79.81 304 ILE B C 1
ATOM 5349 O O . ILE B 1 304 ? -13.297 -1.622 16.375 1 79.81 304 ILE B O 1
ATOM 5353 N N . TYR B 1 305 ? -11.242 -0.872 16.5 1 85.75 305 TYR B N 1
ATOM 5354 C CA . TYR B 1 305 ? -11.031 -1.414 17.828 1 85.75 305 TYR B CA 1
ATOM 5355 C C . TYR B 1 305 ? -11.602 -0.487 18.891 1 85.75 305 TYR B C 1
ATOM 5357 O O . TYR B 1 305 ? -11.477 0.735 18.797 1 85.75 305 TYR B O 1
ATOM 5365 N N . THR B 1 306 ? -12.266 -1.109 19.922 1 91.44 306 THR B N 1
ATOM 5366 C CA . THR B 1 306 ? -12.93 -0.318 20.953 1 91.44 306 THR B CA 1
ATOM 5367 C C . THR B 1 306 ? -12.469 -0.758 22.344 1 91.44 306 THR B C 1
ATOM 5369 O O . THR B 1 306 ? -12.008 -1.886 22.516 1 91.44 306 THR B O 1
ATOM 5372 N N . VAL B 1 307 ? -12.5 0.143 23.234 1 95.75 307 VAL B N 1
ATOM 5373 C CA . VAL B 1 307 ? -12.297 -0.074 24.672 1 95.75 307 VAL B CA 1
ATOM 5374 C C . VAL B 1 307 ? -13.398 0.625 25.453 1 95.75 307 VAL B C 1
ATOM 5376 O O . VAL B 1 307 ? -14.188 1.39 24.891 1 95.75 307 VAL B O 1
ATOM 5379 N N . LYS B 1 308 ? -13.492 0.227 26.797 1 95.94 308 LYS B N 1
ATOM 5380 C CA . LYS B 1 308 ? -14.398 0.98 27.656 1 95.94 308 LYS B CA 1
ATOM 5381 C C . LYS B 1 308 ? -13.938 2.426 27.812 1 95.94 308 LYS B C 1
ATOM 5383 O O . LYS B 1 308 ? -12.766 2.678 28.094 1 95.94 308 LYS B O 1
ATOM 5388 N N . CYS B 1 309 ? -14.836 3.375 27.688 1 93.75 309 CYS B N 1
ATOM 5389 C CA . CYS B 1 309 ? -14.484 4.785 27.812 1 93.75 309 CYS B CA 1
ATOM 5390 C C . CYS B 1 309 ? -13.938 5.102 29.203 1 93.75 309 CYS B C 1
ATOM 5392 O O . CYS B 1 309 ? -13.125 6.012 29.359 1 93.75 309 CYS B O 1
ATOM 5394 N N . SER B 1 310 ? -14.336 4.344 30.094 1 95.81 310 SER B N 1
ATOM 5395 C CA . SER B 1 310 ? -13.883 4.551 31.453 1 95.81 310 SER B CA 1
ATOM 5396 C C . SER B 1 310 ? -12.375 4.359 31.578 1 95.81 310 SER B C 1
ATOM 5398 O O . SER B 1 310 ? -11.766 4.773 32.562 1 95.81 310 SER B O 1
ATOM 5400 N N . THR B 1 311 ? -11.75 3.73 30.562 1 95.56 311 THR B N 1
ATOM 5401 C CA . THR B 1 311 ? -10.32 3.467 30.625 1 95.56 311 THR B CA 1
ATOM 5402 C C . THR B 1 311 ? -9.539 4.543 29.875 1 95.56 311 THR B C 1
ATOM 5404 O O . THR B 1 311 ? -8.32 4.43 29.703 1 95.56 311 THR B O 1
ATOM 5407 N N . MET B 1 312 ? -10.141 5.57 29.469 1 93.5 312 MET B N 1
ATOM 5408 C CA . MET B 1 312 ? -9.586 6.621 28.625 1 93.5 312 MET B CA 1
ATOM 5409 C C . MET B 1 312 ? -8.305 7.184 29.234 1 93.5 312 MET B C 1
ATOM 5411 O O . MET B 1 312 ? -7.359 7.508 28.5 1 93.5 312 MET B O 1
ATOM 5415 N N . LYS B 1 313 ? -8.234 7.223 30.547 1 93.88 313 LYS B N 1
ATOM 5416 C CA . LYS B 1 313 ? -7.098 7.895 31.172 1 93.88 313 LYS B CA 1
ATOM 5417 C C . LYS B 1 313 ? -6.168 6.891 31.844 1 93.88 313 LYS B C 1
ATOM 5419 O O . LYS B 1 313 ? -5.16 7.273 32.438 1 93.88 313 LYS B O 1
ATOM 5424 N N . THR B 1 314 ? -6.445 5.582 31.688 1 96.5 314 THR B N 1
ATOM 5425 C CA . THR B 1 314 ? -5.703 4.629 32.5 1 96.5 314 THR B CA 1
ATOM 5426 C C . THR B 1 314 ? -5.008 3.594 31.625 1 96.5 314 THR B C 1
ATOM 5428 O O . THR B 1 314 ? -4.262 2.748 32.125 1 96.5 314 THR B O 1
ATOM 5431 N N . GLN B 1 315 ? -5.293 3.645 30.375 1 97.38 315 GLN B N 1
ATOM 5432 C CA . GLN B 1 315 ? -4.594 2.715 29.5 1 97.38 315 GLN B CA 1
ATOM 5433 C C . GLN B 1 315 ? -3.104 3.031 29.438 1 97.38 315 GLN B C 1
ATOM 5435 O O . GLN B 1 315 ? -2.689 4.152 29.734 1 97.38 315 GLN B O 1
ATOM 5440 N N . PRO B 1 316 ? -2.303 2.025 29.078 1 98.06 316 PRO B N 1
ATOM 5441 C CA . PRO B 1 316 ? -0.863 2.285 28.984 1 98.06 316 PRO B CA 1
ATOM 5442 C C . PRO B 1 316 ? -0.513 3.303 27.906 1 98.06 316 PRO B C 1
ATOM 5444 O O . PRO B 1 316 ? -1.247 3.443 26.922 1 98.06 316 PRO B O 1
ATOM 5447 N N . ASP B 1 317 ? 0.61 3.99 28.141 1 98.06 317 ASP B N 1
ATOM 5448 C CA . ASP B 1 317 ? 1.117 4.902 27.125 1 98.06 317 ASP B CA 1
ATOM 5449 C C . ASP B 1 317 ? 1.562 4.145 25.875 1 98.06 317 ASP B C 1
ATOM 5451 O O . ASP B 1 317 ? 2.039 3.01 25.969 1 98.06 317 ASP B O 1
ATOM 5455 N N . LEU B 1 318 ? 1.315 4.699 24.703 1 98.19 318 LEU B N 1
ATOM 5456 C CA . LEU B 1 318 ? 2.059 4.312 23.5 1 98.19 318 LEU B CA 1
ATOM 5457 C C . LEU B 1 318 ? 3.43 4.98 23.484 1 98.19 318 LEU B C 1
ATOM 5459 O O . LEU B 1 318 ? 3.525 6.203 23.359 1 98.19 318 LEU B O 1
ATOM 5463 N N . VAL B 1 319 ? 4.477 4.203 23.531 1 97.94 319 VAL B N 1
ATOM 5464 C CA . VAL B 1 319 ? 5.805 4.801 23.672 1 97.94 319 VAL B CA 1
ATOM 5465 C C . VAL B 1 319 ? 6.594 4.598 22.375 1 97.94 319 VAL B C 1
ATOM 5467 O O . VAL B 1 319 ? 6.961 3.473 22.031 1 97.94 319 VAL B O 1
ATOM 5470 N N . PHE B 1 320 ? 6.902 5.645 21.75 1 97.44 320 PHE B N 1
ATOM 5471 C CA . PHE B 1 320 ? 7.719 5.648 20.531 1 97.44 320 PHE B CA 1
ATOM 5472 C C . PHE B 1 320 ? 9.164 6.008 20.859 1 97.44 320 PHE B C 1
ATOM 5474 O O . PHE B 1 320 ? 9.422 6.969 21.594 1 97.44 320 PHE B O 1
ATOM 5481 N N . THR B 1 321 ? 10.055 5.246 20.375 1 96.25 321 THR B N 1
ATOM 5482 C CA . THR B 1 321 ? 11.469 5.578 20.516 1 96.25 321 THR B CA 1
ATOM 5483 C C . THR B 1 321 ? 12.008 6.191 19.219 1 96.25 321 THR B C 1
ATOM 5485 O O . THR B 1 321 ? 12.078 5.52 18.188 1 96.25 321 THR B O 1
ATOM 5488 N N . ILE B 1 322 ? 12.391 7.41 19.344 1 96.44 322 ILE B N 1
ATOM 5489 C CA . ILE B 1 322 ? 12.859 8.164 18.188 1 96.44 322 ILE B CA 1
ATOM 5490 C C . ILE B 1 322 ? 14.164 8.875 18.531 1 96.44 322 ILE B C 1
ATOM 5492 O O . ILE B 1 322 ? 14.219 9.648 19.484 1 96.44 322 ILE B O 1
ATOM 5496 N N . GLY B 1 323 ? 15.188 8.648 17.766 1 93.25 323 GLY B N 1
ATOM 5497 C CA . GLY B 1 323 ? 16.469 9.266 18.047 1 93.25 323 GLY B CA 1
ATOM 5498 C C . GLY B 1 323 ? 16.984 8.945 19.438 1 93.25 323 GLY B C 1
ATOM 5499 O O . GLY B 1 323 ? 17.578 9.812 20.094 1 93.25 323 GLY B O 1
ATOM 5500 N N . GLY B 1 324 ? 16.641 7.848 19.906 1 92.56 324 GLY B N 1
ATOM 5501 C CA . GLY B 1 324 ? 17.094 7.422 21.219 1 92.56 324 GLY B CA 1
ATOM 5502 C C . GLY B 1 324 ? 16.25 7.965 22.344 1 92.56 324 GLY B C 1
ATOM 5503 O O . GLY B 1 324 ? 16.406 7.555 23.5 1 92.56 324 GLY B O 1
ATOM 5504 N N . ALA B 1 325 ? 15.375 8.852 22.094 1 96.38 325 ALA B N 1
ATOM 5505 C CA . ALA B 1 325 ? 14.508 9.438 23.109 1 96.38 325 ALA B CA 1
ATOM 5506 C C . ALA B 1 325 ? 13.141 8.766 23.125 1 96.38 325 ALA B C 1
ATOM 5508 O O . ALA B 1 325 ? 12.688 8.227 22.109 1 96.38 325 ALA B O 1
ATOM 5509 N N . LEU B 1 326 ? 12.523 8.781 24.266 1 97.62 326 LEU B N 1
ATOM 5510 C CA . LEU B 1 326 ? 11.195 8.195 24.422 1 97.62 326 LEU B CA 1
ATOM 5511 C C . LEU B 1 326 ? 10.109 9.266 24.266 1 97.62 326 LEU B C 1
ATOM 5513 O O . LEU B 1 326 ? 10.234 10.359 24.812 1 97.62 326 LEU B O 1
ATOM 5517 N N . PHE B 1 327 ? 9.125 8.938 23.578 1 98.25 327 PHE B N 1
ATOM 5518 C CA . PHE B 1 327 ? 7.977 9.812 23.359 1 98.25 327 PHE B CA 1
ATOM 5519 C C . PHE B 1 327 ? 6.68 9.094 23.719 1 98.25 327 PHE B C 1
ATOM 5521 O O . PHE B 1 327 ? 5.996 8.562 22.828 1 98.25 327 PHE B O 1
ATOM 5528 N N . PRO B 1 328 ? 6.312 9.094 24.938 1 98.38 328 PRO B N 1
ATOM 5529 C CA . PRO B 1 328 ? 5.039 8.484 25.328 1 98.38 328 PRO B CA 1
ATOM 5530 C C . PRO B 1 328 ? 3.832 9.32 24.906 1 98.38 328 PRO B C 1
ATOM 5532 O O . PRO B 1 328 ? 3.834 10.539 25.062 1 98.38 328 PRO B O 1
ATOM 5535 N N . VAL B 1 329 ? 2.852 8.695 24.359 1 97.56 329 VAL B N 1
ATOM 5536 C CA . VAL B 1 329 ? 1.547 9.273 24.062 1 97.56 329 VAL B CA 1
ATOM 5537 C C . VAL B 1 329 ? 0.518 8.766 25.062 1 97.56 329 VAL B C 1
ATOM 5539 O O . VAL B 1 329 ? 0.25 7.562 25.141 1 97.56 329 VAL B O 1
ATOM 5542 N N . LYS B 1 330 ? -0.042 9.672 25.766 1 95.31 330 LYS B N 1
ATOM 5543 C CA . LYS B 1 330 ? -0.997 9.305 26.797 1 95.31 330 LYS B CA 1
ATOM 5544 C C . LYS B 1 330 ? -2.295 8.781 26.203 1 95.31 330 LYS B C 1
ATOM 5546 O O . LYS B 1 330 ? -2.68 9.172 25.094 1 95.31 330 LYS B O 1
ATOM 5551 N N . SER B 1 331 ? -2.979 7.965 27 1 95.44 331 SER B N 1
ATOM 5552 C CA . SER B 1 331 ? -4.152 7.266 26.484 1 95.44 331 SER B CA 1
ATOM 5553 C C . SER B 1 331 ? -5.289 8.234 26.188 1 95.44 331 SER B C 1
ATOM 5555 O O . SER B 1 331 ? -6.125 7.977 25.312 1 95.44 331 SER B O 1
ATOM 5557 N N . VAL B 1 332 ? -5.316 9.391 26.797 1 92 332 VAL B N 1
ATOM 5558 C CA . VAL B 1 332 ? -6.359 10.383 26.547 1 92 332 VAL B CA 1
ATOM 5559 C C . VAL B 1 332 ? -6.289 10.844 25.094 1 92 332 VAL B C 1
ATOM 5561 O O . VAL B 1 332 ? -7.289 11.297 24.531 1 92 332 VAL B O 1
ATOM 5564 N N . GLU B 1 333 ? -5.121 10.648 24.453 1 92.62 333 GLU B N 1
ATOM 5565 C CA . GLU B 1 333 ? -4.949 11.094 23.078 1 92.62 333 GLU B CA 1
ATOM 5566 C C . GLU B 1 333 ? -5.379 10.016 22.094 1 92.62 333 GLU B C 1
ATOM 5568 O O . GLU B 1 333 ? -5.781 10.32 20.969 1 92.62 333 GLU B O 1
ATOM 5573 N N . TYR B 1 334 ? -5.309 8.719 22.531 1 94.56 334 TYR B N 1
ATOM 5574 C CA . TYR B 1 334 ? -5.555 7.699 21.516 1 94.56 334 TYR B CA 1
ATOM 5575 C C . TYR B 1 334 ? -6.809 6.895 21.844 1 94.56 334 TYR B C 1
ATOM 5577 O O . TYR B 1 334 ? -7.211 6.023 21.078 1 94.56 334 TYR B O 1
ATOM 5585 N N . ILE B 1 335 ? -7.418 7.168 22.953 1 93.62 335 ILE B N 1
ATOM 5586 C CA . ILE B 1 335 ? -8.758 6.684 23.25 1 93.62 335 ILE B CA 1
ATOM 5587 C C . ILE B 1 335 ? -9.773 7.809 23.047 1 93.62 335 ILE B C 1
ATOM 5589 O O . ILE B 1 335 ? -9.797 8.773 23.812 1 93.62 335 ILE B O 1
ATOM 5593 N N . LEU B 1 336 ? -10.648 7.699 22.062 1 89.81 336 LEU B N 1
ATOM 5594 C CA . LEU B 1 336 ? -11.5 8.805 21.656 1 89.81 336 LEU B CA 1
ATOM 5595 C C . LEU B 1 336 ? -12.977 8.43 21.797 1 89.81 336 LEU B C 1
ATOM 5597 O O . LEU B 1 336 ? -13.398 7.379 21.312 1 89.81 336 LEU B O 1
ATOM 5601 N N . ASP B 1 337 ? -13.695 9.242 22.438 1 89.06 337 ASP B N 1
ATOM 5602 C CA . ASP B 1 337 ? -15.148 9.094 22.453 1 89.06 337 ASP B CA 1
ATOM 5603 C C . ASP B 1 337 ? -15.773 9.648 21.172 1 89.06 337 ASP B C 1
ATOM 5605 O O . ASP B 1 337 ? -16.016 10.852 21.062 1 89.06 337 ASP B O 1
ATOM 5609 N N . ILE B 1 338 ? -16.047 8.734 20.297 1 84.19 338 ILE B N 1
ATOM 5610 C CA . ILE B 1 338 ? -16.594 9.172 19.016 1 84.19 338 ILE B CA 1
ATOM 5611 C C . ILE B 1 338 ? -18.094 8.852 18.969 1 84.19 338 ILE B C 1
ATOM 5613 O O . ILE B 1 338 ? -18.672 8.742 17.891 1 84.19 338 ILE B O 1
ATOM 5617 N N . GLY B 1 339 ? -18.672 8.602 20.094 1 82.75 339 GLY B N 1
ATOM 5618 C CA . GLY B 1 339 ? -20.109 8.445 20.203 1 82.75 339 GLY B CA 1
ATOM 5619 C C . GLY B 1 339 ? -20.578 7.016 19.969 1 82.75 339 GLY B C 1
ATOM 5620 O O . GLY B 1 339 ? -21.719 6.785 19.562 1 82.75 339 GLY B O 1
ATOM 5621 N N . LEU B 1 340 ? -19.672 6.086 20.234 1 83.56 340 LEU B N 1
ATOM 5622 C CA . LEU B 1 340 ? -20.047 4.684 20.094 1 83.56 340 LEU B CA 1
ATOM 5623 C C . LEU B 1 340 ? -21 4.273 21.219 1 83.56 340 LEU B C 1
ATOM 5625 O O . LEU B 1 340 ? -21.016 4.902 22.281 1 83.56 340 LEU B O 1
ATOM 5629 N N . ASP B 1 341 ? -21.797 3.277 21 1 84.25 341 ASP B N 1
ATOM 5630 C CA . ASP B 1 341 ? -22.781 2.799 21.984 1 84.25 341 ASP B CA 1
ATOM 5631 C C . ASP B 1 341 ? -22.094 2.025 23.109 1 84.25 341 ASP B C 1
ATOM 5633 O O . ASP B 1 341 ? -20.906 1.719 23.031 1 84.25 341 ASP B O 1
ATOM 5637 N N . GLU B 1 342 ? -22.844 1.831 24.25 1 88 342 GLU B N 1
ATOM 5638 C CA . GLU B 1 342 ? -22.5 0.934 25.344 1 88 342 GLU B CA 1
ATOM 5639 C C . GLU B 1 342 ? -21.234 1.411 26.062 1 88 342 GLU B C 1
ATOM 5641 O O . GLU B 1 342 ? -20.438 0.599 26.531 1 88 342 GLU B O 1
ATOM 5646 N N . GLY B 1 343 ? -21.047 2.746 26.062 1 92.12 343 GLY B N 1
ATOM 5647 C CA . GLY B 1 343 ? -19.922 3.287 26.812 1 92.12 343 GLY B CA 1
ATOM 5648 C C . GLY B 1 343 ? -18.578 2.953 26.188 1 92.12 343 GLY B C 1
ATOM 5649 O O . GLY B 1 343 ? -17.547 2.926 26.875 1 92.12 343 GLY B O 1
ATOM 5650 N N . LYS B 1 344 ? -18.547 2.658 24.906 1 92.31 344 LYS B N 1
ATOM 5651 C CA . LYS B 1 344 ? -17.312 2.285 24.219 1 92.31 344 LYS B CA 1
ATOM 5652 C C . LYS B 1 344 ? -16.656 3.5 23.578 1 92.31 344 LYS B C 1
ATOM 5654 O O . LYS B 1 344 ? -17.328 4.422 23.125 1 92.31 344 LYS B O 1
ATOM 5659 N N . CYS B 1 345 ? -15.352 3.496 23.609 1 93.06 345 CYS B N 1
ATOM 5660 C CA . CYS B 1 345 ? -14.508 4.469 22.906 1 93.06 345 CYS B CA 1
ATOM 5661 C C . CYS B 1 345 ? -13.633 3.789 21.875 1 93.06 345 CYS B C 1
ATOM 5663 O O . CYS B 1 345 ? -13.391 2.584 21.938 1 93.06 345 CYS B O 1
ATOM 5665 N N . ALA B 1 346 ? -13.25 4.586 20.906 1 90.88 346 ALA B N 1
ATOM 5666 C CA . ALA B 1 346 ? -12.422 4.062 19.812 1 90.88 346 ALA B CA 1
ATOM 5667 C C . ALA B 1 346 ? -10.945 4.105 20.188 1 90.88 346 ALA B C 1
ATOM 5669 O O . ALA B 1 346 ? -10.477 5.074 20.797 1 90.88 346 ALA B O 1
ATOM 5670 N N . LEU B 1 347 ? -10.266 3.037 19.875 1 93.44 347 LEU B N 1
ATOM 5671 C CA . LEU B 1 347 ? -8.812 3.09 19.75 1 93.44 347 LEU B CA 1
ATOM 5672 C C . LEU B 1 347 ? -8.391 3.807 18.469 1 93.44 347 LEU B C 1
ATOM 5674 O O . LEU B 1 347 ? -8.656 3.318 17.375 1 93.44 347 LEU B O 1
ATOM 5678 N N . ALA B 1 348 ? -7.777 4.996 18.594 1 92 348 ALA B N 1
ATOM 5679 C CA . ALA B 1 348 ? -7.484 5.852 17.438 1 92 348 ALA B CA 1
ATOM 5680 C C . ALA B 1 348 ? -6.227 5.387 16.719 1 92 348 ALA B C 1
ATOM 5682 O O . ALA B 1 348 ? -5.266 6.148 16.578 1 92 348 ALA B O 1
ATOM 5683 N N . ILE B 1 349 ? -6.273 4.195 16.25 1 90.19 349 ILE B N 1
ATOM 5684 C CA . ILE B 1 349 ? -5.219 3.551 15.469 1 90.19 349 ILE B CA 1
ATOM 5685 C C . ILE B 1 349 ? -5.832 2.805 14.281 1 90.19 349 ILE B C 1
ATOM 5687 O O . ILE B 1 349 ? -6.824 2.092 14.438 1 90.19 349 ILE B O 1
ATOM 5691 N N . SER B 1 350 ? -5.305 3.156 13.172 1 81.56 350 SER B N 1
ATOM 5692 C CA . SER B 1 350 ? -5.824 2.525 11.961 1 81.56 350 SER B CA 1
ATOM 5693 C C . SER B 1 350 ? -4.738 1.739 11.242 1 81.56 350 SER B C 1
ATOM 5695 O O . SER B 1 350 ? -3.549 2.029 11.391 1 81.56 350 SER B O 1
ATOM 5697 N N . PRO B 1 351 ? -5.176 0.771 10.562 1 72.62 351 PRO B N 1
ATOM 5698 C CA . PRO B 1 351 ? -4.172 0.01 9.82 1 72.62 351 PRO B CA 1
ATOM 5699 C C . PRO B 1 351 ? -3.588 0.795 8.641 1 72.62 351 PRO B C 1
ATOM 5701 O O . PRO B 1 351 ? -4.305 1.553 7.984 1 72.62 351 PRO B O 1
ATOM 5704 N N . LEU B 1 352 ? -2.305 0.851 8.617 1 69.19 352 LEU B N 1
ATOM 5705 C CA . LEU B 1 352 ? -1.621 1.397 7.449 1 69.19 352 LEU B CA 1
ATOM 5706 C C . LEU B 1 352 ? -1.224 0.287 6.484 1 69.19 352 LEU B C 1
ATOM 5708 O O . LEU B 1 352 ? -0.538 -0.662 6.867 1 69.19 352 LEU B O 1
ATOM 5712 N N . MET B 1 353 ? -1.902 0.472 5.355 1 49.44 353 MET B N 1
ATOM 5713 C CA . MET B 1 353 ? -1.561 -0.497 4.316 1 49.44 353 MET B CA 1
ATOM 5714 C C . MET B 1 353 ? -0.3 -0.071 3.57 1 49.44 353 MET B C 1
ATOM 5716 O O . MET B 1 353 ? -0.314 0.915 2.832 1 49.44 353 MET B O 1
ATOM 5720 N N . ALA B 1 354 ? 0.81 -0.065 4.293 1 47.72 354 ALA B N 1
ATOM 5721 C CA . ALA B 1 354 ? 2.047 0.44 3.707 1 47.72 354 ALA B CA 1
ATOM 5722 C C . ALA B 1 354 ? 2.395 -0.315 2.426 1 47.72 354 ALA B C 1
ATOM 5724 O O . ALA B 1 354 ? 2.115 -1.511 2.309 1 47.72 354 ALA B O 1
ATOM 5725 N N . SER B 1 355 ? 2.445 0.408 1.373 1 42.5 355 SER B N 1
ATOM 5726 C CA . SER B 1 355 ? 2.949 -0.112 0.107 1 42.5 355 SER B CA 1
ATOM 5727 C C . SER B 1 355 ? 4.473 -0.05 0.05 1 42.5 355 SER B C 1
ATOM 5729 O O . SER B 1 355 ? 5.059 1.028 0.165 1 42.5 355 SER B O 1
ATOM 5731 N N . GLY B 1 356 ? 5.254 -1.238 0.061 1 43.06 356 GLY B N 1
ATOM 5732 C CA . GLY B 1 356 ? 6.672 -1.286 -0.252 1 43.06 356 GLY B CA 1
ATOM 5733 C C . GLY B 1 356 ? 7.531 -0.552 0.761 1 43.06 356 GLY B C 1
ATOM 5734 O O . GLY B 1 356 ? 7.457 -0.824 1.961 1 43.06 356 GLY B O 1
ATOM 5735 N N . PHE B 1 357 ? 8.344 0.343 0.188 1 45.12 357 PHE B N 1
ATOM 5736 C CA . PHE B 1 357 ? 9.359 1.13 0.875 1 45.12 357 PHE B CA 1
ATOM 5737 C C . PHE B 1 357 ? 8.75 2.385 1.489 1 45.12 357 PHE B C 1
ATOM 5739 O O . PHE B 1 357 ? 9.469 3.26 1.971 1 45.12 357 PHE B O 1
ATOM 5746 N N . GLY B 1 358 ? 7.566 2.254 1.567 1 59.53 358 GLY B N 1
ATOM 5747 C CA . GLY B 1 358 ? 6.953 3.436 2.148 1 59.53 358 GLY B CA 1
ATOM 5748 C C . GLY B 1 358 ? 6.902 3.4 3.664 1 59.53 358 GLY B C 1
ATOM 5749 O O . GLY B 1 358 ? 7.355 2.436 4.281 1 59.53 358 GLY B O 1
ATOM 5750 N N . PRO B 1 359 ? 6.617 4.469 4.203 1 71.25 359 PRO B N 1
ATOM 5751 C CA . PRO B 1 359 ? 6.523 4.539 5.66 1 71.25 359 PRO B CA 1
ATOM 5752 C C . PRO B 1 359 ? 5.594 3.479 6.246 1 71.25 359 PRO B C 1
ATOM 5754 O O . PRO B 1 359 ? 4.574 3.143 5.637 1 71.25 359 PRO B O 1
ATOM 5757 N N . SER B 1 360 ? 6.105 2.926 7.352 1 75.25 360 SER B N 1
ATOM 5758 C CA . SER B 1 360 ? 5.332 1.871 8 1 75.25 360 SER B CA 1
ATOM 5759 C C . SER B 1 360 ? 4.371 2.447 9.031 1 75.25 360 SER B C 1
ATOM 5761 O O . SER B 1 360 ? 3.459 1.755 9.492 1 75.25 360 SER B O 1
ATOM 5763 N N . TRP B 1 361 ? 4.66 3.662 9.445 1 86.75 361 TRP B N 1
ATOM 5764 C CA . TRP B 1 361 ? 3.801 4.34 10.414 1 86.75 361 TRP B CA 1
ATOM 5765 C C . TRP B 1 361 ? 3.469 5.754 9.953 1 86.75 361 TRP B C 1
ATOM 5767 O O . TRP B 1 361 ? 4.301 6.422 9.336 1 86.75 361 TRP B O 1
ATOM 5777 N N . ILE B 1 362 ? 2.297 6.152 10.258 1 89.88 362 ILE B N 1
ATOM 5778 C CA . ILE B 1 362 ? 1.923 7.559 10.18 1 89.88 362 ILE B CA 1
ATOM 5779 C C . ILE B 1 362 ? 1.598 8.086 11.578 1 89.88 362 ILE B C 1
ATOM 5781 O O . ILE B 1 362 ? 0.697 7.57 12.25 1 89.88 362 ILE B O 1
ATOM 5785 N N . LEU B 1 363 ? 2.396 8.984 12 1 95.5 363 LEU B N 1
ATOM 5786 C CA . LEU B 1 363 ? 2.096 9.68 13.242 1 95.5 363 LEU B CA 1
ATOM 5787 C C . LEU B 1 363 ? 1.231 10.906 12.984 1 95.5 363 LEU B C 1
ATOM 5789 O O . LEU B 1 363 ? 1.752 12 12.758 1 95.5 363 LEU B O 1
ATOM 5793 N N . GLY B 1 364 ? -0.051 10.711 13.055 1 94.31 364 GLY B N 1
ATOM 5794 C CA . GLY B 1 364 ? -1.023 11.766 12.789 1 94.31 364 GLY B CA 1
ATOM 5795 C C . GLY B 1 364 ? -1.293 12.648 13.984 1 94.31 364 GLY B C 1
ATOM 5796 O O . GLY B 1 364 ? -0.397 12.891 14.797 1 94.31 364 GLY B O 1
ATOM 5797 N N . ASP B 1 365 ? -2.578 13.102 14.102 1 92.44 365 ASP B N 1
ATOM 5798 C CA . ASP B 1 365 ? -2.99 14.102 15.086 1 92.44 365 ASP B CA 1
ATOM 5799 C C . ASP B 1 365 ? -2.801 13.586 16.5 1 92.44 365 ASP B C 1
ATOM 5801 O O . ASP B 1 365 ? -2.494 14.359 17.422 1 92.44 365 ASP B O 1
ATOM 5805 N N . VAL B 1 366 ? -3.049 12.297 16.625 1 93.5 366 VAL B N 1
ATOM 5806 C CA . VAL B 1 366 ? -2.92 11.688 17.953 1 93.5 366 VAL B CA 1
ATOM 5807 C C . VAL B 1 366 ? -1.531 11.969 18.516 1 93.5 366 VAL B C 1
ATOM 5809 O O . VAL B 1 366 ? -1.392 12.305 19.703 1 93.5 366 VAL B O 1
ATOM 5812 N N . PHE B 1 367 ? -0.512 11.844 17.719 1 96.94 367 PHE B N 1
ATOM 5813 C CA . PHE B 1 367 ? 0.861 12.109 18.125 1 96.94 367 PHE B CA 1
ATOM 5814 C C . PHE B 1 367 ? 1.122 13.609 18.219 1 96.94 367 PHE B C 1
ATOM 5816 O O . PHE B 1 367 ? 1.76 14.086 19.156 1 96.94 367 PHE B O 1
ATOM 5823 N N . ILE B 1 368 ? 0.621 14.328 17.297 1 96.12 368 ILE B N 1
ATOM 5824 C CA . ILE B 1 368 ? 0.912 15.758 17.172 1 96.12 368 ILE B CA 1
ATOM 5825 C C . ILE B 1 368 ? 0.243 16.516 18.312 1 96.12 368 ILE B C 1
ATOM 5827 O O . ILE B 1 368 ? 0.764 17.531 18.781 1 96.12 368 ILE B O 1
ATOM 5831 N N . ARG B 1 369 ? -0.848 16.047 18.812 1 93.56 369 ARG B N 1
ATOM 5832 C CA . ARG B 1 369 ? -1.477 16.672 19.969 1 93.56 369 ARG B CA 1
ATOM 5833 C C . ARG B 1 369 ? -0.602 16.531 21.219 1 93.56 369 ARG B C 1
ATOM 5835 O O . ARG B 1 369 ? -0.625 17.391 22.094 1 93.56 369 ARG B O 1
ATOM 5842 N N . GLN B 1 370 ? 0.135 15.461 21.281 1 95.56 370 GLN B N 1
ATOM 5843 C CA . GLN B 1 370 ? 1.017 15.25 22.422 1 95.56 370 GLN B CA 1
ATOM 5844 C C . GLN B 1 370 ? 2.32 16.031 22.266 1 95.56 370 GLN B C 1
ATOM 5846 O O . GLN B 1 370 ? 2.873 16.531 23.25 1 95.56 370 GLN B O 1
ATOM 5851 N N . TYR B 1 371 ? 2.807 16.109 21.078 1 97.62 371 TYR B N 1
ATOM 5852 C CA . TYR B 1 371 ? 4.082 16.75 20.797 1 97.62 371 TYR B CA 1
ATOM 5853 C C . TYR B 1 371 ? 3.938 17.766 19.656 1 97.62 371 TYR B C 1
ATOM 5855 O O . TYR B 1 371 ? 3.531 17.406 18.547 1 97.62 371 TYR B O 1
ATOM 5863 N N . CYS B 1 372 ? 4.363 19.016 19.984 1 97.56 372 CYS B N 1
ATOM 5864 C CA . CYS B 1 372 ? 4.547 19.938 18.875 1 97.56 372 CYS B CA 1
ATOM 5865 C C . CYS B 1 372 ? 5.562 19.375 17.875 1 97.56 372 CYS B C 1
ATOM 5867 O O . CYS B 1 372 ? 6.605 18.859 18.266 1 97.56 372 CYS B O 1
ATOM 5869 N N . ASN B 1 373 ? 5.168 19.422 16.641 1 98.56 373 ASN B N 1
ATOM 5870 C CA . ASN B 1 373 ? 6.105 19.016 15.594 1 98.56 373 ASN B CA 1
ATOM 5871 C C . ASN B 1 373 ? 6.758 20.219 14.922 1 98.56 373 ASN B C 1
ATOM 5873 O O . ASN B 1 373 ? 6.074 21.156 14.539 1 98.56 373 ASN B O 1
ATOM 5877 N N . ILE B 1 374 ? 8.07 20.219 14.898 1 98.56 374 ILE B N 1
ATOM 5878 C CA . ILE B 1 374 ? 8.859 21.281 14.281 1 98.56 374 ILE B CA 1
ATOM 5879 C C . ILE B 1 374 ? 9.445 20.781 12.961 1 98.56 374 ILE B C 1
ATOM 5881 O O . ILE B 1 374 ? 10.273 19.875 12.945 1 98.56 374 ILE B O 1
ATOM 5885 N N . TYR B 1 375 ? 8.969 21.312 11.883 1 98.44 375 TYR B N 1
ATOM 5886 C CA . TYR B 1 375 ? 9.406 20.953 10.539 1 98.44 375 TYR B CA 1
ATOM 5887 C C . TYR B 1 375 ? 10.5 21.906 10.055 1 98.44 375 TYR B C 1
ATOM 5889 O O . TYR B 1 375 ? 10.227 23.047 9.695 1 98.44 375 TYR B O 1
ATOM 5897 N N . ASP B 1 376 ? 11.703 21.438 10.078 1 98.5 376 ASP B N 1
ATOM 5898 C CA . ASP B 1 376 ? 12.875 22.25 9.773 1 98.5 376 ASP B CA 1
ATOM 5899 C C . ASP B 1 376 ? 13.375 21.984 8.359 1 98.5 376 ASP B C 1
ATOM 5901 O O . ASP B 1 376 ? 14.219 21.109 8.141 1 98.5 376 ASP B O 1
ATOM 5905 N N . ILE B 1 377 ? 12.891 22.797 7.488 1 97.5 377 ILE B N 1
ATOM 5906 C CA . ILE B 1 377 ? 13.211 22.656 6.074 1 97.5 377 ILE B CA 1
ATOM 5907 C C . ILE B 1 377 ? 14.695 22.938 5.855 1 97.5 377 ILE B C 1
ATOM 5909 O O . ILE B 1 377 ? 15.359 22.219 5.09 1 97.5 377 ILE B O 1
ATOM 5913 N N . GLY B 1 378 ? 15.258 23.922 6.488 1 96.88 378 GLY B N 1
ATOM 5914 C CA . GLY B 1 378 ? 16.641 24.344 6.316 1 96.88 378 GLY B CA 1
ATOM 5915 C C . GLY B 1 378 ? 17.641 23.266 6.629 1 96.88 378 GLY B C 1
ATOM 5916 O O . GLY B 1 378 ? 18.656 23.125 5.938 1 96.88 378 GLY B O 1
ATOM 5917 N N . ASN B 1 379 ? 17.328 22.484 7.625 1 97.31 379 ASN B N 1
ATOM 5918 C CA . ASN B 1 379 ? 18.281 21.484 8.07 1 97.31 379 ASN B CA 1
ATOM 5919 C C . ASN B 1 379 ? 17.797 20.062 7.742 1 97.31 379 ASN B C 1
ATOM 5921 O O . ASN B 1 379 ? 18.406 19.078 8.164 1 97.31 379 ASN B O 1
ATOM 5925 N N . ALA B 1 380 ? 16.734 19.922 7.066 1 96.5 380 ALA B N 1
ATOM 5926 C CA . ALA B 1 380 ? 16.141 18.641 6.691 1 96.5 380 ALA B CA 1
ATOM 5927 C C . ALA B 1 380 ? 16.016 17.719 7.902 1 96.5 380 ALA B C 1
ATOM 5929 O O . ALA B 1 380 ? 16.484 16.594 7.883 1 96.5 380 ALA B O 1
ATOM 5930 N N . ARG B 1 381 ? 15.352 18.234 8.852 1 98.12 381 ARG B N 1
ATOM 5931 C CA . ARG B 1 381 ? 15.117 17.484 10.086 1 98.12 381 ARG B CA 1
ATOM 5932 C C . ARG B 1 381 ? 13.75 17.812 10.672 1 98.12 381 ARG B C 1
ATOM 5934 O O . ARG B 1 381 ? 13.102 18.781 10.25 1 98.12 381 ARG B O 1
ATOM 5941 N N . ILE B 1 382 ? 13.289 16.984 11.547 1 98.56 382 ILE B N 1
ATOM 5942 C CA . ILE B 1 382 ? 12.047 17.203 12.266 1 98.56 382 ILE B CA 1
ATOM 5943 C C . ILE B 1 382 ? 12.305 17.188 13.773 1 98.56 382 ILE B C 1
ATOM 5945 O O . ILE B 1 382 ? 13.188 16.469 14.242 1 98.56 382 ILE B O 1
ATOM 5949 N N . GLY B 1 383 ? 11.562 18.047 14.516 1 98.56 383 GLY B N 1
ATOM 5950 C CA . GLY B 1 383 ? 11.695 18.141 15.961 1 98.56 383 GLY B CA 1
ATOM 5951 C C . GLY B 1 383 ? 10.391 17.891 16.688 1 98.56 383 GLY B C 1
ATOM 5952 O O . GLY B 1 383 ? 9.312 18.094 16.141 1 98.56 383 GLY B O 1
ATOM 5953 N N . PHE B 1 384 ? 10.57 17.484 17.938 1 98.56 384 PHE B N 1
ATOM 5954 C CA . PHE B 1 384 ? 9.422 17.203 18.781 1 98.56 384 PHE B CA 1
ATOM 5955 C C . PHE B 1 384 ? 9.586 17.859 20.141 1 98.56 384 PHE B C 1
ATOM 5957 O O . PHE B 1 384 ? 10.641 17.75 20.781 1 98.56 384 PHE B O 1
ATOM 5964 N N . ALA B 1 385 ? 8.562 18.594 20.547 1 97.88 385 ALA B N 1
ATOM 5965 C CA . ALA B 1 385 ? 8.484 19.219 21.859 1 97.88 385 ALA B CA 1
ATOM 5966 C C . ALA B 1 385 ? 7.145 18.922 22.531 1 97.88 385 ALA B C 1
ATOM 5968 O O . ALA B 1 385 ? 6.117 18.828 21.859 1 97.88 385 ALA B O 1
ATOM 5969 N N . ASN B 1 386 ? 7.188 18.844 23.797 1 96.94 386 ASN B N 1
ATOM 5970 C CA . ASN B 1 386 ? 5.93 18.625 24.516 1 96.94 386 ASN B CA 1
ATOM 5971 C C . ASN B 1 386 ? 4.934 19.75 24.234 1 96.94 386 ASN B C 1
ATOM 5973 O O . ASN B 1 386 ? 5.309 20.922 24.188 1 96.94 386 ASN B O 1
ATOM 5977 N N . ALA B 1 387 ? 3.688 19.359 24.062 1 95.81 387 ALA B N 1
ATOM 5978 C CA . ALA B 1 387 ? 2.623 20.328 23.828 1 95.81 387 ALA B CA 1
ATOM 5979 C C . ALA B 1 387 ? 1.943 20.719 25.141 1 95.81 387 ALA B C 1
ATOM 5981 O O . ALA B 1 387 ? 1.766 19.891 26.031 1 95.81 387 ALA B O 1
ATOM 5982 N N . HIS B 1 388 ? 1.546 21.953 25.141 1 92.38 388 HIS B N 1
ATOM 5983 C CA . HIS B 1 388 ? 0.713 22.453 26.234 1 92.38 388 HIS B CA 1
ATOM 5984 C C . HIS B 1 388 ? -0.762 22.438 25.844 1 92.38 388 HIS B C 1
ATOM 5986 O O . HIS B 1 388 ? -1.108 22.75 24.703 1 92.38 388 HIS B O 1
ATOM 5992 N N . HIS B 1 389 ? -1.496 21.953 26.844 1 86 389 HIS B N 1
ATOM 5993 C CA . HIS B 1 389 ? -2.928 21.953 26.562 1 86 389 HIS B CA 1
ATOM 5994 C C . HIS B 1 389 ? -3.686 22.828 27.562 1 86 389 HIS B C 1
ATOM 5996 O O . HIS B 1 389 ? -3.203 23.078 28.672 1 86 389 HIS B O 1
ATOM 6002 N N . SER B 1 390 ? -4.742 23.469 27.109 1 64.38 390 SER B N 1
ATOM 6003 C CA . SER B 1 390 ? -5.559 24.344 27.938 1 64.38 390 SER B CA 1
ATOM 6004 C C . SER B 1 390 ? -6.223 23.578 29.062 1 64.38 390 SER B C 1
ATOM 6006 O O . SER B 1 390 ? -6.535 24.141 30.125 1 64.38 390 SER B O 1
ATOM 6008 N N . PHE B 1 391 ? -6.59 22.375 28.828 1 58.91 391 PHE B N 1
ATOM 6009 C CA . PHE B 1 391 ? -7.234 21.641 29.922 1 58.91 391 PHE B CA 1
ATOM 6010 C C . PHE B 1 391 ? -6.621 20.266 30.078 1 58.91 391 PHE B C 1
ATOM 6012 O O . PHE B 1 391 ? -6.02 19.734 29.141 1 58.91 391 PHE B O 1
#

Nearest PDB structures (foldseek):
  1dp5-assembly1_A  TM=8.993E-01  e=4.845E-32  Saccharomyces cerevisiae
  1fq6-assembly1_A  TM=9.090E-01  e=1.321E-31  Saccharomyces cerevisiae
  1g0v-assembly1_A  TM=9.002E-01  e=2.577E-31  Saccharomyces cerevisiae
  5n71-assembly1_A  TM=8.587E-01  e=8.617E-33  Ixodes ricinus
  5sxn-assembly1_A  TM=8.865E-01  e=8.454E-29  Homo sapiens